Protein AF-A0AA97FBD0-F1 (afdb_monomer_lite)

Organism: NCBI:txid2609417

Secondary structure (DSSP, 8-state):
-------TT-EEEEEEEE-B-TTSSBSS-HHHHHHHHHHH---EEE-TTS-EEEEEEEEHHHHHHHHHHTT--SSSPPPPPEETTEE-EEEE-TT---PPTT-B-PPPPTTSTT---TT--SB-EEEE--PPEE--TTSS-TT-B-SS----SS-------TT--PPP-----HHHHHHHHTS-GGG-B-TTS-BHHHHHHH-HHHHHHHH-SS-GGGGTTSTT----HHHHHHHHHHHHHHTT--HHHHHHHHHHH--STTTTSHHHHHHHHHHHHH----------S------SSEEEE-SS--SS--S-SEEEEEE-TTSSHHHHHHHHHHHSSSEEEE-SSHHHHHHHHHHHHHH-TTS-EEE---HHHH---SSTT-SSS-TTSPBSSHHHHHHHHHH-GGGGTT--BHHHHHHHHHHHHHH-SEESTTT---SS-HHHHHHHHGGG-SEEEE-GGGGG--TTT-GGGPPPPEEEEEEESHHHHTTTB---EEEEEEEEETTEEEEEETTHHHHHHHHHHIIIIITT-SS-HHHHHHHHHHHHHHHHHHHHHHHHHHHHTS-----HHHHHHHHHH---B-TTT--BGGGS-HHHHHHHHHHHHHHHTTT--TTHHHHHHHHHHHHHSBSSSS-EEEEE-SSEEEEEE-B-TTT-B----SEEEEEEE-SHHHHHHHHHH-S-GGGEEEEEE---TTGGGEEEEEE--SSHHHHHHHHHHHHHHHHHHHHHSSS----EEEESSHHHHHHHHHHH-SSEEE--TTT--HHHHHHHHHTT-EEEEETTSTTTTT---TT--EEEES------HHHHHHHHHHHHHHHHHHHHHHHHHHHHHHHHTSSS--HHHHHHHHHHHHHHHHHHHHHHHHHHHHHHHHHHHHHHHHHHHHHTTS-BTTBSTT--EEEEEEGGGGGGS-HHHHTTSEEEEE-SSTHHHHHHHHHHHTT---TTGGGSS-HHHHHHHHHHS--TTHHHHTT-SPPP-----SGGGTTHHHHTTSS--HHHHHHHHHHHT-GGGSSS-------SPPPHHHHHHHHHTS-SS----HHHHHHHHHTTT--TTTGGG-------S----TT--S---STHHHHHHHHTTSTTSHHHHHHHHTTTT-

Radius of gyration: 38.98 Å; chains: 1; bounding box: 82×99×115 Å

Structure (mmCIF, N/CA/C/O backbone):
data_AF-A0AA97FBD0-F1
#
_entry.id   AF-A0AA97FBD0-F1
#
loop_
_atom_site.group_PDB
_atom_site.id
_atom_site.type_symbol
_atom_site.label_atom_id
_atom_site.label_alt_id
_atom_site.label_comp_id
_atom_site.label_asym_id
_atom_site.label_entity_id
_atom_site.label_seq_id
_atom_site.pdbx_PDB_ins_code
_atom_site.Cartn_x
_atom_site.Cartn_y
_atom_site.Cartn_z
_atom_site.occupancy
_atom_site.B_iso_or_equiv
_atom_site.auth_seq_id
_atom_site.auth_comp_id
_atom_site.auth_asym_id
_atom_site.auth_atom_id
_atom_site.pdbx_PDB_model_num
ATOM 1 N N . MET A 1 1 ? -11.804 -43.794 36.540 1.00 26.80 1 MET A N 1
ATOM 2 C CA . MET A 1 1 ? -11.571 -44.240 37.937 1.00 26.80 1 MET A CA 1
ATOM 3 C C . MET A 1 1 ? -11.227 -43.019 38.772 1.00 26.80 1 MET A C 1
ATOM 5 O O . MET A 1 1 ? -10.125 -42.504 38.641 1.00 26.80 1 MET A O 1
ATOM 9 N N . SER A 1 2 ? -12.157 -42.548 39.597 1.00 30.52 2 SER A N 1
ATOM 10 C CA . SER A 1 2 ? -11.923 -41.476 40.567 1.00 30.52 2 SER A CA 1
ATOM 11 C C . SER A 1 2 ? -11.124 -42.008 41.763 1.00 30.52 2 SER A C 1
ATOM 13 O O . SER A 1 2 ? -11.583 -42.930 42.437 1.00 30.52 2 SER A O 1
ATOM 15 N N . VAL A 1 3 ? -9.949 -41.435 42.037 1.00 32.12 3 VAL A N 1
ATOM 16 C CA . VAL A 1 3 ? -9.116 -41.781 43.208 1.00 32.12 3 VAL A CA 1
ATOM 17 C C . VAL A 1 3 ? -8.716 -40.512 43.969 1.00 32.12 3 VAL A C 1
ATOM 19 O O . VAL A 1 3 ? -7.547 -40.258 44.238 1.00 32.12 3 VAL A O 1
ATOM 22 N N . GLU A 1 4 ? -9.716 -39.717 44.358 1.00 39.53 4 GLU A N 1
ATOM 23 C CA . GLU A 1 4 ? -9.627 -38.928 45.593 1.00 39.53 4 GLU A CA 1
ATOM 24 C C . GLU A 1 4 ? -10.139 -39.799 46.754 1.00 39.53 4 GLU A C 1
ATOM 26 O O . GLU A 1 4 ? -11.196 -39.582 47.334 1.00 39.53 4 GLU A O 1
ATOM 31 N N . SER A 1 5 ? -9.380 -40.858 47.053 1.00 36.09 5 SER A N 1
ATOM 32 C CA . SER A 1 5 ? -9.463 -41.575 48.324 1.00 36.09 5 SER A CA 1
ATOM 33 C C . SER A 1 5 ? -8.464 -40.951 49.294 1.00 36.09 5 SER A C 1
ATOM 35 O O . SER A 1 5 ? -7.280 -40.867 48.960 1.00 36.09 5 SER A O 1
ATOM 37 N N . GLU A 1 6 ? -8.899 -40.586 50.501 1.00 42.72 6 GLU A N 1
ATOM 38 C CA . GLU A 1 6 ? -8.050 -40.053 51.585 1.00 42.72 6 GLU A CA 1
ATOM 39 C C . GLU A 1 6 ? -7.140 -41.128 52.223 1.00 42.72 6 GLU A C 1
ATOM 41 O O . GLU A 1 6 ? -6.954 -41.193 53.436 1.00 42.72 6 GLU A O 1
ATOM 46 N N . ASP A 1 7 ? -6.574 -42.013 51.403 1.00 49.22 7 ASP A N 1
ATOM 47 C CA . ASP A 1 7 ? -5.737 -43.116 51.851 1.00 49.22 7 ASP A CA 1
ATOM 48 C C . ASP A 1 7 ? -4.293 -42.625 52.062 1.00 49.22 7 ASP A C 1
ATOM 50 O O . ASP A 1 7 ? -3.513 -42.418 51.121 1.00 49.22 7 ASP A O 1
ATOM 54 N N . GLU A 1 8 ? -3.911 -42.453 53.330 1.00 53.16 8 GLU A N 1
ATOM 55 C CA . GLU A 1 8 ? -2.540 -42.117 53.751 1.00 53.16 8 GLU A CA 1
ATOM 56 C C . GLU A 1 8 ? -1.499 -43.174 53.314 1.00 53.16 8 GLU A C 1
ATOM 58 O O . GLU A 1 8 ? -0.287 -42.957 53.422 1.00 53.16 8 GLU A O 1
ATOM 63 N N . ASN A 1 9 ? -1.959 -44.322 52.800 1.00 59.62 9 ASN A N 1
ATOM 64 C CA . ASN A 1 9 ? -1.130 -45.401 52.273 1.00 59.62 9 ASN A CA 1
ATOM 65 C C . ASN A 1 9 ? -0.934 -45.360 50.751 1.00 59.62 9 ASN A C 1
ATOM 67 O O . ASN A 1 9 ? -0.186 -46.197 50.242 1.00 59.62 9 ASN A O 1
ATOM 71 N N . TYR A 1 10 ? -1.547 -44.424 50.012 1.00 76.25 10 TYR A N 1
ATOM 72 C CA . TYR A 1 10 ? -1.320 -44.324 48.566 1.00 76.25 10 TYR A CA 1
ATOM 73 C C . TYR A 1 10 ? 0.163 -44.057 48.259 1.00 76.25 10 TYR A C 1
ATOM 75 O O . TYR A 1 10 ? 0.752 -43.085 48.743 1.00 76.25 10 TYR A O 1
ATOM 83 N N . VAL A 1 11 ? 0.759 -44.921 47.433 1.00 81.44 11 VAL A N 1
ATOM 84 C CA . VAL A 1 11 ? 2.152 -44.818 46.983 1.00 81.44 11 VAL A CA 1
ATOM 85 C C . VAL A 1 11 ? 2.184 -44.371 45.528 1.00 81.44 11 VAL A C 1
ATOM 87 O O . VAL A 1 11 ? 1.674 -45.060 44.647 1.00 81.44 11 VAL A O 1
ATOM 90 N N . SER A 1 12 ? 2.840 -43.244 45.271 1.00 84.81 12 SER A N 1
ATOM 91 C CA . SER A 1 12 ? 3.150 -42.769 43.926 1.00 84.81 12 SER A CA 1
ATOM 92 C C . SER A 1 12 ? 4.586 -43.118 43.549 1.00 84.81 12 SER A C 1
ATOM 94 O O . SER A 1 12 ? 5.469 -43.200 44.406 1.00 84.81 12 SER A O 1
ATOM 96 N N . LEU A 1 13 ? 4.852 -43.211 42.247 1.00 89.38 13 LEU A N 1
ATOM 97 C CA . LEU A 1 13 ? 6.200 -42.957 41.749 1.00 89.38 13 LEU A CA 1
ATOM 98 C C . LEU A 1 13 ? 6.510 -41.453 41.813 1.00 89.38 13 LEU A C 1
ATOM 100 O O . LEU A 1 13 ? 5.618 -40.600 41.816 1.00 89.38 13 LEU A O 1
ATOM 104 N N . THR A 1 14 ? 7.790 -41.127 41.901 1.00 90.88 14 THR A N 1
ATOM 105 C CA . THR A 1 14 ? 8.337 -39.767 41.888 1.00 90.88 14 THR A CA 1
ATOM 106 C C . THR A 1 14 ? 9.700 -39.827 41.214 1.00 90.88 14 THR A C 1
ATOM 108 O O . THR A 1 14 ? 10.435 -40.796 41.403 1.00 90.88 14 THR A O 1
ATOM 111 N N . PHE A 1 15 ? 10.044 -38.823 40.412 1.00 94.06 15 PHE A N 1
ATOM 112 C CA . PHE A 1 15 ? 11.238 -38.865 39.567 1.00 94.06 15 PHE A CA 1
ATOM 113 C C . PHE A 1 15 ? 12.072 -37.600 39.737 1.00 94.06 15 PHE A C 1
ATOM 115 O O . PHE A 1 15 ? 11.542 -36.503 39.592 1.00 94.06 15 PHE A O 1
ATOM 122 N N . LEU A 1 16 ? 13.372 -37.739 40.000 1.00 94.75 16 LEU A N 1
ATOM 123 C CA . LEU A 1 16 ? 14.310 -36.622 39.869 1.00 94.75 16 LEU A CA 1
ATOM 124 C C . LEU A 1 16 ? 14.919 -36.679 38.468 1.00 94.75 16 LEU A C 1
ATOM 126 O O . LEU A 1 16 ? 15.669 -37.600 38.148 1.00 94.75 16 LEU A O 1
ATOM 130 N N . ASP A 1 17 ? 14.551 -35.708 37.648 1.00 94.50 17 ASP A N 1
ATOM 131 C CA . ASP A 1 17 ? 14.987 -35.521 36.271 1.00 94.50 17 ASP A CA 1
ATOM 132 C C . ASP A 1 17 ? 16.153 -34.526 36.258 1.00 94.50 17 ASP A C 1
ATOM 134 O O . ASP A 1 17 ? 16.014 -33.402 36.743 1.00 94.50 17 ASP A O 1
ATOM 138 N N . ILE A 1 18 ? 17.325 -34.960 35.790 1.00 93.81 18 ILE A N 1
ATOM 139 C CA . ILE A 1 18 ? 18.571 -34.188 35.790 1.00 93.81 18 ILE A CA 1
ATOM 140 C C . ILE A 1 18 ? 18.899 -33.768 34.363 1.00 93.81 18 ILE A C 1
ATOM 142 O O . ILE A 1 18 ? 19.247 -34.586 33.503 1.00 93.81 18 ILE A O 1
ATOM 146 N N . ASP A 1 19 ? 18.827 -32.459 34.167 1.00 89.12 19 ASP A N 1
ATOM 147 C CA . ASP A 1 19 ? 18.976 -31.782 32.890 1.00 89.12 19 ASP A CA 1
ATOM 148 C C . ASP A 1 19 ? 20.428 -31.707 32.402 1.00 89.12 19 ASP A C 1
ATOM 150 O O . ASP A 1 19 ? 21.391 -31.735 33.177 1.00 89.12 19 ASP A O 1
ATOM 154 N N . LEU A 1 20 ? 20.566 -31.466 31.097 1.00 86.19 20 LEU A N 1
ATOM 155 C CA . LEU A 1 20 ? 21.830 -31.100 30.465 1.00 86.19 20 LEU A CA 1
ATOM 156 C C . LEU A 1 20 ? 21.966 -29.585 30.286 1.00 86.19 20 LEU A C 1
ATOM 158 O O . LEU A 1 20 ? 20.994 -28.832 30.183 1.00 86.19 20 LEU A O 1
ATOM 162 N N . ASP A 1 21 ? 23.211 -29.139 30.237 1.00 82.94 21 ASP A N 1
ATOM 163 C CA . ASP A 1 21 ? 23.612 -27.797 29.866 1.00 82.94 21 ASP A CA 1
ATOM 164 C C . ASP A 1 21 ? 23.775 -27.679 28.333 1.00 82.94 21 ASP A C 1
ATOM 166 O O . ASP A 1 21 ? 23.608 -28.636 27.568 1.00 82.94 21 ASP A O 1
ATOM 170 N N . LYS A 1 22 ? 24.064 -26.465 27.858 1.00 76.88 22 LYS A N 1
ATOM 171 C CA . LYS A 1 22 ? 24.193 -26.127 26.428 1.00 76.88 22 LYS A CA 1
ATOM 172 C C . LYS A 1 22 ? 25.362 -26.810 25.688 1.00 76.88 22 LYS A C 1
ATOM 174 O O . LYS A 1 22 ? 25.492 -26.598 24.488 1.00 76.88 22 LYS A O 1
ATOM 179 N N . ASN A 1 23 ? 26.235 -27.537 26.388 1.00 75.69 23 ASN A N 1
ATOM 180 C CA . ASN A 1 23 ? 27.377 -28.261 25.822 1.00 75.69 23 ASN A CA 1
ATOM 181 C C . ASN A 1 23 ? 27.201 -29.794 25.918 1.00 75.69 23 ASN A C 1
ATOM 183 O O . ASN A 1 23 ? 28.122 -30.518 25.560 1.00 75.69 23 ASN A O 1
ATOM 187 N N . GLY A 1 24 ? 26.059 -30.280 26.427 1.00 73.25 24 GLY A N 1
ATOM 188 C CA . GLY A 1 24 ? 25.762 -31.714 26.575 1.00 73.25 24 GLY A CA 1
ATOM 189 C C . GLY A 1 24 ? 26.155 -32.322 27.924 1.00 73.25 24 GLY A C 1
ATOM 190 O O . GLY A 1 24 ? 25.803 -33.467 28.194 1.00 73.25 24 GLY A O 1
ATOM 191 N N . GLU A 1 25 ? 26.822 -31.559 28.790 1.00 83.81 25 GLU A N 1
ATOM 192 C CA . GLU A 1 25 ? 27.187 -31.972 30.150 1.00 83.81 25 GLU A CA 1
ATOM 193 C C . GLU A 1 25 ? 25.998 -31.824 31.117 1.00 83.81 25 GLU A C 1
ATOM 195 O O . GLU A 1 25 ? 25.202 -30.896 30.957 1.00 83.81 25 GLU A O 1
ATOM 200 N N . PRO A 1 26 ? 25.851 -32.666 32.156 1.00 87.69 26 PRO A N 1
ATOM 201 C CA . PRO A 1 26 ? 24.827 -32.478 33.183 1.00 87.69 26 PRO A CA 1
ATOM 202 C C . PRO A 1 26 ? 24.923 -31.110 33.881 1.00 87.69 26 PRO A C 1
ATOM 204 O O . PRO A 1 26 ? 26.005 -30.667 34.269 1.00 87.69 26 PRO A O 1
ATOM 207 N N . LYS A 1 27 ? 23.780 -30.439 34.107 1.00 90.38 27 LYS A N 1
ATOM 208 C CA . LYS A 1 27 ? 23.730 -29.144 34.827 1.00 90.38 27 LYS A CA 1
ATOM 209 C C . LYS A 1 27 ? 24.296 -29.246 36.253 1.00 90.38 27 LYS A C 1
ATOM 211 O O . LYS A 1 27 ? 24.821 -28.264 36.787 1.00 90.38 27 LYS A O 1
ATOM 216 N N . LEU A 1 28 ? 24.174 -30.424 36.869 1.00 92.50 28 LEU A N 1
ATOM 217 C CA . LEU A 1 28 ? 24.801 -30.782 38.138 1.00 92.50 28 LEU A CA 1
ATOM 218 C C . LEU A 1 28 ? 26.242 -31.268 37.878 1.00 92.50 28 LEU A C 1
ATOM 220 O O . LEU A 1 28 ? 26.398 -32.265 37.176 1.00 92.50 28 LEU A O 1
ATOM 224 N N . PRO A 1 29 ? 27.285 -30.629 38.450 1.00 91.06 29 PRO A N 1
ATOM 225 C CA . PRO A 1 29 ? 28.676 -31.039 38.249 1.00 91.06 29 PRO A CA 1
ATOM 226 C C . PRO A 1 29 ? 28.915 -32.526 38.526 1.00 91.06 29 PRO A C 1
ATOM 228 O O . PRO A 1 29 ? 28.352 -33.085 39.468 1.00 91.06 29 PRO A O 1
ATOM 231 N N . SER A 1 30 ? 29.754 -33.164 37.708 1.00 88.19 30 SER A N 1
ATOM 232 C CA . SER A 1 30 ? 29.878 -34.625 37.630 1.00 88.19 30 SER A CA 1
ATOM 233 C C . SER A 1 30 ? 30.277 -35.275 38.963 1.00 88.19 30 SER A C 1
ATOM 235 O O . SER A 1 30 ? 29.814 -36.370 39.274 1.00 88.19 30 SER A O 1
ATOM 237 N N . ASP A 1 31 ? 31.073 -34.591 39.791 1.00 90.06 31 ASP A N 1
ATOM 238 C CA . ASP A 1 31 ? 31.410 -35.018 41.155 1.00 90.06 31 ASP A CA 1
ATOM 239 C C . ASP A 1 31 ? 30.161 -35.122 42.044 1.00 90.06 31 ASP A C 1
ATOM 241 O O . ASP A 1 31 ? 29.945 -36.145 42.696 1.00 90.06 31 ASP A O 1
ATOM 245 N N . LYS A 1 32 ? 29.292 -34.105 42.010 1.00 93.94 32 LYS A N 1
ATOM 246 C CA . LYS A 1 32 ? 28.026 -34.089 42.752 1.00 93.94 32 LYS A CA 1
ATOM 247 C C . LYS A 1 32 ? 26.940 -34.959 42.137 1.00 93.94 32 LYS A C 1
ATOM 249 O O . LYS A 1 32 ? 26.124 -35.490 42.885 1.00 93.94 32 LYS A O 1
ATOM 254 N N . LEU A 1 33 ? 26.961 -35.183 40.826 1.00 93.19 33 LEU A N 1
ATOM 255 C CA . LEU A 1 33 ? 26.113 -36.183 40.183 1.00 93.19 33 LEU A CA 1
ATOM 256 C C . LEU A 1 33 ? 26.463 -37.595 40.675 1.00 93.19 33 LEU A C 1
ATOM 258 O O . LEU A 1 33 ? 25.577 -38.316 41.127 1.00 93.19 33 LEU A O 1
ATOM 262 N N . PHE A 1 34 ? 27.742 -37.983 40.669 1.00 90.00 34 PHE A N 1
ATOM 263 C CA . PHE A 1 34 ? 28.150 -39.294 41.185 1.00 90.00 34 PHE A CA 1
ATOM 264 C C . PHE A 1 34 ? 27.980 -39.423 42.704 1.00 90.00 34 PHE A C 1
ATOM 266 O O . PHE A 1 34 ? 27.688 -40.520 43.180 1.00 90.00 34 PHE A O 1
ATOM 273 N N . GLU A 1 35 ? 28.114 -38.337 43.469 1.00 92.31 35 GLU A N 1
ATOM 274 C CA . GLU A 1 35 ? 27.766 -38.321 44.894 1.00 92.31 35 GLU A CA 1
ATOM 275 C C . GLU A 1 35 ? 26.267 -38.586 45.107 1.00 92.31 35 GLU A C 1
ATOM 277 O O . GLU A 1 35 ? 25.912 -39.479 45.873 1.00 92.31 35 GLU A O 1
ATOM 282 N N . LEU A 1 36 ? 25.393 -37.884 44.377 1.00 94.81 36 LEU A N 1
ATOM 283 C CA . LEU A 1 36 ? 23.940 -38.045 44.461 1.00 94.81 36 LEU A CA 1
ATOM 284 C C . LEU A 1 36 ? 23.489 -39.452 44.059 1.00 94.81 36 LEU A C 1
ATOM 286 O O . LEU A 1 36 ? 22.736 -40.090 44.788 1.00 94.81 36 LEU A O 1
ATOM 290 N N . LEU A 1 37 ? 23.990 -39.965 42.935 1.00 93.88 37 LEU A N 1
ATOM 291 C CA . LEU A 1 37 ? 23.661 -41.306 42.446 1.00 93.88 37 LEU A CA 1
ATOM 292 C C . LEU A 1 37 ? 24.069 -42.407 43.441 1.00 93.88 37 LEU A C 1
ATOM 294 O O . LEU A 1 37 ? 23.336 -43.378 43.614 1.00 93.88 37 LEU A O 1
ATOM 298 N N . ARG A 1 38 ? 25.201 -42.237 44.140 1.00 91.00 38 ARG A N 1
ATOM 299 C CA . ARG A 1 38 ? 25.647 -43.149 45.210 1.00 91.00 38 ARG A CA 1
ATOM 300 C C . ARG A 1 38 ? 24.867 -42.986 46.514 1.00 91.00 38 ARG A C 1
ATOM 302 O O . ARG A 1 38 ? 24.736 -43.960 47.244 1.00 91.00 38 ARG A O 1
ATOM 309 N N . TYR A 1 39 ? 24.396 -41.779 46.823 1.00 93.00 39 TYR A N 1
ATOM 310 C CA . TYR A 1 39 ? 23.648 -41.487 48.049 1.00 93.00 39 TYR A CA 1
ATOM 311 C C . TYR A 1 39 ? 22.192 -41.971 47.964 1.00 93.00 39 TYR A C 1
ATOM 313 O O . TYR A 1 39 ? 21.682 -42.569 48.907 1.00 93.00 39 TYR A O 1
ATOM 321 N N . MET A 1 40 ? 21.529 -41.750 46.822 1.00 93.94 40 MET A N 1
ATOM 322 C CA . MET A 1 40 ? 20.142 -42.182 46.613 1.00 93.94 40 MET A CA 1
ATOM 323 C C . MET A 1 40 ? 20.020 -43.694 46.348 1.00 93.94 40 MET A C 1
ATOM 325 O O . MET A 1 40 ? 18.980 -44.268 46.659 1.00 93.94 40 MET A O 1
ATOM 329 N N . ASP A 1 41 ? 21.053 -44.311 45.755 1.00 92.81 41 ASP A N 1
ATOM 330 C CA . ASP A 1 41 ? 21.201 -45.750 45.451 1.00 92.81 41 ASP A CA 1
ATOM 331 C C . ASP A 1 41 ? 19.939 -46.455 44.904 1.00 92.81 41 ASP A C 1
ATOM 333 O O . ASP A 1 41 ? 19.572 -47.556 45.317 1.00 92.81 41 ASP A O 1
ATOM 337 N N . THR A 1 42 ? 19.257 -45.803 43.960 1.00 96.81 42 THR A N 1
ATOM 338 C CA . THR A 1 42 ? 17.958 -46.235 43.421 1.00 96.81 42 THR A CA 1
ATOM 339 C C . THR A 1 42 ? 18.019 -46.538 41.921 1.00 96.81 42 THR A C 1
ATOM 341 O O . THR A 1 42 ? 18.991 -46.194 41.237 1.00 96.81 42 THR A O 1
ATOM 344 N N . PHE A 1 43 ? 16.959 -47.152 41.386 1.00 97.31 43 PHE A N 1
ATOM 345 C CA . PHE A 1 43 ? 16.786 -47.348 39.946 1.00 97.31 43 PHE A CA 1
ATOM 346 C C . PHE A 1 43 ? 16.991 -46.031 39.182 1.00 97.31 43 PHE A C 1
ATOM 348 O O . PHE A 1 43 ? 16.279 -45.049 39.403 1.00 97.31 43 PHE A O 1
ATOM 355 N N . THR A 1 44 ? 17.980 -46.007 38.289 1.00 96.94 44 THR A N 1
ATOM 356 C CA . THR A 1 44 ? 18.356 -44.805 37.535 1.00 96.94 44 THR A CA 1
ATOM 357 C C . THR A 1 44 ? 18.455 -45.122 36.052 1.00 96.94 44 THR A C 1
ATOM 359 O O . THR A 1 44 ? 19.088 -46.106 35.663 1.00 96.94 44 THR A O 1
ATOM 362 N N . VAL A 1 45 ? 17.877 -44.258 35.221 1.00 95.88 45 VAL A N 1
ATOM 363 C CA . VAL A 1 45 ? 17.859 -44.368 33.758 1.00 95.88 45 VAL A CA 1
ATOM 364 C C . VAL A 1 45 ? 18.578 -43.165 33.160 1.00 95.88 45 VAL A C 1
ATOM 366 O O . VAL A 1 45 ? 18.215 -42.028 33.447 1.00 95.88 45 VAL A O 1
ATOM 369 N N . GLN A 1 46 ? 19.579 -43.400 32.316 1.00 92.44 46 GLN A N 1
ATOM 370 C CA . GLN A 1 46 ? 20.169 -42.355 31.488 1.00 92.44 46 GLN A CA 1
ATOM 371 C C . GLN A 1 46 ? 19.196 -42.011 30.353 1.00 92.44 46 GLN A C 1
ATOM 373 O O . GLN A 1 46 ? 18.663 -42.904 29.687 1.00 92.44 46 GLN A O 1
ATOM 378 N N . THR A 1 47 ? 18.931 -40.724 30.148 1.00 90.56 47 THR A N 1
ATOM 379 C CA . THR A 1 47 ? 17.996 -40.245 29.126 1.00 90.56 47 THR A CA 1
ATOM 380 C C . THR A 1 47 ? 18.621 -40.288 27.739 1.00 90.56 47 THR A C 1
ATOM 382 O O . THR A 1 47 ? 19.844 -40.252 27.605 1.00 90.56 47 THR A O 1
ATOM 385 N N . ARG A 1 48 ? 17.782 -40.290 26.694 1.00 80.94 48 ARG A N 1
ATOM 386 C CA . ARG A 1 48 ? 18.214 -40.314 25.283 1.00 80.94 48 ARG A CA 1
ATOM 387 C C . ARG A 1 48 ? 19.294 -39.292 24.902 1.00 80.94 48 ARG A C 1
ATOM 389 O O . ARG A 1 48 ? 20.003 -39.523 23.933 1.00 80.94 48 ARG A O 1
ATOM 396 N N . SER A 1 49 ? 19.388 -38.172 25.625 1.00 75.94 49 SER A N 1
ATOM 397 C CA . SER A 1 49 ? 20.352 -37.093 25.368 1.00 75.94 49 SER A CA 1
ATOM 398 C C . SER A 1 49 ? 21.623 -37.189 26.226 1.00 75.94 49 SER A C 1
ATOM 400 O O . SER A 1 49 ? 22.590 -36.491 25.939 1.00 75.94 49 SER A O 1
ATOM 402 N N . GLY A 1 50 ? 21.624 -38.010 27.285 1.00 81.88 50 GLY A N 1
ATOM 403 C CA . GLY A 1 50 ? 22.726 -38.153 28.248 1.00 81.88 50 GLY A CA 1
ATOM 404 C C . GLY A 1 50 ? 22.434 -37.682 29.683 1.00 81.88 50 GLY A C 1
ATOM 405 O O . GLY A 1 50 ? 23.293 -37.868 30.543 1.00 81.88 50 GLY A O 1
ATOM 406 N N . GLY A 1 51 ? 21.253 -37.105 29.952 1.00 90.31 51 GLY A N 1
ATOM 407 C CA . GLY A 1 51 ? 20.794 -36.725 31.302 1.00 90.31 51 GLY A CA 1
ATOM 408 C C . GLY A 1 51 ? 20.368 -37.937 32.142 1.00 90.31 51 GLY A C 1
ATOM 409 O O . GLY A 1 51 ? 20.559 -39.074 31.713 1.00 90.31 51 GLY A O 1
ATOM 410 N N . TYR A 1 52 ? 19.767 -37.735 33.321 1.00 94.69 52 TYR A N 1
ATOM 411 C CA . TYR A 1 52 ? 19.446 -38.846 34.241 1.00 94.69 52 TYR A CA 1
ATOM 412 C C . TYR A 1 52 ? 18.067 -38.715 34.899 1.00 94.69 52 TYR A C 1
ATOM 414 O O . TYR A 1 52 ? 17.774 -37.703 35.520 1.00 94.69 52 TYR A O 1
ATOM 422 N N . HIS A 1 53 ? 17.262 -39.777 34.844 1.00 96.56 53 HIS A N 1
ATOM 423 C CA . HIS A 1 53 ? 16.059 -39.957 35.659 1.00 96.56 53 HIS A CA 1
ATOM 424 C C . HIS A 1 53 ? 16.378 -40.881 36.852 1.00 96.56 53 HIS A C 1
ATOM 426 O O . HIS A 1 53 ? 16.677 -42.060 36.640 1.00 96.56 53 HIS A O 1
ATOM 432 N N . LEU A 1 54 ? 16.270 -40.403 38.094 1.00 97.12 54 LEU A N 1
ATOM 433 C CA . LEU A 1 54 ? 16.281 -41.245 39.303 1.00 97.12 54 LEU A CA 1
ATOM 434 C C . LEU A 1 54 ? 14.833 -41.538 39.717 1.00 97.12 54 LEU A C 1
ATOM 436 O O . LEU A 1 54 ? 14.023 -40.615 39.792 1.00 97.12 54 LEU A O 1
ATOM 440 N N . TYR A 1 55 ? 14.507 -42.801 39.994 1.00 96.38 55 TYR A N 1
ATOM 441 C CA . TYR A 1 55 ? 13.144 -43.250 40.298 1.00 96.38 55 TYR A CA 1
ATOM 442 C C . TYR A 1 55 ? 12.975 -43.499 41.797 1.00 96.38 55 TYR A C 1
ATOM 444 O O . TYR A 1 55 ? 13.790 -44.187 42.415 1.00 96.38 55 TYR A O 1
ATOM 452 N N . PHE A 1 56 ? 11.871 -43.021 42.360 1.00 95.12 56 PHE A N 1
ATOM 453 C CA . PHE A 1 56 ? 11.530 -43.155 43.773 1.00 95.12 56 PHE A CA 1
ATOM 454 C C . PHE A 1 56 ? 10.081 -43.594 43.966 1.00 95.12 56 PHE A C 1
ATOM 456 O O . PHE A 1 56 ? 9.229 -43.344 43.112 1.00 95.12 56 PHE A O 1
ATOM 463 N N . ALA A 1 57 ? 9.806 -44.203 45.116 1.00 92.62 57 ALA A N 1
ATOM 464 C CA . ALA A 1 57 ? 8.461 -44.422 45.630 1.00 92.62 57 ALA A CA 1
ATOM 465 C C . ALA A 1 57 ? 8.209 -43.453 46.795 1.00 92.62 57 ALA A C 1
ATOM 467 O O . ALA A 1 57 ? 9.061 -43.286 47.668 1.00 92.62 57 ALA A O 1
ATOM 468 N N . THR A 1 58 ? 7.053 -42.799 46.815 1.00 90.94 58 THR A N 1
ATOM 469 C CA . THR A 1 58 ? 6.706 -41.794 47.830 1.00 90.94 58 THR A CA 1
ATOM 470 C C . THR A 1 58 ? 5.259 -41.958 48.275 1.00 90.94 58 THR A C 1
ATOM 472 O O . THR A 1 58 ? 4.406 -42.400 47.506 1.00 90.94 58 THR A O 1
ATOM 475 N N . LYS A 1 59 ?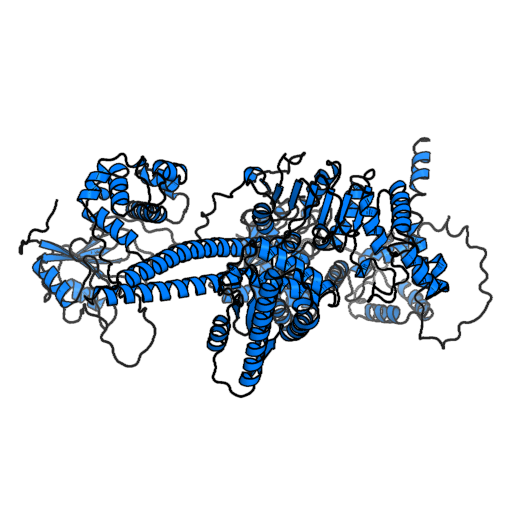 4.967 -41.627 49.536 1.00 87.69 59 LYS A N 1
ATOM 476 C CA . LYS A 1 59 ? 3.593 -41.639 50.058 1.00 87.69 59 LYS A CA 1
ATOM 477 C C . LYS A 1 59 ? 2.844 -40.357 49.691 1.00 87.69 59 LYS A C 1
ATOM 479 O O . LYS A 1 59 ? 3.457 -39.298 49.549 1.00 87.69 59 LYS A O 1
ATOM 484 N N . SER A 1 60 ? 1.515 -40.429 49.644 1.00 78.88 60 SER A N 1
ATOM 485 C CA . SER A 1 60 ? 0.622 -39.263 49.551 1.00 78.88 60 SER A CA 1
ATOM 486 C C . SER A 1 60 ? 0.960 -38.177 50.587 1.00 78.88 60 SER A C 1
ATOM 488 O O . SER A 1 60 ? 0.994 -36.994 50.244 1.00 78.88 60 SER A O 1
ATOM 490 N N . SER A 1 61 ? 1.321 -38.573 51.813 1.00 81.31 61 SER A N 1
ATOM 491 C CA . SER A 1 61 ? 1.767 -37.670 52.883 1.00 81.31 61 SER A CA 1
ATOM 492 C C . SER A 1 61 ? 3.027 -36.864 52.535 1.00 81.31 61 SER A C 1
ATOM 494 O O . SER A 1 61 ? 3.016 -35.650 52.727 1.00 81.31 61 SER A O 1
ATOM 496 N N . PHE A 1 62 ? 4.065 -37.488 51.960 1.00 85.00 62 PHE A N 1
ATOM 497 C CA . PHE A 1 62 ? 5.265 -36.791 51.463 1.00 85.00 62 PHE A CA 1
ATOM 498 C C . PHE A 1 62 ? 4.900 -35.784 50.370 1.00 85.00 62 PHE A C 1
ATOM 500 O O . PHE A 1 62 ? 5.342 -34.641 50.395 1.00 85.00 62 PHE A O 1
ATOM 507 N N . ILE A 1 63 ? 4.066 -36.180 49.404 1.00 80.56 63 ILE A N 1
ATOM 508 C CA . ILE A 1 63 ? 3.716 -35.301 48.278 1.00 80.56 63 ILE A CA 1
ATOM 509 C C . ILE A 1 63 ? 2.942 -34.073 48.770 1.00 80.56 63 ILE A C 1
ATOM 511 O O . ILE A 1 63 ? 3.158 -32.969 48.265 1.00 80.56 63 ILE A O 1
ATOM 515 N N . LYS A 1 64 ? 2.084 -34.247 49.781 1.00 79.25 64 LYS A N 1
ATOM 516 C CA . LYS A 1 64 ? 1.372 -33.155 50.448 1.00 79.25 64 LYS A CA 1
ATOM 517 C C . LYS A 1 64 ? 2.331 -32.248 51.229 1.00 79.25 64 LYS A C 1
ATOM 519 O O . LYS A 1 64 ? 2.402 -31.058 50.921 1.00 79.25 64 LYS A O 1
ATOM 524 N N . SER A 1 65 ? 3.117 -32.796 52.160 1.00 79.44 65 SER A N 1
ATOM 525 C CA . SER A 1 65 ? 4.033 -32.008 53.000 1.00 79.44 65 SER A CA 1
ATOM 526 C C . SER A 1 65 ? 5.087 -31.264 52.174 1.00 79.44 65 SER A C 1
ATOM 528 O O . SER A 1 65 ? 5.344 -30.089 52.424 1.00 79.44 65 SER A O 1
ATOM 530 N N . PHE A 1 66 ? 5.637 -31.890 51.130 1.00 81.81 66 PHE A N 1
ATOM 531 C CA . PHE A 1 66 ? 6.624 -31.278 50.241 1.00 81.81 66 PHE A CA 1
ATOM 532 C C . PHE A 1 66 ? 6.018 -30.124 49.423 1.00 81.81 66 PHE A C 1
ATOM 534 O O . PHE A 1 66 ? 6.628 -29.057 49.309 1.00 81.81 66 PHE A O 1
ATOM 541 N N . LYS A 1 67 ? 4.790 -30.281 48.898 1.00 78.00 67 LYS A N 1
ATOM 542 C CA . LYS A 1 67 ? 4.085 -29.186 48.206 1.00 78.00 67 LYS A CA 1
ATOM 543 C C . LYS A 1 67 ? 3.736 -28.036 49.154 1.00 78.00 67 LYS A C 1
ATOM 545 O O . LYS A 1 67 ? 3.909 -26.880 48.770 1.00 78.00 67 LYS A O 1
ATOM 550 N N . GLU A 1 68 ? 3.317 -28.319 50.386 1.00 77.38 68 GLU A N 1
ATOM 551 C CA . GLU A 1 68 ? 3.044 -27.300 51.412 1.00 77.38 68 GLU A CA 1
ATOM 552 C C . GLU A 1 68 ? 4.327 -26.543 51.818 1.00 77.38 68 GLU A C 1
ATOM 554 O O . GLU A 1 68 ? 4.375 -25.311 51.736 1.00 77.38 68 GLU A O 1
ATOM 559 N N . LYS A 1 69 ? 5.401 -27.272 52.155 1.00 78.19 69 LYS A N 1
ATOM 560 C CA . LYS A 1 69 ? 6.723 -26.757 52.568 1.00 78.19 69 LYS A CA 1
ATOM 561 C C . LYS A 1 69 ? 7.336 -25.798 51.548 1.00 78.19 69 LYS A C 1
ATOM 563 O O . LYS A 1 69 ? 7.840 -24.740 51.927 1.00 78.19 69 LYS A O 1
ATOM 568 N N . TYR A 1 70 ? 7.243 -26.128 50.259 1.00 74.25 70 TYR A N 1
ATOM 569 C CA . TYR A 1 70 ? 7.752 -25.298 49.161 1.00 74.25 70 TYR A CA 1
ATOM 570 C C . TYR A 1 70 ? 6.670 -24.426 48.486 1.00 74.25 70 TYR A C 1
ATOM 572 O O . TYR A 1 70 ? 6.923 -23.832 47.439 1.00 74.25 70 TYR A O 1
ATOM 580 N N . ARG A 1 71 ? 5.481 -24.289 49.102 1.00 71.19 71 ARG A N 1
ATOM 581 C CA . ARG A 1 71 ? 4.359 -23.422 48.668 1.00 71.19 71 ARG A CA 1
ATOM 582 C C . ARG A 1 71 ? 3.902 -23.645 47.217 1.00 71.19 71 ARG A C 1
ATOM 584 O O . ARG A 1 71 ? 3.512 -22.709 46.514 1.00 71.19 71 ARG A O 1
ATOM 591 N N . ILE A 1 72 ? 3.925 -24.893 46.763 1.00 67.62 72 ILE A N 1
ATOM 592 C CA . ILE A 1 72 ? 3.634 -25.296 45.385 1.00 67.62 72 ILE A CA 1
ATOM 593 C C . ILE A 1 72 ? 2.114 -25.337 45.166 1.00 67.62 72 ILE A C 1
ATOM 595 O O . ILE A 1 72 ? 1.481 -26.385 45.256 1.00 67.62 72 ILE A O 1
ATOM 599 N N . ARG A 1 73 ? 1.525 -24.170 44.873 1.00 52.94 73 ARG A N 1
ATOM 600 C CA . ARG A 1 73 ? 0.066 -23.982 44.713 1.00 52.94 73 ARG A CA 1
ATOM 601 C C . ARG A 1 73 ? -0.580 -24.750 43.548 1.00 52.94 73 ARG A C 1
ATOM 603 O O . ARG A 1 73 ? -1.793 -24.903 43.542 1.00 52.94 73 ARG A O 1
ATOM 610 N N . SER A 1 74 ? 0.187 -25.206 42.555 1.00 54.31 74 SER A N 1
ATOM 611 C CA . SER A 1 74 ? -0.352 -25.912 41.380 1.00 54.31 74 SER A CA 1
ATOM 612 C C . SER A 1 74 ? -0.282 -27.436 41.540 1.00 54.31 74 SER A C 1
ATOM 614 O O . SER A 1 74 ? 0.738 -27.976 41.979 1.00 54.31 74 SER A O 1
ATOM 616 N N . LYS A 1 75 ? -1.326 -28.154 41.089 1.00 50.91 75 LYS A N 1
ATOM 617 C CA . LYS A 1 75 ? -1.296 -29.625 40.979 1.00 50.91 75 LYS A CA 1
ATOM 618 C C . LYS A 1 75 ? -0.145 -30.104 40.057 1.00 50.91 75 LYS A C 1
ATOM 620 O O . LYS A 1 75 ? 0.423 -31.154 40.352 1.00 50.91 75 LYS A O 1
ATOM 625 N N . THR A 1 76 ? 0.266 -29.317 39.050 1.00 48.47 76 THR A N 1
ATOM 626 C CA . THR A 1 76 ? 1.199 -29.703 37.960 1.00 48.47 76 THR A CA 1
ATOM 627 C C . THR A 1 76 ? 2.594 -29.056 37.979 1.00 48.47 76 THR A C 1
ATOM 629 O O . THR A 1 76 ? 3.427 -29.412 37.150 1.00 48.47 76 THR A O 1
ATOM 632 N N . ARG A 1 77 ? 2.897 -28.107 38.880 1.00 64.00 77 ARG A N 1
ATOM 633 C CA . ARG A 1 77 ? 4.221 -27.447 38.910 1.00 64.00 77 ARG A C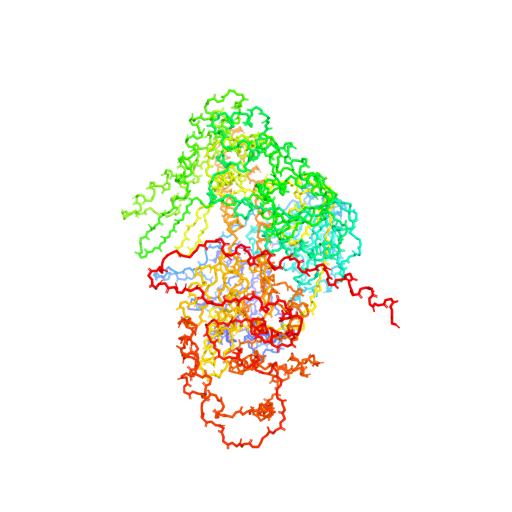A 1
ATOM 634 C C . ARG A 1 77 ? 5.254 -28.310 39.643 1.00 64.00 77 ARG A C 1
ATOM 636 O O . ARG A 1 77 ? 5.114 -28.536 40.843 1.00 64.00 77 ARG A O 1
ATOM 643 N N . ASN A 1 78 ? 6.307 -28.729 38.945 1.00 78.31 78 ASN A N 1
ATOM 644 C CA . ASN A 1 78 ? 7.402 -29.496 39.541 1.00 78.31 78 ASN A CA 1
ATOM 645 C C . ASN A 1 78 ? 8.325 -28.590 40.388 1.00 78.31 78 ASN A C 1
ATOM 647 O O . ASN A 1 78 ? 8.669 -27.487 39.953 1.00 78.31 78 ASN A O 1
ATOM 651 N N . PRO A 1 79 ? 8.734 -29.006 41.601 1.00 83.94 79 PRO A N 1
ATOM 652 C CA . PRO A 1 79 ? 9.833 -28.364 42.321 1.00 83.94 79 PRO A CA 1
ATOM 653 C C . PRO A 1 79 ? 11.176 -28.532 41.591 1.00 83.94 79 PRO A C 1
ATOM 655 O O . PRO A 1 79 ? 11.540 -29.637 41.195 1.00 83.94 79 PRO A O 1
ATOM 658 N N . HIS A 1 80 ? 11.945 -27.447 41.465 1.00 88.75 80 HIS A N 1
ATOM 659 C CA . HIS A 1 80 ? 13.280 -27.461 40.853 1.00 88.75 80 HIS A CA 1
ATOM 660 C C . HIS A 1 80 ? 14.380 -27.664 41.913 1.00 88.75 80 HIS A C 1
ATOM 662 O O . HIS A 1 80 ? 14.342 -26.992 42.948 1.00 88.75 80 HIS A O 1
ATOM 668 N N . PRO A 1 81 ? 15.371 -28.546 41.684 1.00 91.81 81 PRO A N 1
ATOM 669 C CA . PRO A 1 81 ? 16.504 -28.751 42.571 1.00 91.81 81 PRO A CA 1
ATOM 670 C C . PRO A 1 81 ? 17.640 -27.761 42.256 1.00 91.81 81 PRO A C 1
ATOM 672 O O . PRO A 1 81 ? 18.077 -27.615 41.114 1.00 91.81 81 PRO A O 1
ATOM 675 N N . TYR A 1 82 ? 18.174 -27.112 43.289 1.00 90.50 82 TYR A N 1
ATOM 676 C CA . TYR A 1 82 ? 19.266 -26.147 43.172 1.00 90.50 82 TYR A CA 1
ATOM 677 C C . TYR A 1 82 ? 20.545 -26.630 43.863 1.00 90.50 82 TYR A C 1
ATOM 679 O O . TYR A 1 82 ? 20.528 -26.994 45.038 1.00 90.50 82 TYR A O 1
ATOM 687 N N . TYR A 1 83 ? 21.680 -26.513 43.166 1.00 90.75 83 TYR A N 1
ATOM 688 C CA . TYR A 1 83 ? 23.031 -26.644 43.724 1.00 90.75 83 TYR A CA 1
ATOM 689 C C . TYR A 1 83 ? 23.781 -25.314 43.582 1.00 90.75 83 TYR A C 1
ATOM 691 O O . TYR A 1 83 ? 23.898 -24.764 42.486 1.00 90.75 83 TYR A O 1
ATOM 699 N N . LYS A 1 84 ? 24.283 -24.758 44.697 1.00 86.69 84 LYS A N 1
ATOM 700 C CA . LYS A 1 84 ? 24.957 -23.435 44.743 1.00 86.69 84 LYS A CA 1
ATOM 701 C C . LYS A 1 84 ? 24.166 -22.313 44.028 1.00 86.69 84 LYS A C 1
ATOM 703 O O . LYS A 1 84 ? 24.750 -21.427 43.408 1.00 86.69 84 LYS A O 1
ATOM 708 N N . GLY A 1 85 ? 22.832 -22.359 44.095 1.00 82.00 85 GLY A N 1
ATOM 709 C CA . GLY A 1 85 ? 21.934 -21.385 43.458 1.00 82.00 85 GLY A CA 1
ATOM 710 C C . GLY A 1 85 ? 21.741 -21.546 41.941 1.00 82.00 85 GLY A C 1
ATOM 711 O O . GLY A 1 85 ? 21.066 -20.713 41.334 1.00 82.00 85 GLY A O 1
ATOM 712 N N . LYS A 1 86 ? 22.296 -22.600 41.327 1.00 85.31 86 LYS A N 1
ATOM 713 C CA . LYS A 1 86 ? 21.985 -23.025 39.956 1.00 85.31 86 LYS A CA 1
ATOM 714 C C . LYS A 1 86 ? 20.951 -24.146 39.981 1.00 85.31 86 LYS A C 1
ATOM 716 O O . LYS A 1 86 ? 21.129 -25.109 40.718 1.00 85.31 86 LYS A O 1
ATOM 721 N N . ASP A 1 87 ? 19.913 -23.996 39.171 1.00 90.69 87 ASP A N 1
ATOM 722 C CA . ASP A 1 87 ? 18.950 -25.051 38.847 1.00 90.69 87 ASP A CA 1
ATOM 723 C C . ASP A 1 87 ? 19.646 -26.167 38.049 1.00 90.69 87 ASP A C 1
ATOM 725 O O . ASP A 1 87 ? 20.485 -25.869 37.189 1.00 90.69 87 ASP A O 1
ATOM 729 N N . PHE A 1 88 ? 19.316 -27.428 38.338 1.00 92.19 88 PHE A N 1
ATOM 730 C CA . PHE A 1 88 ? 19.821 -28.587 37.606 1.00 92.19 88 PHE A CA 1
ATOM 731 C C . PHE A 1 88 ? 18.761 -29.589 37.110 1.00 92.19 88 PHE A C 1
ATOM 733 O O . PHE A 1 88 ? 19.154 -30.640 36.602 1.00 92.19 88 PHE A O 1
ATOM 740 N N . GLY A 1 89 ? 17.458 -29.282 37.186 1.00 92.06 89 GLY A N 1
ATOM 741 C CA . GLY A 1 89 ? 16.419 -30.172 36.645 1.00 92.06 89 GLY A CA 1
ATOM 742 C C . GLY A 1 89 ? 15.029 -30.007 37.266 1.00 92.06 89 GLY A C 1
ATOM 743 O O . GLY A 1 89 ? 14.600 -28.894 37.563 1.00 92.06 89 GLY A O 1
ATOM 744 N N . GLU A 1 90 ? 14.318 -31.118 37.482 1.00 91.94 90 GLU A N 1
ATOM 745 C CA . GLU A 1 90 ? 12.958 -31.142 38.048 1.00 91.94 90 GLU A CA 1
ATOM 746 C C . GLU A 1 90 ? 12.715 -32.368 38.943 1.00 91.94 90 GLU A C 1
ATOM 748 O O . GLU A 1 90 ? 13.121 -33.482 38.620 1.00 91.94 90 GLU A O 1
ATOM 753 N N . LEU A 1 91 ? 11.988 -32.192 40.050 1.00 91.44 91 LEU A N 1
ATOM 754 C CA . LEU A 1 91 ? 11.423 -33.287 40.842 1.00 91.44 91 LEU A CA 1
ATOM 755 C C . LEU A 1 91 ? 9.946 -33.476 40.462 1.00 91.44 91 LEU A C 1
ATOM 757 O O . LEU A 1 91 ? 9.066 -32.754 40.926 1.00 91.44 91 LEU A O 1
ATOM 761 N N . ARG A 1 92 ? 9.679 -34.454 39.599 1.00 88.69 92 ARG A N 1
ATOM 762 C CA . ARG A 1 92 ? 8.353 -34.799 39.074 1.00 88.69 92 ARG A CA 1
ATOM 763 C C . ARG A 1 92 ? 7.582 -35.631 40.107 1.00 88.69 92 ARG A C 1
ATOM 765 O O . ARG A 1 92 ? 7.968 -36.762 40.406 1.00 88.69 92 ARG A O 1
ATOM 772 N N . LEU A 1 93 ? 6.516 -35.054 40.663 1.00 83.50 93 LEU A N 1
ATOM 773 C CA . LEU A 1 93 ? 5.664 -35.655 41.706 1.00 83.50 93 LEU A CA 1
ATOM 774 C C . LEU A 1 93 ? 4.491 -36.463 41.095 1.00 83.50 93 LEU A C 1
ATOM 776 O O . LEU A 1 93 ? 4.481 -36.739 39.898 1.00 83.50 93 LEU A O 1
ATOM 780 N N . ALA A 1 94 ? 3.500 -36.860 41.907 1.00 74.19 94 ALA A N 1
ATOM 781 C CA . ALA A 1 94 ? 2.325 -37.616 41.449 1.00 74.19 94 ALA A CA 1
ATOM 782 C C . ALA A 1 94 ? 1.609 -36.981 40.243 1.00 74.19 94 ALA A C 1
ATOM 784 O O . ALA A 1 94 ? 1.548 -35.757 40.099 1.00 74.19 94 ALA A O 1
ATOM 785 N N . SER A 1 95 ? 1.042 -37.847 39.399 1.00 65.81 95 SER A N 1
ATOM 786 C CA . SER A 1 95 ? 0.381 -37.497 38.131 1.00 65.81 95 SER A CA 1
ATOM 787 C C . SER A 1 95 ? 1.283 -36.764 37.126 1.00 65.81 95 SER A C 1
ATOM 789 O O . SER A 1 95 ? 0.796 -36.048 36.253 1.00 65.81 95 SER A O 1
ATOM 791 N N . GLN A 1 96 ? 2.602 -36.956 37.225 1.00 74.88 96 GLN A N 1
ATOM 792 C CA . GLN A 1 96 ? 3.588 -36.609 36.200 1.00 74.88 96 GLN A CA 1
ATOM 793 C C . GLN A 1 96 ? 4.258 -37.880 35.670 1.00 74.88 96 GLN A C 1
ATOM 795 O O . GLN A 1 96 ? 4.304 -38.902 36.355 1.00 74.88 96 GLN A O 1
ATOM 800 N N . TYR A 1 97 ? 4.800 -37.815 34.454 1.00 81.12 97 TYR A N 1
ATOM 801 C CA . TYR A 1 97 ? 5.486 -38.938 33.816 1.00 81.12 97 TYR A CA 1
ATOM 802 C C . TYR A 1 97 ? 6.891 -38.564 33.334 1.00 81.12 97 TYR A C 1
ATOM 804 O O . TYR A 1 97 ? 7.252 -37.389 33.209 1.00 81.12 97 TYR A O 1
ATOM 812 N N . ILE A 1 98 ? 7.668 -39.606 33.050 1.00 87.06 98 ILE A N 1
ATOM 813 C CA . ILE A 1 98 ? 8.949 -39.580 32.344 1.00 87.06 98 ILE A CA 1
ATOM 814 C C . ILE A 1 98 ? 8.953 -40.689 31.293 1.00 87.06 98 ILE A C 1
ATOM 816 O O . ILE A 1 98 ? 8.175 -41.638 31.376 1.00 87.06 98 ILE A O 1
ATOM 820 N N . VAL A 1 99 ? 9.854 -40.596 30.317 1.00 85.25 99 VAL A N 1
ATOM 821 C CA . VAL A 1 99 ? 10.083 -41.695 29.372 1.00 85.25 99 VAL A CA 1
ATOM 822 C C . VAL A 1 99 ? 10.847 -42.828 30.075 1.00 85.25 99 VAL A C 1
ATOM 824 O O . VAL A 1 99 ? 11.879 -42.597 30.715 1.00 85.25 99 VAL A O 1
ATOM 827 N N . GLY A 1 100 ? 10.306 -44.046 29.981 1.00 86.50 100 GLY A N 1
ATOM 828 C CA . GLY A 1 100 ? 10.794 -45.233 30.686 1.00 86.50 100 GLY A CA 1
ATOM 829 C C . GLY A 1 100 ? 12.044 -45.867 30.069 1.00 86.50 100 GLY A C 1
ATOM 830 O O . GLY A 1 100 ? 12.348 -45.660 28.892 1.00 86.50 100 GLY A O 1
ATOM 831 N N . ALA A 1 101 ? 12.751 -46.688 30.851 1.00 89.81 101 ALA A N 1
ATOM 832 C CA . ALA A 1 101 ? 13.865 -47.502 30.357 1.00 89.81 101 ALA A CA 1
ATOM 833 C C . ALA A 1 101 ? 13.445 -48.403 29.179 1.00 89.81 101 ALA A C 1
ATOM 835 O O . ALA A 1 101 ? 12.338 -48.933 29.161 1.00 89.81 101 ALA A O 1
ATOM 836 N N . GLY A 1 102 ? 14.340 -48.591 28.207 1.00 83.00 102 GLY A N 1
ATOM 837 C CA . GLY A 1 102 ? 14.082 -49.372 26.993 1.00 83.00 102 GLY A CA 1
ATOM 838 C C . GLY A 1 102 ? 13.330 -48.612 25.894 1.00 83.00 102 GLY A C 1
ATOM 839 O O . GLY A 1 102 ? 13.282 -49.088 24.763 1.00 83.00 102 GLY A O 1
ATOM 840 N N . SER A 1 103 ? 12.800 -47.418 26.180 1.00 82.38 103 SER A N 1
ATOM 841 C CA . SER A 1 103 ? 12.200 -46.558 25.155 1.00 82.38 103 SER A CA 1
ATOM 842 C C . SER A 1 103 ? 13.262 -46.049 24.179 1.00 82.38 103 SER A C 1
ATOM 844 O O . SER A 1 103 ? 14.330 -45.595 24.597 1.00 82.38 103 SER A O 1
ATOM 846 N N . TYR A 1 104 ? 12.933 -46.044 22.889 1.00 81.25 104 TYR A N 1
ATOM 847 C CA . TYR A 1 104 ? 13.711 -45.390 21.840 1.00 81.25 104 TYR A CA 1
ATOM 848 C C . TYR A 1 104 ? 12.963 -44.156 21.337 1.00 81.25 104 TYR A C 1
ATOM 850 O O . TYR A 1 104 ? 11.776 -44.233 21.022 1.00 81.25 104 TYR A O 1
ATOM 858 N N . VAL A 1 105 ? 13.658 -43.024 21.238 1.00 73.81 105 VAL A N 1
ATOM 859 C CA . VAL A 1 105 ? 13.164 -41.825 20.555 1.00 73.81 105 VAL A CA 1
ATOM 860 C C . VAL A 1 105 ? 14.283 -41.347 19.631 1.00 73.81 105 VAL A C 1
ATOM 862 O O . VAL A 1 105 ? 15.314 -40.904 20.146 1.00 73.81 105 VAL A O 1
ATOM 865 N N . PRO A 1 106 ? 14.122 -41.436 18.297 1.00 64.88 106 PRO A N 1
ATOM 866 C CA . PRO A 1 106 ? 15.228 -41.258 17.363 1.00 64.88 106 PRO A CA 1
ATOM 867 C C . PRO A 1 106 ? 15.918 -39.894 17.527 1.00 64.88 106 PRO A C 1
ATOM 869 O O . PRO A 1 106 ? 15.231 -38.880 17.729 1.00 64.88 106 PRO A O 1
ATOM 872 N N . PRO A 1 107 ? 17.261 -39.836 17.432 1.00 62.91 107 PRO A N 1
ATOM 873 C CA . PRO A 1 107 ? 17.966 -38.568 17.330 1.00 62.91 107 PRO A CA 1
ATOM 874 C C . PRO A 1 107 ? 17.516 -37.863 16.047 1.00 62.91 107 PRO A C 1
ATOM 876 O O . PRO A 1 107 ? 17.518 -38.442 14.960 1.00 62.91 107 PRO A O 1
ATOM 879 N N . LYS A 1 108 ? 17.068 -36.614 16.187 1.00 58.19 108 LYS A N 1
ATOM 880 C CA . LYS A 1 108 ? 16.589 -35.814 15.058 1.00 58.19 108 LYS A CA 1
ATOM 881 C C . LYS A 1 108 ? 17.749 -35.381 14.158 1.00 58.19 108 LYS A C 1
ATOM 883 O O . LYS A 1 108 ? 18.899 -35.322 14.587 1.00 58.19 108 LYS A O 1
ATOM 888 N N . SER A 1 109 ? 17.420 -35.024 12.918 1.00 49.44 109 SER A N 1
ATOM 889 C CA . SER A 1 109 ? 18.350 -34.449 11.941 1.00 49.44 109 SER A CA 1
ATOM 890 C C . SER A 1 109 ? 19.149 -33.264 12.501 1.00 49.44 109 SER A C 1
ATOM 892 O O . SER A 1 109 ? 18.607 -32.449 13.249 1.00 49.44 109 SER A O 1
ATOM 894 N N . LEU A 1 110 ? 20.399 -33.132 12.040 1.00 45.34 110 LEU A N 1
ATOM 895 C CA . LEU A 1 110 ? 21.462 -32.216 12.501 1.00 45.34 110 LEU A CA 1
ATOM 896 C C . LEU A 1 110 ? 21.105 -30.716 12.644 1.00 45.34 110 LEU A C 1
ATOM 898 O O . LEU A 1 110 ? 21.901 -29.958 13.191 1.00 45.34 110 LEU A O 1
ATOM 902 N N . ASN A 1 111 ? 19.937 -30.279 12.170 1.00 39.91 111 ASN A N 1
ATOM 903 C CA . ASN A 1 111 ? 19.515 -28.876 12.157 1.00 39.91 111 ASN A CA 1
ATOM 904 C C . ASN A 1 111 ? 18.695 -28.443 13.395 1.00 39.91 111 ASN A C 1
ATOM 906 O O . ASN A 1 111 ? 18.466 -27.244 13.570 1.00 39.91 111 ASN A O 1
ATOM 910 N N . GLU A 1 112 ? 18.259 -29.359 14.273 1.00 45.25 112 GLU A N 1
ATOM 911 C CA . GLU A 1 112 ? 17.552 -28.979 15.510 1.00 45.25 112 GLU A CA 1
ATOM 912 C C . GLU A 1 112 ? 18.500 -28.663 16.682 1.00 45.25 112 GLU A C 1
ATOM 914 O O . GLU A 1 112 ? 19.337 -29.469 17.088 1.00 45.25 112 GLU A O 1
ATOM 919 N N . LYS A 1 113 ? 18.301 -27.487 17.295 1.00 41.12 113 LYS A N 1
ATOM 920 C CA . LYS A 1 113 ? 19.150 -26.878 18.344 1.00 41.12 113 LYS A CA 1
ATOM 921 C C . LYS A 1 113 ? 19.151 -27.596 19.711 1.00 41.12 113 LYS A C 1
ATOM 923 O O . LYS A 1 113 ? 19.564 -26.990 20.695 1.00 41.12 113 LYS A O 1
ATOM 928 N N . SER A 1 114 ? 18.660 -28.832 19.800 1.00 45.03 114 SER A N 1
ATOM 929 C CA . SER A 1 114 ? 18.534 -29.596 21.053 1.00 45.03 114 SER A CA 1
ATOM 930 C C . SER A 1 114 ? 19.386 -30.868 21.110 1.00 45.03 114 SER A C 1
ATOM 932 O O . SER A 1 114 ? 19.337 -31.585 22.110 1.00 45.03 114 SER A O 1
ATOM 934 N N . VAL A 1 115 ? 20.156 -31.182 20.062 1.00 47.91 115 VAL A N 1
ATOM 935 C CA . VAL A 1 115 ? 21.146 -32.274 20.091 1.00 47.91 115 VAL A CA 1
ATOM 936 C C . VAL A 1 115 ? 22.422 -31.762 20.772 1.00 47.91 115 VAL A C 1
ATOM 938 O O . VAL A 1 115 ? 23.459 -31.574 20.145 1.00 47.91 115 VAL A O 1
ATOM 941 N N . ASN A 1 116 ? 22.332 -31.491 22.079 1.00 53.09 116 ASN A N 1
ATOM 942 C CA . ASN A 1 116 ? 23.464 -30.985 22.869 1.00 53.09 116 ASN A CA 1
ATOM 943 C C . ASN A 1 116 ? 24.588 -32.029 23.016 1.00 53.09 116 ASN A C 1
ATOM 945 O O . ASN A 1 116 ? 25.708 -31.665 23.353 1.00 53.09 116 ASN A O 1
ATOM 949 N N . ASN A 1 117 ? 24.293 -33.307 22.754 1.00 56.84 117 ASN A N 1
ATOM 950 C CA . ASN A 1 117 ? 25.258 -34.396 22.674 1.00 56.84 117 ASN A CA 1
ATOM 951 C C . ASN A 1 117 ? 25.099 -35.113 21.312 1.00 56.84 117 ASN A C 1
ATOM 953 O O . ASN A 1 117 ? 24.058 -35.738 21.095 1.00 56.84 117 ASN A O 1
ATOM 957 N N . PRO A 1 118 ? 26.084 -35.042 20.394 1.00 56.75 118 PRO A N 1
ATOM 958 C CA . PRO A 1 118 ? 26.011 -35.690 19.082 1.00 56.75 118 PRO A CA 1
ATOM 959 C C . PRO A 1 118 ? 26.212 -37.217 19.123 1.00 56.75 118 PRO A C 1
ATOM 961 O O . PRO A 1 118 ? 25.963 -37.877 18.119 1.00 56.75 118 PRO A O 1
ATOM 964 N N . GLU A 1 119 ? 26.621 -37.793 20.259 1.00 56.66 119 GLU A N 1
ATOM 965 C CA . GLU A 1 119 ? 26.745 -39.249 20.466 1.00 56.66 119 GLU A CA 1
ATOM 966 C C . GLU A 1 119 ? 25.441 -39.889 21.001 1.00 56.66 119 GLU A C 1
ATOM 968 O O . GLU A 1 119 ? 25.399 -41.074 21.336 1.00 56.66 119 GLU A O 1
ATOM 973 N N . ALA A 1 120 ? 24.360 -39.108 21.095 1.00 64.56 120 ALA A N 1
ATOM 974 C CA . ALA A 1 120 ? 23.051 -39.533 21.581 1.00 64.56 120 ALA A CA 1
ATOM 975 C C . ALA A 1 120 ? 22.369 -40.550 20.640 1.00 64.56 120 ALA A C 1
ATOM 977 O O . ALA A 1 120 ? 21.775 -40.181 19.627 1.00 64.56 120 ALA A O 1
ATOM 978 N N . ASP A 1 121 ? 22.375 -41.835 21.009 1.00 66.75 121 ASP A N 1
ATOM 979 C CA . ASP A 1 121 ? 21.762 -42.917 20.219 1.00 66.75 121 ASP A CA 1
ATOM 980 C C . ASP A 1 121 ? 20.230 -43.025 20.337 1.00 66.75 121 ASP A C 1
ATOM 982 O O . ASP A 1 121 ? 19.626 -43.909 19.734 1.00 66.75 121 ASP A O 1
ATOM 986 N N . GLY A 1 122 ? 19.579 -42.132 21.088 1.00 74.25 122 GLY A N 1
ATOM 987 C CA . GLY A 1 122 ? 18.119 -42.077 21.211 1.00 74.25 122 GLY A CA 1
ATOM 988 C C . GLY A 1 122 ? 17.504 -43.024 22.253 1.00 74.25 122 GLY A C 1
ATOM 989 O O . GLY A 1 122 ? 16.291 -42.968 22.469 1.00 74.25 122 GLY A O 1
ATOM 990 N N . ILE A 1 123 ? 18.293 -43.883 22.909 1.00 83.25 123 ILE A N 1
ATOM 991 C CA . ILE A 1 123 ? 17.787 -44.927 23.819 1.00 83.25 123 ILE A CA 1
ATOM 992 C C . ILE A 1 123 ? 17.799 -44.447 25.280 1.00 83.25 123 ILE A C 1
ATOM 994 O O . ILE A 1 123 ? 18.802 -43.934 25.772 1.00 83.25 123 ILE A O 1
ATOM 998 N N . TYR A 1 124 ? 16.709 -44.688 26.013 1.00 90.31 124 TYR A N 1
ATOM 999 C CA . TYR A 1 124 ? 16.657 -44.537 27.472 1.00 90.31 124 TYR A CA 1
ATOM 1000 C C . TYR A 1 124 ? 17.225 -45.793 28.154 1.00 90.31 124 TYR A C 1
ATOM 1002 O O . TYR A 1 124 ? 16.585 -46.847 28.182 1.00 90.31 124 TYR A O 1
ATOM 1010 N N . LYS A 1 125 ? 18.446 -45.703 28.692 1.00 92.06 125 LYS A N 1
ATOM 1011 C CA . LYS A 1 125 ? 19.247 -46.856 29.154 1.00 92.06 125 LYS A CA 1
ATOM 1012 C C . LYS A 1 125 ? 19.222 -46.991 30.673 1.00 92.06 125 LYS A C 1
ATOM 1014 O O . LYS A 1 125 ? 19.349 -45.996 31.376 1.00 92.06 125 LYS A O 1
ATOM 1019 N N . VAL A 1 126 ? 19.134 -48.210 31.207 1.00 95.12 126 VAL A N 1
ATOM 1020 C CA . VAL A 1 126 ? 19.320 -48.430 32.655 1.00 95.12 126 VAL A CA 1
ATOM 1021 C C . VAL A 1 126 ? 20.778 -48.138 33.017 1.00 95.12 126 VAL A C 1
ATOM 1023 O O . VAL A 1 126 ? 21.681 -48.801 32.515 1.00 95.12 126 VAL A O 1
ATOM 1026 N N . PHE A 1 127 ? 20.996 -47.150 33.884 1.00 93.19 127 PHE A N 1
ATOM 1027 C CA . PHE A 1 127 ? 22.319 -46.733 34.356 1.00 93.19 127 PHE A CA 1
ATOM 1028 C C . PHE A 1 127 ? 22.654 -47.349 35.721 1.00 93.19 127 PHE A C 1
ATOM 1030 O O . PHE A 1 127 ? 23.758 -47.847 35.927 1.00 93.19 127 PHE A O 1
ATOM 1037 N N . ILE A 1 128 ? 21.680 -47.382 36.639 1.00 93.88 128 ILE A N 1
ATOM 1038 C CA . ILE A 1 128 ? 21.777 -48.107 37.914 1.00 93.88 128 ILE A CA 1
ATOM 1039 C C . ILE A 1 128 ? 20.593 -49.063 38.003 1.00 93.88 128 ILE A C 1
ATOM 1041 O O . ILE A 1 128 ? 19.444 -48.642 38.133 1.00 93.88 128 ILE A O 1
ATOM 1045 N N . ASN A 1 129 ? 20.888 -50.362 37.945 1.00 95.00 129 ASN A N 1
ATOM 1046 C CA . ASN A 1 129 ? 19.907 -51.422 38.144 1.00 95.00 129 ASN A CA 1
ATOM 1047 C C . ASN A 1 129 ? 19.806 -51.765 39.641 1.00 95.00 129 ASN A C 1
ATOM 1049 O O . ASN A 1 129 ? 20.498 -52.652 40.144 1.00 95.00 129 ASN A O 1
ATOM 1053 N N . LYS A 1 130 ? 18.976 -51.005 40.356 1.00 92.31 130 LYS A N 1
ATOM 1054 C CA . LYS A 1 130 ? 18.623 -51.193 41.771 1.00 92.31 130 LYS A CA 1
ATOM 1055 C C . LYS A 1 130 ? 17.097 -51.177 41.926 1.00 92.31 130 LYS A C 1
ATOM 1057 O O . LYS A 1 130 ? 16.418 -50.714 41.013 1.00 92.31 130 LYS A O 1
ATOM 1062 N N . PRO A 1 131 ? 16.536 -51.662 43.048 1.00 93.50 131 PRO A N 1
ATOM 1063 C CA . PRO A 1 131 ? 15.132 -51.426 43.373 1.00 93.50 131 PRO A CA 1
ATOM 1064 C C . PRO A 1 131 ? 14.806 -49.927 43.423 1.00 93.50 131 PRO A C 1
ATOM 1066 O O . PRO A 1 131 ? 15.676 -49.102 43.703 1.00 93.50 131 PRO A O 1
ATOM 1069 N N . ILE A 1 132 ? 13.541 -49.578 43.190 1.00 96.00 132 ILE A N 1
ATOM 1070 C CA . ILE A 1 132 ? 13.040 -48.220 43.426 1.00 96.00 132 ILE A CA 1
ATOM 1071 C C . ILE A 1 132 ? 12.993 -47.990 44.944 1.00 96.00 132 ILE A C 1
ATOM 1073 O O . ILE A 1 132 ? 12.287 -48.700 45.662 1.00 96.00 132 ILE A O 1
ATOM 1077 N N . LYS A 1 133 ? 13.772 -47.023 45.439 1.00 93.56 133 LYS A N 1
ATOM 1078 C CA . LYS A 1 133 ? 13.867 -46.681 46.863 1.00 93.56 133 LYS A CA 1
ATOM 1079 C C . LYS A 1 133 ? 12.641 -45.869 47.306 1.00 93.56 133 LYS A C 1
ATOM 1081 O O . LYS A 1 133 ? 12.219 -44.948 46.605 1.00 93.56 133 LYS A O 1
ATOM 1086 N N . PHE A 1 134 ? 12.108 -46.173 48.490 1.00 92.94 134 PHE A N 1
ATOM 1087 C CA . PHE A 1 134 ? 11.187 -45.275 49.192 1.00 92.94 134 PHE A CA 1
ATOM 1088 C C . PHE A 1 134 ? 11.952 -44.089 49.791 1.00 92.94 134 PHE A C 1
ATOM 1090 O O . PHE A 1 134 ? 13.000 -44.302 50.402 1.00 92.94 134 PHE A O 1
ATOM 1097 N N . ILE A 1 135 ? 11.438 -42.868 49.626 1.00 90.62 135 ILE A N 1
ATOM 1098 C CA . ILE A 1 135 ? 12.053 -41.650 50.182 1.00 90.62 135 ILE A CA 1
ATOM 1099 C C . ILE A 1 135 ? 11.039 -40.757 50.899 1.00 90.62 135 ILE A C 1
ATOM 1101 O O . ILE A 1 135 ? 9.852 -40.752 50.562 1.00 90.62 135 ILE A O 1
ATOM 1105 N N . ASP A 1 136 ? 11.545 -39.968 51.842 1.00 85.94 136 ASP A N 1
ATOM 1106 C CA . ASP A 1 136 ? 10.855 -38.847 52.482 1.00 85.94 136 ASP A CA 1
ATOM 1107 C C . ASP A 1 136 ? 11.641 -37.528 52.274 1.00 85.94 136 ASP A C 1
ATOM 1109 O O . ASP A 1 136 ? 12.693 -37.493 51.635 1.00 85.94 136 ASP A O 1
ATOM 1113 N N . GLU A 1 137 ? 11.160 -36.406 52.811 1.00 73.88 137 GLU A N 1
ATOM 1114 C CA . GLU A 1 137 ? 11.762 -35.076 52.619 1.00 73.88 137 GLU A CA 1
ATOM 1115 C C . GLU A 1 137 ? 13.194 -34.926 53.162 1.00 73.88 137 GLU A C 1
ATOM 1117 O O . GLU A 1 137 ? 13.903 -34.006 52.757 1.00 73.88 137 GLU A O 1
ATOM 1122 N N . ASN A 1 138 ? 13.620 -35.837 54.042 1.00 81.56 138 ASN A N 1
ATOM 1123 C CA . ASN A 1 138 ? 14.944 -35.862 54.666 1.00 81.56 138 ASN A CA 1
ATOM 1124 C C . ASN A 1 138 ? 15.914 -36.864 53.994 1.00 81.56 138 ASN A C 1
ATOM 1126 O O . ASN A 1 138 ? 17.045 -37.011 54.445 1.00 81.56 138 ASN A O 1
ATOM 1130 N N . ASP A 1 139 ? 15.496 -37.547 52.918 1.00 87.88 139 ASP A N 1
ATOM 1131 C CA . ASP A 1 139 ? 16.348 -38.447 52.116 1.00 87.88 139 ASP A CA 1
ATOM 1132 C C . ASP A 1 139 ? 17.137 -37.726 51.005 1.00 87.88 139 ASP A C 1
ATOM 1134 O O . ASP A 1 139 ? 17.912 -38.366 50.293 1.00 87.88 139 ASP A O 1
ATOM 1138 N N . PHE A 1 140 ? 16.952 -36.415 50.816 1.00 89.44 140 PHE A N 1
ATOM 1139 C CA . PHE A 1 140 ? 17.755 -35.619 49.882 1.00 89.44 140 PHE A CA 1
ATOM 1140 C C . PHE A 1 140 ? 18.985 -35.022 50.591 1.00 89.44 140 PHE A C 1
ATOM 1142 O O . PHE A 1 140 ? 18.832 -34.464 51.675 1.00 89.44 140 PHE A O 1
ATOM 1149 N N . PRO A 1 141 ? 20.193 -35.057 49.989 1.00 90.19 141 PRO A N 1
ATOM 1150 C CA . PRO A 1 141 ? 21.377 -34.417 50.565 1.00 90.19 141 PRO A CA 1
ATOM 1151 C C . PRO A 1 141 ? 21.191 -32.916 50.839 1.00 90.19 141 PRO A C 1
ATOM 1153 O O . PRO A 1 141 ? 20.761 -32.187 49.946 1.00 90.19 141 PRO A O 1
ATOM 1156 N N . ASP A 1 142 ? 21.649 -32.436 52.004 1.00 86.31 142 ASP A N 1
ATOM 1157 C CA . ASP A 1 142 ? 21.535 -31.037 52.484 1.00 86.31 142 ASP A CA 1
ATOM 1158 C C . ASP A 1 142 ? 22.008 -29.951 51.492 1.00 86.31 142 ASP A C 1
ATOM 1160 O O . ASP A 1 142 ? 21.670 -28.770 51.607 1.00 86.31 142 ASP A O 1
ATOM 1164 N N . TRP A 1 143 ? 22.848 -30.323 50.521 1.00 90.31 143 TRP A N 1
ATOM 1165 C CA . TRP A 1 143 ? 23.351 -29.414 49.493 1.00 90.31 143 TRP A CA 1
ATOM 1166 C C . TRP A 1 143 ? 22.387 -29.208 48.311 1.00 90.31 143 TRP A C 1
ATOM 1168 O O . TRP A 1 143 ? 22.620 -28.294 47.513 1.00 90.31 143 TRP A O 1
ATOM 1178 N N . ILE A 1 144 ? 21.317 -30.004 48.200 1.00 89.50 144 ILE A N 1
ATOM 1179 C CA . ILE A 1 144 ? 20.185 -29.775 47.292 1.00 89.50 144 ILE A CA 1
ATOM 1180 C C . ILE A 1 144 ? 19.157 -28.904 48.009 1.00 89.50 144 ILE A C 1
ATOM 1182 O O . ILE A 1 144 ? 18.761 -29.177 49.135 1.00 89.50 144 ILE A O 1
ATOM 1186 N N . ASN A 1 145 ? 18.706 -27.841 47.349 1.00 86.12 145 ASN A N 1
ATOM 1187 C CA . ASN A 1 145 ? 17.664 -26.957 47.867 1.00 86.12 145 ASN A CA 1
ATOM 1188 C C . ASN A 1 145 ? 16.519 -26.866 46.850 1.00 86.12 145 ASN A C 1
ATOM 1190 O O . ASN A 1 145 ? 16.789 -26.690 45.670 1.00 86.12 145 ASN A O 1
ATOM 1194 N N . PHE A 1 146 ? 15.261 -26.940 47.296 1.00 82.62 146 PHE A N 1
ATOM 1195 C CA . PHE A 1 146 ? 14.065 -26.883 46.429 1.00 82.62 146 PHE A CA 1
ATOM 1196 C C . PHE A 1 146 ? 13.260 -25.569 46.555 1.00 82.62 146 PHE A C 1
ATOM 1198 O O . PHE A 1 146 ? 12.118 -25.479 46.111 1.00 82.62 146 PHE A O 1
ATOM 1205 N N . GLY A 1 147 ? 13.835 -24.543 47.195 1.00 66.69 147 GLY A N 1
ATOM 1206 C CA . GLY A 1 147 ? 13.208 -23.231 47.406 1.00 66.69 147 GLY A CA 1
ATOM 1207 C C . GLY A 1 147 ? 13.671 -22.153 46.419 1.00 66.69 147 GLY A C 1
ATOM 1208 O O . GLY A 1 147 ? 14.676 -22.314 45.727 1.00 66.69 147 GLY A O 1
ATOM 1209 N N . GLU A 1 148 ? 12.960 -21.018 46.383 1.00 54.72 148 GLU A N 1
ATOM 1210 C CA . GLU A 1 148 ? 13.364 -19.862 45.570 1.00 54.72 148 GLU A CA 1
ATOM 1211 C C . GLU A 1 148 ? 14.783 -19.370 45.906 1.00 54.72 148 GLU A C 1
ATOM 1213 O O . GLU A 1 148 ? 15.234 -19.432 47.050 1.00 54.72 148 GLU A O 1
ATOM 1218 N N . LYS A 1 149 ? 15.469 -18.811 44.896 1.00 45.97 149 LYS A N 1
ATOM 1219 C CA . LYS A 1 149 ? 16.823 -18.242 45.007 1.00 45.97 149 LYS A CA 1
ATOM 1220 C C . LYS A 1 149 ? 17.004 -17.418 46.287 1.00 45.97 149 LYS A C 1
ATOM 1222 O O . LYS A 1 149 ? 16.379 -16.367 46.432 1.00 45.97 149 LYS A O 1
ATOM 1227 N N . ASN A 1 150 ? 17.971 -17.811 47.120 1.00 39.06 150 ASN A N 1
ATOM 1228 C CA . ASN A 1 150 ? 18.521 -16.967 48.184 1.00 39.06 150 ASN A CA 1
ATOM 1229 C C . ASN A 1 150 ? 18.943 -15.607 47.598 1.00 39.06 150 ASN A C 1
ATOM 1231 O O . ASN A 1 150 ? 19.966 -15.499 46.918 1.00 39.06 150 ASN A O 1
ATOM 1235 N N . ARG A 1 151 ? 18.125 -14.569 47.823 1.00 34.97 151 ARG A N 1
ATOM 1236 C CA . ARG A 1 151 ? 18.297 -13.239 47.221 1.00 34.97 151 ARG A CA 1
ATOM 1237 C C . ARG A 1 151 ? 19.417 -12.470 47.925 1.00 34.97 151 ARG A C 1
ATOM 1239 O O . ARG A 1 151 ? 19.157 -11.605 48.756 1.00 34.97 151 ARG A O 1
ATOM 1246 N N . SER A 1 152 ? 20.667 -12.755 47.560 1.00 33.00 152 SER A N 1
ATOM 1247 C CA . SER A 1 152 ? 21.793 -11.874 47.882 1.00 33.00 152 SER A CA 1
ATOM 1248 C C . SER A 1 152 ? 21.502 -10.466 47.355 1.00 33.00 152 SER A C 1
ATOM 1250 O O . SER A 1 152 ? 21.214 -10.292 46.165 1.00 33.00 152 SER A O 1
ATOM 1252 N N . SER A 1 153 ? 21.568 -9.466 48.230 1.00 36.19 153 SER A N 1
ATOM 1253 C CA . SER A 1 153 ? 21.323 -8.067 47.886 1.00 36.19 153 SER A CA 1
ATOM 1254 C C . SER A 1 153 ? 22.277 -7.556 46.791 1.00 36.19 153 SER A C 1
ATOM 1256 O O . SER A 1 153 ? 23.365 -8.086 46.581 1.00 36.19 153 SER A O 1
ATOM 1258 N N . ASN A 1 154 ? 21.858 -6.486 46.104 1.00 31.02 154 ASN A N 1
ATOM 1259 C CA . ASN A 1 154 ? 22.631 -5.719 45.111 1.00 31.02 154 ASN A CA 1
ATOM 1260 C C . ASN A 1 154 ? 22.735 -6.274 43.670 1.00 31.02 154 ASN A C 1
ATOM 1262 O O . ASN A 1 154 ? 23.727 -6.026 42.987 1.00 31.02 154 ASN A O 1
ATOM 1266 N N . SER A 1 155 ? 21.677 -6.891 43.120 1.00 30.34 155 SER A N 1
ATOM 1267 C CA . SER A 1 155 ? 21.503 -6.918 41.649 1.00 30.34 155 SER A CA 1
ATOM 1268 C C . SER A 1 155 ? 20.047 -6.758 41.173 1.00 30.34 155 SER A C 1
ATOM 1270 O O . SER A 1 155 ? 19.307 -7.718 40.988 1.00 30.34 155 SER A O 1
ATOM 1272 N N . ARG A 1 156 ? 19.634 -5.514 40.883 1.00 33.69 156 ARG A N 1
ATOM 1273 C CA . ARG A 1 156 ? 18.417 -5.237 40.094 1.00 33.69 156 ARG A CA 1
ATOM 1274 C C . ARG A 1 156 ? 18.698 -5.480 38.604 1.00 33.69 156 ARG A C 1
ATOM 1276 O O . ARG A 1 156 ? 19.032 -4.546 37.877 1.00 33.69 156 ARG A O 1
ATOM 1283 N N . ARG A 1 157 ? 18.577 -6.727 38.136 1.00 31.97 157 ARG A N 1
ATOM 1284 C CA . ARG A 1 157 ? 18.531 -7.056 36.698 1.00 31.97 157 ARG A CA 1
ATOM 1285 C C . ARG A 1 157 ? 17.441 -8.082 36.393 1.00 31.97 157 ARG A C 1
ATOM 1287 O O . ARG A 1 157 ? 17.504 -9.208 36.869 1.00 31.97 157 ARG A O 1
ATOM 1294 N N . ARG A 1 158 ? 16.487 -7.634 35.569 1.00 32.75 158 ARG A N 1
ATOM 1295 C CA . ARG A 1 158 ? 15.380 -8.358 34.917 1.00 32.75 158 ARG A CA 1
ATOM 1296 C C . ARG A 1 158 ? 15.508 -9.891 34.949 1.00 32.75 158 ARG A C 1
ATOM 1298 O O . ARG A 1 158 ? 16.234 -10.473 34.150 1.00 32.75 158 ARG A O 1
ATOM 1305 N N . CYS A 1 159 ? 14.728 -10.514 35.824 1.00 26.91 159 CYS A N 1
ATOM 1306 C CA . CYS A 1 159 ? 14.052 -11.781 35.547 1.00 26.91 159 CYS A CA 1
ATOM 1307 C C . CYS A 1 159 ? 12.551 -11.445 35.476 1.00 26.91 159 CYS A C 1
ATOM 1309 O O . CYS A 1 159 ? 12.131 -10.484 36.116 1.00 26.91 159 CYS A O 1
ATOM 1311 N N . SER A 1 160 ? 11.781 -12.157 34.657 1.00 30.77 160 SER A N 1
ATOM 1312 C CA . SER A 1 160 ? 10.381 -11.834 34.339 1.00 30.77 160 SER A CA 1
ATOM 1313 C C . SER A 1 160 ? 9.462 -11.849 35.564 1.00 30.77 160 SER A C 1
ATOM 1315 O O . SER A 1 160 ? 9.481 -12.810 36.328 1.00 30.77 160 SER A O 1
ATOM 1317 N N . GLU A 1 161 ? 8.623 -10.821 35.706 1.00 28.16 161 GLU A N 1
ATOM 1318 C CA . GLU A 1 161 ? 7.653 -10.692 36.807 1.00 28.16 161 GLU A CA 1
ATOM 1319 C C . GLU A 1 161 ? 6.302 -11.384 36.490 1.00 28.16 161 GLU A C 1
ATOM 1321 O O . GLU A 1 161 ? 5.504 -11.636 37.391 1.00 28.16 161 GLU A O 1
ATOM 1326 N N . ASN A 1 162 ? 6.087 -11.805 35.234 1.00 29.72 162 ASN A N 1
ATOM 1327 C CA . ASN A 1 162 ? 4.872 -12.454 34.712 1.00 29.72 162 ASN A CA 1
ATOM 1328 C C . ASN A 1 162 ? 4.703 -13.937 35.141 1.00 29.72 162 ASN A C 1
ATOM 1330 O O . ASN A 1 162 ? 4.407 -14.792 34.308 1.00 29.72 162 ASN A O 1
ATOM 1334 N N . SER A 1 163 ? 4.915 -14.285 36.417 1.00 29.95 163 SER A N 1
ATOM 1335 C CA . SER A 1 163 ? 4.667 -15.653 36.927 1.00 29.95 163 SER A CA 1
ATOM 1336 C C . SER A 1 163 ? 3.785 -15.733 38.177 1.00 29.95 163 SER A C 1
ATOM 1338 O O . SER A 1 163 ? 3.671 -16.806 38.771 1.00 29.95 163 SER A O 1
ATOM 1340 N N . ASN A 1 164 ? 3.123 -14.634 38.547 1.00 27.78 164 ASN A N 1
ATOM 1341 C CA . ASN A 1 164 ? 1.975 -14.643 39.457 1.00 27.78 164 ASN A CA 1
ATOM 1342 C C . ASN A 1 164 ? 0.675 -14.802 38.651 1.00 27.78 164 ASN A C 1
ATOM 1344 O O . ASN A 1 164 ? -0.167 -13.911 38.636 1.00 27.78 164 ASN A O 1
ATOM 1348 N N . TYR A 1 165 ? 0.530 -15.934 37.957 1.00 35.09 165 TYR A N 1
ATOM 1349 C CA . TYR A 1 165 ? -0.767 -16.335 37.415 1.00 35.09 165 TYR A CA 1
ATOM 1350 C C . TYR A 1 165 ? -1.620 -16.890 38.555 1.00 35.09 165 TYR A C 1
ATOM 1352 O O . TYR A 1 165 ? -1.387 -18.004 39.033 1.00 35.09 165 TYR A O 1
ATOM 1360 N N . GLU A 1 166 ? -2.600 -16.108 38.995 1.00 33.88 166 GLU A N 1
ATOM 1361 C CA . GLU A 1 166 ? -3.758 -16.652 39.697 1.00 33.88 166 GLU A CA 1
ATOM 1362 C C . GLU A 1 166 ? -4.606 -17.399 38.659 1.00 33.88 166 GLU A C 1
ATOM 1364 O O . GLU A 1 166 ? -4.920 -16.857 37.598 1.00 33.88 166 GLU A O 1
ATOM 1369 N N . PHE A 1 167 ? -4.913 -18.672 38.919 1.00 36.22 167 PHE A N 1
ATOM 1370 C CA . PHE A 1 167 ? -5.887 -19.397 38.107 1.00 36.22 167 PHE A CA 1
ATOM 1371 C C . PHE A 1 167 ? -7.265 -18.804 38.402 1.00 36.22 167 PHE A C 1
ATOM 1373 O O . PHE A 1 167 ? -7.675 -18.769 39.558 1.00 36.22 167 PHE A O 1
ATOM 1380 N N . SER A 1 168 ? -7.961 -18.346 37.365 1.00 39.91 168 SER A N 1
ATOM 1381 C CA . SER A 1 168 ? -9.362 -17.932 37.446 1.00 39.91 168 SER A CA 1
ATOM 1382 C C . SER A 1 168 ? -10.258 -19.112 37.825 1.00 39.91 168 SER A C 1
ATOM 1384 O O . SER A 1 168 ? -10.062 -20.202 37.283 1.00 39.91 168 SER A O 1
ATOM 1386 N N . ASP A 1 169 ? -11.272 -18.874 38.659 1.00 48.78 169 ASP A N 1
ATOM 1387 C CA . ASP A 1 169 ? -12.239 -19.866 39.162 1.00 48.78 169 ASP A CA 1
ATOM 1388 C C . ASP A 1 169 ? -13.230 -20.383 38.091 1.00 48.78 169 ASP A C 1
ATOM 1390 O O . ASP A 1 169 ? -14.448 -20.332 38.254 1.00 48.78 169 ASP A O 1
ATOM 1394 N N . ILE A 1 170 ? -12.716 -20.894 36.967 1.00 56.97 170 ILE A N 1
ATOM 1395 C CA . ILE A 1 170 ? -13.507 -21.596 35.950 1.00 56.97 170 ILE A CA 1
ATOM 1396 C C . ILE A 1 170 ? -13.818 -22.997 36.486 1.00 56.97 170 ILE A C 1
ATOM 1398 O O . ILE A 1 170 ? -13.015 -23.918 36.344 1.00 56.97 170 ILE A O 1
ATOM 1402 N N . GLN A 1 171 ? -14.982 -23.145 37.112 1.00 69.12 171 GLN A N 1
ATOM 1403 C CA . GLN A 1 171 ? -15.579 -24.444 37.422 1.00 69.12 171 GLN A CA 1
ATOM 1404 C C . GLN A 1 171 ? -16.501 -24.852 36.271 1.00 69.12 171 GLN A C 1
ATOM 1406 O O . GLN A 1 171 ? -17.355 -24.067 35.864 1.00 69.12 171 GLN A O 1
ATOM 1411 N N . LEU A 1 172 ? -16.331 -26.068 35.748 1.00 76.25 172 LEU A N 1
ATOM 1412 C CA . LEU A 1 172 ? -17.225 -26.616 34.730 1.00 76.25 172 LEU A CA 1
ATOM 1413 C C . LEU A 1 172 ? -18.560 -27.025 35.360 1.00 76.25 172 LEU A C 1
ATOM 1415 O O . LEU A 1 172 ? -18.586 -27.720 36.378 1.00 76.25 172 LEU A O 1
ATOM 1419 N N . ASN A 1 173 ? -19.675 -26.647 34.734 1.00 82.62 173 ASN A N 1
ATOM 1420 C CA . ASN A 1 173 ? -20.989 -27.134 35.148 1.00 82.62 173 ASN A CA 1
ATOM 1421 C C . ASN A 1 173 ? -21.237 -28.540 34.569 1.00 82.62 173 ASN A C 1
ATOM 1423 O O . ASN A 1 173 ? -21.631 -28.683 33.412 1.00 82.62 173 ASN A O 1
ATOM 1427 N N . TYR A 1 174 ? -21.003 -29.574 35.380 1.00 79.50 174 TYR A N 1
ATOM 1428 C CA . TYR A 1 174 ? -21.133 -30.975 34.968 1.00 79.50 174 TYR A CA 1
ATOM 1429 C C . TYR A 1 174 ? -22.570 -31.402 34.626 1.00 79.50 174 TYR A C 1
ATOM 1431 O O . TYR A 1 174 ? -22.743 -32.180 33.689 1.00 79.50 174 TYR A O 1
ATOM 1439 N N . ASP A 1 175 ? -23.590 -30.852 35.294 1.00 76.19 175 ASP A N 1
ATOM 1440 C CA . ASP A 1 175 ? -24.996 -31.116 34.945 1.00 76.19 175 ASP A CA 1
ATOM 1441 C C . ASP A 1 175 ? -25.293 -30.594 33.526 1.00 76.19 175 ASP A C 1
ATOM 1443 O O . ASP A 1 175 ? -25.834 -31.307 32.679 1.00 76.19 175 ASP A O 1
ATOM 1447 N N . LEU A 1 176 ? -24.832 -29.373 33.223 1.00 83.25 176 LEU A N 1
ATOM 1448 C CA . LEU A 1 176 ? -24.948 -28.772 31.892 1.00 83.25 176 LEU A CA 1
ATOM 1449 C C . LEU A 1 176 ? -24.109 -29.518 30.839 1.00 83.25 176 LEU A C 1
ATOM 1451 O O . LEU A 1 176 ? -24.565 -29.677 29.709 1.00 83.25 176 LEU A O 1
ATOM 1455 N N . ILE A 1 177 ? -22.914 -30.014 31.182 1.00 88.25 177 ILE A N 1
ATOM 1456 C CA . ILE A 1 177 ? -22.129 -30.885 30.288 1.00 88.25 177 ILE A CA 1
ATOM 1457 C C . ILE A 1 177 ? -22.920 -32.145 29.946 1.00 88.25 177 ILE A C 1
ATOM 1459 O O . ILE A 1 177 ? -22.928 -32.548 28.782 1.00 88.25 177 ILE A O 1
ATOM 1463 N N . GLN A 1 178 ? -23.603 -32.761 30.912 1.00 84.56 178 GLN A N 1
ATOM 1464 C CA . GLN A 1 178 ? -24.385 -33.967 30.663 1.00 84.56 178 GLN A CA 1
ATOM 1465 C C . GLN A 1 178 ? -25.596 -33.676 29.759 1.00 84.56 178 GLN A C 1
ATOM 1467 O O . GLN A 1 178 ? -25.808 -34.396 28.781 1.00 84.56 178 GLN A O 1
ATOM 1472 N N . ASP A 1 179 ? -26.320 -32.577 29.989 1.00 86.12 179 ASP A N 1
ATOM 1473 C CA . ASP A 1 179 ? -27.412 -32.126 29.111 1.00 86.12 179 ASP A CA 1
ATOM 1474 C C . ASP A 1 179 ? -26.939 -31.762 27.690 1.00 86.12 179 ASP A C 1
ATOM 1476 O O . ASP A 1 179 ? -27.642 -32.041 26.717 1.00 86.12 179 ASP A O 1
ATOM 1480 N N . LEU A 1 180 ? -25.752 -31.165 27.537 1.00 89.38 180 LEU A N 1
ATOM 1481 C CA . LEU A 1 180 ? -25.163 -30.823 26.233 1.00 89.38 180 LEU A CA 1
ATOM 1482 C C . LEU A 1 180 ? -24.588 -32.043 25.500 1.00 89.38 180 LEU A C 1
ATOM 1484 O O . LEU A 1 180 ? -24.678 -32.115 24.279 1.00 89.38 180 LEU A O 1
ATOM 1488 N N . THR A 1 181 ? -24.024 -33.013 26.221 1.00 88.25 181 THR A N 1
ATOM 1489 C CA . THR A 1 181 ? -23.446 -34.239 25.634 1.00 88.25 181 THR A CA 1
ATOM 1490 C C . THR A 1 181 ? -24.533 -35.179 25.106 1.00 88.25 181 THR A C 1
ATOM 1492 O O . THR A 1 181 ? -24.288 -35.913 24.153 1.00 88.25 181 THR A O 1
ATOM 1495 N N . ASN A 1 182 ? -25.743 -35.113 25.676 1.00 86.94 182 ASN A N 1
ATOM 1496 C CA . ASN A 1 182 ? -26.940 -35.813 25.196 1.00 86.94 182 ASN A CA 1
ATOM 1497 C C . ASN A 1 182 ? -27.602 -35.157 23.961 1.00 86.94 182 ASN A C 1
ATOM 1499 O O . ASN A 1 182 ? -28.570 -35.706 23.429 1.00 86.94 182 ASN A O 1
ATOM 1503 N N . GLN A 1 183 ? -27.132 -33.986 23.518 1.00 88.12 183 GLN A N 1
ATOM 1504 C CA . GLN A 1 183 ? -27.599 -33.320 22.299 1.00 88.12 183 GLN A CA 1
ATOM 1505 C C . GLN A 1 183 ? -26.694 -33.668 21.113 1.00 88.12 183 GLN A C 1
ATOM 1507 O O . GLN A 1 183 ? -25.527 -34.011 21.285 1.00 88.12 183 GLN A O 1
ATOM 1512 N N . ASP A 1 184 ? -27.226 -33.545 19.895 1.00 90.69 184 ASP A N 1
ATOM 1513 C CA . ASP A 1 184 ? -26.410 -33.621 18.683 1.00 90.69 184 ASP A CA 1
ATOM 1514 C C . ASP A 1 184 ? -25.382 -32.469 18.699 1.00 90.69 184 ASP A C 1
ATOM 1516 O O . ASP A 1 184 ? -25.784 -31.297 18.663 1.00 90.69 184 ASP A O 1
ATOM 1520 N N . PRO A 1 185 ? -24.068 -32.759 18.769 1.00 89.50 185 PRO A N 1
ATOM 1521 C CA . PRO A 1 185 ? -23.043 -31.733 18.900 1.00 89.50 185 PRO A CA 1
ATOM 1522 C C . PRO A 1 185 ? -22.968 -30.821 17.669 1.00 89.50 185 PRO A C 1
ATOM 1524 O O . PRO A 1 185 ? -22.538 -29.678 17.801 1.00 89.50 185 PRO A O 1
ATOM 1527 N N . ASP A 1 186 ? -23.417 -31.277 16.492 1.00 92.69 186 ASP A N 1
ATOM 1528 C CA . ASP A 1 186 ? -23.462 -30.454 15.279 1.00 92.69 186 ASP A CA 1
ATOM 1529 C C . ASP A 1 186 ? -24.549 -29.372 15.343 1.00 92.69 186 ASP A C 1
ATOM 1531 O O . ASP A 1 186 ? -24.411 -28.333 14.691 1.00 92.69 186 ASP A O 1
ATOM 1535 N N . LEU A 1 187 ? -25.589 -29.570 16.163 1.00 92.69 187 LEU A N 1
ATOM 1536 C CA . LEU A 1 187 ? -26.655 -28.591 16.411 1.00 92.69 187 LEU A CA 1
ATOM 1537 C C . LEU A 1 187 ? -26.315 -27.588 17.524 1.00 92.69 187 LEU A C 1
ATOM 1539 O O . LEU A 1 187 ? -27.028 -26.590 17.672 1.00 92.69 187 LEU A O 1
ATOM 1543 N N . LEU A 1 188 ? -25.242 -27.814 18.293 1.00 94.00 188 LEU A N 1
ATOM 1544 C CA . LEU A 1 188 ? -24.809 -26.883 19.335 1.00 94.00 188 LEU A CA 1
ATOM 1545 C C . LEU A 1 188 ? -24.449 -25.531 18.717 1.00 94.00 188 LEU A C 1
ATOM 1547 O O . LEU A 1 188 ? -23.659 -25.443 17.775 1.00 94.00 188 LEU A O 1
ATOM 1551 N N . LYS A 1 189 ? -25.033 -24.465 19.272 1.00 87.50 189 LYS A N 1
ATOM 1552 C CA . LYS A 1 189 ? -24.827 -23.084 18.828 1.00 87.50 189 LYS A CA 1
ATOM 1553 C C . LYS A 1 189 ? -23.849 -22.358 19.738 1.00 87.50 189 LYS A C 1
ATOM 1555 O O . LYS A 1 189 ? -23.991 -22.403 20.959 1.00 87.50 189 LYS A O 1
ATOM 1560 N N . ASN A 1 190 ? -22.896 -21.654 19.139 1.00 84.00 190 ASN A N 1
ATOM 1561 C CA . ASN A 1 190 ? -22.022 -20.730 19.857 1.00 84.00 190 ASN A CA 1
ATOM 1562 C C . ASN A 1 190 ? -22.787 -19.477 20.336 1.00 84.00 190 ASN A C 1
ATOM 1564 O O . ASN A 1 190 ? -23.966 -19.294 20.022 1.00 84.00 190 ASN A O 1
ATOM 1568 N N . GLN A 1 191 ? -22.104 -18.561 21.036 1.00 71.06 191 GLN A N 1
ATOM 1569 C CA . GLN A 1 191 ? -22.717 -17.307 21.514 1.00 71.06 191 GLN A CA 1
ATOM 1570 C C . GLN A 1 191 ? -23.302 -16.413 20.394 1.00 71.06 191 GLN A C 1
ATOM 1572 O O . GLN A 1 191 ? -24.082 -15.510 20.680 1.00 71.06 191 GLN A O 1
ATOM 1577 N N . TYR A 1 192 ? -22.916 -16.637 19.132 1.00 64.31 192 TYR A N 1
ATOM 1578 C CA . TYR A 1 192 ? -23.402 -15.902 17.959 1.00 64.31 192 TYR A CA 1
ATOM 1579 C C . TYR A 1 192 ? -24.591 -16.598 17.264 1.00 64.31 192 TYR A C 1
ATOM 1581 O O . TYR A 1 192 ? -25.052 -16.140 16.222 1.00 64.31 192 TYR A O 1
ATOM 1589 N N . GLY A 1 193 ? -25.089 -17.713 17.811 1.00 72.06 193 GLY A N 1
ATOM 1590 C CA . GLY A 1 193 ? -26.207 -18.479 17.253 1.00 72.06 193 GLY A CA 1
ATOM 1591 C C . GLY A 1 193 ? -25.850 -19.386 16.067 1.00 72.06 193 GLY A C 1
ATOM 1592 O O . GLY A 1 193 ? -26.751 -20.034 15.522 1.00 72.06 193 GLY A O 1
ATOM 1593 N N . ILE A 1 194 ? -24.570 -19.460 15.690 1.00 73.19 194 ILE A N 1
ATOM 1594 C CA . ILE A 1 194 ? -24.041 -20.279 14.590 1.00 73.19 194 ILE A CA 1
ATOM 1595 C C . ILE A 1 194 ? -23.781 -21.697 15.109 1.00 73.19 194 ILE A C 1
ATOM 1597 O O . ILE A 1 194 ? -23.220 -21.869 16.194 1.00 73.19 194 ILE A O 1
ATOM 1601 N N . THR A 1 195 ? -24.198 -22.708 14.351 1.00 90.88 195 THR A N 1
ATOM 1602 C CA . THR A 1 195 ? -24.034 -24.125 14.710 1.00 90.88 195 THR A CA 1
ATOM 1603 C C . THR A 1 195 ? -22.610 -24.632 14.478 1.00 90.88 195 THR A C 1
ATOM 1605 O O . THR A 1 195 ? -21.875 -24.120 13.626 1.00 90.88 195 THR A O 1
ATOM 1608 N N . LEU A 1 196 ? -22.217 -25.692 15.191 1.00 92.38 196 LEU A N 1
ATOM 1609 C CA . LEU A 1 196 ? -20.950 -26.373 14.925 1.00 92.38 196 LEU A CA 1
ATOM 1610 C C . LEU A 1 196 ? -20.891 -26.942 13.498 1.00 92.38 196 LEU A C 1
ATOM 1612 O O . LEU A 1 196 ? -19.835 -26.847 12.875 1.00 92.38 196 LEU A O 1
ATOM 1616 N N . ALA A 1 197 ? -22.000 -27.447 12.946 1.00 91.56 197 ALA A N 1
ATOM 1617 C CA . ALA A 1 197 ? -22.053 -27.931 11.564 1.00 91.56 197 ALA A CA 1
ATOM 1618 C C . ALA A 1 197 ? -21.664 -26.844 10.539 1.00 91.56 197 ALA A C 1
ATOM 1620 O O . ALA A 1 197 ? -20.880 -27.094 9.620 1.00 91.56 197 ALA A O 1
ATOM 1621 N N . GLU A 1 198 ? -22.170 -25.618 10.710 1.00 79.31 198 GLU A N 1
ATOM 1622 C CA . GLU A 1 198 ? -21.821 -24.464 9.868 1.00 79.31 198 GLU A CA 1
ATOM 1623 C C . GLU A 1 198 ? -20.337 -24.089 10.019 1.00 79.31 198 GLU A C 1
ATOM 1625 O O . GLU A 1 198 ? -19.641 -23.879 9.023 1.00 79.31 198 GLU A O 1
ATOM 1630 N N . ILE A 1 199 ? -19.825 -24.090 11.252 1.00 84.19 199 ILE A N 1
ATOM 1631 C CA . ILE A 1 199 ? -18.427 -23.758 11.573 1.00 84.19 199 ILE A CA 1
ATOM 1632 C C . ILE A 1 199 ? -17.449 -24.822 11.053 1.00 84.19 199 ILE A C 1
ATOM 1634 O O . ILE A 1 199 ? -16.380 -24.476 10.549 1.00 84.19 199 ILE A O 1
ATOM 1638 N N . ARG A 1 200 ? -17.803 -26.111 11.112 1.00 90.06 200 ARG A N 1
ATOM 1639 C CA . ARG A 1 200 ? -17.027 -27.214 10.517 1.00 90.06 200 ARG A CA 1
ATOM 1640 C C . ARG A 1 200 ? -16.992 -27.113 8.995 1.00 90.06 200 ARG A C 1
ATOM 1642 O O . ARG A 1 200 ? -15.923 -27.233 8.403 1.00 90.06 200 ARG A O 1
ATOM 1649 N N . LYS A 1 201 ? -18.132 -26.807 8.365 1.00 78.69 201 LYS A N 1
ATOM 1650 C CA . LYS A 1 201 ? -18.224 -26.586 6.913 1.00 78.69 201 LYS A CA 1
ATOM 1651 C C . LYS A 1 201 ? -17.339 -25.423 6.439 1.00 78.69 201 LYS A C 1
ATOM 1653 O O . LYS A 1 201 ? -16.766 -25.518 5.358 1.00 78.69 201 LYS A O 1
ATOM 1658 N N . GLN A 1 202 ? -17.216 -24.360 7.236 1.00 65.69 202 GLN A N 1
ATOM 1659 C CA . GLN A 1 202 ? -16.310 -23.231 6.975 1.00 65.69 202 GLN A CA 1
ATOM 1660 C C . GLN A 1 202 ? -14.841 -23.579 7.275 1.00 65.69 202 GLN A C 1
ATOM 1662 O O . GLN A 1 202 ? -13.941 -23.235 6.516 1.00 65.69 202 GLN A O 1
ATOM 1667 N N . ASN A 1 203 ? -14.567 -24.278 8.379 1.00 76.88 203 ASN A N 1
ATOM 1668 C CA . ASN A 1 203 ? -13.212 -24.554 8.847 1.00 76.88 203 ASN A CA 1
ATOM 1669 C C . ASN A 1 203 ? -12.844 -26.034 8.688 1.00 76.88 203 ASN A C 1
ATOM 1671 O O . ASN A 1 203 ? -12.838 -26.808 9.648 1.00 76.88 203 ASN A O 1
ATOM 1675 N N . ARG A 1 204 ? -12.421 -26.399 7.472 1.00 76.88 204 ARG A N 1
ATOM 1676 C CA . ARG A 1 204 ? -11.951 -27.753 7.127 1.00 76.88 204 ARG A CA 1
ATOM 1677 C C . ARG A 1 204 ? -10.843 -28.287 8.049 1.00 76.88 204 ARG A C 1
ATOM 1679 O O . ARG A 1 204 ? -10.724 -29.495 8.220 1.00 76.88 204 ARG A O 1
ATOM 1686 N N . ARG A 1 205 ? -10.018 -27.421 8.653 1.00 75.31 205 ARG A N 1
ATOM 1687 C CA . ARG A 1 205 ? -8.976 -27.839 9.612 1.00 75.31 205 ARG A CA 1
ATOM 1688 C C . ARG A 1 205 ? -9.552 -28.221 10.971 1.00 75.31 205 ARG A C 1
ATOM 1690 O O . ARG A 1 205 ? -9.074 -29.184 11.561 1.00 75.31 205 ARG A O 1
ATOM 1697 N N . LEU A 1 206 ? -10.562 -27.500 11.453 1.00 84.19 206 LEU A N 1
ATOM 1698 C CA . LEU A 1 206 ? -11.312 -27.872 12.651 1.00 84.19 206 LEU A CA 1
ATOM 1699 C C . LEU A 1 206 ? -12.157 -29.126 12.400 1.00 84.19 206 LEU A C 1
ATOM 1701 O O . LEU A 1 206 ? -12.159 -30.015 13.240 1.00 84.19 206 LEU A O 1
ATOM 1705 N N . ASP A 1 207 ? -12.803 -29.234 11.239 1.00 85.94 207 ASP A N 1
ATOM 1706 C CA . ASP A 1 207 ? -13.581 -30.413 10.844 1.00 85.94 207 ASP A CA 1
ATOM 1707 C C . ASP A 1 207 ? -12.729 -31.690 10.786 1.00 85.94 207 ASP A C 1
ATOM 1709 O O . ASP A 1 207 ? -13.039 -32.668 11.465 1.00 85.94 207 ASP A O 1
ATOM 1713 N N . LEU A 1 208 ? -11.601 -31.661 10.066 1.00 76.19 208 LEU A N 1
ATOM 1714 C CA . LEU A 1 208 ? -10.655 -32.783 10.024 1.00 76.19 208 LEU A CA 1
ATOM 1715 C C . LEU A 1 208 ? -10.046 -33.077 11.400 1.00 76.19 208 LEU A C 1
ATOM 1717 O O . LEU A 1 208 ? -9.841 -34.238 11.736 1.00 76.19 208 LEU A O 1
ATOM 1721 N N . ALA A 1 209 ? -9.779 -32.057 12.221 1.00 79.69 209 ALA A N 1
ATOM 1722 C CA . ALA A 1 209 ? -9.302 -32.284 13.581 1.00 79.69 209 ALA A CA 1
ATOM 1723 C C . ALA A 1 209 ? -10.388 -32.883 14.492 1.00 79.69 209 ALA A C 1
ATOM 1725 O O . ALA A 1 209 ? -10.054 -33.658 15.381 1.00 79.69 209 ALA A O 1
ATOM 1726 N N . LEU A 1 210 ? -11.669 -32.571 14.303 1.00 85.06 210 LEU A N 1
ATOM 1727 C CA . LEU A 1 210 ? -12.757 -33.195 15.059 1.00 85.06 210 LEU A CA 1
ATOM 1728 C C . LEU A 1 210 ? -13.025 -34.632 14.593 1.00 85.06 210 LEU A C 1
ATOM 1730 O O . LEU A 1 210 ? -13.252 -35.490 15.434 1.00 85.06 210 LEU A O 1
ATOM 1734 N N . THR A 1 211 ? -12.964 -34.909 13.288 1.00 78.38 211 THR A N 1
ATOM 1735 C CA . THR A 1 211 ? -13.424 -36.186 12.705 1.00 78.38 211 THR A CA 1
ATOM 1736 C C . THR A 1 211 ? -12.323 -37.217 12.427 1.00 78.38 211 THR A C 1
ATOM 1738 O O . THR A 1 211 ? -12.561 -38.413 12.582 1.00 78.38 211 THR A O 1
ATOM 1741 N N . CYS A 1 212 ? -11.109 -36.799 12.053 1.00 67.50 212 CYS A N 1
ATOM 1742 C CA . CYS A 1 212 ? -10.017 -37.698 11.663 1.00 67.50 212 CYS A CA 1
ATOM 1743 C C . CYS A 1 212 ? -8.954 -37.826 12.770 1.00 67.50 212 CYS A C 1
ATOM 1745 O O . CYS A 1 212 ? -7.848 -37.294 12.671 1.00 67.50 212 CYS A O 1
ATOM 1747 N N . VAL A 1 213 ? -9.263 -38.597 13.819 1.00 54.94 213 VAL A N 1
ATOM 1748 C CA . VAL A 1 213 ? -8.380 -38.849 14.987 1.00 54.94 213 VAL A CA 1
ATOM 1749 C C . VAL A 1 213 ? -7.069 -39.591 14.624 1.00 54.94 213 VAL A C 1
ATOM 1751 O O . VAL A 1 213 ? -6.142 -39.687 15.443 1.00 54.94 213 VAL A O 1
ATOM 1754 N N . GLU A 1 214 ? -6.964 -40.125 13.402 1.00 51.19 214 GLU A N 1
ATOM 1755 C CA . GLU A 1 214 ? -5.886 -41.033 12.975 1.00 51.19 214 GLU A CA 1
ATOM 1756 C C . GLU A 1 214 ? -5.101 -40.574 11.728 1.00 51.19 214 GLU A C 1
ATOM 1758 O O . GLU A 1 214 ? -3.991 -41.063 11.510 1.00 51.19 214 GLU A O 1
ATOM 1763 N N . ASP A 1 215 ? -5.594 -39.595 10.952 1.00 47.88 215 ASP A N 1
ATOM 1764 C CA . ASP A 1 215 ? -4.905 -39.113 9.742 1.00 47.88 215 ASP A CA 1
ATOM 1765 C C . ASP A 1 215 ? -3.718 -38.194 10.071 1.00 47.88 215 ASP A C 1
ATOM 1767 O O . ASP A 1 215 ? -3.799 -36.962 10.089 1.00 47.88 215 ASP A O 1
ATOM 1771 N N . TYR A 1 216 ? -2.555 -38.820 10.242 1.00 42.44 216 TYR A N 1
ATOM 1772 C CA . TYR A 1 216 ? -1.253 -38.158 10.382 1.00 42.44 216 TYR A CA 1
ATOM 1773 C C . TYR A 1 216 ? -0.906 -37.221 9.197 1.00 42.44 216 TYR A C 1
ATOM 1775 O O . TYR A 1 216 ? -0.055 -36.339 9.331 1.00 42.44 216 TYR A O 1
ATOM 1783 N N . GLU A 1 217 ? -1.582 -37.375 8.049 1.00 45.12 217 GLU A N 1
ATOM 1784 C CA . GLU A 1 217 ? -1.456 -36.527 6.851 1.00 45.12 217 GLU A CA 1
ATOM 1785 C C . GLU A 1 217 ? -1.707 -35.032 7.130 1.00 45.12 217 GLU A C 1
ATOM 1787 O O . GLU A 1 217 ? -1.057 -34.185 6.515 1.00 45.12 217 GLU A O 1
ATOM 1792 N N . ILE A 1 218 ? -2.596 -34.693 8.079 1.00 46.00 218 ILE A N 1
ATOM 1793 C CA . ILE A 1 218 ? -3.021 -33.307 8.383 1.00 46.00 218 ILE A CA 1
ATOM 1794 C C . ILE A 1 218 ? -1.822 -32.383 8.682 1.00 46.00 218 ILE A C 1
ATOM 1796 O O . ILE A 1 218 ? -1.860 -31.181 8.393 1.00 46.00 218 ILE A O 1
ATOM 1800 N N . TYR A 1 219 ? -0.735 -32.940 9.225 1.00 48.59 219 TYR A N 1
ATOM 1801 C CA . TYR A 1 219 ? 0.435 -32.190 9.686 1.00 48.59 219 TYR A CA 1
ATOM 1802 C C . TYR A 1 219 ? 1.617 -32.156 8.701 1.00 48.59 219 TYR A C 1
ATOM 1804 O O . TYR A 1 219 ? 2.588 -31.450 8.962 1.00 48.59 219 TYR A O 1
ATOM 1812 N N . LYS A 1 220 ? 1.513 -32.769 7.508 1.00 44.25 220 LYS A N 1
ATOM 1813 C CA . LYS A 1 220 ? 2.510 -32.603 6.421 1.00 44.25 220 LYS A CA 1
ATOM 1814 C C . LYS A 1 220 ? 2.614 -31.166 5.873 1.00 44.25 220 LYS A C 1
ATOM 1816 O O . LYS A 1 220 ? 3.490 -30.870 5.073 1.00 44.25 220 LYS A O 1
ATOM 1821 N N . LEU A 1 221 ? 1.728 -30.261 6.299 1.00 41.81 221 LEU A N 1
ATOM 1822 C CA . LEU A 1 221 ? 1.662 -28.859 5.864 1.00 41.81 221 LEU A CA 1
ATOM 1823 C C . LEU A 1 221 ? 2.639 -27.899 6.583 1.00 41.81 221 LEU A C 1
ATOM 1825 O O . LEU A 1 221 ? 2.567 -26.688 6.335 1.00 41.81 221 LEU A O 1
ATOM 1829 N N . ASP A 1 222 ? 3.515 -28.414 7.450 1.00 42.66 222 ASP A N 1
ATOM 1830 C CA . ASP A 1 222 ? 4.711 -27.751 7.998 1.00 42.66 222 ASP A CA 1
ATOM 1831 C C . ASP A 1 222 ? 5.788 -28.828 8.242 1.00 42.66 222 ASP A C 1
ATOM 1833 O O . ASP A 1 222 ? 5.813 -29.468 9.293 1.00 42.66 222 ASP A O 1
ATOM 1837 N N . GLU A 1 223 ? 6.662 -29.056 7.252 1.00 40.41 223 GLU A N 1
ATOM 1838 C CA . GLU A 1 223 ? 7.630 -30.176 7.216 1.00 40.41 223 GLU A CA 1
ATOM 1839 C C . GLU A 1 223 ? 8.597 -30.230 8.417 1.00 40.41 223 GLU A C 1
ATOM 1841 O O . GLU A 1 223 ? 9.277 -31.233 8.627 1.00 40.41 223 GLU A O 1
ATOM 1846 N N . ASN A 1 224 ? 8.653 -29.170 9.229 1.00 40.56 224 ASN A N 1
ATOM 1847 C CA . ASN A 1 224 ? 9.551 -29.043 10.374 1.00 40.56 224 ASN A CA 1
ATOM 1848 C C . ASN A 1 224 ? 8.882 -29.334 11.734 1.00 40.56 224 ASN A C 1
ATOM 1850 O O . ASN A 1 224 ? 9.540 -29.184 12.767 1.00 40.56 224 ASN A O 1
ATOM 1854 N N . LYS A 1 225 ? 7.597 -29.732 11.786 1.00 42.47 225 LYS A N 1
ATOM 1855 C CA . LYS A 1 225 ? 6.885 -29.983 13.058 1.00 42.47 225 LYS A CA 1
ATOM 1856 C C . LYS A 1 225 ? 6.046 -31.266 13.069 1.00 42.47 225 LYS A C 1
ATOM 1858 O O . LYS A 1 225 ? 4.911 -31.292 12.607 1.00 42.47 225 LYS A O 1
ATOM 1863 N N . ASN A 1 226 ? 6.546 -32.293 13.759 1.00 42.88 226 ASN A N 1
ATOM 1864 C CA . ASN A 1 226 ? 5.702 -33.387 14.249 1.00 42.88 226 ASN A CA 1
ATOM 1865 C C . ASN A 1 226 ? 4.796 -32.876 15.383 1.00 42.88 226 ASN A C 1
ATOM 1867 O O . ASN A 1 226 ? 5.278 -32.631 16.489 1.00 42.88 226 ASN A O 1
ATOM 1871 N N . TYR A 1 227 ? 3.500 -32.739 15.108 1.00 51.19 227 TYR A N 1
ATOM 1872 C CA . TYR A 1 227 ? 2.465 -32.503 16.118 1.00 51.19 227 TYR A CA 1
ATOM 1873 C C . TYR A 1 227 ? 2.031 -33.829 16.764 1.00 51.19 227 TYR A C 1
ATOM 1875 O O . TYR A 1 227 ? 1.970 -34.855 16.090 1.00 51.19 227 TYR A O 1
ATOM 1883 N N . ASP A 1 228 ? 1.707 -33.809 18.060 1.00 62.75 228 ASP A N 1
ATOM 1884 C CA . ASP A 1 228 ? 1.134 -34.958 18.776 1.00 62.75 228 ASP A CA 1
ATOM 1885 C C . ASP A 1 228 ? -0.386 -34.808 19.012 1.00 62.75 228 ASP A C 1
ATOM 1887 O O . ASP A 1 228 ? -0.968 -33.737 18.805 1.00 62.75 228 ASP A O 1
ATOM 1891 N N . ARG A 1 229 ? -1.052 -35.888 19.454 1.00 68.31 229 ARG A N 1
ATOM 1892 C CA . ARG A 1 229 ? -2.509 -35.895 19.703 1.00 68.31 229 ARG A CA 1
ATOM 1893 C C . ARG A 1 229 ? -2.955 -34.864 20.752 1.00 68.31 229 ARG A C 1
ATOM 1895 O O . ARG A 1 229 ? -4.033 -34.301 20.597 1.00 68.31 229 ARG A O 1
ATOM 1902 N N . SER A 1 230 ? -2.131 -34.548 21.752 1.00 69.75 230 SER A N 1
ATOM 1903 C CA . SER A 1 230 ? -2.444 -33.526 22.760 1.00 69.75 230 SER A CA 1
ATOM 1904 C C . SER A 1 230 ? -2.253 -32.103 22.228 1.00 69.75 230 SER A C 1
ATOM 1906 O O . SER A 1 230 ? -3.030 -31.220 22.579 1.00 69.75 230 SER A O 1
ATOM 1908 N N . ALA A 1 231 ? -1.301 -31.872 21.321 1.00 67.12 231 ALA A N 1
ATOM 1909 C CA . ALA A 1 231 ? -1.226 -30.625 20.556 1.00 67.12 231 ALA A CA 1
ATOM 1910 C C . ALA A 1 231 ? -2.424 -30.461 19.593 1.00 67.12 231 ALA A C 1
ATOM 1912 O O . ALA A 1 231 ? -2.874 -29.340 19.350 1.00 67.12 231 ALA A O 1
ATOM 1913 N N . SER A 1 232 ? -2.971 -31.571 19.084 1.00 75.38 232 SER A N 1
ATOM 1914 C CA . SER A 1 232 ? -4.204 -31.601 18.285 1.00 75.38 232 SER A CA 1
ATOM 1915 C C . SER A 1 232 ? -5.451 -31.282 19.129 1.00 75.38 232 SER A C 1
ATOM 1917 O O . SER A 1 232 ? -6.220 -30.403 18.744 1.00 75.38 232 SER A O 1
ATOM 1919 N N . ASP A 1 233 ? -5.610 -31.892 20.314 1.00 83.62 233 ASP A N 1
ATOM 1920 C CA . ASP A 1 233 ? -6.672 -31.528 21.273 1.00 83.62 233 ASP A CA 1
ATOM 1921 C C . ASP A 1 233 ? -6.569 -30.037 21.654 1.00 83.62 233 ASP A C 1
ATOM 1923 O O . ASP A 1 233 ? -7.532 -29.280 21.569 1.00 83.62 233 ASP A O 1
ATOM 1927 N N . TRP A 1 234 ? -5.364 -29.572 21.992 1.00 81.88 234 TRP A N 1
ATOM 1928 C CA . TRP A 1 234 ? -5.101 -28.177 22.346 1.00 81.88 234 TRP A CA 1
ATOM 1929 C C . TRP A 1 234 ? -5.480 -27.189 21.230 1.00 81.88 234 TRP A C 1
ATOM 1931 O O . TRP A 1 234 ? -6.064 -26.135 21.499 1.00 81.88 234 TRP A O 1
ATOM 1941 N N . TYR A 1 235 ? -5.204 -27.542 19.969 1.00 82.25 235 TYR A N 1
ATOM 1942 C CA . TYR A 1 235 ? -5.639 -26.769 18.805 1.00 82.25 235 TYR A CA 1
ATOM 1943 C C . TYR A 1 235 ? -7.168 -26.702 18.701 1.00 82.25 235 TYR A C 1
ATOM 1945 O O . TYR A 1 235 ? -7.704 -25.605 18.534 1.00 82.25 235 TYR A O 1
ATOM 1953 N N . VAL A 1 236 ? -7.869 -27.834 18.845 1.00 87.19 236 VAL A N 1
ATOM 1954 C CA . VAL A 1 236 ? -9.342 -27.886 18.798 1.00 87.19 236 VAL A CA 1
ATOM 1955 C C . VAL A 1 236 ? -9.951 -27.060 19.936 1.00 87.19 236 VAL A C 1
ATOM 1957 O O . VAL A 1 236 ? -10.796 -26.214 19.655 1.00 87.19 236 VAL A O 1
ATOM 1960 N N . CYS A 1 237 ? -9.461 -27.175 21.178 1.00 87.69 237 CYS A N 1
ATOM 1961 C CA . CYS A 1 237 ? -9.886 -26.308 22.288 1.00 87.69 237 CYS A CA 1
ATOM 1962 C C . CYS A 1 237 ? -9.716 -24.816 21.959 1.00 87.69 237 CYS A C 1
ATOM 1964 O O . CYS A 1 237 ? -10.642 -24.029 22.167 1.00 87.69 237 CYS A O 1
ATOM 1966 N N . LYS A 1 238 ? -8.564 -24.404 21.404 1.00 83.25 238 LYS A N 1
ATOM 1967 C CA . LYS A 1 238 ? -8.353 -22.998 21.017 1.00 83.25 238 LYS A CA 1
ATOM 1968 C C . LYS A 1 238 ? -9.212 -22.562 19.824 1.00 83.25 238 LYS A C 1
ATOM 1970 O O . LYS A 1 238 ? -9.596 -21.395 19.784 1.00 83.25 238 LYS A O 1
ATOM 1975 N N . GLN A 1 239 ? -9.576 -23.451 18.894 1.00 85.31 239 GLN A N 1
ATOM 1976 C CA . GLN A 1 239 ? -10.560 -23.115 17.855 1.00 85.31 239 GLN A CA 1
ATOM 1977 C C . GLN A 1 239 ? -11.976 -22.984 18.430 1.00 85.31 239 GLN A C 1
ATOM 1979 O O . GLN A 1 239 ? -12.641 -21.999 18.132 1.00 85.31 239 GLN A O 1
ATOM 1984 N N . LEU A 1 240 ? -12.436 -23.897 19.290 1.00 90.50 240 LEU A N 1
ATOM 1985 C CA . LEU A 1 240 ? -13.767 -23.802 19.909 1.00 90.50 240 LEU A CA 1
ATOM 1986 C C . LEU A 1 240 ? -13.897 -22.538 20.784 1.00 90.50 240 LEU A C 1
ATOM 1988 O O . LEU A 1 240 ? -14.904 -21.834 20.691 1.00 90.50 240 LEU A O 1
ATOM 1992 N N . LYS A 1 241 ? -12.827 -22.154 21.502 1.00 89.69 241 LYS A N 1
ATOM 1993 C CA . LYS A 1 241 ? -12.704 -20.852 22.188 1.00 89.69 241 LYS A CA 1
ATOM 1994 C C . LYS A 1 241 ? -12.758 -19.668 21.211 1.00 89.69 241 LYS A C 1
ATOM 1996 O O . LYS A 1 241 ? -13.484 -18.707 21.466 1.00 89.69 241 LYS A O 1
ATOM 2001 N N . LYS A 1 242 ? -12.030 -19.724 20.083 1.00 80.88 242 LYS A N 1
ATOM 2002 C CA . LYS A 1 242 ? -12.054 -18.694 19.017 1.00 80.88 242 LYS A CA 1
ATOM 2003 C C . LYS A 1 242 ? -13.470 -18.506 18.460 1.00 80.88 242 LYS A C 1
ATOM 2005 O O . LYS A 1 242 ? -13.919 -17.373 18.331 1.00 80.88 242 LYS A O 1
ATOM 2010 N N . TYR A 1 243 ? -14.177 -19.604 18.190 1.00 82.81 243 TYR A N 1
ATOM 2011 C CA . TYR A 1 243 ? -15.564 -19.617 17.717 1.00 82.81 243 TYR A CA 1
ATOM 2012 C C . TYR A 1 243 ? -16.610 -19.423 18.827 1.00 82.81 243 TYR A C 1
ATOM 2014 O O . TYR A 1 243 ? -17.799 -19.479 18.530 1.00 82.81 243 TYR A O 1
ATOM 2022 N N . LYS A 1 244 ? -16.196 -19.137 20.070 1.00 86.31 244 LYS A N 1
ATOM 2023 C CA . LYS A 1 244 ? -17.067 -18.778 21.202 1.00 86.31 244 LYS A CA 1
ATOM 2024 C C . LYS A 1 244 ? -18.105 -19.842 21.594 1.00 86.31 244 LYS A C 1
ATOM 2026 O O . LYS A 1 244 ? -19.244 -19.512 21.931 1.00 86.31 244 LYS A O 1
ATOM 2031 N N . PHE A 1 245 ? -17.704 -21.109 21.579 1.00 90.31 245 PHE A N 1
ATOM 2032 C CA . PHE A 1 245 ? -18.387 -22.142 22.362 1.00 90.31 245 PHE A CA 1
ATOM 2033 C C . PHE A 1 245 ? -18.012 -22.002 23.844 1.00 90.31 245 PHE A C 1
ATOM 2035 O O . PHE A 1 245 ? -16.871 -21.639 24.153 1.00 90.31 245 PHE A O 1
ATOM 2042 N N . SER A 1 246 ? -18.938 -22.292 24.762 1.00 91.69 246 SER A N 1
ATOM 2043 C CA . SER A 1 246 ? -18.636 -22.331 26.204 1.00 91.69 246 SER A CA 1
ATOM 2044 C C . SER A 1 246 ? -17.662 -23.477 26.548 1.00 91.69 246 SER A C 1
ATOM 2046 O O . SER A 1 246 ? -17.493 -24.393 25.737 1.00 91.69 246 SER A O 1
ATOM 2048 N N . PRO A 1 247 ? -17.022 -23.469 27.733 1.00 91.44 247 PRO A N 1
ATOM 2049 C CA . PRO A 1 247 ? -16.225 -24.602 28.211 1.00 91.44 247 PRO A CA 1
ATOM 2050 C C . PRO A 1 247 ? -17.001 -25.931 28.207 1.00 91.44 247 PRO A C 1
ATOM 2052 O O . PRO A 1 247 ? -16.476 -26.956 27.781 1.00 91.44 247 PRO A O 1
ATOM 2055 N N . GLU A 1 248 ? -18.271 -25.905 28.614 1.00 93.31 248 GLU A N 1
ATOM 2056 C CA . GLU A 1 248 ? -19.173 -27.062 28.682 1.00 93.31 248 GLU A CA 1
ATOM 2057 C C . GLU A 1 248 ? -19.573 -27.550 27.286 1.00 93.31 248 GLU A C 1
ATOM 2059 O O . GLU A 1 248 ? -19.573 -28.751 27.018 1.00 93.31 248 GLU A O 1
ATOM 2064 N N . GLN A 1 249 ? -19.854 -26.622 26.365 1.00 93.94 249 GLN A N 1
ATOM 2065 C CA . GLN A 1 249 ? -20.091 -26.954 24.960 1.00 93.94 249 GLN A CA 1
ATOM 2066 C C . GLN A 1 249 ? -18.842 -27.568 24.325 1.00 93.94 249 GLN A C 1
ATOM 2068 O O . GLN A 1 249 ? -18.943 -28.583 23.645 1.00 93.94 249 GLN A O 1
ATOM 2073 N N . ALA A 1 250 ? -17.656 -27.004 24.575 1.00 93.75 250 ALA A N 1
ATOM 2074 C CA . ALA A 1 250 ? -16.405 -27.578 24.095 1.00 93.75 250 ALA A CA 1
ATOM 2075 C C . ALA A 1 250 ? -16.189 -28.999 24.642 1.00 93.75 250 ALA A C 1
ATOM 2077 O O . ALA A 1 250 ? -15.776 -29.875 23.886 1.00 93.75 250 ALA A O 1
ATOM 2078 N N . TYR A 1 251 ? -16.538 -29.253 25.907 1.00 93.94 251 TYR A N 1
ATOM 2079 C CA . TYR A 1 251 ? -16.494 -30.584 26.519 1.00 93.94 251 TYR A CA 1
ATOM 2080 C C . TYR A 1 251 ? -17.423 -31.573 25.797 1.00 93.94 251 TYR A C 1
ATOM 2082 O O . TYR A 1 251 ? -16.966 -32.619 25.339 1.00 93.94 251 TYR A O 1
ATOM 2090 N N . ALA A 1 252 ? -18.699 -31.216 25.613 1.00 92.62 252 ALA A N 1
ATOM 2091 C CA . ALA A 1 252 ? -19.687 -32.044 24.915 1.00 92.62 252 ALA A CA 1
ATOM 2092 C C . ALA A 1 252 ? -19.298 -32.342 23.452 1.00 92.62 252 ALA A C 1
ATOM 2094 O O . ALA A 1 252 ? -19.484 -33.461 22.965 1.00 92.62 252 ALA A O 1
ATOM 2095 N N . ILE A 1 253 ? -18.704 -31.363 22.761 1.00 93.69 253 ILE A N 1
ATOM 2096 C CA . ILE A 1 253 ? -18.163 -31.512 21.401 1.00 93.69 253 ILE A CA 1
ATOM 2097 C C . ILE A 1 253 ? -16.983 -32.493 21.394 1.00 93.69 253 ILE A C 1
ATOM 2099 O O . ILE A 1 253 ? -16.913 -33.362 20.526 1.00 93.69 253 ILE A O 1
ATOM 2103 N N . PHE A 1 254 ? -16.075 -32.400 22.369 1.00 90.50 254 PHE A N 1
ATOM 2104 C CA . PHE A 1 254 ? -14.930 -33.306 22.487 1.00 90.50 254 PHE A CA 1
ATOM 2105 C C . PHE A 1 254 ? -15.330 -34.755 22.758 1.00 90.50 254 PHE A C 1
ATOM 2107 O O . PHE A 1 254 ? -14.800 -35.650 22.099 1.00 90.50 254 PHE A O 1
ATOM 2114 N N . VAL A 1 255 ? -16.255 -34.980 23.695 1.00 88.06 255 VAL A N 1
ATOM 2115 C CA . VAL A 1 255 ? -16.734 -36.325 24.052 1.00 88.06 255 VAL A CA 1
ATOM 2116 C C . VAL A 1 255 ? -17.393 -37.009 22.852 1.00 88.06 255 VAL A C 1
ATOM 2118 O O . VAL A 1 255 ? -17.141 -38.187 22.615 1.00 88.06 255 VAL A O 1
ATOM 2121 N N . ASN A 1 256 ? -18.183 -36.277 22.061 1.00 87.31 256 ASN A N 1
ATOM 2122 C CA . ASN A 1 256 ? -18.877 -36.853 20.909 1.00 87.31 256 ASN A CA 1
ATOM 2123 C C . ASN A 1 256 ? -17.989 -37.033 19.662 1.00 87.31 256 ASN A C 1
ATOM 2125 O O . ASN A 1 256 ? -18.096 -38.058 18.993 1.00 87.31 256 ASN A O 1
ATOM 2129 N N . PHE A 1 257 ? -17.119 -36.070 19.325 1.00 86.19 257 PHE A N 1
ATOM 2130 C CA . PHE A 1 257 ? -16.311 -36.143 18.094 1.00 86.19 257 PHE A CA 1
ATOM 2131 C C . PHE A 1 257 ? -14.959 -36.838 18.262 1.00 86.19 257 PHE A C 1
ATOM 2133 O O . PHE A 1 257 ? -14.505 -37.512 17.340 1.00 86.19 257 PHE A O 1
ATOM 2140 N N . ARG A 1 258 ? -14.308 -36.698 19.424 1.00 82.88 258 ARG A N 1
ATOM 2141 C CA . ARG A 1 258 ? -12.973 -37.262 19.687 1.00 82.88 258 ARG A CA 1
ATOM 2142 C C . ARG A 1 258 ? -12.953 -38.220 20.896 1.00 82.88 258 ARG A C 1
ATOM 2144 O O . ARG A 1 258 ? -12.081 -38.035 21.744 1.00 82.88 258 ARG A O 1
ATOM 2151 N N . PRO A 1 259 ? -13.830 -39.238 21.020 1.00 80.56 259 PRO A N 1
ATOM 2152 C CA . PRO A 1 259 ? -13.738 -40.224 22.100 1.00 80.56 259 PRO A CA 1
ATOM 2153 C C . PRO A 1 259 ? -12.494 -41.116 21.932 1.00 80.56 259 PRO A C 1
ATOM 2155 O O . PRO A 1 259 ? -12.385 -41.885 20.977 1.00 80.56 259 PRO A O 1
ATOM 2158 N N . TYR A 1 260 ? -11.523 -40.977 22.839 1.00 76.56 260 TYR A N 1
ATOM 2159 C CA . TYR A 1 260 ? -10.373 -41.873 22.988 1.00 76.56 260 TYR A CA 1
ATOM 2160 C C . TYR A 1 260 ? -9.779 -41.772 24.406 1.00 76.56 260 TYR A C 1
ATOM 2162 O O . TYR A 1 260 ? -10.032 -40.802 25.114 1.00 76.56 260 TYR A O 1
ATOM 2170 N N . GLU A 1 261 ? -8.926 -42.724 24.800 1.00 72.19 261 GLU A N 1
ATOM 2171 C CA . GLU A 1 261 ? -8.415 -42.938 26.175 1.00 72.19 261 GLU A CA 1
ATOM 2172 C C . GLU A 1 261 ? -8.009 -41.672 26.972 1.00 72.19 261 GLU A C 1
ATOM 2174 O O . GLU A 1 261 ? -8.132 -41.643 28.198 1.00 72.19 261 GLU A O 1
ATOM 2179 N N . LYS A 1 262 ? -7.517 -40.610 26.310 1.00 72.00 262 LYS A N 1
ATOM 2180 C CA . LYS A 1 262 ? -7.230 -39.331 26.984 1.00 72.00 262 LYS A CA 1
ATOM 2181 C C . LYS A 1 262 ? -8.454 -38.436 27.165 1.00 72.00 262 LYS A C 1
ATOM 2183 O O . LYS A 1 262 ? -8.628 -37.890 28.244 1.00 72.00 262 LYS A O 1
ATOM 2188 N N . THR A 1 263 ? -9.265 -38.227 26.136 1.00 76.94 263 THR A N 1
ATOM 2189 C CA . THR A 1 263 ? -10.456 -37.357 26.183 1.00 76.94 263 THR A CA 1
ATOM 2190 C C . THR A 1 263 ? -11.606 -38.005 26.957 1.00 76.94 263 THR A C 1
ATOM 2192 O O . THR A 1 263 ? -12.390 -37.293 27.571 1.00 76.94 263 THR A O 1
ATOM 2195 N N . GLU A 1 264 ? -11.642 -39.339 27.030 1.00 75.75 264 GLU A N 1
ATOM 2196 C CA . GLU A 1 264 ? -12.490 -40.119 27.947 1.00 75.75 264 GLU A CA 1
ATOM 2197 C C . GLU A 1 264 ? -12.053 -39.983 29.420 1.00 75.75 264 GLU A C 1
ATOM 2199 O O . GLU A 1 264 ? -12.811 -40.306 30.333 1.00 75.75 264 GLU A O 1
ATOM 2204 N N . ASN A 1 265 ? -10.833 -39.497 29.685 1.00 77.12 265 ASN A N 1
ATOM 2205 C CA . ASN A 1 265 ? -10.389 -39.167 31.033 1.00 77.12 265 ASN A CA 1
ATOM 2206 C C . ASN A 1 265 ? -10.807 -37.733 31.373 1.00 77.12 265 ASN A C 1
ATOM 2208 O O . ASN A 1 265 ? -10.134 -36.768 31.006 1.00 77.12 265 ASN A O 1
ATOM 2212 N N . GLU A 1 266 ? -11.892 -37.628 32.137 1.00 74.44 266 GLU A N 1
ATOM 2213 C CA . GLU A 1 266 ? -12.516 -36.386 32.610 1.00 74.44 266 GLU A CA 1
ATOM 2214 C C . GLU A 1 266 ? -11.483 -35.338 33.062 1.00 74.44 266 GLU A C 1
ATOM 2216 O O . GLU A 1 266 ? -11.520 -34.199 32.608 1.00 74.44 266 GLU A O 1
ATOM 2221 N N . ASN A 1 267 ? -10.489 -35.750 33.862 1.00 68.25 267 ASN A N 1
ATOM 2222 C CA . ASN A 1 267 ? -9.425 -34.889 34.398 1.00 68.25 267 ASN A CA 1
ATOM 2223 C C . ASN A 1 267 ? -8.533 -34.272 33.307 1.00 68.25 267 ASN A C 1
ATOM 2225 O O . ASN A 1 267 ? -8.031 -33.161 33.466 1.00 68.25 267 ASN A O 1
ATOM 2229 N N . TYR A 1 268 ? -8.270 -35.004 32.220 1.00 81.06 268 TYR A N 1
ATOM 2230 C CA . TYR A 1 268 ? -7.469 -34.504 31.102 1.00 81.06 268 TYR A CA 1
ATOM 2231 C C . TYR A 1 268 ? -8.281 -33.537 30.246 1.00 81.06 268 TYR A C 1
ATOM 2233 O O . TYR A 1 268 ? -7.760 -32.485 29.871 1.00 81.06 268 TYR A O 1
ATOM 2241 N N . LEU A 1 269 ? -9.541 -33.870 29.952 1.00 81.06 269 LEU A N 1
ATOM 2242 C CA . LEU A 1 269 ? -10.401 -33.023 29.132 1.00 81.06 269 LEU A CA 1
ATOM 2243 C C . LEU A 1 269 ? -10.752 -31.719 29.865 1.00 81.06 269 LEU A C 1
ATOM 2245 O O . LEU A 1 269 ? -10.537 -30.640 29.312 1.00 81.06 269 LEU A O 1
ATOM 2249 N N . GLU A 1 270 ? -11.149 -31.809 31.138 1.00 80.12 270 GLU A N 1
ATOM 2250 C CA . GLU A 1 270 ? -11.342 -30.667 32.038 1.00 80.12 270 GLU A CA 1
ATOM 2251 C C . GLU A 1 270 ? -10.090 -29.788 32.095 1.00 80.12 270 GLU A C 1
ATOM 2253 O O . GLU A 1 270 ? -10.163 -28.598 31.793 1.00 80.12 270 GLU A O 1
ATOM 2258 N N . PHE A 1 271 ? -8.917 -30.354 32.405 1.00 74.00 271 PHE A N 1
ATOM 2259 C CA . PHE A 1 271 ? -7.681 -29.573 32.489 1.00 74.00 271 PHE A CA 1
ATOM 2260 C C . PHE A 1 271 ? -7.305 -28.920 31.151 1.00 74.00 271 PHE A C 1
ATOM 2262 O O . PHE A 1 271 ? -6.839 -27.781 31.133 1.00 74.00 271 PHE A O 1
ATOM 2269 N N . THR A 1 272 ? -7.516 -29.608 30.025 1.00 80.75 272 THR A N 1
ATOM 2270 C CA . THR A 1 272 ? -7.203 -29.081 28.686 1.00 80.75 272 THR A CA 1
ATOM 2271 C C . THR A 1 272 ? -8.138 -27.930 28.311 1.00 80.75 272 THR A C 1
ATOM 2273 O O . THR A 1 272 ? -7.668 -26.917 27.789 1.00 80.75 272 THR A O 1
ATOM 2276 N N . ILE A 1 273 ? -9.434 -28.039 28.619 1.00 85.19 273 ILE A N 1
ATOM 2277 C CA . ILE A 1 273 ? -10.428 -26.983 28.388 1.00 85.19 273 ILE A CA 1
ATOM 2278 C C . ILE A 1 273 ? -10.199 -25.810 29.343 1.00 85.19 273 ILE A C 1
ATOM 2280 O O . ILE A 1 273 ? -9.988 -24.695 28.867 1.00 85.19 273 ILE A O 1
ATOM 2284 N N . ILE A 1 274 ? -10.146 -26.042 30.662 1.00 78.25 274 ILE A N 1
ATOM 2285 C CA . ILE A 1 274 ? -9.905 -24.988 31.659 1.00 78.25 274 ILE A CA 1
ATOM 2286 C C . ILE A 1 274 ? -8.623 -24.232 31.317 1.00 78.25 274 ILE A C 1
ATOM 2288 O O . ILE A 1 274 ? -8.673 -23.014 31.211 1.00 78.25 274 ILE A O 1
ATOM 2292 N N . LYS A 1 275 ? -7.501 -24.916 31.043 1.00 75.50 275 LYS A N 1
ATOM 2293 C CA . LYS A 1 275 ? -6.239 -24.251 30.674 1.00 75.50 275 LYS A CA 1
ATOM 2294 C C . LYS A 1 275 ? -6.360 -23.449 29.371 1.00 75.50 275 LYS A C 1
ATOM 2296 O O . LYS A 1 275 ? -5.831 -22.343 29.289 1.00 75.50 275 LYS A O 1
ATOM 2301 N N . ALA A 1 276 ? -7.034 -23.978 28.346 1.00 79.69 276 ALA A N 1
ATOM 2302 C CA . ALA A 1 276 ? -7.212 -23.265 27.079 1.00 79.69 276 ALA A CA 1
ATOM 2303 C C . ALA A 1 276 ? -8.062 -21.999 27.247 1.00 79.69 276 ALA A C 1
ATOM 2305 O O . ALA A 1 276 ? -7.764 -20.978 26.623 1.00 79.69 276 ALA A O 1
ATOM 2306 N N . TYR A 1 277 ? -9.090 -22.047 28.096 1.00 79.19 277 TYR A N 1
ATOM 2307 C CA . TYR A 1 277 ? -9.999 -20.932 28.354 1.00 79.19 277 TYR A CA 1
ATOM 2308 C C . TYR A 1 277 ? -9.435 -19.929 29.378 1.00 79.19 277 TYR A C 1
ATOM 2310 O O . TYR A 1 277 ? -9.608 -18.729 29.174 1.00 79.19 277 TYR A O 1
ATOM 2318 N N . SER A 1 278 ? -8.683 -20.383 30.390 1.00 63.38 278 SER A N 1
ATOM 2319 C CA . SER A 1 278 ? -8.026 -19.545 31.409 1.00 63.38 278 SER A CA 1
ATOM 2320 C C . SER A 1 278 ? -6.784 -18.809 30.903 1.00 63.38 278 SER A C 1
ATOM 2322 O O . SER A 1 278 ? -6.332 -17.859 31.539 1.00 63.38 278 SER A O 1
ATOM 2324 N N . GLU A 1 279 ? -6.186 -19.241 29.789 1.00 59.50 279 GLU A N 1
ATOM 2325 C CA . GLU A 1 279 ? -5.135 -18.465 29.132 1.00 59.50 279 GLU A CA 1
ATOM 2326 C C . GLU A 1 279 ? -5.709 -17.124 28.647 1.00 59.50 279 GLU A C 1
ATOM 2328 O O . GLU A 1 279 ? -6.444 -17.052 27.658 1.00 59.50 279 GLU A O 1
ATOM 2333 N N . TYR A 1 280 ? -5.347 -16.051 29.354 1.00 39.19 280 TYR A N 1
ATOM 2334 C CA . TYR A 1 280 ? -5.415 -14.684 28.850 1.00 39.19 280 TYR A CA 1
ATOM 2335 C C . TYR A 1 280 ? -4.477 -14.606 27.641 1.00 39.19 280 TYR A C 1
ATOM 2337 O O . TYR A 1 280 ? -3.259 -14.536 27.802 1.00 39.19 280 TYR A O 1
ATOM 2345 N N . ASP A 1 281 ? -5.028 -14.686 26.429 1.00 39.94 281 ASP A N 1
ATOM 2346 C CA . ASP A 1 281 ? -4.218 -14.690 25.212 1.00 39.94 281 ASP A CA 1
ATOM 2347 C C . ASP A 1 281 ? -3.599 -13.294 24.967 1.00 39.94 281 ASP A C 1
ATOM 2349 O O . ASP A 1 281 ? -4.131 -12.468 24.215 1.00 39.94 281 ASP A O 1
ATOM 2353 N N . GLU A 1 282 ? -2.424 -13.047 25.558 1.00 33.28 282 GLU A N 1
ATOM 2354 C CA . GLU A 1 282 ? -1.366 -12.300 24.872 1.00 33.28 282 GLU A CA 1
ATOM 2355 C C . GLU A 1 282 ? -1.023 -13.094 23.604 1.00 33.28 282 GLU A C 1
ATOM 2357 O O . GLU A 1 282 ? -0.188 -13.997 23.615 1.00 33.28 282 GLU A O 1
ATOM 2362 N N . PHE A 1 283 ? -1.747 -12.811 22.517 1.00 33.75 283 PHE A N 1
ATOM 2363 C CA . PHE A 1 283 ? -1.522 -13.447 21.224 1.00 33.75 283 PHE A CA 1
ATOM 2364 C C . PHE A 1 283 ? -0.121 -13.093 20.714 1.00 33.75 283 PHE A C 1
ATOM 2366 O O . PHE A 1 283 ? 0.085 -12.034 20.117 1.00 33.75 283 PHE A O 1
ATOM 2373 N N . ASP A 1 284 ? 0.824 -14.013 20.910 1.00 28.67 284 ASP A N 1
ATOM 2374 C CA . ASP A 1 284 ? 2.073 -14.065 20.154 1.00 28.67 284 ASP A CA 1
ATOM 2375 C C . ASP A 1 284 ? 1.733 -14.395 18.695 1.00 28.67 284 ASP A C 1
ATOM 2377 O O . ASP A 1 284 ? 1.728 -15.548 18.254 1.00 28.67 284 ASP A O 1
ATOM 2381 N N . TYR A 1 285 ? 1.357 -13.346 17.962 1.00 31.09 285 TYR A N 1
ATOM 2382 C CA . TYR A 1 285 ? 1.093 -13.355 16.529 1.00 31.09 285 TYR A CA 1
ATOM 2383 C C . TYR A 1 285 ? 2.426 -13.501 15.778 1.00 31.09 285 TYR A C 1
ATOM 2385 O O . TYR A 1 285 ? 2.861 -12.619 15.043 1.00 31.09 285 TYR A O 1
ATOM 2393 N N . SER A 1 286 ? 3.084 -14.647 15.954 1.00 26.28 286 SER A N 1
ATOM 2394 C CA . SER A 1 286 ? 4.016 -15.158 14.958 1.00 26.28 286 SER A CA 1
ATOM 2395 C C . SER A 1 286 ? 3.191 -15.440 13.696 1.00 26.28 286 SER A C 1
ATOM 2397 O O . SER A 1 286 ? 2.293 -16.288 13.756 1.00 26.28 286 SER A O 1
ATOM 2399 N N . PRO A 1 287 ? 3.411 -14.726 12.573 1.00 28.03 287 PRO A N 1
ATOM 2400 C CA . PRO A 1 287 ? 2.547 -14.823 11.402 1.00 28.03 287 PRO A CA 1
ATOM 2401 C C . PRO A 1 287 ? 2.801 -16.142 10.663 1.00 28.03 287 PRO A C 1
ATOM 2403 O O . PRO A 1 287 ? 3.518 -16.216 9.665 1.00 28.03 287 PRO A O 1
ATOM 2406 N N . SER A 1 288 ? 2.197 -17.227 11.152 1.00 26.91 288 SER A N 1
ATOM 2407 C CA . SER A 1 288 ? 2.120 -18.472 10.397 1.00 26.91 288 SER A CA 1
ATOM 2408 C C . SER A 1 288 ? 1.340 -18.199 9.110 1.00 26.91 288 SER A C 1
ATOM 2410 O O . SER A 1 288 ? 0.190 -17.770 9.184 1.00 26.91 288 SER A O 1
ATOM 2412 N N . LYS A 1 289 ? 1.975 -18.462 7.961 1.00 33.72 289 LYS A N 1
ATOM 2413 C CA . LYS A 1 289 ? 1.636 -18.058 6.574 1.00 33.72 289 LYS A CA 1
ATOM 2414 C C . LYS A 1 289 ? 0.285 -18.576 6.011 1.00 33.72 289 LYS A C 1
ATOM 2416 O O . LYS A 1 289 ? 0.178 -18.833 4.818 1.00 33.72 289 LYS A O 1
ATOM 2421 N N . LYS A 1 290 ? -0.712 -18.839 6.866 1.00 31.61 290 LYS A N 1
ATOM 2422 C CA . LYS A 1 290 ? -1.976 -19.560 6.602 1.00 31.61 290 LYS A CA 1
ATOM 2423 C C . LYS A 1 290 ? -3.153 -18.947 7.390 1.00 31.61 290 LYS A C 1
ATOM 2425 O O . LYS A 1 290 ? -3.864 -19.658 8.097 1.00 31.61 290 LYS A O 1
ATOM 2430 N N . PHE A 1 291 ? -3.281 -17.622 7.287 1.00 29.28 291 PHE A N 1
ATOM 2431 C CA . PHE A 1 291 ? -4.477 -16.824 7.622 1.00 29.28 291 PHE A CA 1
ATOM 2432 C C . PHE A 1 291 ? -4.979 -16.033 6.388 1.00 29.28 291 PHE A C 1
ATOM 2434 O O . PHE A 1 291 ? -5.688 -15.038 6.507 1.00 29.28 291 PHE A O 1
ATOM 2441 N N . TYR A 1 292 ? -4.561 -16.487 5.203 1.00 40.09 292 TYR A N 1
ATOM 2442 C CA . TYR A 1 292 ? -5.309 -16.328 3.958 1.00 40.09 292 TYR A CA 1
ATOM 2443 C C . TYR A 1 292 ? -6.488 -17.319 3.975 1.00 40.09 292 TYR A C 1
ATOM 2445 O O . TYR A 1 292 ? -6.542 -18.165 4.872 1.00 40.09 292 TYR A O 1
ATOM 2453 N N . ASP A 1 293 ? -7.378 -17.222 2.987 1.00 36.88 293 ASP A N 1
ATOM 2454 C CA . ASP A 1 293 ? -8.717 -17.832 2.966 1.00 36.88 293 ASP A CA 1
ATOM 2455 C C . ASP A 1 293 ? -9.642 -17.120 3.991 1.00 36.88 293 ASP A C 1
ATOM 2457 O O . ASP A 1 293 ? -9.489 -17.281 5.200 1.00 36.88 293 ASP A O 1
ATOM 2461 N N . GLU A 1 294 ? -10.584 -16.250 3.612 1.00 45.72 294 GLU A N 1
ATOM 2462 C CA . GLU A 1 294 ? -11.184 -15.969 2.296 1.00 45.72 294 GLU A CA 1
ATOM 2463 C C . GLU A 1 294 ? -11.079 -14.465 1.950 1.00 45.72 294 GLU A C 1
ATOM 2465 O O . GLU A 1 294 ? -11.260 -13.605 2.813 1.00 45.72 294 GLU A O 1
ATOM 2470 N N . LEU A 1 295 ? -10.801 -14.130 0.682 1.00 54.94 295 LEU A N 1
ATOM 2471 C CA . LEU A 1 295 ? -11.094 -12.788 0.154 1.00 54.94 295 LEU A CA 1
ATOM 2472 C C . LEU A 1 295 ? -12.615 -12.683 -0.060 1.00 54.94 295 LEU A C 1
ATOM 2474 O O . LEU A 1 295 ? -13.229 -13.680 -0.438 1.00 54.94 295 LEU A O 1
ATOM 2478 N N . PRO A 1 296 ? -13.247 -11.512 0.152 1.00 66.06 296 PRO A N 1
ATOM 2479 C CA . PRO A 1 296 ? -14.707 -11.404 0.103 1.00 66.06 296 PRO A CA 1
ATOM 2480 C C . PRO A 1 296 ? -15.293 -11.553 -1.312 1.00 66.06 296 PRO A C 1
ATOM 2482 O O . PRO A 1 296 ? -16.507 -11.648 -1.449 1.00 66.06 296 PRO A O 1
ATOM 2485 N N . PHE A 1 297 ? -14.455 -11.558 -2.352 1.00 80.31 297 PHE A N 1
ATOM 2486 C CA . PHE A 1 297 ? -14.830 -11.590 -3.765 1.00 80.31 297 PHE A CA 1
ATOM 2487 C C . PHE A 1 297 ? -14.140 -12.732 -4.529 1.00 80.31 297 PHE A C 1
ATOM 2489 O O . PHE A 1 297 ? -13.172 -13.334 -4.066 1.00 80.31 297 PHE A O 1
ATOM 2496 N N . GLU A 1 298 ? -14.634 -13.012 -5.736 1.00 88.19 298 GLU A N 1
ATOM 2497 C CA . GLU A 1 298 ? -14.107 -14.056 -6.621 1.00 88.19 298 GLU A CA 1
ATOM 2498 C C . GLU A 1 298 ? -12.654 -13.762 -7.040 1.00 88.19 298 GLU A C 1
ATOM 2500 O O . GLU A 1 298 ? -12.359 -12.684 -7.560 1.00 88.19 298 GLU A O 1
ATOM 2505 N N . VAL A 1 299 ? -11.753 -14.735 -6.872 1.00 90.25 299 VAL A N 1
ATOM 2506 C CA . VAL A 1 299 ? -10.371 -14.683 -7.381 1.00 90.25 299 VAL A CA 1
ATOM 2507 C C . VAL A 1 299 ? -10.185 -15.771 -8.429 1.00 90.25 299 VAL A C 1
ATOM 2509 O O . VAL A 1 299 ? -10.475 -16.943 -8.189 1.00 90.25 299 VAL A O 1
ATOM 2512 N N . LYS A 1 300 ? -9.673 -15.386 -9.598 1.00 92.31 300 LYS A N 1
ATOM 2513 C CA . LYS A 1 300 ? -9.432 -16.273 -10.731 1.00 92.31 300 LYS A CA 1
ATOM 2514 C C . LYS A 1 300 ? -7.981 -16.182 -11.181 1.00 92.31 300 LYS A C 1
ATOM 2516 O O . LYS A 1 300 ? -7.553 -15.193 -11.777 1.00 92.31 300 LYS A O 1
ATOM 2521 N N . GLU A 1 301 ? -7.237 -17.251 -10.930 1.00 91.06 301 GLU A N 1
ATOM 2522 C CA . GLU A 1 301 ? -5.880 -17.412 -11.446 1.00 91.06 301 GLU A CA 1
ATOM 2523 C C . GLU A 1 301 ? -5.888 -17.610 -12.968 1.00 91.06 301 GLU A C 1
ATOM 2525 O O . GLU A 1 301 ? -6.748 -18.295 -13.531 1.00 91.06 301 GLU A O 1
ATOM 2530 N N . CYS A 1 302 ? -4.927 -16.990 -13.652 1.00 87.56 302 CYS A N 1
ATOM 2531 C CA . CYS A 1 302 ? -4.790 -17.063 -15.099 1.00 87.56 302 CYS A CA 1
ATOM 2532 C C . CYS A 1 302 ? -3.322 -16.944 -15.553 1.00 87.56 302 CYS A C 1
ATOM 2534 O O . CYS A 1 302 ? -2.562 -16.088 -15.100 1.00 87.56 302 CYS A O 1
ATOM 2536 N N . GLU A 1 303 ? -2.906 -17.803 -16.487 1.00 84.44 303 GLU A N 1
ATOM 2537 C CA . GLU A 1 303 ? -1.581 -17.722 -17.131 1.00 84.44 303 GLU A CA 1
ATOM 2538 C C . GLU A 1 303 ? -1.499 -16.536 -18.116 1.00 84.44 303 GLU A C 1
ATOM 2540 O O . GLU A 1 303 ? -0.445 -15.926 -18.304 1.00 84.44 303 GLU A O 1
ATOM 2545 N N . PHE A 1 304 ? -2.644 -16.192 -18.711 1.00 86.06 304 PHE A N 1
ATOM 2546 C CA . PHE A 1 304 ? -2.876 -15.056 -19.597 1.00 86.06 304 PHE A CA 1
ATOM 2547 C C . PHE A 1 304 ? -4.215 -14.409 -19.213 1.00 86.06 304 PHE A C 1
ATOM 2549 O O . PHE A 1 304 ? -5.178 -15.123 -18.923 1.00 86.06 304 PHE A O 1
ATOM 2556 N N . PHE A 1 305 ? -4.313 -13.078 -19.262 1.00 91.06 305 PHE A N 1
ATOM 2557 C CA . PHE A 1 305 ? -5.600 -12.395 -19.098 1.00 91.06 305 PHE A CA 1
ATOM 2558 C C . PHE A 1 305 ? -6.575 -12.775 -20.238 1.00 91.06 305 PHE A C 1
ATOM 2560 O O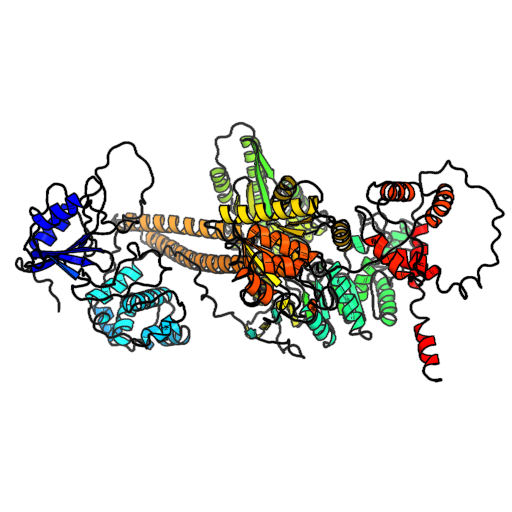 . PHE A 1 305 ? -6.137 -12.903 -21.383 1.00 91.06 305 PHE A O 1
ATOM 2567 N N . PRO A 1 306 ? -7.880 -12.963 -19.956 1.00 91.50 306 PRO A N 1
ATOM 2568 C CA . PRO A 1 306 ? -8.857 -13.447 -20.935 1.00 91.50 306 PRO A CA 1
ATOM 2569 C C . PRO A 1 306 ? -9.137 -12.402 -22.021 1.00 91.50 306 PRO A C 1
ATOM 2571 O O . PRO A 1 306 ? -9.278 -11.227 -21.709 1.00 91.50 306 PRO A O 1
ATOM 2574 N N . ASP A 1 307 ? -9.295 -12.810 -23.286 1.00 89.00 307 ASP A N 1
ATOM 2575 C CA . ASP A 1 307 ? -9.443 -11.878 -24.422 1.00 89.00 307 ASP A CA 1
ATOM 2576 C C . ASP A 1 307 ? -10.509 -10.788 -24.223 1.00 89.00 307 ASP A C 1
ATOM 2578 O O . ASP A 1 307 ? -10.338 -9.656 -24.686 1.00 89.00 307 ASP A O 1
ATOM 2582 N N . THR A 1 308 ? -11.606 -11.107 -23.542 1.00 90.38 308 THR A N 1
ATOM 2583 C CA . THR A 1 308 ? -12.679 -10.178 -23.169 1.00 90.38 308 THR A CA 1
ATOM 2584 C C . THR A 1 308 ? -12.723 -9.984 -21.660 1.00 90.38 308 THR A C 1
ATOM 2586 O O . THR A 1 308 ? -12.728 -10.967 -20.914 1.00 90.38 308 THR A O 1
ATOM 2589 N N . LEU A 1 309 ? -12.847 -8.730 -21.220 1.00 92.62 309 LEU A N 1
ATOM 2590 C CA . LEU A 1 309 ? -13.097 -8.405 -19.820 1.00 92.62 309 LEU A CA 1
ATOM 2591 C C . LEU A 1 309 ? -14.369 -9.125 -19.310 1.00 92.62 309 LEU A C 1
ATOM 2593 O O . LEU A 1 309 ? -15.403 -9.043 -19.977 1.00 92.62 309 LEU A O 1
ATOM 2597 N N . PRO A 1 310 ? -14.321 -9.829 -18.161 1.00 92.62 310 PRO A N 1
ATOM 2598 C CA . PRO A 1 310 ? -15.499 -10.479 -17.583 1.00 92.62 310 PRO A CA 1
ATOM 2599 C C . PRO A 1 310 ? -16.622 -9.495 -17.230 1.00 92.62 310 PRO A C 1
ATOM 2601 O O . PRO A 1 310 ? -16.369 -8.329 -16.920 1.00 92.62 310 PRO A O 1
ATOM 2604 N N . ASP A 1 311 ? -17.868 -9.973 -17.239 1.00 91.69 311 ASP A N 1
ATOM 2605 C CA . ASP A 1 311 ? -19.044 -9.144 -16.957 1.00 91.69 311 ASP A CA 1
ATOM 2606 C C . ASP A 1 311 ? -19.258 -8.957 -15.445 1.00 91.69 311 ASP A C 1
ATOM 2608 O O . ASP A 1 311 ? -20.065 -9.629 -14.809 1.00 91.69 311 ASP A O 1
ATOM 2612 N N . LYS A 1 312 ? -18.449 -8.065 -14.871 1.00 94.19 312 LYS A N 1
ATOM 2613 C CA . LYS A 1 312 ? -18.441 -7.643 -13.463 1.00 94.19 312 LYS A CA 1
ATOM 2614 C C . LYS A 1 312 ? -18.408 -6.110 -13.411 1.00 94.19 312 LYS A C 1
ATOM 2616 O O . LYS A 1 312 ? -17.990 -5.469 -14.383 1.00 94.19 312 LYS A O 1
ATOM 2621 N N . LYS A 1 313 ? -18.832 -5.497 -12.300 1.00 94.38 313 LYS A N 1
ATOM 2622 C CA . LYS A 1 313 ? -18.779 -4.029 -12.147 1.00 94.38 313 LYS A CA 1
ATOM 2623 C C . LYS A 1 313 ? -17.357 -3.545 -11.859 1.00 94.38 313 LYS A C 1
ATOM 2625 O O . LYS A 1 313 ? -16.961 -2.493 -12.359 1.00 94.38 313 LYS A O 1
ATOM 2630 N N . CYS A 1 314 ? -16.590 -4.311 -11.086 1.00 96.81 314 CYS A N 1
ATOM 2631 C CA . CYS A 1 314 ? -15.176 -4.064 -10.831 1.00 96.81 314 CYS A CA 1
ATOM 2632 C C . CYS A 1 314 ? -14.351 -5.309 -11.170 1.00 96.81 314 CYS A C 1
ATOM 2634 O O . CYS A 1 314 ? -14.669 -6.413 -10.731 1.00 96.81 314 CYS A O 1
ATOM 2636 N N . VAL A 1 315 ? -13.272 -5.127 -11.930 1.00 97.19 315 VAL A N 1
ATOM 2637 C CA . VAL A 1 315 ? -12.267 -6.166 -12.172 1.00 97.19 315 VAL A CA 1
ATOM 2638 C C . VAL A 1 315 ? -10.907 -5.655 -11.712 1.00 97.19 315 VAL A C 1
ATOM 2640 O O . VAL A 1 315 ? -10.481 -4.571 -12.110 1.00 97.19 315 VAL A O 1
ATOM 2643 N N . ILE A 1 316 ? -10.213 -6.440 -10.891 1.00 96.50 316 ILE A N 1
ATOM 2644 C CA . ILE A 1 316 ? -8.850 -6.161 -10.430 1.00 96.50 316 ILE A CA 1
ATOM 2645 C C . ILE A 1 316 ? -7.872 -6.986 -11.269 1.00 96.50 316 ILE A C 1
ATOM 2647 O O . ILE A 1 316 ? -8.076 -8.181 -11.468 1.00 96.50 316 ILE A O 1
ATOM 2651 N N . LEU A 1 317 ? -6.796 -6.367 -11.751 1.00 94.81 317 LEU A N 1
ATOM 2652 C CA . LEU A 1 317 ? -5.683 -7.054 -12.405 1.00 94.81 317 LEU A CA 1
ATOM 2653 C C . LEU A 1 317 ? -4.513 -7.168 -11.426 1.00 94.81 317 LEU A C 1
ATOM 2655 O O . LEU A 1 317 ? -3.748 -6.214 -11.260 1.00 94.81 317 LEU A O 1
ATOM 2659 N N . ASN A 1 318 ? -4.357 -8.343 -10.819 1.00 90.62 318 ASN A N 1
ATOM 2660 C CA . ASN A 1 318 ? -3.254 -8.659 -9.914 1.00 90.62 318 ASN A CA 1
ATOM 2661 C C . ASN A 1 318 ? -2.166 -9.452 -10.660 1.00 90.62 318 ASN A C 1
ATOM 2663 O O . ASN A 1 318 ? -2.437 -10.240 -11.567 1.00 90.62 318 ASN A O 1
ATOM 2667 N N . GLY A 1 319 ? -0.908 -9.235 -10.293 1.00 87.00 319 GLY A N 1
ATOM 2668 C CA . GLY A 1 319 ? 0.241 -9.962 -10.827 1.00 87.00 319 GLY A CA 1
ATOM 2669 C C . GLY A 1 319 ? 1.484 -9.092 -10.917 1.00 87.00 319 GLY A C 1
ATOM 2670 O O . GLY A 1 319 ? 1.387 -7.867 -10.928 1.00 87.00 319 GLY A O 1
ATOM 2671 N N . LEU A 1 320 ? 2.656 -9.715 -11.024 1.00 85.56 320 LEU A N 1
ATOM 2672 C CA . LEU A 1 320 ? 3.966 -9.045 -10.996 1.00 85.56 320 LEU A CA 1
ATOM 2673 C C . LEU A 1 320 ? 4.118 -7.962 -12.096 1.00 85.56 320 LEU A C 1
ATOM 2675 O O . LEU A 1 320 ? 3.355 -7.949 -13.068 1.00 85.56 320 LEU A O 1
ATOM 2679 N N . PRO A 1 321 ? 5.077 -7.018 -12.017 1.00 78.69 321 PRO A N 1
ATOM 2680 C CA . PRO A 1 321 ? 5.379 -6.114 -13.131 1.00 78.69 321 PRO A CA 1
ATOM 2681 C C . PRO A 1 321 ? 5.693 -6.871 -14.432 1.00 78.69 321 PRO A C 1
ATOM 2683 O O . PRO A 1 321 ? 6.039 -8.045 -14.417 1.00 78.69 321 PRO A O 1
ATOM 2686 N N . ARG A 1 322 ? 5.568 -6.197 -15.582 1.00 76.44 322 ARG A N 1
ATOM 2687 C CA . ARG A 1 322 ? 5.737 -6.764 -16.943 1.00 76.44 322 ARG A CA 1
ATOM 2688 C C . ARG A 1 322 ? 4.708 -7.792 -17.431 1.00 76.44 322 ARG A C 1
ATOM 2690 O O . ARG A 1 322 ? 4.681 -8.026 -18.630 1.00 76.44 322 ARG A O 1
ATOM 2697 N N . THR A 1 323 ? 3.791 -8.268 -16.592 1.00 81.44 323 THR A N 1
ATOM 2698 C CA . THR A 1 323 ? 2.611 -9.111 -16.938 1.00 81.44 323 THR A CA 1
ATOM 2699 C C . THR A 1 323 ? 1.660 -8.560 -18.018 1.00 81.44 323 THR A C 1
ATOM 2701 O O . THR A 1 323 ? 0.620 -9.147 -18.287 1.00 81.44 323 THR A O 1
ATOM 2704 N N . GLY A 1 324 ? 1.950 -7.409 -18.627 1.00 84.69 324 GLY A N 1
ATOM 2705 C CA . GLY A 1 324 ? 1.119 -6.818 -19.676 1.00 84.69 324 GLY A CA 1
ATOM 2706 C C . GLY A 1 324 ? -0.143 -6.095 -19.194 1.00 84.69 324 GLY A C 1
ATOM 2707 O O . GLY A 1 324 ? -0.833 -5.539 -20.041 1.00 84.69 324 GLY A O 1
ATOM 2708 N N . LYS A 1 325 ? -0.428 -6.023 -17.880 1.00 89.94 325 LYS A N 1
ATOM 2709 C CA . LYS A 1 325 ? -1.653 -5.413 -17.305 1.00 89.94 325 LYS A CA 1
ATOM 2710 C C . LYS A 1 325 ? -2.097 -4.109 -17.976 1.00 89.94 325 LYS A C 1
ATOM 2712 O O . LYS A 1 325 ? -3.214 -4.042 -18.475 1.00 89.94 325 LYS A O 1
ATOM 2717 N N . SER A 1 326 ? -1.223 -3.105 -18.051 1.00 90.06 326 SER A N 1
ATOM 2718 C CA . SER A 1 326 ? -1.560 -1.801 -18.640 1.00 90.06 326 SER A CA 1
ATOM 2719 C C . SER A 1 326 ? -1.716 -1.836 -20.174 1.00 90.06 326 SER A C 1
ATOM 2721 O O . SER A 1 326 ? -2.382 -0.987 -20.750 1.00 90.06 326 SER A O 1
ATOM 2723 N N . HIS A 1 327 ? -1.145 -2.828 -20.869 1.00 90.06 327 HIS A N 1
ATOM 2724 C CA . HIS A 1 327 ? -1.413 -3.047 -22.299 1.00 90.06 327 HIS A CA 1
ATOM 2725 C C . HIS A 1 327 ? -2.762 -3.749 -22.505 1.00 90.06 327 HIS A C 1
ATOM 2727 O O . HIS A 1 327 ? -3.544 -3.344 -23.363 1.00 90.06 327 HIS A O 1
ATOM 2733 N N . TYR A 1 328 ? -3.054 -4.754 -21.679 1.00 93.81 328 TYR A N 1
ATOM 2734 C CA . TYR A 1 328 ? -4.340 -5.438 -21.645 1.00 93.81 328 TYR A CA 1
ATOM 2735 C C . TYR A 1 328 ? -5.487 -4.473 -21.307 1.00 93.81 328 TYR A C 1
ATOM 2737 O O . TYR A 1 328 ? -6.516 -4.492 -21.978 1.00 93.81 328 TYR A O 1
ATOM 2745 N N . SER A 1 329 ? -5.309 -3.573 -20.336 1.00 95.62 329 SER A N 1
ATOM 2746 C CA . SER A 1 329 ? -6.330 -2.580 -19.991 1.00 95.62 329 SER A CA 1
ATOM 2747 C C . SER A 1 329 ? -6.572 -1.565 -21.108 1.00 95.62 329 SER A C 1
ATOM 2749 O O . SER A 1 329 ? -7.724 -1.221 -21.349 1.00 95.62 329 SER A O 1
ATOM 2751 N N . LEU A 1 330 ? -5.539 -1.154 -21.861 1.00 96.44 330 LEU A N 1
ATOM 2752 C CA . LEU A 1 330 ? -5.718 -0.371 -23.092 1.00 96.44 330 LEU A CA 1
ATOM 2753 C C . LEU A 1 330 ? -6.489 -1.146 -24.169 1.00 96.44 330 LEU A C 1
ATOM 2755 O O . LEU A 1 330 ? -7.313 -0.554 -24.867 1.00 96.44 330 LEU A O 1
ATOM 2759 N N . ILE A 1 331 ? -6.263 -2.459 -24.293 1.00 96.19 331 ILE A N 1
ATOM 2760 C CA . ILE A 1 331 ? -7.041 -3.309 -25.202 1.00 96.19 331 ILE A CA 1
ATOM 2761 C C . ILE A 1 331 ? -8.512 -3.342 -24.771 1.00 96.19 331 ILE A C 1
ATOM 2763 O O . ILE A 1 331 ? -9.363 -3.069 -25.611 1.00 96.19 331 ILE A O 1
ATOM 2767 N N . GLN A 1 332 ? -8.823 -3.611 -23.497 1.00 96.44 332 GLN A N 1
ATOM 2768 C CA . GLN A 1 332 ? -10.216 -3.649 -23.027 1.00 96.44 332 GLN A CA 1
ATOM 2769 C C . GLN A 1 332 ? -10.888 -2.270 -23.116 1.00 96.44 332 GLN A C 1
ATOM 2771 O O . GLN A 1 332 ? -11.989 -2.172 -23.651 1.00 96.44 332 GLN A O 1
ATOM 2776 N N . LEU A 1 333 ? -10.202 -1.190 -22.718 1.00 97.38 333 LEU A N 1
ATOM 2777 C CA . LEU A 1 333 ? -10.661 0.195 -22.891 1.00 97.38 333 LEU A CA 1
ATOM 2778 C C . LEU A 1 333 ? -11.102 0.469 -24.337 1.00 97.38 333 LEU A C 1
ATOM 2780 O O . LEU A 1 333 ? -12.172 1.024 -24.564 1.00 97.38 333 LEU A O 1
ATOM 2784 N N . GLY A 1 334 ? -10.307 0.036 -25.318 1.00 95.94 334 GLY A N 1
ATOM 2785 C CA . GLY A 1 334 ? -10.636 0.191 -26.734 1.00 95.94 334 GLY A CA 1
ATOM 2786 C C . GLY A 1 334 ? -11.635 -0.826 -27.301 1.00 95.94 334 GLY A C 1
ATOM 2787 O O . GLY A 1 334 ? -12.042 -0.659 -28.450 1.00 95.94 334 GLY A O 1
ATOM 2788 N N . LYS A 1 335 ? -12.075 -1.833 -26.534 1.00 95.31 335 LYS A N 1
ATOM 2789 C CA . LYS A 1 335 ? -13.191 -2.727 -26.906 1.00 95.31 335 LYS A CA 1
ATOM 2790 C C . LYS A 1 335 ? -14.558 -2.160 -26.511 1.00 95.31 335 LYS A C 1
ATOM 2792 O O . LYS A 1 335 ? -15.511 -2.359 -27.256 1.00 95.31 335 LYS A O 1
ATOM 2797 N N . HIS A 1 336 ? -14.631 -1.421 -25.406 1.00 95.75 336 HIS A N 1
ATOM 2798 C CA . HIS A 1 336 ? -15.813 -0.651 -24.996 1.00 95.75 336 HIS A CA 1
ATOM 2799 C C . HIS A 1 336 ? -16.094 0.527 -25.952 1.00 95.75 336 HIS A C 1
ATOM 2801 O O . HIS A 1 336 ? -15.222 0.909 -26.739 1.00 95.75 336 HIS A O 1
ATOM 2807 N N . GLU A 1 337 ? -17.292 1.116 -25.908 1.00 95.25 337 GLU A N 1
ATOM 2808 C CA . GLU A 1 337 ? -17.682 2.263 -26.750 1.00 95.25 337 GLU A CA 1
ATOM 2809 C C . GLU A 1 337 ? -17.016 3.571 -26.304 1.00 95.25 337 GLU A C 1
ATOM 2811 O O . GLU A 1 337 ? -16.668 4.407 -27.133 1.00 95.25 337 GLU A O 1
ATOM 2816 N N . SER A 1 338 ? -16.807 3.739 -24.996 1.00 97.75 338 SER A N 1
ATOM 2817 C CA . SER A 1 338 ? -16.201 4.930 -24.392 1.00 97.75 338 SER A CA 1
ATOM 2818 C C . SER A 1 338 ? -15.491 4.581 -23.084 1.00 97.75 338 SER A C 1
ATOM 2820 O O . SER A 1 338 ? -15.899 3.656 -22.379 1.00 97.75 338 SER A O 1
ATOM 2822 N N . GLY A 1 339 ? -14.452 5.330 -22.709 1.00 98.00 339 GLY A N 1
ATOM 2823 C CA . GLY A 1 339 ? -13.839 5.132 -21.395 1.00 98.00 339 GLY A CA 1
ATOM 2824 C C . GLY A 1 339 ? -12.778 6.136 -20.957 1.00 98.00 339 GLY A C 1
ATOM 2825 O O . GLY A 1 339 ? -12.359 7.018 -21.703 1.00 98.00 339 GLY A O 1
ATOM 2826 N N . ILE A 1 340 ? -12.342 5.992 -19.709 1.00 98.38 340 ILE A N 1
ATOM 2827 C CA . ILE A 1 340 ? -11.387 6.884 -19.043 1.00 98.38 340 ILE A CA 1
ATOM 2828 C C . ILE A 1 340 ? -10.146 6.077 -18.643 1.00 98.38 340 ILE A C 1
ATOM 2830 O O . ILE A 1 340 ? -10.278 5.002 -18.067 1.00 98.38 340 ILE A O 1
ATOM 2834 N N . TYR A 1 341 ? -8.946 6.593 -18.905 1.00 98.38 341 TYR A N 1
ATOM 2835 C CA . TYR A 1 341 ? -7.688 6.052 -18.385 1.00 98.38 341 TYR A CA 1
ATOM 2836 C C . TYR A 1 341 ? -7.104 7.005 -17.342 1.00 98.38 341 TYR A C 1
ATOM 2838 O O . TYR A 1 341 ? -6.814 8.167 -17.638 1.00 98.38 341 TYR A O 1
ATOM 2846 N N . VAL A 1 342 ? -6.904 6.504 -16.127 1.00 96.44 342 VAL A N 1
ATOM 2847 C CA . VAL A 1 342 ? -6.393 7.259 -14.982 1.00 96.44 342 VAL A CA 1
ATOM 2848 C C . VAL A 1 342 ? -5.003 6.746 -14.611 1.00 96.44 342 VAL A C 1
ATOM 2850 O O . VAL A 1 342 ? -4.838 5.558 -14.350 1.00 96.44 342 VAL A O 1
ATOM 2853 N N . ALA A 1 343 ? -4.008 7.635 -14.560 1.00 91.25 343 ALA A N 1
ATOM 2854 C CA . ALA A 1 343 ? -2.628 7.302 -14.182 1.00 91.25 343 ALA A CA 1
ATOM 2855 C C . ALA A 1 343 ? -2.077 8.276 -13.117 1.00 91.25 343 ALA A C 1
ATOM 2857 O O . ALA A 1 343 ? -2.518 9.429 -13.054 1.00 91.25 343 ALA A O 1
ATOM 2858 N N . PRO A 1 344 ? -1.074 7.887 -12.303 1.00 82.44 344 PRO A N 1
ATOM 2859 C CA . PRO A 1 344 ? -0.664 8.681 -11.141 1.00 82.44 344 PRO A CA 1
ATOM 2860 C C . PRO A 1 344 ? 0.214 9.880 -11.527 1.00 82.44 344 PRO A C 1
ATOM 2862 O O . PRO A 1 344 ? 0.421 10.793 -10.727 1.00 82.44 344 PRO A O 1
ATOM 2865 N N . ASN A 1 345 ? 0.760 9.883 -12.746 1.00 81.12 345 ASN A N 1
ATOM 2866 C CA . ASN A 1 345 ? 1.567 10.967 -13.288 1.00 81.12 345 ASN A CA 1
ATOM 2867 C C . ASN A 1 345 ? 1.470 11.036 -14.822 1.00 81.12 345 ASN A C 1
ATOM 2869 O O . ASN A 1 345 ? 1.174 10.049 -15.497 1.00 81.12 345 ASN A O 1
ATOM 2873 N N . TYR A 1 346 ? 1.783 12.212 -15.366 1.00 82.50 346 TYR A N 1
ATOM 2874 C CA . TYR A 1 346 ? 1.673 12.492 -16.797 1.00 82.50 346 TYR A CA 1
ATOM 2875 C C . TYR A 1 346 ? 2.637 11.691 -17.681 1.00 82.50 346 TYR A C 1
ATOM 2877 O O . TYR A 1 346 ? 2.271 11.416 -18.810 1.00 82.50 346 TYR A O 1
ATOM 2885 N N . ALA A 1 347 ? 3.815 11.273 -17.202 1.00 73.88 347 ALA A N 1
ATOM 2886 C CA . ALA A 1 347 ? 4.775 10.541 -18.040 1.00 73.88 347 ALA A CA 1
ATOM 2887 C C . ALA A 1 347 ? 4.305 9.106 -18.344 1.00 73.88 347 ALA A C 1
ATOM 2889 O O . ALA A 1 347 ? 4.517 8.596 -19.445 1.00 73.88 347 ALA A O 1
ATOM 2890 N N . ILE A 1 348 ? 3.610 8.468 -17.393 1.00 79.69 348 ILE A N 1
ATOM 2891 C CA . ILE A 1 348 ? 2.855 7.236 -17.665 1.00 79.69 348 ILE A CA 1
ATOM 2892 C C . ILE A 1 348 ? 1.700 7.561 -18.613 1.00 79.69 348 ILE A C 1
ATOM 2894 O O . ILE A 1 348 ? 1.552 6.912 -19.643 1.00 79.69 348 ILE A O 1
ATOM 2898 N N . LEU A 1 349 ? 0.916 8.597 -18.309 1.00 87.50 349 LEU A N 1
ATOM 2899 C CA . LEU A 1 349 ? -0.280 8.940 -19.076 1.00 87.50 349 LEU A CA 1
ATOM 2900 C C . LEU A 1 349 ? 0.004 9.233 -20.561 1.00 87.50 349 LEU A C 1
ATOM 2902 O O . LEU A 1 349 ? -0.713 8.742 -21.425 1.00 87.50 349 LEU A O 1
ATOM 2906 N N . GLU A 1 350 ? 1.076 9.968 -20.855 1.00 85.19 350 GLU A N 1
ATOM 2907 C CA . GLU A 1 350 ? 1.580 10.290 -22.197 1.00 85.19 350 GLU A CA 1
ATOM 2908 C C . GLU A 1 350 ? 1.959 9.013 -22.972 1.00 85.19 350 GLU A C 1
ATOM 2910 O O . GLU A 1 350 ? 1.572 8.845 -24.132 1.00 85.19 350 GLU A O 1
ATOM 2915 N N . LYS A 1 351 ? 2.636 8.062 -22.308 1.00 84.19 351 LYS A N 1
ATOM 2916 C CA . LYS A 1 351 ? 2.989 6.741 -22.860 1.00 84.19 351 LYS A CA 1
ATOM 2917 C C . LYS A 1 351 ? 1.742 5.909 -23.186 1.00 84.19 351 LYS A C 1
ATOM 2919 O O . LYS A 1 351 ? 1.657 5.363 -24.287 1.00 84.19 351 LYS A O 1
ATOM 2924 N N . GLN A 1 352 ? 0.769 5.839 -22.272 1.00 90.19 352 GLN A N 1
ATOM 2925 C CA . GLN A 1 352 ? -0.460 5.062 -22.486 1.00 90.19 352 GLN A CA 1
ATOM 2926 C C . GLN A 1 352 ? -1.379 5.714 -23.533 1.00 90.19 352 GLN A C 1
ATOM 2928 O O . GLN A 1 352 ? -1.914 5.012 -24.387 1.00 90.19 352 GLN A O 1
ATOM 2933 N N . PHE A 1 353 ? -1.505 7.046 -23.540 1.00 94.94 353 PHE A N 1
ATOM 2934 C CA . PHE A 1 353 ? -2.268 7.799 -24.543 1.00 94.94 353 PHE A CA 1
ATOM 2935 C C . PHE A 1 353 ? -1.707 7.596 -25.953 1.00 94.94 353 PHE A C 1
ATOM 2937 O O . PHE A 1 353 ? -2.456 7.267 -26.876 1.00 94.94 353 PHE A O 1
ATOM 2944 N N . LYS A 1 354 ? -0.378 7.711 -26.121 1.00 90.81 354 LYS A N 1
ATOM 2945 C CA . LYS A 1 354 ? 0.271 7.396 -27.399 1.00 90.81 354 LYS A CA 1
ATOM 2946 C C . LYS A 1 354 ? -0.026 5.953 -27.808 1.00 90.81 354 LYS A C 1
ATOM 2948 O O . LYS A 1 354 ? -0.444 5.726 -28.942 1.00 90.81 354 LYS A O 1
ATOM 2953 N N . LYS A 1 355 ? 0.124 4.987 -26.890 1.00 91.62 355 LYS A N 1
ATOM 2954 C CA . LYS A 1 355 ? -0.088 3.574 -27.225 1.00 91.62 355 LYS A CA 1
ATOM 2955 C C . LYS A 1 355 ? -1.547 3.242 -27.548 1.00 91.62 355 LYS A C 1
ATOM 2957 O O . LYS A 1 355 ? -1.792 2.410 -28.415 1.00 91.62 355 LYS A O 1
ATOM 2962 N N . PHE A 1 356 ? -2.508 3.921 -26.927 1.00 96.88 356 PHE A N 1
ATOM 2963 C CA . PHE A 1 356 ? -3.920 3.827 -27.292 1.00 96.88 356 PHE A CA 1
ATOM 2964 C C . PHE A 1 356 ? -4.173 4.322 -28.719 1.00 96.88 356 PHE A C 1
ATOM 2966 O O . PHE A 1 356 ? -4.813 3.623 -29.496 1.00 96.88 356 PHE A O 1
ATOM 2973 N N . CYS A 1 357 ? -3.613 5.478 -29.090 1.00 94.38 357 CYS A N 1
ATOM 2974 C CA . CYS A 1 357 ? -3.746 6.030 -30.442 1.00 94.38 357 CYS A CA 1
ATOM 2975 C C . CYS A 1 357 ? -3.092 5.139 -31.517 1.00 94.38 357 CYS A C 1
ATOM 2977 O O . CYS A 1 357 ? -3.581 5.091 -32.641 1.00 94.38 357 CYS A O 1
ATOM 2979 N N . GLU A 1 358 ? -2.010 4.425 -31.183 1.00 93.62 358 GLU A N 1
ATOM 2980 C CA . GLU A 1 358 ? -1.395 3.415 -32.062 1.00 93.62 358 GLU A CA 1
ATOM 2981 C C . GLU A 1 358 ? -2.275 2.164 -32.241 1.00 93.62 358 GLU A C 1
ATOM 2983 O O . GLU A 1 358 ? -2.310 1.595 -33.328 1.00 93.62 358 GLU A O 1
ATOM 2988 N N . LEU A 1 359 ? -2.967 1.718 -31.185 1.00 94.50 359 LEU A N 1
ATOM 2989 C CA . LEU A 1 359 ? -3.833 0.529 -31.213 1.00 94.50 359 LEU A CA 1
ATOM 2990 C C . LEU A 1 359 ? -5.213 0.811 -31.830 1.00 94.50 359 LEU A C 1
ATOM 2992 O O . LEU A 1 359 ? -5.808 -0.080 -32.431 1.00 94.50 359 LEU A O 1
ATOM 2996 N N . TYR A 1 360 ? -5.716 2.037 -31.677 1.00 96.31 360 TYR A N 1
ATOM 2997 C CA . TYR A 1 360 ? -7.065 2.446 -32.069 1.00 96.31 360 TYR A CA 1
ATOM 2998 C C . TYR A 1 360 ? -7.060 3.784 -32.837 1.00 96.31 360 TYR A C 1
ATOM 3000 O O . TYR A 1 360 ? -7.668 4.756 -32.383 1.00 96.31 360 TYR A O 1
ATOM 3008 N N . PRO A 1 361 ? -6.424 3.855 -34.026 1.00 93.06 361 PRO A N 1
ATOM 3009 C CA . PRO A 1 361 ? -6.265 5.093 -34.805 1.00 93.06 361 PRO A CA 1
ATOM 3010 C C . PRO A 1 361 ? -7.581 5.691 -35.340 1.00 93.06 361 PRO A C 1
ATOM 3012 O O . PRO A 1 361 ? -7.583 6.786 -35.907 1.00 93.06 361 PRO A O 1
ATOM 3015 N N . ASP A 1 362 ? -8.708 4.991 -35.179 1.00 92.44 362 ASP A N 1
ATOM 3016 C CA . ASP A 1 362 ? -10.049 5.471 -35.524 1.00 92.44 362 ASP A CA 1
ATOM 3017 C C . ASP A 1 362 ? -10.839 6.078 -34.360 1.00 92.44 362 ASP A C 1
ATOM 3019 O O . ASP A 1 362 ? -11.784 6.829 -34.606 1.00 92.44 362 ASP A O 1
ATOM 3023 N N . LYS A 1 363 ? -10.439 5.814 -33.113 1.00 94.75 363 LYS A N 1
ATOM 3024 C CA . LYS A 1 363 ? -11.162 6.242 -31.908 1.00 94.75 363 LYS A CA 1
ATOM 3025 C C . LYS A 1 363 ? -10.712 7.632 -31.451 1.00 94.75 363 LYS A C 1
ATOM 3027 O O . LYS A 1 363 ? -9.538 7.978 -31.592 1.00 94.75 363 LYS A O 1
ATOM 3032 N N . LYS A 1 364 ? -11.629 8.454 -30.923 1.00 96.44 364 LYS A N 1
ATOM 3033 C CA . LYS A 1 364 ? -11.298 9.828 -30.513 1.00 96.44 364 LYS A CA 1
ATOM 3034 C C . LYS A 1 364 ? -10.841 9.870 -29.064 1.00 96.44 364 LYS A C 1
ATOM 3036 O O . LYS A 1 364 ? -11.570 9.437 -28.175 1.00 96.44 364 LYS A O 1
ATOM 3041 N N . ALA A 1 365 ? -9.663 10.433 -28.822 1.00 97.50 365 ALA A N 1
ATOM 3042 C CA . ALA A 1 365 ? -9.053 10.494 -27.503 1.00 97.50 365 ALA A CA 1
ATOM 3043 C C . ALA A 1 365 ? -8.446 11.874 -27.207 1.00 97.50 365 ALA A C 1
ATOM 3045 O O . ALA A 1 365 ? -7.730 12.442 -28.037 1.00 97.50 365 ALA A O 1
ATOM 3046 N N . VAL A 1 366 ? -8.668 12.367 -25.984 1.00 97.00 366 VAL A N 1
ATOM 3047 C CA . VAL A 1 366 ? -7.975 13.538 -25.420 1.00 97.00 366 VAL A CA 1
ATOM 3048 C C . VAL A 1 366 ? -7.096 13.133 -24.239 1.00 97.00 366 VAL A C 1
ATOM 3050 O O . VAL A 1 366 ? -7.493 12.295 -23.429 1.00 97.00 366 VAL A O 1
ATOM 3053 N N . ILE A 1 367 ? -5.928 13.762 -24.102 1.00 96.38 367 ILE A N 1
ATOM 3054 C CA . ILE A 1 367 ? -5.145 13.759 -22.859 1.00 96.38 367 ILE A CA 1
ATOM 3055 C C . ILE A 1 367 ? -5.273 15.110 -22.145 1.00 96.38 367 ILE A C 1
ATOM 3057 O O . ILE A 1 367 ? -5.027 16.176 -22.711 1.00 96.38 367 ILE A O 1
ATOM 3061 N N . LEU A 1 368 ? -5.688 15.062 -20.880 1.00 93.44 368 LEU A N 1
ATOM 3062 C CA . LEU A 1 368 ? -5.952 16.227 -20.043 1.00 93.44 368 LEU A CA 1
ATOM 3063 C C . LEU A 1 368 ? -4.747 16.567 -19.167 1.00 93.44 368 LEU A C 1
ATOM 3065 O O . LEU A 1 368 ? -4.019 15.694 -18.696 1.00 93.44 368 LEU A O 1
ATOM 3069 N N . TYR A 1 369 ? -4.548 17.863 -18.925 1.00 88.62 369 TYR A N 1
ATOM 3070 C CA . TYR A 1 369 ? -3.316 18.394 -18.351 1.00 88.62 369 TYR A CA 1
ATOM 3071 C C . TYR A 1 369 ? -3.567 19.473 -17.302 1.00 88.62 369 TYR A C 1
ATOM 3073 O O . TYR A 1 369 ? -4.309 20.422 -17.525 1.00 88.62 369 TYR A O 1
ATOM 3081 N N . GLY A 1 370 ? -2.862 19.390 -16.172 1.00 83.50 370 GLY A N 1
ATOM 3082 C CA . GLY A 1 370 ? -2.839 20.436 -15.148 1.00 83.50 370 GLY A CA 1
ATOM 3083 C C . GLY A 1 370 ? -2.399 21.803 -15.674 1.00 83.50 370 GLY A C 1
ATOM 3084 O O . GLY A 1 370 ? -1.504 21.899 -16.515 1.00 83.50 370 GLY A O 1
ATOM 3085 N N . LYS A 1 371 ? -2.977 22.873 -15.109 1.00 78.81 371 LYS A N 1
ATOM 3086 C CA . LYS A 1 371 ? -2.703 24.282 -15.460 1.00 78.81 371 LYS A CA 1
ATOM 3087 C C . LYS A 1 371 ? -1.206 24.585 -15.614 1.00 78.81 371 LYS A C 1
ATOM 3089 O O . LYS A 1 371 ? -0.808 25.199 -16.594 1.00 78.81 371 LYS A O 1
ATOM 3094 N N . ASN A 1 372 ? -0.364 24.082 -14.710 1.00 75.69 372 ASN A N 1
ATOM 3095 C CA . ASN A 1 372 ? 1.085 24.331 -14.724 1.00 75.69 372 ASN A CA 1
ATOM 3096 C C . ASN A 1 372 ? 1.821 23.717 -15.939 1.00 75.69 372 ASN A C 1
ATOM 3098 O O . ASN A 1 372 ? 2.949 24.120 -16.215 1.00 75.69 372 ASN A O 1
ATOM 3102 N N . ARG A 1 373 ? 1.202 22.760 -16.652 1.00 78.69 373 ARG A N 1
ATOM 3103 C CA . ARG A 1 373 ? 1.680 22.186 -17.926 1.00 78.69 373 ARG A CA 1
ATOM 3104 C C . ARG A 1 373 ? 0.988 22.798 -19.152 1.00 78.69 373 ARG A C 1
ATOM 3106 O O . ARG A 1 373 ? 1.649 23.020 -20.155 1.00 78.69 373 ARG A O 1
ATOM 3113 N N . ALA A 1 374 ? -0.319 23.070 -19.071 1.00 82.31 374 ALA A N 1
ATOM 3114 C CA . ALA A 1 374 ? -1.152 23.456 -20.220 1.00 82.31 374 ALA A CA 1
ATOM 3115 C C . ALA A 1 374 ? -1.501 24.955 -20.337 1.00 82.31 374 ALA A C 1
ATOM 3117 O O . ALA A 1 374 ? -2.197 25.350 -21.273 1.00 82.31 374 ALA A O 1
ATOM 3118 N N . CYS A 1 375 ? -1.093 25.804 -19.391 1.00 76.00 375 CYS A N 1
ATOM 3119 C CA . CYS A 1 375 ? -1.382 27.236 -19.454 1.00 76.00 375 CYS A CA 1
ATOM 3120 C C . CYS A 1 375 ? -0.417 27.959 -20.406 1.00 76.00 375 CYS A C 1
ATOM 3122 O O . CYS A 1 375 ? 0.785 28.011 -20.152 1.00 76.00 375 CYS A O 1
ATOM 3124 N N . SER A 1 376 ? -0.966 28.575 -21.455 1.00 69.25 376 SER A N 1
ATOM 3125 C CA . SER A 1 376 ? -0.238 29.418 -22.416 1.00 69.25 376 SER A CA 1
ATOM 3126 C C . SER A 1 376 ? 0.181 30.790 -21.857 1.00 69.25 376 SER A C 1
ATOM 3128 O O . SER A 1 376 ? 0.875 31.537 -22.536 1.00 69.25 376 SER A O 1
ATOM 3130 N N . CYS A 1 377 ? -0.255 31.156 -20.645 1.00 66.44 377 CYS A N 1
ATOM 3131 C CA . CYS A 1 377 ? 0.052 32.456 -20.050 1.00 66.44 377 CYS A CA 1
ATOM 3132 C C . CYS A 1 377 ? 1.478 32.486 -19.477 1.00 66.44 377 CYS A C 1
ATOM 3134 O O . CYS A 1 377 ? 1.866 31.610 -18.698 1.00 66.44 377 CYS A O 1
ATOM 3136 N N . THR A 1 378 ? 2.235 33.531 -19.812 1.00 55.06 378 THR A N 1
ATOM 3137 C CA . THR A 1 378 ? 3.584 33.802 -19.286 1.00 55.06 378 THR A CA 1
ATOM 3138 C C . THR A 1 378 ? 3.571 34.039 -17.772 1.00 55.06 378 THR A C 1
ATOM 3140 O O . THR A 1 378 ? 4.407 33.494 -17.048 1.00 55.06 378 THR A O 1
ATOM 3143 N N . GLU A 1 379 ? 2.570 34.759 -17.262 1.00 55.59 379 GLU A N 1
ATOM 3144 C CA . GLU A 1 379 ? 2.326 34.947 -15.830 1.00 55.59 379 GLU A CA 1
ATOM 3145 C C . GLU A 1 379 ? 1.615 33.727 -15.217 1.00 55.59 379 GLU A C 1
ATOM 3147 O O . GLU A 1 379 ? 0.427 33.747 -14.886 1.00 55.59 379 GLU A O 1
ATOM 3152 N N . LYS A 1 380 ? 2.367 32.632 -15.043 1.00 53.41 380 LYS A N 1
ATOM 3153 C CA . LYS A 1 380 ? 1.892 31.288 -14.637 1.00 53.41 380 LYS A CA 1
ATOM 3154 C C . LYS A 1 380 ? 1.185 31.174 -13.266 1.00 53.41 380 LYS A C 1
ATOM 3156 O O . LYS A 1 380 ? 1.010 30.059 -12.780 1.00 53.41 380 LYS A O 1
ATOM 3161 N N . LYS A 1 381 ? 0.803 32.275 -12.607 1.00 53.44 381 LYS A N 1
ATOM 3162 C CA . LYS A 1 381 ? 0.312 32.286 -11.215 1.00 53.44 381 LYS A CA 1
ATOM 3163 C C . LYS A 1 381 ? -1.160 32.649 -11.012 1.00 53.44 381 LYS A C 1
ATOM 3165 O O . LYS A 1 381 ? -1.705 32.211 -10.004 1.00 53.44 381 LYS A O 1
ATOM 3170 N N . ASN A 1 382 ? -1.833 33.374 -11.916 1.00 61.84 382 ASN A N 1
ATOM 3171 C CA . ASN A 1 382 ? -3.243 33.730 -11.696 1.00 61.84 382 ASN A CA 1
ATOM 3172 C C . ASN A 1 382 ? -4.161 33.541 -12.918 1.00 61.84 382 ASN A C 1
ATOM 3174 O O . ASN A 1 382 ? -4.122 34.287 -13.890 1.00 61.84 382 ASN A O 1
ATOM 3178 N N . CYS A 1 383 ? -5.077 32.572 -12.821 1.00 69.25 383 CYS A N 1
ATOM 3179 C CA . CYS A 1 383 ? -6.132 32.353 -13.815 1.00 69.25 383 CYS A CA 1
ATOM 3180 C C . CYS A 1 383 ? -7.329 33.316 -13.681 1.00 69.25 383 CYS A C 1
ATOM 3182 O O . CYS A 1 383 ? -8.196 33.304 -14.552 1.00 69.25 383 CYS A O 1
ATOM 3184 N N . SER A 1 384 ? -7.458 34.104 -12.606 1.00 65.38 384 SER A N 1
ATOM 3185 C CA . SER A 1 384 ? -8.597 35.023 -12.446 1.00 65.38 384 SER A CA 1
ATOM 3186 C C . SER A 1 384 ? -8.481 36.280 -13.313 1.00 65.38 384 SER A C 1
ATOM 3188 O O . SER A 1 384 ? -9.511 36.844 -13.666 1.00 65.38 384 SER A O 1
ATOM 3190 N N . SER A 1 385 ? -7.256 36.677 -13.670 1.00 64.75 385 SER A N 1
ATOM 3191 C CA . SER A 1 385 ? -6.913 37.884 -14.439 1.00 64.75 385 SER A CA 1
ATOM 3192 C C . SER A 1 385 ? -6.300 37.598 -15.820 1.00 64.75 385 SER A C 1
ATOM 3194 O O . SER A 1 385 ? -5.805 38.510 -16.469 1.00 64.75 385 SER A O 1
ATOM 3196 N N . CYS A 1 386 ? -6.290 36.341 -16.271 1.00 73.50 386 CYS A N 1
ATOM 3197 C CA . CYS A 1 386 ? -5.675 35.940 -17.540 1.00 73.50 386 CYS A CA 1
ATOM 3198 C C . CYS A 1 386 ? -6.603 36.235 -18.734 1.00 73.50 386 CYS A C 1
ATOM 3200 O O . CYS A 1 386 ? -7.719 35.714 -18.761 1.00 73.50 386 CYS A O 1
ATOM 3202 N N . SER A 1 387 ? -6.136 36.996 -19.734 1.00 71.50 387 SER A N 1
ATOM 3203 C CA . SER A 1 387 ? -6.902 37.342 -20.951 1.00 71.50 387 SER A CA 1
ATOM 3204 C C . SER A 1 387 ? -7.369 36.116 -21.742 1.00 71.50 387 SER A C 1
ATOM 3206 O O . SER A 1 387 ? -8.506 36.069 -22.203 1.00 71.50 387 SER A O 1
ATOM 3208 N N . LEU A 1 388 ? -6.537 35.070 -21.808 1.00 78.06 388 LEU A N 1
ATOM 3209 C CA . LEU A 1 388 ? -6.848 33.808 -22.489 1.00 78.06 388 LEU A CA 1
ATOM 3210 C C . LEU A 1 388 ? -7.907 32.947 -21.765 1.00 78.06 388 LEU A C 1
ATOM 3212 O O . LEU A 1 388 ? -8.249 31.864 -22.250 1.00 78.06 388 LEU A O 1
ATOM 3216 N N . ARG A 1 389 ? -8.408 33.355 -20.588 1.00 80.38 389 ARG A N 1
ATOM 3217 C CA . ARG A 1 389 ? -9.481 32.628 -19.894 1.00 80.38 389 ARG A CA 1
ATOM 3218 C C . ARG A 1 389 ? -10.827 32.880 -20.591 1.00 80.38 389 ARG A C 1
ATOM 3220 O O . ARG A 1 389 ? -11.220 34.036 -20.724 1.00 80.38 389 ARG A O 1
ATOM 3227 N N . PRO A 1 390 ? -11.602 31.828 -20.915 1.00 81.38 390 PRO A N 1
ATOM 3228 C CA . PRO A 1 390 ? -12.938 32.005 -21.468 1.00 81.38 390 PRO A CA 1
ATOM 3229 C C . PRO A 1 390 ? -13.880 32.732 -20.494 1.00 81.38 390 PRO A C 1
ATOM 3231 O O . PRO A 1 390 ? -13.951 32.400 -19.306 1.00 81.38 390 PRO A O 1
ATOM 3234 N N . ALA A 1 391 ? -14.637 33.698 -21.008 1.00 79.75 391 ALA A N 1
ATOM 3235 C CA . ALA A 1 391 ? -15.714 34.368 -20.289 1.00 79.75 391 ALA A CA 1
ATOM 3236 C C . ALA A 1 391 ? -16.945 33.451 -20.157 1.00 79.75 391 ALA A C 1
ATOM 3238 O O . ALA A 1 391 ? -17.305 32.730 -21.089 1.00 79.75 391 ALA A O 1
ATOM 3239 N N . TYR A 1 392 ? -17.642 33.497 -19.022 1.00 76.19 392 TYR A N 1
ATOM 3240 C CA . TYR A 1 392 ? -18.820 32.655 -18.781 1.00 76.19 392 TYR A CA 1
ATOM 3241 C C . TYR A 1 392 ? -20.021 33.019 -19.662 1.00 76.19 392 TYR A C 1
ATOM 3243 O O . TYR A 1 392 ? -20.817 32.148 -19.995 1.00 76.19 392 TYR A O 1
ATOM 3251 N N . ASN A 1 393 ? -20.161 34.286 -20.059 1.00 74.69 393 ASN A N 1
ATOM 3252 C CA . ASN A 1 393 ? -21.243 34.751 -20.926 1.00 74.69 393 ASN A CA 1
ATOM 3253 C C . ASN A 1 393 ? -20.870 36.042 -21.680 1.00 74.69 393 ASN A C 1
ATOM 3255 O O . ASN A 1 393 ? -19.830 36.660 -21.430 1.00 74.69 393 ASN A O 1
ATOM 3259 N N . PHE A 1 394 ? -21.745 36.454 -22.603 1.00 76.44 394 PHE A N 1
ATOM 3260 C CA . PHE A 1 394 ? -21.577 37.678 -23.390 1.00 76.44 394 PHE A CA 1
ATOM 3261 C C . PHE A 1 394 ? -21.517 38.949 -22.533 1.00 76.44 394 PHE A C 1
ATOM 3263 O O . PHE A 1 394 ? -20.746 39.844 -22.867 1.00 76.44 394 PHE A O 1
ATOM 3270 N N . ASP A 1 395 ? -22.240 39.027 -21.412 1.00 75.94 395 ASP A N 1
ATOM 3271 C CA . ASP A 1 395 ? -22.190 40.193 -20.516 1.00 75.94 395 ASP A CA 1
ATOM 3272 C C . ASP A 1 395 ? -20.834 40.335 -19.813 1.00 75.94 395 ASP A C 1
ATOM 3274 O O . ASP A 1 395 ? -20.343 41.448 -19.625 1.00 75.94 395 ASP A O 1
ATOM 3278 N N . GLN A 1 396 ? -20.196 39.221 -19.441 1.00 75.12 396 GLN A N 1
ATOM 3279 C CA . GLN A 1 396 ? -18.842 39.233 -18.891 1.00 75.12 396 GLN A CA 1
ATOM 3280 C C . GLN A 1 396 ? -17.810 39.568 -19.972 1.00 75.12 396 GLN A C 1
ATOM 3282 O O . GLN A 1 396 ? -16.946 40.403 -19.721 1.00 75.12 396 GLN A O 1
ATOM 3287 N N . LYS A 1 397 ? -17.922 38.983 -21.176 1.00 78.56 397 LYS A N 1
ATOM 3288 C CA . LYS A 1 397 ? -17.083 39.346 -22.333 1.00 78.56 397 LYS A CA 1
ATOM 3289 C C . LYS A 1 397 ? -17.192 40.847 -22.626 1.00 78.56 397 LYS A C 1
ATOM 3291 O O . LYS A 1 397 ? -16.176 41.526 -22.701 1.00 78.56 397 LYS A O 1
ATOM 3296 N N . LYS A 1 398 ? -18.412 41.393 -22.663 1.00 75.81 398 LYS A N 1
ATOM 3297 C CA . LYS A 1 398 ? -18.677 42.828 -22.835 1.00 75.81 398 LYS A CA 1
ATOM 3298 C C . LYS A 1 398 ? -18.027 43.671 -21.734 1.00 75.81 398 LYS A C 1
ATOM 3300 O O . LYS A 1 398 ? -17.304 44.598 -22.066 1.00 75.81 398 LYS A O 1
ATOM 3305 N N . LYS A 1 399 ? -18.184 43.312 -20.454 1.00 76.06 399 LYS A N 1
ATOM 3306 C CA . LYS A 1 399 ? -17.550 44.027 -19.326 1.00 76.06 399 LYS A CA 1
ATOM 3307 C C . LYS A 1 399 ? -16.020 43.978 -19.343 1.00 76.06 399 LYS A C 1
ATOM 3309 O O . LYS A 1 399 ? -15.387 44.946 -18.942 1.00 76.06 399 LYS A O 1
ATOM 3314 N N . LEU A 1 400 ? -15.419 42.872 -19.783 1.00 72.12 400 LEU A N 1
ATOM 3315 C CA . LEU A 1 400 ? -13.963 42.776 -19.942 1.00 72.12 400 LEU A CA 1
ATOM 3316 C C . LEU A 1 400 ? -13.474 43.736 -21.035 1.00 72.12 400 LEU A C 1
ATOM 3318 O O . LEU A 1 400 ? -12.531 44.480 -20.798 1.00 72.12 400 LEU A O 1
ATOM 3322 N N . ILE A 1 401 ? -14.179 43.795 -22.167 1.00 76.56 401 ILE A N 1
ATOM 3323 C CA . ILE A 1 401 ? -13.867 44.681 -23.303 1.00 76.56 401 ILE A CA 1
ATOM 3324 C C . ILE A 1 401 ? -14.189 46.160 -22.996 1.00 76.56 401 ILE A C 1
ATOM 3326 O O . ILE A 1 401 ? -13.544 47.064 -23.517 1.00 76.56 401 ILE A O 1
ATOM 3330 N N . GLU A 1 402 ? -15.169 46.435 -22.132 1.00 77.69 402 GLU A N 1
ATOM 3331 C CA . GLU A 1 402 ? -15.464 47.786 -21.626 1.00 77.69 402 GLU A CA 1
ATOM 3332 C C . GLU A 1 402 ? -14.400 48.291 -20.637 1.00 77.69 402 GLU A C 1
ATOM 3334 O O . GLU A 1 402 ? -14.180 49.499 -20.555 1.00 77.69 402 GLU A O 1
ATOM 3339 N N . ASN A 1 403 ? -13.734 47.386 -19.911 1.00 75.94 403 ASN A N 1
ATOM 3340 C CA . ASN A 1 403 ? -12.628 47.714 -19.008 1.00 75.94 403 ASN A CA 1
ATOM 3341 C C . ASN A 1 403 ? -11.274 47.801 -19.738 1.00 75.94 403 ASN A C 1
ATOM 3343 O O . ASN A 1 403 ? -10.452 48.638 -19.374 1.00 75.94 403 ASN A O 1
ATOM 3347 N N . ASP A 1 404 ? -11.049 46.959 -20.751 1.00 72.06 404 ASP A N 1
ATOM 3348 C CA . ASP A 1 404 ? -9.880 47.004 -21.634 1.00 72.06 404 ASP A CA 1
ATOM 3349 C C . ASP A 1 404 ? -10.295 46.778 -23.106 1.00 72.06 404 ASP A C 1
ATOM 3351 O O . ASP A 1 404 ? -10.508 45.637 -23.534 1.00 72.06 404 ASP A O 1
ATOM 3355 N N . PRO A 1 405 ? -10.397 47.857 -23.909 1.00 73.56 405 PRO A N 1
ATOM 3356 C CA . PRO A 1 405 ? -10.791 47.771 -25.314 1.00 73.56 405 PRO A CA 1
ATOM 3357 C C . PRO A 1 405 ? -9.836 46.988 -26.223 1.00 73.56 405 PRO A C 1
ATOM 3359 O O . PRO A 1 405 ? -10.252 46.618 -27.323 1.00 73.56 405 PRO A O 1
ATOM 3362 N N . TYR A 1 406 ? -8.587 46.730 -25.813 1.00 71.06 406 TYR A N 1
ATOM 3363 C CA . TYR A 1 406 ? -7.634 45.962 -26.625 1.00 71.06 406 TYR A CA 1
ATOM 3364 C C . TYR A 1 406 ? -7.944 44.457 -26.606 1.00 71.06 406 TYR A C 1
ATOM 3366 O O . TYR A 1 406 ? -7.716 43.772 -27.599 1.00 71.06 406 TYR A O 1
ATOM 3374 N N . LEU A 1 407 ? -8.587 43.954 -25.545 1.00 67.12 407 LEU A N 1
ATOM 3375 C CA . LEU A 1 407 ? -8.981 42.544 -25.393 1.00 67.12 407 LEU A CA 1
ATOM 3376 C C . LEU A 1 407 ? -10.153 42.100 -26.294 1.00 67.12 407 LEU A C 1
ATOM 3378 O O . LEU A 1 407 ? -10.615 40.958 -26.204 1.00 67.12 407 LEU A O 1
ATOM 3382 N N . LYS A 1 408 ? -10.666 42.997 -27.146 1.00 62.66 408 LYS A N 1
ATOM 3383 C CA . LYS A 1 408 ? -11.904 42.830 -27.923 1.00 62.66 408 LYS A CA 1
ATOM 3384 C C . LYS A 1 408 ? -11.957 41.551 -28.758 1.00 62.66 408 LYS A C 1
ATOM 3386 O O . LYS A 1 408 ? -12.996 40.888 -28.774 1.00 62.66 408 LYS A O 1
ATOM 3391 N N . ASP A 1 409 ? -10.858 41.233 -29.432 1.00 64.31 409 ASP A N 1
ATOM 3392 C CA . ASP A 1 409 ? -10.772 40.106 -30.362 1.00 64.31 409 ASP A CA 1
ATOM 3393 C C . ASP A 1 409 ? -10.053 38.881 -29.742 1.00 64.31 409 ASP A C 1
ATOM 3395 O O . ASP A 1 409 ? -10.119 37.784 -30.295 1.00 64.31 409 ASP A O 1
ATOM 3399 N N . GLU A 1 410 ? -9.453 39.032 -28.549 1.00 67.88 410 GLU A N 1
ATOM 3400 C CA . GLU A 1 410 ? -8.814 37.948 -27.780 1.00 67.88 410 GLU A CA 1
ATOM 3401 C C . GLU A 1 410 ? -9.805 37.169 -26.895 1.00 67.88 410 GLU A C 1
ATOM 3403 O O . GLU A 1 410 ? -9.749 35.939 -26.804 1.00 67.88 410 GLU A O 1
ATOM 3408 N N . VAL A 1 411 ? -10.730 37.866 -26.221 1.00 74.38 411 VAL A N 1
ATOM 3409 C CA . VAL A 1 411 ? -11.611 37.244 -25.219 1.00 74.38 411 VAL A CA 1
ATOM 3410 C C . VAL A 1 411 ? -12.735 36.460 -25.895 1.00 74.38 411 VAL A C 1
ATOM 3412 O O . VAL A 1 411 ? -13.682 37.022 -26.448 1.00 74.38 411 VAL A O 1
ATOM 3415 N N . ILE A 1 412 ? -12.687 35.133 -25.785 1.00 83.75 412 ILE A N 1
ATOM 3416 C CA . ILE A 1 412 ? -13.796 34.240 -26.151 1.00 83.75 412 ILE A CA 1
ATOM 3417 C C . ILE A 1 412 ? -14.655 33.859 -24.939 1.00 83.75 412 ILE A C 1
ATOM 3419 O O . ILE A 1 412 ? -14.213 33.907 -23.795 1.00 83.75 412 ILE A O 1
ATOM 3423 N N . THR A 1 413 ? -15.894 33.456 -25.186 1.00 85.75 413 THR A N 1
ATOM 3424 C CA . THR A 1 413 ? -16.795 32.834 -24.207 1.00 85.75 413 THR A CA 1
ATOM 3425 C C . THR A 1 413 ? -16.604 31.317 -24.149 1.00 85.75 413 THR A C 1
ATOM 3427 O O . THR A 1 413 ? -16.061 30.716 -25.076 1.00 85.75 413 THR A O 1
ATOM 3430 N N . PHE A 1 414 ? -17.113 30.666 -23.098 1.00 84.94 414 PHE A N 1
ATOM 3431 C CA . PHE A 1 414 ? -17.172 29.200 -23.031 1.00 84.94 414 PHE A CA 1
ATOM 3432 C C . PHE A 1 414 ? -17.970 28.576 -24.191 1.00 84.94 414 PHE A C 1
ATOM 3434 O O . PHE A 1 414 ? -17.550 27.548 -24.701 1.00 84.94 414 PHE A O 1
ATOM 3441 N N . SER A 1 415 ? -19.043 29.205 -24.687 1.00 86.00 415 SER A N 1
ATOM 3442 C CA . SER A 1 415 ? -19.778 28.671 -25.850 1.00 86.00 415 SER A CA 1
ATOM 3443 C C . SER A 1 415 ? -19.020 28.871 -27.175 1.00 86.00 415 SER A C 1
ATOM 3445 O O . SER A 1 415 ? -19.048 28.006 -28.051 1.00 86.00 415 SER A O 1
ATOM 3447 N N . GLU A 1 416 ? -18.260 29.963 -27.328 1.00 88.94 416 GLU A N 1
ATOM 3448 C CA . GLU A 1 416 ? -17.319 30.110 -28.452 1.00 88.94 416 GLU A CA 1
ATOM 3449 C C . GLU A 1 416 ? -16.172 29.079 -28.366 1.00 88.94 416 GLU A C 1
ATOM 3451 O O . GLU A 1 416 ? -15.741 28.562 -29.397 1.00 88.94 416 GLU A O 1
ATOM 3456 N N . LEU A 1 417 ? -15.706 28.736 -27.156 1.00 89.25 417 LEU A N 1
ATOM 3457 C CA . LEU A 1 417 ? -14.725 27.669 -26.922 1.00 89.25 417 LEU A CA 1
ATOM 3458 C C . LEU A 1 417 ? -15.295 26.291 -27.278 1.00 89.25 417 LEU A C 1
ATOM 3460 O O . LEU A 1 417 ? -14.660 25.557 -28.027 1.00 89.25 417 LEU A O 1
ATOM 3464 N N . GLU A 1 418 ? -16.492 25.967 -26.790 1.00 90.75 418 GLU A N 1
ATOM 3465 C CA . GLU A 1 418 ? -17.220 24.718 -27.040 1.00 90.75 418 GLU A CA 1
ATOM 3466 C C . GLU A 1 418 ? -17.402 24.473 -28.543 1.00 90.75 418 GLU A C 1
ATOM 3468 O O . GLU A 1 418 ? -17.042 23.415 -29.059 1.00 90.75 418 GLU A O 1
ATOM 3473 N N . ASN A 1 419 ? -17.862 25.485 -29.286 1.00 90.94 419 ASN A N 1
ATOM 3474 C CA . ASN A 1 419 ? -18.003 25.389 -30.737 1.00 90.94 419 ASN A CA 1
ATOM 3475 C C . ASN A 1 419 ? -16.650 25.191 -31.447 1.00 90.94 419 ASN A C 1
ATOM 3477 O O . ASN A 1 419 ? -16.578 24.444 -32.426 1.00 90.94 419 ASN A O 1
ATOM 3481 N N . LYS A 1 420 ? -15.557 25.805 -30.966 1.00 92.12 420 LYS A N 1
ATOM 3482 C CA . LYS A 1 420 ? -14.205 25.546 -31.497 1.00 92.12 420 LYS A CA 1
ATOM 3483 C C . LYS A 1 420 ? -13.717 24.129 -31.153 1.00 92.12 420 LYS A C 1
ATOM 3485 O O . LYS A 1 420 ? -13.203 23.455 -32.043 1.00 92.12 420 LYS A O 1
ATOM 3490 N N . ALA A 1 421 ? -13.923 23.657 -29.923 1.00 92.69 421 ALA A N 1
ATOM 3491 C CA . ALA A 1 421 ? -13.552 22.317 -29.466 1.00 92.69 421 ALA A CA 1
ATOM 3492 C C . ALA A 1 421 ? -14.305 21.229 -30.245 1.00 92.69 421 ALA A C 1
ATOM 3494 O O . ALA A 1 421 ? -13.677 20.351 -30.830 1.00 92.69 421 ALA A O 1
ATOM 3495 N N . LYS A 1 422 ? -15.631 21.345 -30.377 1.00 94.06 422 LYS A N 1
ATOM 3496 C CA . LYS A 1 422 ? -16.479 20.456 -31.187 1.00 94.06 422 LYS A CA 1
ATOM 3497 C C . LYS A 1 422 ? -16.023 20.380 -32.646 1.00 94.06 422 LYS A C 1
ATOM 3499 O O . LYS A 1 422 ? -15.893 19.291 -33.202 1.00 94.06 422 LYS A O 1
ATOM 3504 N N . ASN A 1 423 ? -15.725 21.528 -33.260 1.00 92.81 423 ASN A N 1
ATOM 3505 C CA . ASN A 1 423 ? -15.204 21.580 -34.627 1.00 92.81 423 ASN A CA 1
ATOM 3506 C C . ASN A 1 423 ? -13.801 20.957 -34.744 1.00 92.81 423 ASN A C 1
ATOM 3508 O O . ASN A 1 423 ? -13.519 20.295 -35.742 1.00 92.81 423 ASN A O 1
ATOM 3512 N N . TYR A 1 424 ? -12.940 21.102 -33.735 1.00 93.62 424 TYR A N 1
ATOM 3513 C CA . TYR A 1 424 ? -11.626 20.453 -33.692 1.00 93.62 424 TYR A CA 1
ATOM 3514 C C . TYR A 1 424 ? -11.759 18.927 -33.540 1.00 93.62 424 TYR A C 1
ATOM 3516 O O . TYR A 1 424 ? -11.243 18.186 -34.372 1.00 93.62 424 TYR A O 1
ATOM 3524 N N . CYS A 1 425 ? -12.564 18.448 -32.588 1.00 93.31 425 CYS A N 1
ATOM 3525 C CA . CYS A 1 425 ? -12.867 17.025 -32.370 1.00 93.31 425 CYS A CA 1
ATOM 3526 C C . CYS A 1 425 ? -13.633 16.374 -33.541 1.00 93.31 425 CYS A C 1
ATOM 3528 O O . CYS A 1 425 ? -13.734 15.149 -33.627 1.00 93.31 425 CYS A O 1
ATOM 3530 N N . SER A 1 426 ? -14.191 17.163 -34.468 1.00 92.25 426 SER A N 1
ATOM 3531 C CA . SER A 1 426 ? -14.743 16.649 -35.732 1.00 92.25 426 SER A CA 1
ATOM 3532 C C . SER A 1 426 ? -13.666 16.305 -36.772 1.00 92.25 426 SER A C 1
ATOM 3534 O O . SER A 1 426 ? -13.918 15.476 -37.642 1.00 92.25 426 SER A O 1
ATOM 3536 N N . LYS A 1 427 ? -12.471 16.907 -36.665 1.00 91.31 427 LYS A N 1
ATOM 3537 C CA . LYS A 1 427 ? -11.350 16.775 -37.616 1.00 91.31 427 LYS A CA 1
ATOM 3538 C C . LYS A 1 427 ? -10.170 15.975 -37.059 1.00 91.31 427 LYS A C 1
ATOM 3540 O O . LYS A 1 427 ? -9.492 15.287 -37.814 1.00 91.31 427 LYS A O 1
ATOM 3545 N N . HIS A 1 428 ? -9.926 16.062 -35.754 1.00 91.75 428 HIS A N 1
ATOM 3546 C CA . HIS A 1 428 ? -8.795 15.440 -35.071 1.00 91.75 428 HIS A CA 1
ATOM 3547 C C . HIS A 1 428 ? -9.280 14.300 -34.168 1.00 91.75 428 HIS A C 1
ATOM 3549 O O . HIS A 1 428 ? -10.181 14.491 -33.353 1.00 91.75 428 HIS A O 1
ATOM 3555 N N . LYS A 1 429 ? -8.674 13.115 -34.318 1.00 91.94 429 LYS A N 1
ATOM 3556 C CA . LYS A 1 429 ? -8.938 11.940 -33.468 1.00 91.94 429 LYS A CA 1
ATOM 3557 C C . LYS A 1 429 ? -8.037 11.904 -32.224 1.00 91.94 429 LYS A C 1
ATOM 3559 O O . LYS A 1 429 ? -8.508 11.570 -31.146 1.00 91.94 429 LYS A O 1
ATOM 3564 N N . LYS A 1 430 ? -6.764 12.290 -32.367 1.00 93.56 430 LYS A N 1
ATOM 3565 C CA . LYS A 1 430 ? -5.776 12.440 -31.284 1.00 93.56 430 LYS A CA 1
ATOM 3566 C C . LYS A 1 430 ? -5.703 13.913 -30.876 1.00 93.56 430 LYS A C 1
ATOM 3568 O O . LYS A 1 430 ? -5.483 14.754 -31.746 1.00 93.56 430 LYS A O 1
ATOM 3573 N N . ILE A 1 431 ? -5.904 14.213 -29.591 1.00 95.19 431 ILE A N 1
ATOM 3574 C CA . ILE A 1 431 ? -5.930 15.583 -29.054 1.00 95.19 431 ILE A CA 1
ATOM 3575 C C . ILE A 1 431 ? -5.021 15.692 -27.819 1.00 95.19 431 ILE A C 1
ATOM 3577 O O . ILE A 1 431 ? -5.249 15.038 -26.802 1.00 95.19 431 ILE A O 1
ATOM 3581 N N . ASP A 1 432 ? -3.995 16.535 -27.909 1.00 92.06 432 ASP A N 1
ATOM 3582 C CA . ASP A 1 432 ? -2.944 16.723 -26.899 1.00 92.06 432 ASP A CA 1
ATOM 3583 C C . ASP A 1 432 ? -2.316 18.131 -26.985 1.00 92.06 432 ASP A C 1
ATOM 3585 O O . ASP A 1 432 ? -2.745 18.975 -27.769 1.00 92.06 432 ASP A O 1
ATOM 3589 N N . LEU A 1 433 ? -1.292 18.428 -26.177 1.00 87.56 433 LEU A N 1
ATOM 3590 C CA . LEU A 1 433 ? -0.641 19.748 -26.189 1.00 87.56 433 LEU A CA 1
ATOM 3591 C C . LEU A 1 433 ? 0.212 20.031 -27.441 1.00 87.56 433 LEU A C 1
ATOM 3593 O O . LEU A 1 433 ? 0.462 21.207 -27.728 1.00 87.56 433 LEU A O 1
ATOM 3597 N N . GLU A 1 434 ? 0.643 18.991 -28.161 1.00 82.81 434 GLU A N 1
ATOM 3598 C CA . GLU A 1 434 ? 1.529 19.072 -29.334 1.00 82.81 434 GLU A CA 1
ATOM 3599 C C . GLU A 1 434 ? 0.737 19.387 -30.613 1.00 82.81 434 GLU A C 1
ATOM 3601 O O . GLU A 1 434 ? 1.148 20.218 -31.421 1.00 82.81 434 GLU A O 1
ATOM 3606 N N . SER A 1 435 ? -0.441 18.776 -30.759 1.00 79.81 435 SER A N 1
ATOM 3607 C CA . SER A 1 435 ? -1.397 18.994 -31.855 1.00 79.81 435 SER A CA 1
ATOM 3608 C C . SER A 1 435 ? -2.146 20.334 -31.770 1.00 79.81 435 SER A C 1
ATOM 3610 O O . SER A 1 435 ? -2.643 20.843 -32.780 1.00 79.81 435 SER A O 1
ATOM 3612 N N . LEU A 1 436 ? -2.222 20.945 -30.583 1.00 83.81 436 LEU A N 1
ATOM 3613 C CA . LEU A 1 436 ? -2.907 22.222 -30.368 1.00 83.81 436 LEU A CA 1
ATOM 3614 C C . LEU A 1 436 ? -2.038 23.433 -30.728 1.00 83.81 436 LEU A C 1
ATOM 3616 O O . LEU A 1 436 ? -1.487 24.099 -29.849 1.00 83.81 436 LEU A O 1
ATOM 3620 N N . ASN A 1 437 ? -1.984 23.783 -32.012 1.00 76.50 437 ASN A N 1
ATOM 3621 C CA . ASN A 1 437 ? -1.522 25.098 -32.466 1.00 76.50 437 ASN A CA 1
ATOM 3622 C C . ASN A 1 437 ? -2.699 26.096 -32.501 1.00 76.50 437 ASN A C 1
ATOM 3624 O O . ASN A 1 437 ? -3.320 26.288 -33.543 1.00 76.50 437 ASN A O 1
ATOM 3628 N N . LEU A 1 438 ? -3.063 26.654 -31.339 1.00 72.56 438 LEU A N 1
ATOM 3629 C CA . LEU A 1 438 ? -4.191 27.580 -31.166 1.00 72.56 438 LEU A CA 1
ATOM 3630 C C . LEU A 1 438 ? -3.830 28.727 -30.214 1.00 72.56 438 LEU A C 1
ATOM 3632 O O . LEU A 1 438 ? -3.339 28.473 -29.111 1.00 72.56 438 LEU A O 1
ATOM 3636 N N . ASP A 1 439 ? -4.217 29.951 -30.580 1.00 77.56 439 ASP A N 1
ATOM 3637 C CA . ASP A 1 439 ? -4.104 31.174 -29.765 1.00 77.56 439 ASP A CA 1
ATOM 3638 C C . ASP A 1 439 ? -5.191 31.241 -28.676 1.00 77.56 439 ASP A C 1
ATOM 3640 O O . ASP A 1 439 ? -5.973 32.182 -28.572 1.00 77.56 439 ASP A O 1
ATOM 3644 N N . LEU A 1 440 ? -5.304 30.165 -27.895 1.00 83.19 440 LEU A N 1
ATOM 3645 C CA . LEU A 1 440 ? -6.298 29.966 -26.843 1.00 83.19 440 LEU A CA 1
ATOM 3646 C C . LEU A 1 440 ? -5.625 29.371 -25.601 1.00 83.19 440 LEU A C 1
ATOM 3648 O O . LEU A 1 440 ? -4.541 28.782 -25.668 1.00 83.19 440 LEU A O 1
ATOM 3652 N N . CYS A 1 441 ? -6.285 29.453 -24.443 1.00 85.00 441 CYS A N 1
ATOM 3653 C CA . CYS A 1 441 ? -5.819 28.738 -23.258 1.00 85.00 441 CYS A CA 1
ATOM 3654 C C . CYS A 1 441 ? -6.002 27.222 -23.443 1.00 85.00 441 CYS A C 1
ATOM 3656 O O . CYS A 1 441 ? -7.093 26.686 -23.216 1.00 85.00 441 CYS A O 1
ATOM 3658 N N . LYS A 1 442 ? -4.919 26.530 -23.835 1.00 88.56 442 LYS A N 1
ATOM 3659 C CA . LYS A 1 442 ? -4.911 25.085 -24.126 1.00 88.56 442 LYS A CA 1
ATOM 3660 C C . LYS A 1 442 ? -5.470 24.248 -22.969 1.00 88.56 442 LYS A C 1
ATOM 3662 O O . LYS A 1 442 ? -6.153 23.267 -23.226 1.00 88.56 442 LYS A O 1
ATOM 3667 N N . TYR A 1 443 ? -5.270 24.677 -21.717 1.00 88.31 443 TYR A N 1
ATOM 3668 C CA . TYR A 1 443 ? -5.905 24.084 -20.531 1.00 88.31 443 TYR A CA 1
ATOM 3669 C C . TYR A 1 443 ? -7.435 23.969 -20.663 1.00 88.31 443 TYR A C 1
ATOM 3671 O O . TYR A 1 443 ? -7.969 22.863 -20.631 1.00 88.31 443 TYR A O 1
ATOM 3679 N N . TYR A 1 444 ? -8.145 25.090 -20.842 1.00 88.00 444 TYR A N 1
ATOM 3680 C CA . TYR A 1 444 ? -9.607 25.057 -20.973 1.00 88.00 444 TYR A CA 1
ATOM 3681 C C . TYR A 1 444 ? -10.031 24.378 -22.278 1.00 88.00 444 TYR A C 1
ATOM 3683 O O . TYR A 1 444 ? -11.025 23.659 -22.284 1.00 88.00 444 TYR A O 1
ATOM 3691 N N . PHE A 1 445 ? -9.271 24.554 -23.366 1.00 91.12 445 PHE A N 1
ATOM 3692 C CA . PHE A 1 445 ? -9.571 23.911 -24.648 1.00 91.12 445 PHE A CA 1
ATOM 3693 C C . PHE A 1 445 ? -9.565 22.380 -24.545 1.00 91.12 445 PHE A C 1
ATOM 3695 O O . PHE A 1 445 ? -10.533 21.750 -24.957 1.00 91.12 445 PHE A O 1
ATOM 3702 N N . LEU A 1 446 ? -8.531 21.785 -23.938 1.00 92.69 446 LEU A N 1
ATOM 3703 C CA . LEU A 1 446 ? -8.443 20.338 -23.706 1.00 92.69 446 LEU A CA 1
ATOM 3704 C C . LEU A 1 446 ? -9.593 19.833 -22.831 1.00 92.69 446 LEU A C 1
ATOM 3706 O O . LEU A 1 446 ? -10.266 18.877 -23.208 1.00 92.69 446 LEU A O 1
ATOM 3710 N N . HIS A 1 447 ? -9.872 20.515 -21.717 1.00 91.50 447 HIS A N 1
ATOM 3711 C CA . HIS A 1 447 ? -11.006 20.173 -20.853 1.00 91.50 447 HIS A CA 1
ATOM 3712 C C . HIS A 1 447 ? -12.371 20.318 -21.547 1.00 91.50 447 HIS A C 1
ATOM 3714 O O . HIS A 1 447 ? -13.295 19.617 -21.171 1.00 91.50 447 HIS A O 1
ATOM 3720 N N . THR A 1 448 ? -12.492 21.141 -22.595 1.00 91.56 448 THR A N 1
ATOM 3721 C CA . THR A 1 448 ? -13.719 21.258 -23.415 1.00 91.56 448 THR A CA 1
ATOM 3722 C C . THR A 1 448 ? -13.728 20.287 -24.609 1.00 91.56 448 THR A C 1
ATOM 3724 O O . THR A 1 448 ? -14.748 20.110 -25.262 1.00 91.56 448 THR A O 1
ATOM 3727 N N . CYS A 1 449 ? -12.604 19.636 -24.931 1.00 93.25 449 CYS A N 1
ATOM 3728 C CA . CYS A 1 449 ? -12.575 18.542 -25.911 1.00 93.25 449 CYS A CA 1
ATOM 3729 C C . CYS A 1 449 ? -13.088 17.226 -25.311 1.00 93.25 449 CYS A C 1
ATOM 3731 O O . CYS A 1 449 ? -13.599 16.393 -26.052 1.00 93.25 449 CYS A O 1
ATOM 3733 N N . GLU A 1 450 ? -12.995 17.070 -23.986 1.00 94.25 450 GLU A N 1
ATOM 3734 C CA . GLU A 1 450 ? -13.576 15.972 -23.198 1.00 94.25 450 GLU A CA 1
ATOM 3735 C C . GLU A 1 450 ? -15.042 15.698 -23.579 1.00 94.25 450 GLU A C 1
ATOM 3737 O O . GLU A 1 450 ? -15.411 14.550 -23.822 1.00 94.25 450 GLU A O 1
ATOM 3742 N N . ASP A 1 451 ? -15.829 16.762 -23.761 1.00 91.81 451 ASP A N 1
ATOM 3743 C CA . ASP A 1 451 ? -17.234 16.724 -24.169 1.00 91.81 451 ASP A CA 1
ATOM 3744 C C . ASP A 1 451 ? -17.503 16.019 -25.514 1.00 91.81 451 ASP A C 1
ATOM 3746 O O . ASP A 1 451 ? -18.643 15.616 -25.779 1.00 91.81 451 ASP A O 1
ATOM 3750 N N . PHE A 1 452 ? -16.493 15.923 -26.385 1.00 94.25 452 PHE A N 1
ATOM 3751 C CA . PHE A 1 452 ? -16.623 15.569 -27.804 1.00 94.25 452 PHE A CA 1
ATOM 3752 C C . PHE A 1 452 ? -15.727 14.397 -28.234 1.00 94.25 452 PHE A C 1
ATOM 3754 O O . PHE A 1 452 ? -15.573 14.156 -29.439 1.00 94.25 452 PHE A O 1
ATOM 3761 N N . VAL A 1 453 ? -15.150 13.673 -27.269 1.00 95.88 453 VAL A N 1
ATOM 3762 C CA . VAL A 1 453 ? -14.319 12.487 -27.504 1.00 95.88 453 VAL A CA 1
ATOM 3763 C C . VAL A 1 453 ? -14.771 11.284 -26.683 1.00 95.88 453 VAL A C 1
ATOM 3765 O O . VAL A 1 453 ? -15.223 11.392 -25.538 1.00 95.88 453 VAL A O 1
ATOM 3768 N N . ASP A 1 454 ? -14.585 10.115 -27.283 1.00 96.50 454 ASP A N 1
ATOM 3769 C CA . ASP A 1 454 ? -14.999 8.828 -26.734 1.00 96.50 454 ASP A CA 1
ATOM 3770 C C . ASP A 1 454 ? -14.089 8.415 -25.555 1.00 96.50 454 ASP A C 1
ATOM 3772 O O . ASP A 1 454 ? -14.556 7.797 -24.594 1.00 96.50 454 ASP A O 1
ATOM 3776 N N . TYR A 1 455 ? -12.808 8.821 -25.585 1.00 98.31 455 TYR A N 1
ATOM 3777 C CA . TYR A 1 455 ? -11.786 8.448 -24.598 1.00 98.31 455 TYR A CA 1
ATOM 3778 C C . TYR A 1 455 ? -11.060 9.626 -23.947 1.00 98.31 455 TYR A C 1
ATOM 3780 O O . TYR A 1 455 ? -10.676 10.596 -24.603 1.00 98.31 455 TYR A O 1
ATOM 3788 N N . VAL A 1 456 ? -10.802 9.499 -22.644 1.00 97.69 456 VAL A N 1
ATOM 3789 C CA . VAL A 1 456 ? -10.162 10.540 -21.825 1.00 97.69 456 VAL A CA 1
ATOM 3790 C C . VAL A 1 456 ? -8.985 9.962 -21.052 1.00 97.69 456 VAL A C 1
ATOM 3792 O O . VAL A 1 456 ? -9.145 9.036 -20.265 1.00 97.69 456 VAL A O 1
ATOM 3795 N N . PHE A 1 457 ? -7.805 10.542 -21.231 1.00 97.88 457 PHE A N 1
ATOM 3796 C CA . PHE A 1 457 ? -6.589 10.203 -20.498 1.00 97.88 457 PHE A CA 1
ATOM 3797 C C . PHE A 1 457 ? -6.316 11.304 -19.470 1.00 97.88 457 PHE A C 1
ATOM 3799 O O . PHE A 1 457 ? -6.186 12.474 -19.827 1.00 97.88 457 PHE A O 1
ATOM 3806 N N . THR A 1 458 ? -6.268 10.958 -18.181 1.00 95.44 458 THR A N 1
ATOM 3807 C CA . THR A 1 458 ? -6.269 11.934 -17.081 1.00 95.44 458 THR A CA 1
ATOM 3808 C C . THR A 1 458 ? -5.500 11.475 -15.830 1.00 95.44 458 THR A C 1
ATOM 3810 O O . THR A 1 458 ? -5.035 10.340 -15.727 1.00 95.44 458 THR A O 1
ATOM 3813 N N . ILE A 1 459 ? -5.389 12.372 -14.849 1.00 90.81 459 ILE A N 1
ATOM 3814 C CA . ILE A 1 459 ? -4.952 12.063 -13.478 1.00 90.81 459 ILE A CA 1
ATOM 3815 C C . ILE A 1 459 ? -6.174 11.976 -12.537 1.00 90.81 459 ILE A C 1
ATOM 3817 O O . ILE A 1 459 ? -7.173 12.652 -12.803 1.00 90.81 459 ILE A O 1
ATOM 3821 N N . PRO A 1 460 ? -6.110 11.228 -11.412 1.00 90.19 460 PRO A N 1
ATOM 3822 C CA . PRO A 1 460 ? -7.265 10.976 -10.539 1.00 90.19 460 PRO A CA 1
ATOM 3823 C C . PRO A 1 460 ? -8.074 12.216 -10.133 1.00 90.19 460 PRO A C 1
ATOM 3825 O O . PRO A 1 460 ? -9.301 12.172 -10.119 1.00 90.19 460 PRO A O 1
ATOM 3828 N N . PHE A 1 461 ? -7.392 13.337 -9.873 1.00 86.06 461 PHE A N 1
ATOM 3829 C CA . PHE A 1 461 ? -7.974 14.601 -9.405 1.00 86.06 461 PHE A CA 1
ATOM 3830 C C . PHE A 1 461 ? -9.218 15.066 -10.182 1.00 86.06 461 PHE A C 1
ATOM 3832 O O . PHE A 1 461 ? -10.144 15.599 -9.580 1.00 86.06 461 PHE A O 1
ATOM 3839 N N . TYR A 1 462 ? -9.252 14.873 -11.503 1.00 86.69 462 TYR A N 1
ATOM 3840 C CA . TYR A 1 462 ? -10.366 15.357 -12.326 1.00 86.69 462 TYR A CA 1
ATOM 3841 C C . TYR A 1 462 ? -11.577 14.416 -12.343 1.00 86.69 462 TYR A C 1
ATOM 3843 O O . TYR A 1 462 ? -12.690 14.867 -12.574 1.00 86.69 462 TYR A O 1
ATOM 3851 N N . THR A 1 463 ? -11.392 13.128 -12.036 1.00 90.25 463 THR A N 1
ATOM 3852 C CA . THR A 1 463 ? -12.495 12.142 -12.008 1.00 90.25 463 THR A CA 1
ATOM 3853 C C . THR A 1 463 ? -13.445 12.300 -10.814 1.00 90.25 463 THR A C 1
ATOM 3855 O O . THR A 1 463 ? -14.487 11.654 -10.772 1.00 90.25 463 THR A O 1
ATOM 3858 N N . VAL A 1 464 ? -13.090 13.173 -9.864 1.00 85.25 464 VAL A N 1
ATOM 3859 C CA . VAL A 1 464 ? -13.844 13.507 -8.642 1.00 85.25 464 VAL A CA 1
ATOM 3860 C C . VAL A 1 464 ? -14.023 15.028 -8.491 1.00 85.25 464 VAL A C 1
ATOM 3862 O O . VAL A 1 464 ? -13.963 15.579 -7.390 1.00 85.25 464 VAL A O 1
ATOM 3865 N N . ALA A 1 465 ? -14.176 15.732 -9.619 1.00 76.19 465 ALA A N 1
ATOM 3866 C CA . ALA A 1 465 ? -14.412 17.172 -9.651 1.00 76.19 465 ALA A CA 1
ATOM 3867 C C . ALA A 1 465 ? -15.863 17.536 -9.267 1.00 76.19 465 ALA A C 1
ATOM 3869 O O . ALA A 1 465 ? -16.820 16.921 -9.723 1.00 76.19 465 ALA A O 1
ATOM 3870 N N . ASP A 1 466 ? -15.998 18.572 -8.438 1.00 68.44 466 ASP A N 1
ATOM 3871 C CA . ASP A 1 466 ? -17.253 19.100 -7.880 1.00 68.44 466 ASP A CA 1
ATOM 3872 C C . ASP A 1 466 ? -18.059 19.908 -8.925 1.00 68.44 466 ASP A C 1
ATOM 3874 O O . ASP A 1 466 ? -17.621 20.983 -9.350 1.00 68.44 466 ASP A O 1
ATOM 3878 N N . GLU A 1 467 ? -19.224 19.389 -9.338 1.00 67.56 467 GLU A N 1
ATOM 3879 C CA . GLU A 1 467 ? -20.046 19.903 -10.452 1.00 67.56 467 GLU A CA 1
ATOM 3880 C C . GLU A 1 467 ? -20.661 21.283 -10.194 1.00 67.56 467 GLU A C 1
ATOM 3882 O O . GLU A 1 467 ? -20.671 22.122 -11.096 1.00 67.56 467 GLU A O 1
ATOM 3887 N N . GLU A 1 468 ? -21.072 21.592 -8.958 1.00 62.22 468 GLU A N 1
ATOM 3888 C CA . GLU A 1 468 ? -21.666 22.897 -8.602 1.00 62.22 468 GLU A CA 1
ATOM 3889 C C . GLU A 1 468 ? -20.687 24.078 -8.802 1.00 62.22 468 GLU A C 1
ATOM 3891 O O . GLU A 1 468 ? -21.051 25.250 -8.678 1.00 62.22 468 GLU A O 1
ATOM 3896 N N . LYS A 1 469 ? -19.413 23.776 -9.075 1.00 61.81 469 LYS A N 1
ATOM 3897 C CA . LYS A 1 469 ? -18.268 24.649 -8.806 1.00 61.81 469 LYS A CA 1
ATOM 3898 C C . LYS A 1 469 ? -17.204 24.624 -9.897 1.00 61.81 469 LYS A C 1
ATOM 3900 O O . LYS A 1 469 ? -16.602 25.658 -10.193 1.00 61.81 469 LYS A O 1
ATOM 3905 N N . TRP A 1 470 ? -16.985 23.464 -10.509 1.00 69.06 470 TRP A N 1
ATOM 3906 C CA . TRP A 1 470 ? -16.092 23.265 -11.647 1.00 69.06 470 TRP A CA 1
ATOM 3907 C C . TRP A 1 470 ? -16.788 22.466 -12.762 1.00 69.06 470 TRP A C 1
ATOM 3909 O O . TRP A 1 470 ? -16.219 21.480 -13.219 1.00 69.06 470 TRP A O 1
ATOM 3919 N N . PRO A 1 471 ? -17.968 22.888 -13.265 1.00 68.19 471 PRO A N 1
ATOM 3920 C CA . PRO A 1 471 ? -18.712 22.118 -14.270 1.00 68.19 471 PRO A CA 1
ATOM 3921 C C . PRO A 1 471 ? -17.898 21.858 -15.552 1.00 68.19 471 PRO A C 1
ATOM 3923 O O . PRO A 1 471 ? -18.054 20.830 -16.188 1.00 68.19 471 PRO A O 1
ATOM 3926 N N . HIS A 1 472 ? -16.944 22.739 -15.881 1.00 70.94 472 HIS A N 1
ATOM 3927 C CA . HIS A 1 472 ? -15.989 22.579 -16.990 1.00 70.94 472 HIS A CA 1
ATOM 3928 C C . HIS A 1 472 ? -14.816 21.610 -16.704 1.00 70.94 472 HIS A C 1
ATOM 3930 O O . HIS A 1 472 ? -13.858 21.577 -17.474 1.00 70.94 472 HIS A O 1
ATOM 3936 N N . LEU A 1 473 ? -14.819 20.907 -15.566 1.00 75.50 473 LEU A N 1
ATOM 3937 C CA . LEU A 1 473 ? -13.862 19.852 -15.201 1.00 75.50 473 LEU A CA 1
ATOM 3938 C C . LEU A 1 473 ? -14.553 18.512 -14.900 1.00 75.50 473 LEU A C 1
ATOM 3940 O O . LEU A 1 473 ? -13.852 17.533 -14.654 1.00 75.50 473 LEU A O 1
ATOM 3944 N N . CYS A 1 474 ? -15.886 18.470 -14.888 1.00 75.81 474 CYS A N 1
ATOM 3945 C CA . CYS A 1 474 ? -16.658 17.256 -14.655 1.00 75.81 474 CYS A CA 1
ATOM 3946 C C . CYS A 1 474 ? -16.770 16.473 -15.961 1.00 75.81 474 CYS A C 1
ATOM 3948 O O . CYS A 1 474 ? -17.063 17.046 -17.005 1.00 75.81 474 CYS A O 1
ATOM 3950 N N . PHE A 1 475 ? -16.494 15.172 -15.905 1.00 87.56 475 PHE A N 1
ATOM 3951 C CA . PHE A 1 475 ? -16.457 14.326 -17.094 1.00 87.56 475 PHE A CA 1
ATOM 3952 C C . PHE A 1 475 ? -17.808 13.695 -17.378 1.00 87.56 475 PHE A C 1
ATOM 3954 O O . PHE A 1 475 ? -18.537 13.316 -16.458 1.00 87.56 475 PHE A O 1
ATOM 3961 N N . LYS A 1 476 ? -18.086 13.474 -18.662 1.00 87.75 476 LYS A N 1
ATOM 3962 C CA . LYS A 1 476 ? -19.205 12.627 -19.075 1.00 87.75 476 LYS A CA 1
ATOM 3963 C C . LYS A 1 476 ? -19.036 11.203 -18.550 1.00 87.75 476 LYS A C 1
ATOM 3965 O O . LYS A 1 476 ? -17.944 10.631 -18.609 1.00 87.75 476 LYS A O 1
ATOM 3970 N N . GLU A 1 477 ? -20.144 10.631 -18.086 1.00 93.25 477 GLU A N 1
ATOM 3971 C CA . GLU A 1 477 ? -20.243 9.216 -17.733 1.00 93.25 477 GLU A CA 1
ATOM 3972 C C . GLU A 1 477 ? -19.861 8.346 -18.942 1.00 93.25 477 GLU A C 1
ATOM 3974 O O . GLU A 1 477 ? -20.398 8.526 -20.038 1.00 93.25 477 GLU A O 1
ATOM 3979 N N . ARG A 1 478 ? -18.932 7.405 -18.749 1.00 95.81 478 ARG A N 1
ATOM 3980 C CA . ARG A 1 478 ? -18.479 6.467 -19.790 1.00 95.81 478 ARG A CA 1
ATOM 3981 C C . ARG A 1 478 ? -18.675 5.011 -19.388 1.00 95.81 478 ARG A C 1
ATOM 3983 O O . ARG A 1 478 ? -18.996 4.689 -18.245 1.00 95.81 478 ARG A O 1
ATOM 3990 N N . GLU A 1 479 ? -18.507 4.111 -20.350 1.00 97.06 479 GLU A N 1
ATOM 3991 C CA . GLU A 1 479 ? -18.737 2.682 -20.130 1.00 97.06 479 GLU A CA 1
ATOM 3992 C C . GLU A 1 479 ? -17.727 2.081 -19.136 1.00 97.06 479 GLU A C 1
ATOM 3994 O O . GLU A 1 479 ? -18.124 1.364 -18.217 1.00 97.06 479 GLU A O 1
ATOM 3999 N N . ILE A 1 480 ? -16.440 2.427 -19.266 1.00 97.88 480 ILE A N 1
ATOM 4000 C CA . ILE A 1 480 ? -15.357 1.892 -18.426 1.00 97.88 480 ILE A CA 1
ATOM 4001 C C . ILE A 1 480 ? -14.376 2.969 -17.935 1.00 97.88 480 ILE A C 1
ATOM 4003 O O . ILE A 1 480 ? -14.013 3.887 -18.671 1.00 97.88 480 ILE A O 1
ATOM 4007 N N . MET A 1 481 ? -13.871 2.815 -16.710 1.00 97.94 481 MET A N 1
ATOM 4008 C CA . MET A 1 481 ? -12.680 3.508 -16.213 1.00 97.94 481 MET A CA 1
ATOM 4009 C C . MET A 1 481 ? -11.569 2.512 -15.874 1.00 97.94 481 MET A C 1
ATOM 4011 O O . MET A 1 481 ? -11.768 1.587 -15.090 1.00 97.94 481 MET A O 1
ATOM 4015 N N . VAL A 1 482 ? -10.378 2.744 -16.419 1.00 98.12 482 VAL A N 1
ATOM 4016 C CA . VAL A 1 482 ? -9.128 2.084 -16.031 1.00 98.12 482 VAL A CA 1
ATOM 4017 C C . VAL A 1 482 ? -8.408 2.951 -15.002 1.00 98.12 482 VAL A C 1
ATOM 4019 O O . VAL A 1 482 ? -8.210 4.142 -15.246 1.00 98.12 482 VAL A O 1
ATOM 4022 N N . ILE A 1 483 ? -7.972 2.363 -13.887 1.00 96.62 483 ILE A N 1
ATOM 4023 C CA . ILE A 1 483 ? -7.155 3.038 -12.868 1.00 96.62 483 ILE A CA 1
ATOM 4024 C C . ILE A 1 483 ? -5.818 2.296 -12.738 1.00 96.62 483 ILE A C 1
ATOM 4026 O O . ILE A 1 483 ? -5.772 1.172 -12.242 1.00 96.62 483 ILE A O 1
ATOM 4030 N N . ASP A 1 484 ? -4.744 2.918 -13.233 1.00 92.19 484 ASP A N 1
ATOM 4031 C CA . ASP A 1 484 ? -3.396 2.345 -13.361 1.00 92.19 484 ASP A CA 1
ATOM 4032 C C . ASP A 1 484 ? -2.525 2.676 -12.134 1.00 92.19 484 ASP A C 1
ATOM 4034 O O . ASP A 1 484 ? -2.388 3.849 -11.775 1.00 92.19 484 ASP A O 1
ATOM 4038 N N . GLU A 1 485 ? -1.901 1.651 -11.543 1.00 84.00 485 GLU A N 1
ATOM 4039 C CA . GLU A 1 485 ? -1.056 1.668 -10.332 1.00 84.00 485 GLU A CA 1
ATOM 4040 C C . GLU A 1 485 ? -1.794 2.050 -9.020 1.00 84.00 485 GLU A C 1
ATOM 4042 O O . GLU A 1 485 ? -2.510 3.052 -8.946 1.00 84.00 485 GLU A O 1
ATOM 4047 N N . ASP A 1 486 ? -1.511 1.340 -7.915 1.00 84.25 486 ASP A N 1
ATOM 4048 C CA . ASP A 1 486 ? -2.070 1.612 -6.569 1.00 84.25 486 ASP A CA 1
ATOM 4049 C C . ASP A 1 486 ? -1.881 3.076 -6.108 1.00 84.25 486 ASP A C 1
ATOM 4051 O O . ASP A 1 486 ? -2.710 3.656 -5.405 1.00 84.25 486 ASP A O 1
ATOM 4055 N N . THR A 1 487 ? -0.829 3.755 -6.578 1.00 81.19 487 THR A N 1
ATOM 4056 C CA . THR A 1 487 ? -0.612 5.176 -6.253 1.00 81.19 487 THR A CA 1
ATOM 4057 C C . THR A 1 487 ? -1.605 6.150 -6.903 1.00 81.19 487 THR A C 1
ATOM 4059 O O . THR A 1 487 ? -1.717 7.284 -6.429 1.00 81.19 487 THR A O 1
ATOM 4062 N N . SER A 1 488 ? -2.366 5.722 -7.918 1.00 88.06 488 SER A N 1
ATOM 4063 C CA . SER A 1 488 ? -3.574 6.424 -8.382 1.00 88.06 488 SER A CA 1
ATOM 4064 C C . SER A 1 488 ? -4.727 6.231 -7.401 1.00 88.06 488 SER A C 1
ATOM 4066 O O . SER A 1 488 ? -5.429 7.186 -7.072 1.00 88.06 488 SER A O 1
ATOM 4068 N N . ILE A 1 489 ? -4.882 5.009 -6.889 1.00 88.44 489 ILE A N 1
ATOM 4069 C CA . ILE A 1 489 ? -5.938 4.611 -5.951 1.00 88.44 489 ILE A CA 1
ATOM 4070 C C . ILE A 1 489 ? -5.797 5.351 -4.608 1.00 88.44 489 ILE A C 1
ATOM 4072 O O . ILE A 1 489 ? -6.779 5.897 -4.098 1.00 88.44 489 ILE A O 1
ATOM 4076 N N . ARG A 1 490 ? -4.557 5.559 -4.131 1.00 83.31 490 ARG A N 1
ATOM 4077 C CA . ARG A 1 490 ? -4.219 6.477 -3.017 1.00 83.31 490 ARG A CA 1
ATOM 4078 C C . ARG A 1 490 ? -4.710 7.922 -3.199 1.00 83.31 490 ARG A C 1
ATOM 4080 O O . ARG A 1 490 ? -4.556 8.726 -2.283 1.00 83.31 490 ARG A O 1
ATOM 4087 N N . HIS A 1 491 ? -5.237 8.337 -4.353 1.00 84.94 491 HIS A N 1
ATOM 4088 C CA . HIS A 1 491 ? -5.839 9.666 -4.502 1.00 84.94 491 HIS A CA 1
ATOM 4089 C C . HIS A 1 491 ? -7.276 9.744 -3.968 1.00 84.94 491 HIS A C 1
ATOM 4091 O O . HIS A 1 491 ? -7.678 10.809 -3.500 1.00 84.94 491 HIS A O 1
ATOM 4097 N N . PHE A 1 492 ? -8.024 8.641 -4.030 1.00 86.69 492 PHE A N 1
ATOM 4098 C CA . PHE A 1 492 ? -9.448 8.590 -3.687 1.00 86.69 492 PHE A CA 1
ATOM 4099 C C . PHE A 1 492 ? -9.697 8.378 -2.189 1.00 86.69 492 PHE A C 1
ATOM 4101 O O . PHE A 1 492 ? -10.693 8.866 -1.659 1.00 86.69 492 PHE A O 1
ATOM 4108 N N . MET A 1 493 ? -8.780 7.690 -1.508 1.00 85.12 493 MET A N 1
ATOM 4109 C CA . MET A 1 493 ? -8.835 7.425 -0.067 1.00 85.12 493 MET A CA 1
ATOM 4110 C C . MET A 1 493 ? -8.464 8.653 0.782 1.00 85.12 493 MET A C 1
ATOM 4112 O O . MET A 1 493 ? -7.696 9.523 0.350 1.00 85.12 493 MET A O 1
ATOM 4116 N N . ALA A 1 494 ? -8.957 8.687 2.024 1.00 84.62 494 ALA A N 1
ATOM 4117 C CA . ALA A 1 494 ? -8.508 9.635 3.043 1.00 84.62 494 ALA A CA 1
ATOM 4118 C C . ALA A 1 494 ? -7.016 9.441 3.405 1.00 84.62 494 ALA A C 1
ATOM 4120 O O . ALA A 1 494 ? -6.430 8.386 3.154 1.00 84.62 494 ALA A O 1
ATOM 4121 N N . LYS A 1 495 ? -6.379 10.482 3.962 1.00 81.31 495 LYS A N 1
ATOM 4122 C CA . LYS A 1 495 ? -4.920 10.556 4.186 1.00 81.31 495 LYS A CA 1
ATOM 4123 C C . LYS A 1 495 ? -4.576 11.059 5.575 1.00 81.31 495 LYS A C 1
ATOM 4125 O O . LYS A 1 495 ? -5.298 11.887 6.126 1.00 81.31 495 LYS A O 1
ATOM 4130 N N . GLU A 1 496 ? -3.448 10.601 6.104 1.00 84.56 496 GLU A N 1
ATOM 4131 C CA . GLU A 1 496 ? -2.857 11.174 7.305 1.00 84.56 496 GLU A CA 1
ATOM 4132 C C . GLU A 1 496 ? -2.383 12.617 7.065 1.00 84.56 496 GLU A C 1
ATOM 4134 O O . GLU A 1 496 ? -1.931 12.971 5.972 1.00 84.56 496 GLU A O 1
ATOM 4139 N N . PHE A 1 497 ? -2.439 13.450 8.104 1.00 86.50 497 PHE A N 1
ATOM 4140 C CA . PHE A 1 497 ? -1.868 14.796 8.077 1.00 86.50 497 PHE A CA 1
ATOM 4141 C C . PHE A 1 497 ? -0.858 14.981 9.214 1.00 86.50 497 PHE A C 1
ATOM 4143 O O . PHE A 1 497 ? -1.211 14.868 10.386 1.00 86.50 497 PHE A O 1
ATOM 4150 N N . LEU A 1 498 ? 0.400 15.279 8.875 1.00 86.56 498 LEU A N 1
ATOM 4151 C CA . LEU A 1 498 ? 1.477 15.534 9.838 1.00 86.56 498 LEU A CA 1
ATOM 4152 C C . LEU A 1 498 ? 1.282 16.913 10.488 1.00 86.56 498 LEU A C 1
ATOM 4154 O O . LEU A 1 498 ? 1.630 17.922 9.878 1.00 86.56 498 LEU A O 1
ATOM 4158 N N . ILE A 1 499 ? 0.783 16.965 11.725 1.00 88.75 499 ILE A N 1
ATOM 4159 C CA . ILE A 1 499 ? 0.566 18.226 12.456 1.00 88.75 499 ILE A CA 1
ATOM 4160 C C . ILE A 1 499 ? 1.835 18.773 13.113 1.00 88.75 499 ILE A C 1
ATOM 4162 O O . ILE A 1 499 ? 2.006 19.989 13.166 1.00 88.75 499 ILE A O 1
ATOM 4166 N N . ALA A 1 500 ? 2.740 17.909 13.590 1.00 87.62 500 ALA A N 1
ATOM 4167 C CA . ALA A 1 500 ? 3.976 18.356 14.231 1.00 87.62 500 ALA A CA 1
ATOM 4168 C C . ALA A 1 500 ? 5.154 17.396 14.039 1.00 87.62 500 ALA A C 1
ATOM 4170 O O . ALA A 1 500 ? 5.017 16.172 14.014 1.00 87.62 500 ALA A O 1
ATOM 4171 N N . SER A 1 501 ? 6.342 17.985 13.954 1.00 83.88 501 SER A N 1
ATOM 4172 C CA . SER A 1 501 ? 7.618 17.347 13.641 1.00 83.88 501 SER A CA 1
ATOM 4173 C C . SER A 1 501 ? 8.610 17.675 14.767 1.00 83.88 501 SER A C 1
ATOM 4175 O O . SER A 1 501 ? 9.033 18.819 14.919 1.00 83.88 501 SER A O 1
ATOM 4177 N N . LEU A 1 502 ? 8.954 16.692 15.611 1.00 80.12 502 LEU A N 1
ATOM 4178 C CA . LEU A 1 502 ? 9.856 16.880 16.755 1.00 80.12 502 LEU A CA 1
ATOM 4179 C C . LEU A 1 502 ? 11.190 16.177 16.508 1.00 80.12 502 LEU A C 1
ATOM 4181 O O . LEU A 1 502 ? 11.262 14.949 16.520 1.00 80.12 502 LEU A O 1
ATOM 4185 N N . GLN A 1 503 ? 12.266 16.940 16.327 1.00 75.56 503 GLN A N 1
ATOM 4186 C CA . GLN A 1 503 ? 13.605 16.418 16.052 1.00 75.56 503 GLN A CA 1
ATOM 4187 C C . GLN A 1 503 ? 14.562 16.681 17.220 1.00 75.56 503 GLN A C 1
ATOM 4189 O O . GLN A 1 503 ? 14.753 17.822 17.638 1.00 75.56 503 GLN A O 1
ATOM 4194 N N . LYS A 1 504 ? 15.238 15.629 17.702 1.00 66.56 504 LYS A N 1
ATOM 4195 C CA . LYS A 1 504 ? 16.278 15.752 18.735 1.00 66.56 504 LYS A CA 1
ATOM 4196 C C . LYS A 1 504 ? 17.662 15.864 18.093 1.00 66.56 504 LYS A C 1
ATOM 4198 O O . LYS A 1 504 ? 18.132 14.930 17.441 1.00 66.56 504 LYS A O 1
ATOM 4203 N N . SER A 1 505 ? 18.335 16.993 18.301 1.00 61.34 505 SER A N 1
ATOM 4204 C CA . SER A 1 505 ? 19.675 17.282 17.772 1.00 61.34 505 SER A CA 1
ATOM 4205 C C . SER A 1 505 ? 20.552 17.924 18.842 1.00 61.34 505 SER A C 1
ATOM 4207 O O . SER A 1 505 ? 20.213 18.980 19.361 1.00 61.34 505 SER A O 1
ATOM 4209 N N . ASN A 1 506 ? 21.694 17.306 19.159 1.00 56.78 506 ASN A N 1
ATOM 4210 C CA . ASN A 1 506 ? 22.672 17.815 20.135 1.00 56.78 506 ASN A CA 1
ATOM 4211 C C . ASN A 1 506 ? 22.040 18.204 21.491 1.00 56.78 506 ASN A C 1
ATOM 4213 O O . ASN A 1 506 ? 22.334 19.255 22.047 1.00 56.78 506 ASN A O 1
ATOM 4217 N N . ASN A 1 507 ? 21.146 17.347 22.000 1.00 58.56 507 ASN A N 1
ATOM 4218 C CA . ASN A 1 507 ? 20.296 17.541 23.187 1.00 58.56 507 ASN A CA 1
ATOM 4219 C C . ASN A 1 507 ? 19.252 18.671 23.126 1.00 58.56 507 ASN A C 1
ATOM 4221 O O . ASN A 1 507 ? 18.381 18.693 23.991 1.00 58.56 507 ASN A O 1
ATOM 4225 N N . VAL A 1 508 ? 19.244 19.514 22.092 1.00 60.69 508 VAL A N 1
ATOM 4226 C CA . VAL A 1 508 ? 18.126 20.422 21.800 1.00 60.69 508 VAL A CA 1
ATOM 4227 C C . VAL A 1 508 ? 16.984 19.630 21.154 1.00 60.69 508 VAL A C 1
ATOM 4229 O O . VAL A 1 508 ? 17.217 18.776 20.291 1.00 60.69 508 VAL A O 1
ATOM 4232 N N . ILE A 1 509 ? 15.749 19.911 21.567 1.00 67.19 509 ILE A N 1
ATOM 4233 C CA . ILE A 1 509 ? 14.533 19.487 20.867 1.00 67.19 509 ILE A CA 1
ATOM 4234 C C . ILE A 1 509 ? 14.124 20.655 19.965 1.00 67.19 509 ILE A C 1
ATOM 4236 O O . ILE A 1 509 ? 13.874 21.747 20.464 1.00 67.19 509 ILE A O 1
ATOM 4240 N N . LYS A 1 510 ? 14.078 20.446 18.644 1.00 76.81 510 LYS A N 1
ATOM 4241 C CA . LYS A 1 510 ? 13.395 21.361 17.719 1.00 76.81 510 LYS A CA 1
ATOM 4242 C C . LYS A 1 510 ? 11.986 20.825 17.496 1.00 76.81 510 LYS A C 1
ATOM 4244 O O . LYS A 1 510 ? 11.843 19.660 17.123 1.00 76.81 510 LYS A O 1
ATOM 4249 N N . ILE A 1 511 ? 10.983 21.677 17.677 1.00 80.81 511 ILE A N 1
ATOM 4250 C CA . ILE A 1 511 ? 9.600 21.417 17.275 1.00 80.81 511 ILE A CA 1
ATOM 4251 C C . ILE A 1 511 ? 9.294 22.252 16.028 1.00 80.81 511 ILE A C 1
ATOM 4253 O O . ILE A 1 511 ? 9.842 23.335 15.822 1.00 80.81 511 ILE A O 1
ATOM 4257 N N . GLU A 1 512 ? 8.473 21.693 15.156 1.00 85.38 512 GLU A N 1
ATOM 4258 C CA . GLU A 1 512 ? 8.059 22.255 13.879 1.00 85.38 512 GLU A CA 1
ATOM 4259 C C . GLU A 1 512 ? 6.557 21.988 13.753 1.00 85.38 512 GLU A C 1
ATOM 4261 O O . GLU A 1 512 ? 6.133 20.833 13.690 1.00 85.38 512 GLU A O 1
ATOM 4266 N N . ASN A 1 513 ? 5.765 23.059 13.850 1.00 88.56 513 ASN A N 1
ATOM 4267 C CA . ASN A 1 513 ? 4.307 23.021 13.909 1.00 88.56 513 ASN A CA 1
ATOM 4268 C C . ASN A 1 513 ? 3.709 23.321 12.528 1.00 88.56 513 ASN A C 1
ATOM 4270 O O . ASN A 1 513 ? 3.709 24.469 12.080 1.00 88.56 513 ASN A O 1
ATOM 4274 N N . ASN A 1 514 ? 3.154 22.297 11.885 1.00 87.69 514 ASN A N 1
ATOM 4275 C CA . ASN A 1 514 ? 2.572 22.393 10.548 1.00 87.69 514 ASN A CA 1
ATOM 4276 C C . ASN A 1 514 ? 1.113 22.889 10.561 1.00 87.69 514 ASN A C 1
ATOM 4278 O O . ASN A 1 514 ? 0.562 23.178 9.502 1.00 87.69 514 ASN A O 1
ATOM 4282 N N . LEU A 1 515 ? 0.473 22.992 11.735 1.00 87.88 515 LEU A N 1
ATOM 4283 C CA . LEU A 1 515 ? -0.851 23.611 11.863 1.00 87.88 515 LEU A CA 1
ATOM 4284 C C . LEU A 1 515 ? -0.786 25.143 11.873 1.00 87.88 515 LEU A C 1
ATOM 4286 O O . LEU A 1 515 ? -1.788 25.769 11.543 1.00 87.88 515 LEU A O 1
ATOM 4290 N N . SER A 1 516 ? 0.357 25.739 12.224 1.00 84.62 516 SER A N 1
ATOM 4291 C CA . SER A 1 516 ? 0.515 27.183 12.470 1.00 84.62 516 SER A CA 1
ATOM 4292 C C . SER A 1 516 ? -0.032 28.079 11.340 1.00 84.62 516 SER A C 1
ATOM 4294 O O . SER A 1 516 ? -0.980 28.837 11.562 1.00 84.62 516 SER A O 1
ATOM 4296 N N . ASP A 1 517 ? 0.485 27.942 10.114 1.00 82.00 517 ASP A N 1
ATOM 4297 C CA . ASP A 1 517 ? 0.029 28.700 8.933 1.00 82.00 517 ASP A CA 1
ATOM 4298 C C . ASP A 1 517 ? -1.438 28.401 8.560 1.00 82.00 517 ASP A C 1
ATOM 4300 O O . ASP A 1 517 ? -2.197 29.283 8.143 1.00 82.00 517 ASP A O 1
ATOM 4304 N N . LEU A 1 518 ? -1.868 27.147 8.726 1.00 84.25 518 LEU A N 1
ATOM 4305 C CA . LEU A 1 518 ? -3.228 26.716 8.395 1.00 84.25 518 LEU A CA 1
ATOM 4306 C C . LEU A 1 518 ? -4.246 27.288 9.391 1.00 84.25 518 LEU A C 1
ATOM 4308 O O . LEU A 1 518 ? -5.313 27.738 8.983 1.00 84.25 518 LEU A O 1
ATOM 4312 N N . VAL A 1 519 ? -3.899 27.369 10.676 1.00 86.56 519 VAL A N 1
ATOM 4313 C CA . VAL A 1 519 ? -4.722 27.957 11.743 1.00 86.56 519 VAL A CA 1
ATOM 4314 C C . VAL A 1 519 ? -5.038 29.434 11.491 1.00 86.56 519 VAL A C 1
ATOM 4316 O O . VAL A 1 519 ? -6.135 29.878 11.835 1.00 86.56 519 VAL A O 1
ATOM 4319 N N . ILE A 1 520 ? -4.142 30.186 10.843 1.00 84.38 520 ILE A N 1
ATOM 4320 C CA . ILE A 1 520 ? -4.424 31.561 10.395 1.00 84.38 520 ILE A CA 1
ATOM 4321 C C . ILE A 1 520 ? -5.575 31.547 9.374 1.00 84.38 520 ILE A C 1
ATOM 4323 O O . ILE A 1 520 ? -6.592 32.216 9.569 1.00 84.38 520 ILE A O 1
ATOM 4327 N N . SER A 1 521 ? -5.469 30.700 8.346 1.00 83.75 521 SER A N 1
ATOM 4328 C CA . SER A 1 521 ? -6.503 30.540 7.310 1.00 83.75 521 SER A CA 1
ATOM 4329 C C . SER A 1 521 ? -7.843 30.051 7.882 1.00 83.75 521 SER A C 1
ATOM 4331 O O . SER A 1 521 ? -8.907 30.515 7.471 1.00 83.75 521 SER A O 1
ATOM 4333 N N . LEU A 1 522 ? -7.815 29.141 8.862 1.00 86.44 522 LEU A N 1
ATOM 4334 C CA . LEU A 1 522 ? -9.017 28.623 9.523 1.00 86.44 522 LEU A CA 1
ATOM 4335 C C . LEU A 1 522 ? -9.740 29.697 10.350 1.00 86.44 522 LEU A C 1
ATOM 4337 O O . LEU A 1 522 ? -10.968 29.786 10.284 1.00 86.44 522 LEU A O 1
ATOM 4341 N N . LYS A 1 523 ? -9.001 30.546 11.077 1.00 85.50 523 LYS A N 1
ATOM 4342 C CA . LYS A 1 523 ? -9.567 31.693 11.811 1.00 85.50 523 LYS A CA 1
ATOM 4343 C C . LYS A 1 523 ? -10.258 32.671 10.855 1.00 85.50 523 LYS A C 1
ATOM 4345 O O . LYS A 1 523 ? -11.408 33.041 11.096 1.00 85.50 523 LYS A O 1
ATOM 4350 N N . GLU A 1 524 ? -9.631 32.996 9.721 1.00 82.81 524 GLU A N 1
ATOM 4351 C CA . GLU A 1 524 ? -10.261 33.828 8.686 1.00 82.81 524 GLU A CA 1
ATOM 4352 C C . GLU A 1 524 ? -11.551 33.211 8.124 1.00 82.81 524 GLU A C 1
ATOM 4354 O O . GLU A 1 524 ? -12.568 33.901 8.023 1.00 82.81 524 GLU A O 1
ATOM 4359 N N . ILE A 1 525 ? -11.550 31.912 7.800 1.00 82.62 525 ILE A N 1
ATOM 4360 C CA . ILE A 1 525 ? -12.744 31.201 7.313 1.00 82.62 525 ILE A CA 1
ATOM 4361 C C . ILE A 1 525 ? -13.876 31.259 8.355 1.00 82.62 525 ILE A C 1
ATOM 4363 O O . ILE A 1 525 ? -15.031 31.537 7.997 1.00 82.62 525 ILE A O 1
ATOM 4367 N N . LYS A 1 526 ? -13.550 31.060 9.641 1.00 84.62 526 LYS A N 1
ATOM 4368 C CA . LYS A 1 526 ? -14.504 31.127 10.757 1.00 84.62 526 LYS A CA 1
ATOM 4369 C C . LYS A 1 526 ? -15.172 32.500 10.844 1.00 84.62 526 LYS A C 1
ATOM 4371 O O . LYS A 1 526 ? -16.396 32.609 10.729 1.00 84.62 526 LYS A O 1
ATOM 4376 N N . GLU A 1 527 ? -14.366 33.548 10.993 1.00 82.00 527 GLU A N 1
ATOM 4377 C CA . GLU A 1 527 ? -14.831 34.922 11.201 1.00 82.00 527 GLU A CA 1
ATOM 4378 C C . GLU A 1 527 ? -15.522 35.511 9.969 1.00 82.00 527 GLU A C 1
ATOM 4380 O O . GLU A 1 527 ? -16.562 36.170 10.074 1.00 82.00 527 GLU A O 1
ATOM 4385 N N . GLN A 1 528 ? -14.951 35.298 8.780 1.00 71.12 528 GLN A N 1
ATOM 4386 C CA . GLN A 1 528 ? -15.411 35.974 7.574 1.00 71.12 528 GLN A CA 1
ATOM 4387 C C . GLN A 1 528 ? -16.595 35.265 6.906 1.00 71.12 528 GLN A C 1
ATOM 4389 O O . GLN A 1 528 ? -17.448 35.971 6.365 1.00 71.12 528 GLN A O 1
ATOM 4394 N N . HIS A 1 529 ? -16.692 33.929 6.977 1.00 70.94 529 HIS A N 1
ATOM 4395 C CA . HIS A 1 529 ? -17.679 33.153 6.211 1.00 70.94 529 HIS A CA 1
ATOM 4396 C C . HIS A 1 529 ? -18.601 32.292 7.093 1.00 70.94 529 HIS A C 1
ATOM 4398 O O . HIS A 1 529 ? -19.828 32.392 6.955 1.00 70.94 529 HIS A O 1
ATOM 4404 N N . ILE A 1 530 ? -18.055 31.482 8.015 1.00 75.00 530 ILE A N 1
ATOM 4405 C CA . ILE A 1 530 ? -18.865 30.549 8.827 1.00 75.00 530 ILE A CA 1
ATOM 4406 C C . ILE A 1 530 ? -19.832 31.317 9.724 1.00 75.00 530 ILE A C 1
ATOM 4408 O O . ILE A 1 530 ? -21.020 30.998 9.732 1.00 75.00 530 ILE A O 1
ATOM 4412 N N . LEU A 1 531 ? -19.400 32.379 10.412 1.00 73.31 531 LEU A N 1
ATOM 4413 C CA . LEU A 1 531 ? -20.311 33.179 11.240 1.00 73.31 531 LEU A CA 1
ATOM 4414 C C . LEU A 1 531 ? -21.391 33.914 10.415 1.00 73.31 531 LEU A C 1
ATOM 4416 O O . LEU A 1 531 ? -22.520 34.046 10.888 1.00 73.31 531 LEU A O 1
ATOM 4420 N N . LYS A 1 532 ? -21.111 34.315 9.163 1.00 68.88 532 LYS A N 1
ATOM 4421 C CA . LYS A 1 532 ? -21.963 35.252 8.394 1.00 68.88 532 LYS A CA 1
ATOM 4422 C C . LYS A 1 532 ? -23.051 34.623 7.506 1.00 68.88 532 LYS A C 1
ATOM 4424 O O . LYS A 1 532 ? -24.076 35.271 7.290 1.00 68.88 532 LYS A O 1
ATOM 4429 N N . LYS A 1 533 ? -22.894 33.387 7.003 1.00 67.44 533 LYS A N 1
ATOM 4430 C CA . LYS A 1 533 ? -23.986 32.677 6.279 1.00 67.44 533 LYS A CA 1
ATOM 4431 C C . LYS A 1 533 ? -25.198 32.455 7.214 1.00 67.44 533 LYS A C 1
ATOM 4433 O O . LYS A 1 533 ? -25.021 32.408 8.428 1.00 67.44 533 LYS A O 1
ATOM 4438 N N . LYS A 1 534 ? -26.425 32.275 6.698 1.00 60.69 534 LYS A N 1
ATOM 4439 C CA . LYS A 1 534 ? -27.626 32.000 7.535 1.00 60.69 534 LYS A CA 1
ATOM 4440 C C . LYS A 1 534 ? -28.181 30.568 7.461 1.00 60.69 534 LYS A C 1
ATOM 4442 O O . LYS A 1 534 ? -28.811 30.137 8.418 1.00 60.69 534 LYS A O 1
ATOM 4447 N N . ASN A 1 535 ? -27.911 29.818 6.391 1.00 62.44 535 ASN A N 1
ATOM 4448 C CA . ASN A 1 535 ? -28.744 28.662 6.009 1.00 62.44 535 ASN A CA 1
ATOM 4449 C C . ASN A 1 535 ? -28.172 27.269 6.364 1.00 62.44 535 ASN A C 1
ATOM 4451 O O . ASN A 1 535 ? -28.670 26.277 5.852 1.00 62.44 535 ASN A O 1
ATOM 4455 N N . PHE A 1 536 ? -27.147 27.180 7.219 1.00 70.38 536 PHE A N 1
ATOM 4456 C CA . PHE A 1 536 ? -26.411 25.931 7.503 1.00 70.38 536 PHE A CA 1
ATOM 4457 C C . PHE A 1 536 ? -26.149 25.757 9.009 1.00 70.38 536 PHE A C 1
ATOM 4459 O O . PHE A 1 536 ? -25.018 25.900 9.474 1.00 70.38 536 PHE A O 1
ATOM 4466 N N . LYS A 1 537 ? -27.207 25.601 9.820 1.00 78.44 537 LYS A N 1
ATOM 4467 C CA . LYS A 1 537 ? -27.088 25.704 11.289 1.00 78.44 537 LYS A CA 1
ATOM 4468 C C . LYS A 1 537 ? -26.268 24.565 11.909 1.00 78.44 537 LYS A C 1
ATOM 4470 O O . LYS A 1 537 ? -25.489 24.848 12.812 1.00 78.44 537 LYS A O 1
ATOM 4475 N N . ASN A 1 538 ? -26.444 23.317 11.471 1.00 80.94 538 ASN A N 1
ATOM 4476 C CA . ASN A 1 538 ? -25.737 22.172 12.061 1.00 80.94 538 ASN A CA 1
ATOM 4477 C C . ASN A 1 538 ? -24.273 22.144 11.608 1.00 80.94 538 ASN A C 1
ATOM 4479 O O . ASN A 1 538 ? -23.363 22.031 12.423 1.00 80.94 538 ASN A O 1
ATOM 4483 N N . GLU A 1 539 ? -24.062 22.318 10.309 1.00 86.00 539 GLU A N 1
ATOM 4484 C CA . GLU A 1 539 ? -22.779 22.238 9.619 1.00 86.00 539 GLU A CA 1
ATOM 4485 C C . GLU A 1 539 ? -21.817 23.300 10.165 1.00 86.00 539 GLU A C 1
ATOM 4487 O O . GLU A 1 539 ? -20.671 22.996 10.474 1.00 86.00 539 GLU A O 1
ATOM 4492 N N . LYS A 1 540 ? -22.302 24.531 10.391 1.00 83.75 540 LYS A N 1
ATOM 4493 C CA . LYS A 1 540 ? -21.543 25.603 11.061 1.00 83.75 540 LYS A CA 1
ATOM 4494 C C . LYS A 1 540 ? -20.986 25.200 12.426 1.00 83.75 540 LYS A C 1
ATOM 4496 O O . LYS A 1 540 ? -19.866 25.586 12.737 1.00 83.75 540 LYS A O 1
ATOM 4501 N N . ILE A 1 541 ? -21.772 24.503 13.251 1.00 84.62 541 ILE A N 1
ATOM 4502 C CA . ILE A 1 541 ? -21.359 24.120 14.611 1.00 84.62 541 ILE A CA 1
ATOM 4503 C C . ILE A 1 541 ? -20.249 23.071 14.512 1.00 84.62 541 ILE A C 1
ATOM 4505 O O . ILE A 1 541 ? -19.211 23.223 15.143 1.00 84.62 541 ILE A O 1
ATOM 4509 N N . ILE A 1 542 ? -20.420 22.081 13.630 1.00 87.50 542 ILE A N 1
ATOM 4510 C CA . ILE A 1 542 ? -19.409 21.053 13.342 1.00 87.50 542 ILE A CA 1
ATOM 4511 C C . ILE A 1 542 ? -18.106 21.704 12.847 1.00 87.50 542 ILE A C 1
ATOM 4513 O O . ILE A 1 542 ? -17.034 21.424 13.377 1.00 87.50 542 ILE A O 1
ATOM 4517 N N . LEU A 1 543 ? -18.188 22.625 11.878 1.00 88.38 543 LEU A N 1
ATOM 4518 C CA . LEU A 1 543 ? -17.012 23.325 11.355 1.00 88.38 543 LEU A CA 1
ATOM 4519 C C . LEU A 1 543 ? -16.347 24.238 12.399 1.00 88.38 543 LEU A C 1
ATOM 4521 O O . LEU A 1 543 ? -15.121 24.291 12.442 1.00 88.38 543 LEU A O 1
ATOM 4525 N N . ASN A 1 544 ? -17.117 24.926 13.251 1.00 87.12 544 ASN A N 1
ATOM 4526 C CA . ASN A 1 544 ? -16.573 25.707 14.367 1.00 87.12 544 ASN A CA 1
ATOM 4527 C C . ASN A 1 544 ? -15.798 24.808 15.339 1.00 87.12 544 ASN A C 1
ATOM 4529 O O . ASN A 1 544 ? -14.630 25.084 15.592 1.00 87.12 544 ASN A O 1
ATOM 4533 N N . SER A 1 545 ? -16.415 23.719 15.812 1.00 87.81 545 SER A N 1
ATOM 4534 C CA . SER A 1 545 ? -15.795 22.747 16.721 1.00 87.81 545 SER A CA 1
ATOM 4535 C C . SER A 1 545 ? -14.486 22.177 16.173 1.00 87.81 545 SER A C 1
ATOM 4537 O O . SER A 1 545 ? -13.500 22.100 16.902 1.00 87.81 545 SER A O 1
ATOM 4539 N N . ILE A 1 546 ? -14.438 21.825 14.883 1.00 90.75 546 ILE A N 1
ATOM 4540 C CA . ILE A 1 546 ? -13.209 21.327 14.247 1.00 90.75 546 ILE A CA 1
ATOM 4541 C C . ILE A 1 546 ? -12.142 22.430 14.167 1.00 90.75 546 ILE A C 1
ATOM 4543 O O . ILE A 1 546 ? -10.975 22.165 14.443 1.00 90.75 546 ILE A O 1
ATOM 4547 N N . ILE A 1 547 ? -12.512 23.674 13.844 1.00 90.69 547 ILE A N 1
ATOM 4548 C CA . ILE A 1 547 ? -11.558 24.796 13.837 1.00 90.69 547 ILE A CA 1
ATOM 4549 C C . ILE A 1 547 ? -11.009 25.048 15.242 1.00 90.69 547 ILE A C 1
ATOM 4551 O O . ILE A 1 547 ? -9.798 25.159 15.398 1.00 90.69 547 ILE A O 1
ATOM 4555 N N . ASP A 1 548 ? -11.860 25.099 16.264 1.00 88.75 548 ASP A N 1
ATOM 4556 C CA . ASP A 1 548 ? -11.432 25.383 17.636 1.00 88.75 548 ASP A CA 1
ATOM 4557 C C . ASP A 1 548 ? -10.569 24.253 18.216 1.00 88.75 548 ASP A C 1
ATOM 4559 O O . ASP A 1 548 ? -9.563 24.529 18.872 1.00 88.75 548 ASP A O 1
ATOM 4563 N N . TYR A 1 549 ? -10.872 22.996 17.874 1.00 90.00 549 TYR A N 1
ATOM 4564 C CA . TYR A 1 549 ? -10.008 21.840 18.127 1.00 90.00 549 TYR A CA 1
ATOM 4565 C C . TYR A 1 549 ? -8.603 22.030 17.524 1.00 90.00 549 TYR A C 1
ATOM 4567 O O . TYR A 1 549 ? -7.602 21.937 18.234 1.00 90.00 549 TYR A O 1
ATOM 4575 N N . LEU A 1 550 ? -8.513 22.377 16.235 1.00 91.56 550 LEU A N 1
ATOM 4576 C CA . LEU A 1 550 ? -7.237 22.570 15.529 1.00 91.56 550 LEU A CA 1
ATOM 4577 C C . LEU A 1 550 ? -6.447 23.788 16.034 1.00 91.56 550 LEU A C 1
ATOM 4579 O O . LEU A 1 550 ? -5.219 23.737 16.119 1.00 91.56 550 LEU A O 1
ATOM 4583 N N . VAL A 1 551 ? -7.137 24.869 16.413 1.00 90.50 551 VAL A N 1
ATOM 4584 C CA . VAL A 1 551 ? -6.525 26.033 17.073 1.00 90.50 551 VAL A CA 1
ATOM 4585 C C . VAL A 1 551 ? -5.955 25.637 18.437 1.00 90.50 551 VAL A C 1
ATOM 4587 O O . VAL A 1 551 ? -4.829 26.017 18.750 1.00 90.50 551 VAL A O 1
ATOM 4590 N N . SER A 1 552 ? -6.694 24.849 19.224 1.00 90.06 552 SER A N 1
ATOM 4591 C CA . SER A 1 552 ? -6.252 24.357 20.535 1.00 90.06 552 SER A CA 1
ATOM 4592 C C . SER A 1 552 ? -5.006 23.469 20.428 1.00 90.06 552 SER A C 1
ATOM 4594 O O . SER A 1 552 ? -4.035 23.685 21.154 1.00 90.06 552 SER A O 1
ATOM 4596 N N . LEU A 1 553 ? -4.984 22.543 19.456 1.00 89.94 553 LEU A N 1
ATOM 4597 C CA . LEU A 1 553 ? -3.808 21.719 19.154 1.00 89.94 553 LEU A CA 1
ATOM 4598 C C . LEU A 1 553 ? -2.586 22.571 18.793 1.00 89.94 553 LEU A C 1
ATOM 4600 O O . LEU A 1 553 ? -1.525 22.378 19.384 1.00 89.94 553 LEU A O 1
ATOM 4604 N N . SER A 1 554 ? -2.720 23.520 17.854 1.00 91.81 554 SER A N 1
ATOM 4605 C CA . SER A 1 554 ? -1.599 24.387 17.455 1.00 91.81 554 SER A CA 1
ATOM 4606 C C . SER A 1 554 ? -1.040 25.154 18.648 1.00 91.81 554 SER A C 1
ATOM 4608 O O . SER A 1 554 ? 0.164 25.112 18.876 1.00 91.81 554 SER A O 1
ATOM 4610 N N . ASN A 1 555 ? -1.911 25.788 19.442 1.00 89.56 555 ASN A N 1
ATOM 4611 C CA . ASN A 1 555 ? -1.494 26.554 20.614 1.00 89.56 555 ASN A CA 1
ATOM 4612 C C . ASN A 1 555 ? -0.686 25.682 21.598 1.00 89.56 555 ASN A C 1
ATOM 4614 O O . ASN A 1 555 ? 0.392 26.092 22.014 1.00 89.56 555 ASN A O 1
ATOM 4618 N N . GLN A 1 556 ? -1.141 24.458 21.914 1.00 87.31 556 GLN A N 1
ATOM 4619 C CA . GLN A 1 556 ? -0.389 23.564 22.809 1.00 87.31 556 GLN A CA 1
ATOM 4620 C C . GLN A 1 556 ? 0.959 23.107 22.221 1.00 87.31 556 GLN A C 1
ATOM 4622 O O . GLN A 1 556 ? 1.934 22.972 22.963 1.00 87.31 556 GLN A O 1
ATOM 4627 N N . ILE A 1 557 ? 1.046 22.882 20.904 1.00 88.19 557 ILE A N 1
ATOM 4628 C CA . ILE A 1 557 ? 2.314 22.555 20.227 1.00 88.19 557 ILE A CA 1
ATOM 4629 C C . ILE A 1 557 ? 3.291 23.738 20.317 1.00 88.19 557 ILE A C 1
ATOM 4631 O O . ILE A 1 557 ? 4.476 23.537 20.603 1.00 88.19 557 ILE A O 1
ATOM 4635 N N . ASP A 1 558 ? 2.800 24.963 20.125 1.00 86.81 558 ASP A N 1
ATOM 4636 C CA . ASP A 1 558 ? 3.600 26.186 20.205 1.00 86.81 558 ASP A CA 1
ATOM 4637 C C . ASP A 1 558 ? 4.056 26.471 21.654 1.00 86.81 558 ASP A C 1
ATOM 4639 O O . ASP A 1 558 ? 5.240 26.732 21.881 1.00 86.81 558 ASP A O 1
ATOM 4643 N N . ASP A 1 559 ? 3.181 26.304 22.653 1.00 83.75 559 ASP A N 1
ATOM 4644 C CA . ASP A 1 559 ? 3.511 26.424 24.084 1.00 83.75 559 ASP A CA 1
ATOM 4645 C C . ASP A 1 559 ? 4.567 25.390 24.529 1.00 83.75 559 ASP A C 1
ATOM 4647 O O . ASP A 1 559 ? 5.505 25.709 25.277 1.00 83.75 559 ASP A O 1
ATOM 4651 N N . TYR A 1 560 ? 4.478 24.146 24.041 1.00 79.06 560 TYR A N 1
ATOM 4652 C CA . TYR A 1 560 ? 5.500 23.127 24.296 1.00 79.06 560 TYR A CA 1
ATOM 4653 C C . TYR A 1 560 ? 6.822 23.448 23.576 1.00 79.06 560 TYR A C 1
ATOM 4655 O O . TYR A 1 560 ? 7.899 23.241 24.136 1.00 79.06 560 TYR A O 1
ATOM 4663 N N . SER A 1 561 ? 6.778 24.045 22.382 1.00 76.94 561 SER A N 1
ATOM 4664 C CA . SER A 1 561 ? 7.975 24.529 21.675 1.00 76.94 561 SER A CA 1
ATOM 4665 C C . SER A 1 561 ? 8.675 25.677 22.420 1.00 76.94 561 SER A C 1
ATOM 4667 O O . SER A 1 561 ? 9.899 25.674 22.568 1.00 76.94 561 SER A O 1
ATOM 4669 N N . VAL A 1 562 ? 7.917 26.638 22.960 1.00 75.62 562 VAL A N 1
ATOM 4670 C CA . VAL A 1 562 ? 8.466 27.764 23.740 1.00 75.62 562 VAL A CA 1
ATOM 4671 C C . VAL A 1 562 ? 9.058 27.294 25.073 1.00 75.62 562 VAL A C 1
ATOM 4673 O O . VAL A 1 562 ? 10.151 27.725 25.451 1.00 75.62 562 VAL A O 1
ATOM 4676 N N . SER A 1 563 ? 8.377 26.389 25.780 1.00 68.00 563 SER A N 1
ATOM 4677 C CA . SER A 1 563 ? 8.848 25.873 27.073 1.00 68.00 563 SER A CA 1
ATOM 4678 C C . SER A 1 563 ? 10.041 24.913 26.944 1.00 68.00 563 SER A C 1
ATOM 4680 O O . SER A 1 563 ? 10.980 25.003 27.741 1.00 68.00 563 SER A O 1
ATOM 4682 N N . THR A 1 564 ? 10.083 24.053 25.918 1.00 62.59 564 THR A N 1
ATOM 4683 C CA . THR A 1 564 ? 11.224 23.138 25.684 1.00 62.59 564 THR A CA 1
ATOM 4684 C C . THR A 1 564 ? 12.515 23.843 25.270 1.00 62.59 564 THR A C 1
ATOM 4686 O O . THR A 1 564 ? 13.601 23.322 25.534 1.00 62.59 564 THR A O 1
ATOM 4689 N N . GLY A 1 565 ? 12.433 25.061 24.721 1.00 55.16 565 GLY A N 1
ATOM 4690 C CA . GLY A 1 565 ? 13.601 25.881 24.387 1.00 55.16 565 GLY A CA 1
ATOM 4691 C C . GLY A 1 565 ? 14.493 26.260 25.582 1.00 55.16 565 GLY A C 1
ATOM 4692 O O . GLY A 1 565 ? 15.650 26.620 25.374 1.00 55.16 565 GLY A O 1
ATOM 4693 N N . ASN A 1 566 ? 13.999 26.154 26.826 1.00 46.66 566 ASN A N 1
ATOM 4694 C CA . ASN A 1 566 ? 14.729 26.522 28.045 1.00 46.66 566 ASN A CA 1
ATOM 4695 C C . ASN A 1 566 ? 14.636 25.441 29.146 1.00 46.66 566 ASN A C 1
ATOM 4697 O O . ASN A 1 566 ? 13.913 25.598 30.127 1.00 46.66 566 ASN A O 1
ATOM 4701 N N . ASN A 1 567 ? 15.434 24.370 29.033 1.00 50.88 567 ASN A N 1
ATOM 4702 C CA . ASN A 1 567 ? 15.674 23.375 30.100 1.00 50.88 567 ASN A CA 1
ATOM 4703 C C . ASN A 1 567 ? 14.422 22.669 30.685 1.00 50.88 567 ASN A C 1
ATOM 4705 O O . ASN A 1 567 ? 14.432 22.273 31.853 1.00 50.88 567 ASN A O 1
ATOM 4709 N N . SER A 1 568 ? 13.352 22.471 29.908 1.00 48.94 568 SER A N 1
ATOM 4710 C CA . SER A 1 568 ? 12.139 21.794 30.398 1.00 48.94 568 SER A CA 1
ATOM 4711 C C . SER A 1 568 ? 12.393 20.347 30.847 1.00 48.94 568 SER A C 1
ATOM 4713 O O . SER A 1 568 ? 13.015 19.565 30.126 1.00 48.94 568 SER A O 1
ATOM 4715 N N . THR A 1 569 ? 11.802 19.950 31.972 1.00 49.22 569 THR A N 1
ATOM 4716 C CA . THR A 1 569 ? 11.785 18.561 32.471 1.00 49.22 569 THR A CA 1
ATOM 4717 C C . THR A 1 569 ? 10.608 17.721 31.955 1.00 49.22 569 THR A C 1
ATOM 4719 O O . THR A 1 569 ? 10.521 16.543 32.291 1.00 49.22 569 THR A O 1
ATOM 4722 N N . ILE A 1 570 ? 9.702 18.306 31.163 1.00 56.09 570 ILE A N 1
ATOM 4723 C CA . ILE A 1 570 ? 8.489 17.647 30.659 1.00 56.09 570 ILE A CA 1
ATOM 4724 C C . ILE A 1 570 ? 8.856 16.689 29.520 1.00 56.09 570 ILE A C 1
ATOM 4726 O O . ILE A 1 570 ? 9.230 17.125 28.427 1.00 56.09 570 ILE A O 1
ATOM 4730 N N . ASP A 1 571 ? 8.727 15.386 29.774 1.00 69.44 571 ASP A N 1
ATOM 4731 C CA . ASP A 1 571 ? 8.934 14.360 28.755 1.00 69.44 571 ASP A CA 1
ATOM 4732 C C . ASP A 1 571 ? 7.851 14.433 27.666 1.00 69.44 571 ASP A C 1
ATOM 4734 O O . ASP A 1 571 ? 6.704 14.823 27.901 1.00 69.44 571 ASP A O 1
ATOM 4738 N N . PHE A 1 572 ? 8.224 14.039 26.455 1.00 71.38 572 PHE A N 1
ATOM 4739 C CA . PHE A 1 572 ? 7.368 14.125 25.278 1.00 71.38 572 PHE A CA 1
ATOM 4740 C C . PHE A 1 572 ? 6.123 13.231 25.386 1.00 71.38 572 PHE A C 1
ATOM 4742 O O . PHE A 1 572 ? 5.076 13.572 24.839 1.00 71.38 572 PHE A O 1
ATOM 4749 N N . ASP A 1 573 ? 6.202 12.116 26.118 1.00 73.06 573 ASP A N 1
ATOM 4750 C CA . ASP A 1 573 ? 5.026 11.288 26.395 1.00 73.06 573 ASP A CA 1
ATOM 4751 C C . ASP A 1 573 ? 3.987 12.014 27.263 1.00 73.06 573 ASP A C 1
ATOM 4753 O O . ASP A 1 573 ? 2.797 11.879 26.988 1.00 73.06 573 ASP A O 1
ATOM 4757 N N . THR A 1 574 ? 4.404 12.847 28.228 1.00 75.75 574 THR A N 1
ATOM 4758 C CA . THR A 1 574 ? 3.485 13.704 29.000 1.00 75.75 574 THR A CA 1
ATOM 4759 C C . THR A 1 574 ? 2.803 14.719 28.087 1.00 75.75 574 THR A C 1
ATOM 4761 O O . THR A 1 574 ? 1.580 14.791 28.070 1.00 75.75 574 THR A O 1
ATOM 4764 N N . PHE A 1 575 ? 3.570 15.441 27.262 1.00 80.38 575 PHE A N 1
ATOM 4765 C CA . PHE A 1 575 ? 3.006 16.376 26.279 1.00 80.38 575 PHE A CA 1
ATOM 4766 C C . PHE A 1 575 ? 1.998 15.692 25.340 1.00 80.38 575 PHE A C 1
ATOM 4768 O O . PHE A 1 575 ? 0.916 16.219 25.098 1.00 80.38 575 PHE A O 1
ATOM 4775 N N . TYR A 1 576 ? 2.311 14.485 24.863 1.00 80.69 576 TYR A N 1
ATOM 4776 C CA . TYR A 1 576 ? 1.393 13.731 24.017 1.00 80.69 576 TYR A CA 1
ATOM 4777 C C . TYR A 1 576 ? 0.137 13.238 24.758 1.00 80.69 576 TYR A C 1
ATOM 4779 O O . TYR A 1 576 ? -0.911 13.133 24.130 1.00 80.69 576 TYR A O 1
ATOM 4787 N N . GLN A 1 577 ? 0.194 12.951 26.067 1.00 78.12 577 GLN A N 1
ATOM 4788 C CA . GLN A 1 577 ? -1.033 12.659 26.827 1.00 78.12 577 GLN A CA 1
ATOM 4789 C C . GLN A 1 577 ? -1.916 13.906 26.957 1.00 78.12 577 GLN A C 1
ATOM 4791 O O . GLN A 1 577 ? -3.105 13.809 26.675 1.00 78.12 577 GLN A O 1
ATOM 4796 N N . ASN A 1 578 ? -1.343 15.079 27.247 1.00 80.88 578 ASN A N 1
ATOM 4797 C CA . ASN A 1 578 ? -2.101 16.336 27.315 1.00 80.88 578 ASN A CA 1
ATOM 4798 C C . ASN A 1 578 ? -2.834 16.654 25.992 1.00 80.88 578 ASN A C 1
ATOM 4800 O O . ASN A 1 578 ? -3.967 17.128 26.007 1.00 80.88 578 ASN A O 1
ATOM 4804 N N . LEU A 1 579 ? -2.224 16.348 24.837 1.00 83.12 579 LEU A N 1
ATOM 4805 C CA . LEU A 1 579 ? -2.887 16.500 23.535 1.00 83.12 579 LEU A CA 1
ATOM 4806 C C . LEU A 1 579 ? -4.064 15.523 23.337 1.00 83.12 579 LEU A C 1
ATOM 4808 O O . LEU A 1 579 ? -5.031 15.883 22.672 1.00 83.12 579 LEU A O 1
ATOM 4812 N N . LEU A 1 580 ? -4.007 14.312 23.907 1.00 76.00 580 LEU A N 1
ATOM 4813 C CA . LEU A 1 580 ? -5.095 13.320 23.835 1.00 76.00 580 LEU A CA 1
ATOM 4814 C C . LEU A 1 580 ? -6.298 13.669 24.729 1.00 76.00 580 LEU A C 1
ATOM 4816 O O . LEU A 1 580 ? -7.402 13.177 24.486 1.00 76.00 580 LEU A O 1
ATOM 4820 N N . GLU A 1 581 ? -6.116 14.526 25.737 1.00 76.06 581 GLU A N 1
ATOM 4821 C CA . GLU A 1 581 ? -7.224 15.088 26.521 1.00 76.06 581 GLU A CA 1
ATOM 4822 C C . GLU A 1 581 ? -8.078 16.046 25.669 1.00 76.06 581 GLU A C 1
ATOM 4824 O O . GLU A 1 581 ? -9.299 16.112 25.842 1.00 76.06 581 GLU A O 1
ATOM 4829 N N . ILE A 1 582 ? -7.477 16.723 24.679 1.00 78.19 582 ILE A N 1
ATOM 4830 C CA . ILE A 1 582 ? -8.225 17.486 23.675 1.00 78.19 582 ILE A CA 1
ATOM 4831 C C . ILE A 1 582 ? -8.916 16.502 22.722 1.00 78.19 582 ILE A C 1
ATOM 4833 O O . ILE A 1 582 ? -8.265 15.843 21.912 1.00 78.19 582 ILE A O 1
ATOM 4837 N N . ASN A 1 583 ? -10.248 16.461 22.757 1.00 75.50 583 ASN A N 1
ATOM 4838 C CA . ASN A 1 583 ? -11.069 15.664 21.843 1.00 75.50 583 ASN A CA 1
ATOM 4839 C C . ASN A 1 583 ? -12.008 16.576 21.029 1.00 75.50 583 ASN A C 1
ATOM 4841 O O . ASN A 1 583 ? -12.498 17.573 21.567 1.00 75.50 583 ASN A O 1
ATOM 4845 N N . PRO A 1 584 ? -12.263 16.284 19.739 1.00 78.31 584 PRO A N 1
ATOM 4846 C CA . PRO A 1 584 ? -13.129 17.109 18.902 1.00 78.31 584 PRO A CA 1
ATOM 4847 C C . PRO A 1 584 ? -14.606 16.865 19.258 1.00 78.31 584 PRO A C 1
ATOM 4849 O O . PRO A 1 584 ? -15.197 15.870 18.837 1.00 78.31 584 PRO A O 1
ATOM 4852 N N . SER A 1 585 ? -15.213 17.773 20.026 1.00 78.38 585 SER A N 1
ATOM 4853 C CA . SER A 1 585 ? -16.611 17.695 20.481 1.00 78.38 585 SER A CA 1
ATOM 4854 C C . SER A 1 585 ? -17.491 18.808 19.902 1.00 78.38 585 SER A C 1
ATOM 4856 O O . SER A 1 585 ? -17.026 19.907 19.591 1.00 78.38 585 SER A O 1
ATOM 4858 N N . VAL A 1 586 ? -18.782 18.522 19.719 1.00 72.88 586 VAL A N 1
ATOM 4859 C CA . VAL A 1 586 ? -19.752 19.417 19.072 1.00 72.88 586 VAL A CA 1
ATOM 4860 C C . VAL A 1 586 ? -20.397 20.345 20.106 1.00 72.88 586 VAL A C 1
ATOM 4862 O O . VAL A 1 586 ? -21.181 19.905 20.952 1.00 72.88 586 VAL A O 1
ATOM 4865 N N . GLU A 1 587 ? -20.095 21.645 20.023 1.00 64.38 587 GLU A N 1
ATOM 4866 C CA . GLU A 1 587 ? -20.581 22.644 20.985 1.00 64.38 587 GLU A CA 1
ATOM 4867 C C . GLU A 1 587 ? -22.122 22.654 21.054 1.00 64.38 587 GLU A C 1
ATOM 4869 O O . GLU A 1 587 ? -22.817 22.725 20.037 1.00 64.38 587 GLU A O 1
ATOM 4874 N N . GLY A 1 588 ? -22.674 22.546 22.267 1.00 54.25 588 GLY A N 1
ATOM 4875 C CA . GLY A 1 588 ? -24.124 22.499 22.490 1.00 54.25 588 GLY A CA 1
ATOM 4876 C C . GLY A 1 588 ? -24.819 21.194 22.070 1.00 54.25 588 GLY A C 1
ATOM 4877 O O . GLY A 1 588 ? -26.050 21.167 22.029 1.00 54.25 588 GLY A O 1
ATOM 4878 N N . LYS A 1 589 ? -24.071 20.125 21.754 1.00 56.91 589 LYS A N 1
ATOM 4879 C CA . LYS A 1 589 ? -24.601 18.753 21.597 1.00 56.91 589 LYS A CA 1
ATOM 4880 C C . LYS A 1 589 ? -23.901 17.696 22.459 1.00 56.91 589 LYS A C 1
ATOM 4882 O O . LYS A 1 589 ? -24.411 16.584 22.518 1.00 56.91 589 LYS A O 1
ATOM 4887 N N . GLU A 1 590 ? -22.749 18.015 23.054 1.00 64.12 590 GLU A N 1
ATOM 4888 C CA . GLU A 1 590 ? -21.892 17.146 23.897 1.00 64.12 590 GLU A CA 1
ATOM 4889 C C . GLU A 1 590 ? -21.321 15.881 23.219 1.00 64.12 590 GLU A C 1
ATOM 4891 O O . GLU A 1 590 ? -20.292 15.375 23.657 1.00 64.12 590 GLU A O 1
ATOM 4896 N N . LYS A 1 591 ? -21.888 15.449 22.086 1.00 72.19 591 LYS A N 1
ATOM 4897 C CA . LYS A 1 591 ? -21.348 14.409 21.200 1.00 72.19 591 LYS A CA 1
ATOM 4898 C C . LYS A 1 591 ? -19.957 14.730 20.648 1.00 72.19 591 LYS A C 1
ATOM 4900 O O . LYS A 1 591 ? -19.640 15.888 20.350 1.00 72.19 591 LYS A O 1
ATOM 4905 N N . LEU A 1 592 ? -19.174 13.686 20.398 1.00 76.31 592 LEU A N 1
ATOM 4906 C CA . LEU A 1 592 ? -17.928 13.757 19.631 1.00 76.31 592 LEU A CA 1
ATOM 4907 C C . LEU A 1 592 ? -18.201 13.947 18.129 1.00 76.31 592 LEU A C 1
ATOM 4909 O O . LEU A 1 592 ? -19.259 13.589 17.612 1.00 76.31 592 LEU A O 1
ATOM 4913 N N . VAL A 1 593 ? -17.228 14.493 17.396 1.00 78.44 593 VAL A N 1
ATOM 4914 C CA . VAL A 1 593 ? -17.331 14.695 15.937 1.00 78.44 593 VAL A CA 1
ATOM 4915 C C . VAL A 1 593 ? -17.410 13.362 15.169 1.00 78.44 593 VAL A C 1
ATOM 4917 O O . VAL A 1 593 ? -18.072 13.284 14.133 1.00 78.44 593 VAL A O 1
ATOM 4920 N N . SER A 1 594 ? -16.830 12.288 15.711 1.00 72.31 594 SER A N 1
ATOM 4921 C CA . SER A 1 594 ? -16.972 10.913 15.209 1.00 72.31 594 SER A CA 1
ATOM 4922 C C . SER A 1 594 ? -18.424 10.403 15.223 1.00 72.31 594 SER A C 1
ATOM 4924 O O . SER A 1 594 ? -18.834 9.698 14.301 1.00 72.31 594 SER A O 1
ATOM 4926 N N . GLU A 1 595 ? -19.211 10.798 16.229 1.00 79.56 595 GLU A N 1
ATOM 4927 C CA . GLU A 1 595 ? -20.586 10.341 16.515 1.00 79.56 595 GLU A CA 1
ATOM 4928 C C . GLU A 1 595 ? -21.671 11.090 15.714 1.00 79.56 595 GLU A C 1
ATOM 4930 O O . GLU A 1 595 ? -22.874 10.922 15.948 1.00 79.56 595 GLU A O 1
ATOM 4935 N N . ILE A 1 596 ? -21.258 11.967 14.797 1.00 83.75 596 ILE A N 1
ATOM 4936 C CA . ILE A 1 596 ? -22.145 12.681 13.877 1.00 83.75 596 ILE A CA 1
ATOM 4937 C C . ILE A 1 596 ? -22.597 11.726 12.761 1.00 83.75 596 ILE A C 1
ATOM 4939 O O . ILE A 1 596 ? -21.798 10.957 12.237 1.00 83.75 596 ILE A O 1
ATOM 4943 N N . GLU A 1 597 ? -23.858 11.816 12.340 1.00 84.88 597 GLU A N 1
ATOM 4944 C CA . GLU A 1 597 ? -24.385 11.114 11.160 1.00 84.88 597 GLU A CA 1
ATOM 4945 C C . GLU A 1 597 ? -23.592 11.463 9.885 1.00 84.88 597 GLU A C 1
ATOM 4947 O O . GLU A 1 597 ? -23.293 12.631 9.621 1.00 84.88 597 GLU A O 1
ATOM 4952 N N . ASP A 1 598 ? -23.270 10.467 9.060 1.00 83.50 598 ASP A N 1
ATOM 4953 C CA . ASP A 1 598 ? -22.381 10.657 7.906 1.00 83.50 598 ASP A CA 1
ATOM 4954 C C . ASP A 1 598 ? -22.924 11.642 6.858 1.00 83.50 598 ASP A C 1
ATOM 4956 O O . ASP A 1 598 ? -22.138 12.359 6.242 1.00 83.50 598 ASP A O 1
ATOM 4960 N N . ASP A 1 599 ? -24.243 11.785 6.707 1.00 84.25 599 ASP A N 1
ATOM 4961 C CA . ASP A 1 599 ? -24.839 12.816 5.843 1.00 84.25 599 ASP A CA 1
ATOM 4962 C C . ASP A 1 599 ? -24.518 14.239 6.327 1.00 84.25 599 ASP A C 1
ATOM 4964 O O . ASP A 1 599 ? -24.249 15.137 5.520 1.00 84.25 599 ASP A O 1
ATOM 4968 N N . LEU A 1 600 ? -24.462 14.455 7.646 1.00 85.94 600 LEU A N 1
ATOM 4969 C CA . LEU A 1 600 ? -24.036 15.723 8.239 1.00 85.94 600 LEU A CA 1
ATOM 4970 C C . LEU A 1 600 ? -22.516 15.910 8.129 1.00 85.94 600 LEU A C 1
ATOM 4972 O O . LEU A 1 600 ? -22.076 17.031 7.865 1.00 85.94 600 LEU A O 1
ATOM 4976 N N . LYS A 1 601 ? -21.711 14.840 8.245 1.00 88.31 601 LYS A N 1
ATOM 4977 C CA . LYS A 1 601 ? -20.260 14.897 7.972 1.00 88.31 601 LYS A CA 1
ATOM 4978 C C . LYS A 1 601 ? -19.983 15.274 6.509 1.00 88.31 601 LYS A C 1
ATOM 4980 O O . LYS A 1 601 ? -19.195 16.182 6.247 1.00 88.31 601 LYS A O 1
ATOM 4985 N N . ARG A 1 602 ? -20.669 14.638 5.550 1.00 85.75 602 ARG A N 1
ATOM 4986 C CA . ARG A 1 602 ? -20.595 14.928 4.103 1.00 85.75 602 ARG A CA 1
ATOM 4987 C C . ARG A 1 602 ? -21.063 16.351 3.789 1.00 85.75 602 ARG A C 1
ATOM 4989 O O . ARG A 1 602 ? -20.398 17.053 3.029 1.00 85.75 602 ARG A O 1
ATOM 4996 N N . SER A 1 603 ? -22.144 16.812 4.419 1.00 85.12 603 SER A N 1
ATOM 4997 C CA . SER A 1 603 ? -22.658 18.182 4.260 1.00 85.12 603 SER A CA 1
ATOM 4998 C C . SER A 1 603 ? -21.704 19.239 4.829 1.00 85.12 603 SER A C 1
ATOM 5000 O O . SER A 1 603 ? -21.453 20.258 4.181 1.00 85.12 603 SER A O 1
ATOM 5002 N N . ALA A 1 604 ? -21.102 18.986 5.996 1.00 88.06 604 ALA A N 1
ATOM 5003 C CA . ALA A 1 604 ? -20.058 19.840 6.559 1.00 88.06 604 ALA A CA 1
ATOM 5004 C C . ALA A 1 604 ? -18.803 19.867 5.667 1.00 88.06 604 ALA A C 1
ATOM 5006 O O . ALA A 1 604 ? -18.257 20.946 5.426 1.00 88.06 604 ALA A O 1
ATOM 5007 N N . LEU A 1 605 ? -18.391 18.718 5.115 1.00 88.00 605 LEU A N 1
ATOM 5008 C CA . LEU A 1 605 ? -17.255 18.626 4.196 1.00 88.00 605 LEU A CA 1
ATOM 5009 C C . LEU A 1 605 ? -17.497 19.426 2.904 1.00 88.00 605 LEU A C 1
ATOM 5011 O O . LEU A 1 605 ? -16.673 20.271 2.557 1.00 88.00 605 LEU A O 1
ATOM 5015 N N . LYS A 1 606 ? -18.658 19.261 2.249 1.00 83.94 606 LYS A N 1
ATOM 5016 C CA . LYS A 1 606 ? -19.061 20.099 1.101 1.00 83.94 606 LYS A CA 1
ATOM 5017 C C . LYS A 1 606 ? -19.046 21.591 1.457 1.00 83.94 606 LYS A C 1
ATOM 5019 O O . LYS A 1 606 ? -18.549 22.412 0.683 1.00 83.94 606 LYS A O 1
ATOM 5024 N N . LEU A 1 607 ? -19.527 21.961 2.650 1.00 84.94 607 LEU A N 1
ATOM 5025 C CA . LEU A 1 607 ? -19.523 23.353 3.099 1.00 84.94 607 LEU A CA 1
ATOM 5026 C C . LEU A 1 607 ? -18.098 23.909 3.258 1.00 84.94 607 LEU A C 1
ATOM 5028 O O . LEU A 1 607 ? -17.832 24.972 2.698 1.00 84.94 607 LEU A O 1
ATOM 5032 N N . ILE A 1 608 ? -17.168 23.232 3.945 1.00 85.94 608 ILE A N 1
ATOM 5033 C CA . ILE A 1 608 ? -15.785 23.735 4.068 1.00 85.94 608 ILE A CA 1
ATOM 5034 C C . ILE A 1 608 ? -15.058 23.741 2.721 1.00 85.94 608 ILE A C 1
ATOM 5036 O O . ILE A 1 608 ? -14.408 24.733 2.389 1.00 85.94 608 ILE A O 1
ATOM 5040 N N . GLU A 1 609 ? -15.258 22.718 1.883 1.00 81.56 609 GLU A N 1
ATOM 5041 C CA . GLU A 1 609 ? -14.728 22.711 0.521 1.00 81.56 609 GLU A CA 1
ATOM 5042 C C . GLU A 1 609 ? -15.233 23.913 -0.288 1.00 81.56 609 GLU A C 1
ATOM 5044 O O . GLU A 1 609 ? -14.457 24.463 -1.074 1.00 81.56 609 GLU A O 1
ATOM 5049 N N . SER A 1 610 ? -16.495 24.337 -0.115 1.00 76.44 610 SER A N 1
ATOM 5050 C CA . SER A 1 610 ? -17.054 25.546 -0.746 1.00 76.44 610 SER A CA 1
ATOM 5051 C C . SER A 1 610 ? -16.391 26.836 -0.249 1.00 76.44 610 SER A C 1
ATOM 5053 O O . SER A 1 610 ? -16.148 27.735 -1.053 1.00 76.44 610 SER A O 1
ATOM 5055 N N . LEU A 1 611 ? -16.025 26.917 1.035 1.00 77.25 611 LEU A N 1
ATOM 5056 C CA . LEU A 1 611 ? -15.436 28.118 1.634 1.00 77.25 611 LEU A CA 1
ATOM 5057 C C . LEU A 1 611 ? -13.965 28.310 1.249 1.00 77.25 611 LEU A C 1
ATOM 5059 O O . LEU A 1 611 ? -13.574 29.417 0.885 1.00 77.25 611 LEU A O 1
ATOM 5063 N N . CYS A 1 612 ? -13.155 27.245 1.240 1.00 72.56 612 CYS A N 1
ATOM 5064 C CA . CYS A 1 612 ? -11.745 27.346 0.840 1.00 72.56 612 CYS A CA 1
ATOM 5065 C C . CYS A 1 612 ? -11.575 27.838 -0.613 1.00 72.56 612 CYS A C 1
ATOM 5067 O O . CYS A 1 612 ? -10.590 28.497 -0.939 1.00 72.56 612 CYS A O 1
ATOM 5069 N N . SER A 1 613 ? -12.549 27.577 -1.493 1.00 59.91 613 SER A N 1
ATOM 5070 C CA . SER A 1 613 ? -12.546 28.032 -2.896 1.00 59.91 613 SER A CA 1
ATOM 5071 C C . SER A 1 613 ? -12.378 29.538 -3.074 1.00 59.91 613 SER A C 1
ATOM 5073 O O . SER A 1 613 ? -11.858 29.963 -4.101 1.00 59.91 613 SER A O 1
ATOM 5075 N N . GLU A 1 614 ? -12.893 30.333 -2.133 1.00 53.66 614 GLU A N 1
ATOM 5076 C CA . GLU A 1 614 ? -13.096 31.768 -2.340 1.00 53.66 614 GLU A CA 1
ATOM 5077 C C . GLU A 1 614 ? -11.786 32.571 -2.221 1.00 53.66 614 GLU A C 1
ATOM 5079 O O . GLU A 1 614 ? -11.719 33.675 -2.765 1.00 53.66 614 GLU A O 1
ATOM 5084 N N . LYS A 1 615 ? -10.752 32.043 -1.532 1.00 47.53 615 LYS A N 1
ATOM 5085 C CA . LYS A 1 615 ? -9.511 32.792 -1.225 1.00 47.53 615 LYS A CA 1
ATOM 5086 C C . LYS A 1 615 ? -8.194 32.008 -1.090 1.00 47.53 615 LYS A C 1
ATOM 5088 O O . LYS A 1 615 ? -7.150 32.622 -1.288 1.00 47.53 615 LYS A O 1
ATOM 5093 N N . SER A 1 616 ? -8.182 30.728 -0.701 1.00 47.00 616 SER A N 1
ATOM 5094 C CA . SER A 1 616 ? -6.917 30.064 -0.311 1.00 47.00 616 SER A CA 1
ATOM 5095 C C . SER A 1 616 ? -6.022 29.716 -1.507 1.00 47.00 616 SER A C 1
ATOM 5097 O O . SER A 1 616 ? -6.533 29.331 -2.564 1.00 47.00 616 SER A O 1
ATOM 5099 N N . GLU A 1 617 ? -4.696 29.757 -1.328 1.00 51.91 617 GLU A N 1
ATOM 5100 C CA . GLU A 1 617 ? -3.761 29.262 -2.344 1.00 51.91 617 GLU A CA 1
ATOM 5101 C C . GLU A 1 617 ? -4.002 27.776 -2.662 1.00 51.91 617 GLU A C 1
ATOM 5103 O O . GLU A 1 617 ? -4.414 26.983 -1.809 1.00 51.91 617 GLU A O 1
ATOM 5108 N N . HIS A 1 618 ? -3.718 27.383 -3.909 1.00 50.44 618 HIS A N 1
ATOM 5109 C CA . HIS A 1 618 ? -4.051 26.054 -4.436 1.00 50.44 618 HIS A CA 1
ATOM 5110 C C . HIS A 1 618 ? -3.474 24.881 -3.615 1.00 50.44 618 HIS A C 1
ATOM 5112 O O . HIS A 1 618 ? -4.086 23.815 -3.617 1.00 50.44 618 HIS A O 1
ATOM 5118 N N . ASN A 1 619 ? -2.353 25.080 -2.909 1.00 50.53 619 ASN A N 1
ATOM 5119 C CA . ASN A 1 619 ? -1.738 24.067 -2.046 1.00 50.53 619 ASN A CA 1
ATOM 5120 C C . ASN A 1 619 ? -2.442 23.988 -0.679 1.00 50.53 619 ASN A C 1
ATOM 5122 O O . ASN A 1 619 ? -3.022 22.953 -0.362 1.00 50.53 619 ASN A O 1
ATOM 5126 N N . GLN A 1 620 ? -2.495 25.103 0.068 1.00 63.47 620 GLN A N 1
ATOM 5127 C CA . GLN A 1 620 ? -3.135 25.190 1.394 1.00 63.47 620 GLN A CA 1
ATOM 5128 C C . GLN A 1 620 ? -4.590 24.693 1.389 1.00 63.47 620 GLN A C 1
ATOM 5130 O O . GLN A 1 620 ? -5.046 24.097 2.364 1.00 63.47 620 GLN A O 1
ATOM 5135 N N . ARG A 1 621 ? -5.321 24.888 0.278 1.00 67.62 621 ARG A N 1
ATOM 5136 C CA . ARG A 1 621 ? -6.674 24.334 0.107 1.00 67.62 621 ARG A CA 1
ATOM 5137 C C . ARG A 1 621 ? -6.715 22.815 0.307 1.00 67.62 621 ARG A C 1
ATOM 5139 O O . ARG A 1 621 ? -7.659 22.322 0.916 1.00 67.62 621 ARG A O 1
ATOM 5146 N N . GLY A 1 622 ? -5.748 22.080 -0.242 1.00 73.06 622 GLY A N 1
ATOM 5147 C CA . GLY A 1 622 ? -5.693 20.622 -0.127 1.00 73.06 622 GLY A CA 1
ATOM 5148 C C . GLY A 1 622 ? -5.477 20.184 1.319 1.00 73.06 622 GLY A C 1
ATOM 5149 O O . GLY A 1 622 ? -6.203 19.327 1.815 1.00 73.06 622 GLY A O 1
ATOM 5150 N N . ASP A 1 623 ? -4.540 20.839 2.002 1.00 80.94 623 ASP A N 1
ATOM 5151 C CA . ASP A 1 623 ? -4.170 20.538 3.385 1.00 80.94 623 ASP A CA 1
ATOM 5152 C C . ASP A 1 623 ? -5.326 20.786 4.361 1.00 80.94 623 ASP A C 1
ATOM 5154 O O . ASP A 1 623 ? -5.647 19.902 5.155 1.00 80.94 623 ASP A O 1
ATOM 5158 N N . ILE A 1 624 ? -6.033 21.919 4.236 1.00 85.81 624 ILE A N 1
ATOM 5159 C CA . ILE A 1 624 ? -7.245 22.195 5.027 1.00 85.81 624 ILE A CA 1
ATOM 5160 C C . ILE A 1 624 ? -8.267 21.063 4.856 1.00 85.81 624 ILE A C 1
ATOM 5162 O O . ILE A 1 624 ? -8.758 20.519 5.842 1.00 85.81 624 ILE A O 1
ATOM 5166 N N . ILE A 1 625 ? -8.580 20.676 3.617 1.00 85.75 625 ILE A N 1
ATOM 5167 C CA . ILE A 1 625 ? -9.608 19.660 3.355 1.00 85.75 625 ILE A CA 1
ATOM 5168 C C . ILE A 1 625 ? -9.185 18.287 3.907 1.00 85.75 625 ILE A C 1
ATOM 5170 O O . ILE A 1 625 ? -10.008 17.597 4.508 1.00 85.75 625 ILE A O 1
ATOM 5174 N N . ASN A 1 626 ? -7.911 17.908 3.767 1.00 84.62 626 ASN A N 1
ATOM 5175 C CA . ASN A 1 626 ? -7.381 16.656 4.318 1.00 84.62 626 ASN A CA 1
ATOM 5176 C C . ASN A 1 626 ? -7.485 16.618 5.854 1.00 84.62 626 ASN A C 1
ATOM 5178 O O . ASN A 1 626 ? -7.911 15.606 6.408 1.00 84.62 626 ASN A O 1
ATOM 5182 N N . ILE A 1 627 ? -7.175 17.726 6.539 1.00 90.06 627 ILE A N 1
ATOM 5183 C CA . ILE A 1 627 ? -7.343 17.848 7.995 1.00 90.06 627 ILE A CA 1
ATOM 5184 C C . ILE A 1 627 ? -8.815 17.685 8.396 1.00 90.06 627 ILE A C 1
ATOM 5186 O O . ILE A 1 627 ? -9.114 16.939 9.326 1.00 90.06 627 ILE A O 1
ATOM 5190 N N . PHE A 1 628 ? -9.749 18.337 7.695 1.00 90.62 628 PHE A N 1
ATOM 5191 C CA . PHE A 1 628 ? -11.178 18.185 7.992 1.00 90.62 628 PHE A CA 1
ATOM 5192 C C . PHE A 1 628 ? -11.658 16.743 7.812 1.00 90.62 628 PHE A C 1
ATOM 5194 O O . PHE A 1 628 ? -12.417 16.264 8.649 1.00 90.62 628 PHE A O 1
ATOM 5201 N N . ILE A 1 629 ? -11.187 16.026 6.787 1.00 89.00 629 ILE A N 1
ATOM 5202 C CA . ILE A 1 629 ? -11.480 14.594 6.617 1.00 89.00 629 ILE A CA 1
ATOM 5203 C C . ILE A 1 629 ? -10.930 13.785 7.804 1.00 89.00 629 ILE A C 1
ATOM 5205 O O . ILE A 1 629 ? -11.663 12.976 8.367 1.00 89.00 629 ILE A O 1
ATOM 5209 N N . ALA A 1 630 ? -9.689 14.044 8.234 1.00 88.88 630 ALA A N 1
ATOM 5210 C CA . ALA A 1 630 ? -9.054 13.342 9.353 1.00 88.88 630 ALA A CA 1
ATOM 5211 C C . ALA A 1 630 ? -9.734 13.567 10.718 1.00 88.88 630 ALA A C 1
ATOM 5213 O O . ALA A 1 630 ? -9.639 12.701 11.582 1.00 88.88 630 ALA A O 1
ATOM 5214 N N . VAL A 1 631 ? -10.432 14.694 10.916 1.00 89.50 631 VAL A N 1
ATOM 5215 C CA . VAL A 1 631 ? -11.199 14.972 12.148 1.00 89.50 631 VAL A CA 1
ATOM 5216 C C . VAL A 1 631 ? -12.675 14.553 12.031 1.00 89.50 631 VAL A C 1
ATOM 5218 O O . VAL A 1 631 ? -13.265 14.164 13.034 1.00 89.50 631 VAL A O 1
ATOM 5221 N N . LEU A 1 632 ? -13.277 14.596 10.833 1.00 88.94 632 LEU A N 1
ATOM 5222 C CA . LEU A 1 632 ? -14.656 14.135 10.591 1.00 88.94 632 LEU A CA 1
ATOM 5223 C C . LEU A 1 632 ? -14.783 12.609 10.620 1.00 88.94 632 LEU A C 1
ATOM 5225 O O . LEU A 1 632 ? -15.762 12.095 11.150 1.00 88.94 632 LEU A O 1
ATOM 5229 N N . TYR A 1 633 ? -13.805 11.894 10.064 1.00 86.94 633 TYR A N 1
ATOM 5230 C CA . TYR A 1 633 ? -13.792 10.433 9.970 1.00 86.94 633 TYR A CA 1
ATOM 5231 C C . TYR A 1 633 ? -12.543 9.882 10.669 1.00 86.94 633 TYR A C 1
ATOM 5233 O O . TYR A 1 633 ? -11.675 9.337 9.991 1.00 86.94 633 TYR A O 1
ATOM 5241 N N . PRO A 1 634 ? -12.374 10.075 11.988 1.00 83.56 634 PRO A N 1
ATOM 5242 C CA . PRO A 1 634 ? -11.153 9.691 12.683 1.00 83.56 634 PRO A CA 1
ATOM 5243 C C . PRO A 1 634 ? -11.086 8.168 12.874 1.00 83.56 634 PRO A C 1
ATOM 5245 O O . PRO A 1 634 ? -12.112 7.509 13.022 1.00 83.56 634 PRO A O 1
ATOM 5248 N N . LEU A 1 635 ? -9.874 7.608 12.916 1.00 73.25 635 LEU A N 1
ATOM 5249 C CA . LEU A 1 635 ? -9.640 6.178 13.188 1.00 73.25 635 LEU A CA 1
ATOM 5250 C C . LEU A 1 635 ? -10.180 5.724 14.560 1.00 73.25 635 LEU A C 1
ATOM 5252 O O . LEU A 1 635 ? -10.575 4.577 14.749 1.00 73.25 635 LEU A O 1
ATOM 5256 N N . SER A 1 636 ? -10.140 6.625 15.535 1.00 69.56 636 SER A N 1
ATOM 5257 C CA . SER A 1 636 ? -10.542 6.406 16.921 1.00 69.56 636 SER A CA 1
ATOM 5258 C C . SER A 1 636 ? -11.178 7.681 17.475 1.00 69.56 636 SER A C 1
ATOM 5260 O O . SER A 1 636 ? -11.115 8.729 16.836 1.00 69.56 636 SER A O 1
ATOM 5262 N N . LEU A 1 637 ? -11.764 7.624 18.678 1.00 67.50 637 LEU A N 1
ATOM 5263 C CA . LEU A 1 637 ? -12.422 8.776 19.329 1.00 67.50 637 LEU A CA 1
ATOM 5264 C C . LEU A 1 637 ? -11.558 10.055 19.347 1.00 67.50 637 LEU A C 1
ATOM 5266 O O . LEU A 1 637 ? -12.085 11.160 19.246 1.00 67.50 637 LEU A O 1
ATOM 5270 N N . ASN A 1 638 ? -10.233 9.889 19.407 1.00 71.50 638 ASN A N 1
ATOM 5271 C CA . ASN A 1 638 ? -9.261 10.929 19.097 1.00 71.50 638 ASN A CA 1
ATOM 5272 C C . ASN A 1 638 ? -8.541 10.594 17.767 1.00 71.50 638 ASN A C 1
ATOM 5274 O O . ASN A 1 638 ? -8.091 9.453 17.620 1.00 71.50 638 ASN A O 1
ATOM 5278 N N . PRO A 1 639 ? -8.395 11.538 16.813 1.00 77.88 639 PRO A N 1
ATOM 5279 C CA . PRO A 1 639 ? -7.638 11.330 15.570 1.00 77.88 639 PRO A CA 1
ATOM 5280 C C . PRO A 1 639 ? -6.109 11.353 15.735 1.00 77.88 639 PRO A C 1
ATOM 5282 O O . PRO A 1 639 ? -5.400 11.090 14.763 1.00 77.88 639 PRO A O 1
ATOM 5285 N N . LEU A 1 640 ? -5.579 11.730 16.903 1.00 83.06 640 LEU A N 1
ATOM 5286 C CA . LEU A 1 640 ? -4.140 11.891 17.114 1.00 83.06 640 LEU A CA 1
ATOM 5287 C C . LEU A 1 640 ? -3.393 10.556 17.216 1.00 83.06 640 LEU A C 1
ATOM 5289 O O . LEU A 1 640 ? -3.730 9.689 18.022 1.00 83.06 640 LEU A O 1
ATOM 5293 N N . ALA A 1 641 ? -2.291 10.459 16.476 1.00 80.00 641 ALA A N 1
ATOM 5294 C CA . ALA A 1 641 ? -1.303 9.395 16.595 1.00 80.00 641 ALA A CA 1
ATOM 5295 C C . ALA A 1 641 ? 0.131 9.953 16.642 1.00 80.00 641 ALA A C 1
ATOM 5297 O O . ALA A 1 641 ? 0.399 11.080 16.217 1.00 80.00 641 ALA A O 1
ATOM 5298 N N . ASN A 1 642 ? 1.067 9.159 17.167 1.00 79.12 642 ASN A N 1
ATOM 5299 C CA . ASN A 1 642 ? 2.427 9.590 17.503 1.00 79.12 642 ASN A CA 1
ATOM 5300 C C . ASN A 1 642 ? 3.458 8.550 17.063 1.00 79.12 642 ASN A C 1
ATOM 5302 O O . ASN A 1 642 ? 3.766 7.620 17.810 1.00 79.12 642 ASN A O 1
ATOM 5306 N N . LEU A 1 643 ? 3.988 8.741 15.854 1.00 75.31 643 LEU A N 1
ATOM 5307 C CA . LEU A 1 643 ? 4.970 7.861 15.238 1.00 75.31 643 LEU A CA 1
ATOM 5308 C C . LEU A 1 643 ? 6.354 8.123 15.848 1.00 75.31 643 LEU A C 1
ATOM 5310 O O . LEU A 1 643 ? 6.989 9.150 15.576 1.00 75.31 643 LEU A O 1
ATOM 5314 N N . LYS A 1 644 ? 6.850 7.187 16.664 1.00 68.19 644 LYS A N 1
ATOM 5315 C CA . LYS A 1 644 ? 8.159 7.323 17.325 1.00 68.19 644 LYS A CA 1
ATOM 5316 C C . LYS A 1 644 ? 9.292 6.705 16.513 1.00 68.19 644 LYS A C 1
ATOM 5318 O O . LYS A 1 644 ? 9.281 5.530 16.155 1.00 68.19 644 LYS A O 1
ATOM 5323 N N . THR A 1 645 ? 10.368 7.465 16.326 1.00 63.41 645 THR A N 1
ATOM 5324 C CA . THR A 1 645 ? 11.652 6.957 15.818 1.00 63.41 645 THR A CA 1
ATOM 5325 C C . THR A 1 645 ? 12.788 7.361 16.759 1.00 63.41 645 THR A C 1
ATOM 5327 O O . THR A 1 645 ? 12.660 8.293 17.547 1.00 63.41 645 THR A O 1
ATOM 5330 N N . ARG A 1 646 ? 13.956 6.707 16.663 1.00 55.09 646 ARG A N 1
ATOM 5331 C CA . ARG A 1 646 ? 15.095 6.947 17.580 1.00 55.09 646 ARG A CA 1
ATOM 5332 C C . ARG A 1 646 ? 15.527 8.415 17.734 1.00 55.09 646 ARG A C 1
ATOM 5334 O O . ARG A 1 646 ? 16.090 8.756 18.770 1.00 55.09 646 ARG A O 1
ATOM 5341 N N . ASN A 1 647 ? 15.316 9.252 16.713 1.00 56.62 647 ASN A N 1
ATOM 5342 C CA . ASN A 1 647 ? 15.807 10.636 16.673 1.00 56.62 647 ASN A CA 1
ATOM 5343 C C . ASN A 1 647 ? 14.721 11.670 16.299 1.00 56.62 647 ASN A C 1
ATOM 5345 O O . ASN A 1 647 ? 15.022 12.866 16.261 1.00 56.62 647 ASN A O 1
ATOM 5349 N N . LYS A 1 648 ? 13.501 11.226 15.971 1.00 68.50 648 LYS A N 1
ATOM 5350 C CA . LYS A 1 648 ? 12.379 12.082 15.569 1.00 68.50 648 LYS A CA 1
ATOM 5351 C C . LYS A 1 648 ? 11.059 11.453 16.012 1.00 68.50 648 LYS A C 1
ATOM 5353 O O . LYS A 1 648 ? 10.873 10.263 15.768 1.00 68.50 648 LYS A O 1
ATOM 5358 N N . ASN A 1 649 ? 10.165 12.247 16.585 1.00 77.94 649 ASN A N 1
ATOM 5359 C CA . ASN A 1 649 ? 8.772 11.867 16.800 1.00 77.94 649 ASN A CA 1
ATOM 5360 C C . ASN A 1 649 ? 7.887 12.731 15.898 1.00 77.94 649 ASN A C 1
ATOM 5362 O O . ASN A 1 649 ? 8.187 13.907 15.672 1.00 77.94 649 ASN A O 1
ATOM 5366 N N . GLU A 1 650 ? 6.828 12.146 15.360 1.00 83.81 650 GLU A N 1
ATOM 5367 C CA . GLU A 1 650 ? 5.939 12.796 14.399 1.00 83.81 650 GLU A CA 1
ATOM 5368 C C . GLU A 1 650 ? 4.489 12.617 14.844 1.00 83.81 650 GLU A C 1
ATOM 5370 O O . GLU A 1 650 ? 4.037 11.495 15.069 1.00 83.81 650 GLU A O 1
ATOM 5375 N N . LEU A 1 651 ? 3.774 13.732 14.997 1.00 85.69 651 LEU A N 1
ATOM 5376 C CA . LEU A 1 651 ? 2.366 13.740 15.376 1.00 85.69 651 LEU A CA 1
ATOM 5377 C C . LEU A 1 651 ? 1.505 13.864 14.122 1.00 85.69 651 LEU A C 1
ATOM 5379 O O . LEU A 1 651 ? 1.690 14.793 13.332 1.00 85.69 651 LEU A O 1
ATOM 5383 N N . TYR A 1 652 ? 0.557 12.945 13.967 1.00 86.19 652 TYR A N 1
ATOM 5384 C CA . TYR A 1 652 ? -0.349 12.861 12.825 1.00 86.19 652 TYR A CA 1
ATOM 5385 C C . TYR A 1 652 ? -1.809 12.943 13.282 1.00 86.19 652 TYR A C 1
ATOM 5387 O O . TYR A 1 652 ? -2.157 12.411 14.334 1.00 86.19 652 TYR A O 1
ATOM 5395 N N . LEU A 1 653 ? -2.664 13.554 12.461 1.00 87.50 653 LEU A N 1
ATOM 5396 C CA . LEU A 1 653 ? -4.106 13.298 12.455 1.00 87.50 653 LEU A CA 1
ATOM 5397 C C . LEU A 1 653 ? -4.381 12.150 11.478 1.00 87.50 653 LEU A C 1
ATOM 5399 O O . LEU A 1 653 ? -3.898 12.192 10.342 1.00 87.50 653 LEU A O 1
ATOM 5403 N N . ILE A 1 654 ? -5.126 11.133 11.914 1.00 84.38 654 ILE A N 1
ATOM 5404 C CA . ILE A 1 654 ? -5.327 9.886 11.168 1.00 84.38 654 ILE A CA 1
ATOM 5405 C C . ILE A 1 654 ? -6.821 9.605 10.955 1.00 84.38 654 ILE A C 1
ATOM 5407 O O . ILE A 1 654 ? -7.533 9.322 11.924 1.00 84.38 654 ILE A O 1
ATOM 5411 N N . PRO A 1 655 ? -7.304 9.635 9.696 1.00 86.38 655 PRO A N 1
ATOM 5412 C CA . PRO A 1 655 ? -8.651 9.188 9.379 1.00 86.38 655 PRO A CA 1
ATOM 5413 C C . PRO A 1 655 ? -8.783 7.666 9.499 1.00 86.38 655 PRO A C 1
ATOM 5415 O O . PRO A 1 655 ? -7.808 6.925 9.366 1.00 86.38 655 PRO A O 1
ATOM 5418 N N . GLU A 1 656 ? -10.007 7.167 9.601 1.00 80.19 656 GLU A N 1
ATOM 5419 C CA . GLU A 1 656 ? -10.309 5.851 9.059 1.00 80.19 656 GLU A CA 1
ATOM 5420 C C . GLU A 1 656 ? -10.264 5.956 7.526 1.00 80.19 656 GLU A C 1
ATOM 5422 O O . GLU A 1 656 ? -11.085 6.645 6.919 1.00 80.19 656 GLU A O 1
ATOM 5427 N N . GLN A 1 657 ? -9.272 5.318 6.893 1.00 69.62 657 GLN A N 1
ATOM 5428 C CA . GLN A 1 657 ? -8.958 5.487 5.466 1.00 69.62 657 GLN A CA 1
ATOM 5429 C C . GLN A 1 657 ? -10.136 5.118 4.553 1.00 69.62 657 GLN A C 1
ATOM 5431 O O . GLN A 1 657 ? -10.255 5.662 3.455 1.00 69.62 657 GLN A O 1
ATOM 5436 N N . TYR A 1 658 ? -11.011 4.240 5.047 1.00 67.19 658 TYR A N 1
ATOM 5437 C CA . TYR A 1 658 ? -12.194 3.720 4.359 1.00 67.19 658 TYR A CA 1
ATOM 5438 C C . TYR A 1 658 ? -13.503 4.361 4.841 1.00 67.19 658 TYR A C 1
ATOM 5440 O O . TYR A 1 658 ? -14.515 4.280 4.156 1.00 67.19 658 TYR A O 1
ATOM 5448 N N . GLY A 1 659 ? -13.479 5.097 5.961 1.00 67.62 659 GLY A N 1
ATOM 5449 C CA . GLY A 1 659 ? -14.618 5.905 6.412 1.00 67.62 659 GLY A CA 1
ATOM 5450 C C . GLY A 1 659 ? -14.938 7.058 5.453 1.00 67.62 659 GLY A C 1
ATOM 5451 O O . GLY A 1 659 ? -16.068 7.539 5.410 1.00 67.62 659 GLY A O 1
ATOM 5452 N N . PHE A 1 660 ? -13.966 7.475 4.632 1.00 79.50 660 PHE A N 1
ATOM 5453 C CA . PHE A 1 660 ? -14.188 8.426 3.548 1.00 79.50 660 PHE A CA 1
ATOM 5454 C C . PHE A 1 660 ? -13.366 8.099 2.292 1.00 79.50 660 PHE A C 1
ATOM 5456 O O . PHE A 1 660 ? -12.154 8.321 2.242 1.00 79.50 660 PHE A O 1
ATOM 5463 N N . CYS A 1 661 ? -14.063 7.667 1.237 1.00 81.75 661 CYS A N 1
ATOM 5464 C CA . CYS A 1 661 ? -13.539 7.575 -0.125 1.00 81.75 661 CYS A CA 1
ATOM 5465 C C . CYS A 1 661 ? -14.249 8.577 -1.053 1.00 81.75 661 CYS A C 1
ATOM 5467 O O . CYS A 1 661 ? -15.478 8.671 -1.062 1.00 81.75 661 CYS A O 1
ATOM 5469 N N . ARG A 1 662 ? -13.481 9.292 -1.886 1.00 84.44 662 ARG A N 1
ATOM 5470 C CA . ARG A 1 662 ? -13.999 10.045 -3.040 1.00 84.44 662 ARG A CA 1
ATOM 5471 C C . ARG A 1 662 ? -14.177 9.087 -4.216 1.00 84.44 662 ARG A C 1
ATOM 5473 O O . ARG A 1 662 ? -13.211 8.801 -4.917 1.00 84.44 662 ARG A O 1
ATOM 5480 N N . LEU A 1 663 ? -15.386 8.574 -4.416 1.00 86.56 663 LEU A N 1
ATOM 5481 C CA . LEU A 1 663 ? -15.675 7.661 -5.523 1.00 86.56 663 LEU A CA 1
ATOM 5482 C C . LEU A 1 663 ? -15.808 8.437 -6.852 1.00 86.56 663 LEU A C 1
ATOM 5484 O O . LEU A 1 663 ? -16.462 9.481 -6.869 1.00 86.56 663 LEU A O 1
ATOM 5488 N N . PRO A 1 664 ? -15.201 7.971 -7.959 1.00 89.44 664 PRO A N 1
ATOM 5489 C CA . PRO A 1 664 ? -15.374 8.581 -9.274 1.00 89.44 664 PRO A CA 1
ATOM 5490 C C . PRO A 1 664 ? -16.692 8.132 -9.924 1.00 89.44 664 PRO A C 1
ATOM 5492 O O . PRO A 1 664 ? -16.819 7.001 -10.385 1.00 89.44 664 PRO A O 1
ATOM 5495 N N . GLU A 1 665 ? -17.669 9.035 -10.008 1.00 86.88 665 GLU A N 1
ATOM 5496 C CA . GLU A 1 665 ? -19.023 8.746 -10.523 1.00 86.88 665 GLU A CA 1
ATOM 5497 C C . GLU A 1 665 ? -19.131 8.797 -12.066 1.00 86.88 665 GLU A C 1
ATOM 5499 O O . GLU A 1 665 ? -20.193 8.568 -12.634 1.00 86.88 665 GLU A O 1
ATOM 5504 N N . CYS A 1 666 ? -18.027 9.055 -12.777 1.00 91.06 666 CYS A N 1
ATOM 5505 C CA . CYS A 1 666 ? -17.995 9.215 -14.238 1.00 91.06 666 CYS A CA 1
ATOM 5506 C C . CYS A 1 666 ? -17.789 7.909 -15.045 1.00 91.06 666 CYS A C 1
ATOM 5508 O O . CYS A 1 666 ? -17.445 7.972 -16.229 1.00 91.06 666 CYS A O 1
ATOM 5510 N N . ALA A 1 667 ? -18.009 6.723 -14.460 1.00 94.81 667 ALA A N 1
ATOM 5511 C CA . ALA A 1 667 ? -17.955 5.450 -15.194 1.00 94.81 667 ALA A CA 1
ATOM 5512 C C . ALA A 1 667 ? -18.872 4.347 -14.634 1.00 94.81 667 ALA A C 1
ATOM 5514 O O . ALA A 1 667 ? -19.122 4.278 -13.432 1.00 94.81 667 ALA A O 1
ATOM 5515 N N . LYS A 1 668 ? -19.329 3.446 -15.519 1.00 94.50 668 LYS A N 1
ATOM 5516 C CA . LYS A 1 668 ? -20.223 2.314 -15.181 1.00 94.50 668 LYS A CA 1
ATOM 5517 C C . LYS A 1 668 ? -19.473 1.085 -14.673 1.00 94.50 668 LYS A C 1
ATOM 5519 O O . LYS A 1 668 ? -19.919 0.448 -13.718 1.00 94.50 668 LYS A O 1
ATOM 5524 N N . LYS A 1 669 ? -18.347 0.758 -15.313 1.00 96.06 669 LYS A N 1
ATOM 5525 C CA . LYS A 1 669 ? -17.449 -0.349 -14.955 1.00 96.06 669 LYS A CA 1
ATOM 5526 C C . LYS A 1 669 ? -16.050 0.153 -14.617 1.00 96.06 669 LYS A C 1
ATOM 5528 O O . LYS A 1 669 ? -15.593 1.158 -15.160 1.00 96.06 669 LYS A O 1
ATOM 5533 N N . PHE A 1 670 ? -15.350 -0.591 -13.769 1.00 97.44 670 PHE A N 1
ATOM 5534 C CA . PHE A 1 670 ? -14.017 -0.248 -13.281 1.00 97.44 670 PHE A CA 1
ATOM 5535 C C . PHE A 1 670 ? -13.020 -1.382 -13.523 1.00 97.44 670 PHE A C 1
ATOM 5537 O O . PHE A 1 670 ? -13.311 -2.549 -13.265 1.00 97.44 670 PHE A O 1
ATOM 5544 N N . LEU A 1 671 ? -11.828 -1.021 -13.997 1.00 97.69 671 LEU A N 1
ATOM 5545 C CA . LEU A 1 671 ? -10.695 -1.916 -14.204 1.00 97.69 671 LEU A CA 1
ATOM 5546 C C . LEU A 1 671 ? -9.494 -1.389 -13.411 1.00 97.69 671 LEU A C 1
ATOM 5548 O O . LEU A 1 671 ? -8.832 -0.435 -13.823 1.00 97.69 671 LEU A O 1
ATOM 5552 N N . LEU A 1 672 ? -9.246 -1.988 -12.248 1.00 96.81 672 LEU A N 1
ATOM 5553 C CA . LEU A 1 672 ? -8.199 -1.574 -11.316 1.00 96.81 672 LEU A CA 1
ATOM 5554 C C . LEU A 1 672 ? -6.900 -2.337 -11.602 1.00 96.81 672 LEU A C 1
ATOM 5556 O O . LEU A 1 672 ? -6.919 -3.548 -11.815 1.00 96.81 672 LEU A O 1
ATOM 5560 N N . ILE A 1 673 ? -5.762 -1.644 -11.583 1.00 93.19 673 ILE A N 1
ATOM 5561 C CA . ILE A 1 673 ? -4.433 -2.238 -11.775 1.00 93.19 673 ILE A CA 1
ATOM 5562 C C . ILE A 1 673 ? -3.600 -1.950 -10.533 1.00 93.19 673 ILE A C 1
ATOM 5564 O O . ILE A 1 673 ? -3.127 -0.832 -10.335 1.00 93.19 673 ILE A O 1
ATOM 5568 N N . GLY A 1 674 ? -3.408 -2.970 -9.707 1.00 87.50 674 GLY A N 1
ATOM 5569 C CA . GLY A 1 674 ? -2.754 -2.826 -8.416 1.00 87.50 674 GLY A CA 1
ATOM 5570 C C . GLY A 1 674 ? -2.789 -4.124 -7.626 1.00 87.50 674 GLY A C 1
ATOM 5571 O O . GLY A 1 674 ? -2.964 -5.203 -8.195 1.00 87.50 674 GLY A O 1
ATOM 5572 N N . TYR A 1 675 ? -2.610 -3.991 -6.322 1.00 86.88 675 TYR A N 1
ATOM 5573 C CA . TYR A 1 675 ? -2.558 -5.088 -5.365 1.00 86.88 675 TYR A CA 1
ATOM 5574 C C . TYR A 1 675 ? -3.424 -4.719 -4.149 1.00 86.88 675 TYR A C 1
ATOM 5576 O O . TYR A 1 675 ? -4.606 -4.426 -4.315 1.00 86.88 675 TYR A O 1
ATOM 5584 N N . THR A 1 676 ? -2.851 -4.655 -2.942 1.00 84.75 676 THR A N 1
ATOM 5585 C CA . THR A 1 676 ? -3.586 -4.425 -1.687 1.00 84.75 676 THR A CA 1
ATOM 5586 C C . THR A 1 676 ? -4.479 -3.177 -1.691 1.00 84.75 676 THR A C 1
ATOM 5588 O O . THR A 1 676 ? -5.532 -3.182 -1.059 1.00 84.75 676 THR A O 1
ATOM 5591 N N . GLU A 1 677 ? -4.116 -2.093 -2.385 1.00 86.06 677 GLU A N 1
ATOM 5592 C CA . GLU A 1 677 ? -4.964 -0.889 -2.405 1.00 86.06 677 GLU A CA 1
ATOM 5593 C C . GLU A 1 677 ? -6.075 -0.992 -3.451 1.00 86.06 677 GLU A C 1
ATOM 5595 O O . GLU A 1 677 ? -7.175 -0.516 -3.185 1.00 86.06 677 GLU A O 1
ATOM 5600 N N . ALA A 1 678 ? -5.848 -1.674 -4.579 1.00 89.75 678 ALA A N 1
ATOM 5601 C CA . ALA A 1 678 ? -6.908 -2.067 -5.509 1.00 89.75 678 ALA A CA 1
ATOM 5602 C C . ALA A 1 678 ? -7.926 -3.028 -4.870 1.00 89.75 678 ALA A C 1
ATOM 5604 O O . ALA A 1 678 ? -9.129 -2.806 -5.021 1.00 89.75 678 ALA A O 1
ATOM 5605 N N . GLU A 1 679 ? -7.461 -4.028 -4.109 1.00 87.94 679 GLU A N 1
ATOM 5606 C CA . GLU A 1 679 ? -8.305 -4.926 -3.305 1.00 87.94 679 GLU A CA 1
ATOM 5607 C C . GLU A 1 679 ? -9.251 -4.108 -2.408 1.00 87.94 679 GLU A C 1
ATOM 5609 O O . GLU A 1 679 ? -10.470 -4.170 -2.566 1.00 87.94 679 GLU A O 1
ATOM 5614 N N . ILE A 1 680 ? -8.712 -3.261 -1.524 1.00 83.69 680 ILE A N 1
ATOM 5615 C CA . ILE A 1 680 ? -9.526 -2.551 -0.523 1.00 83.69 680 ILE A CA 1
ATOM 5616 C C . ILE A 1 680 ? -10.323 -1.384 -1.143 1.00 83.69 680 ILE A C 1
ATOM 5618 O O . ILE A 1 680 ? -11.402 -1.035 -0.663 1.00 83.69 680 ILE A O 1
ATOM 5622 N N . PHE A 1 681 ? -9.855 -0.779 -2.240 1.00 88.56 681 PHE A N 1
ATOM 5623 C CA . PHE A 1 681 ? -10.652 0.214 -2.968 1.00 88.56 681 PHE A CA 1
ATOM 5624 C C . PHE A 1 681 ? -11.880 -0.414 -3.627 1.00 88.56 681 PHE A C 1
ATOM 5626 O O . PHE A 1 681 ? -12.934 0.218 -3.646 1.00 88.56 681 PHE A O 1
ATOM 5633 N N . SER A 1 682 ? -11.784 -1.658 -4.109 1.00 90.50 682 SER A N 1
ATOM 5634 C CA . SER A 1 682 ? -12.931 -2.360 -4.691 1.00 90.50 682 SER A CA 1
ATOM 5635 C C . SER A 1 682 ? -14.073 -2.552 -3.679 1.00 90.50 682 SER A C 1
ATOM 5637 O O . SER A 1 682 ? -15.217 -2.264 -4.031 1.00 90.50 682 SER A O 1
ATOM 5639 N N . GLU A 1 683 ? -13.752 -2.880 -2.412 1.00 85.25 683 GLU A N 1
ATOM 5640 C CA . GLU A 1 683 ? -14.704 -2.968 -1.280 1.00 85.25 683 GLU A CA 1
ATOM 5641 C C . GLU A 1 683 ? -15.489 -1.651 -1.066 1.00 85.25 683 GLU A C 1
ATOM 5643 O O . GLU A 1 683 ? -16.614 -1.666 -0.577 1.00 85.25 683 GLU A O 1
ATOM 5648 N N . ASN A 1 684 ? -14.905 -0.502 -1.433 1.00 83.75 684 ASN A N 1
ATOM 5649 C CA . ASN A 1 684 ? -15.502 0.830 -1.269 1.00 83.75 684 ASN A CA 1
ATOM 5650 C C . ASN A 1 684 ? -16.206 1.341 -2.543 1.00 83.75 684 ASN A C 1
ATOM 5652 O O . ASN A 1 684 ? -17.086 2.196 -2.472 1.00 83.75 684 ASN A O 1
ATOM 5656 N N . LEU A 1 685 ? -15.797 0.848 -3.715 1.00 86.81 685 LEU A N 1
ATOM 5657 C CA . LEU A 1 685 ? -16.269 1.277 -5.036 1.00 86.81 685 LEU A CA 1
ATOM 5658 C C . LEU A 1 685 ? -17.553 0.549 -5.473 1.00 86.81 685 LEU A C 1
ATOM 5660 O O . LEU A 1 685 ? -18.295 1.033 -6.338 1.00 86.81 685 LEU A O 1
ATOM 5664 N N . VAL A 1 686 ? -17.821 -0.625 -4.893 1.00 85.00 686 VAL A N 1
ATOM 5665 C CA . VAL A 1 686 ? -18.952 -1.483 -5.253 1.00 85.00 686 VAL A CA 1
ATOM 5666 C C . VAL A 1 686 ? -19.621 -2.071 -4.011 1.00 85.00 686 VAL A C 1
ATOM 5668 O O . VAL A 1 686 ? -18.964 -2.604 -3.130 1.00 85.00 686 VAL A O 1
ATOM 5671 N N . SER A 1 687 ? -20.953 -1.988 -3.957 1.00 81.00 687 SER A N 1
ATOM 5672 C CA . SER A 1 687 ? -21.758 -2.356 -2.782 1.00 81.00 687 SER A CA 1
ATOM 5673 C C . SER A 1 687 ? -21.973 -3.862 -2.581 1.00 81.00 687 SER A C 1
ATOM 5675 O O . SER A 1 687 ? -22.527 -4.249 -1.557 1.00 81.00 687 SER A O 1
ATOM 5677 N N . SER A 1 688 ? -21.587 -4.697 -3.550 1.00 85.75 688 SER A N 1
ATOM 5678 C CA . SER A 1 688 ? -21.677 -6.158 -3.479 1.00 85.75 688 SER A CA 1
ATOM 5679 C C . SER A 1 688 ? -20.325 -6.786 -3.829 1.00 85.75 688 SER A C 1
ATOM 5681 O O . SER A 1 688 ? -19.769 -6.440 -4.875 1.00 85.75 688 SER A O 1
ATOM 5683 N N . PRO A 1 689 ? -19.800 -7.732 -3.031 1.00 85.62 689 PRO A N 1
ATOM 5684 C CA . PRO A 1 689 ? -18.593 -8.469 -3.398 1.00 85.62 689 PRO A CA 1
ATOM 5685 C C . PRO A 1 689 ? -18.764 -9.355 -4.644 1.00 85.62 689 PRO A C 1
ATOM 5687 O O . PRO A 1 689 ? -17.795 -9.574 -5.368 1.00 85.62 689 PRO A O 1
ATOM 5690 N N . ASP A 1 690 ? -19.990 -9.799 -4.955 1.00 87.50 690 ASP A N 1
ATOM 5691 C CA . ASP A 1 690 ? -20.287 -10.603 -6.155 1.00 87.50 690 ASP A CA 1
ATOM 5692 C C . ASP A 1 690 ? -20.014 -9.843 -7.466 1.00 87.50 690 ASP A C 1
ATOM 5694 O O . ASP A 1 690 ? -19.697 -10.454 -8.491 1.00 87.50 690 ASP A O 1
ATOM 5698 N N . ASP A 1 691 ? -20.102 -8.510 -7.436 1.00 92.50 691 ASP A N 1
ATOM 5699 C CA . ASP A 1 691 ? -19.822 -7.614 -8.564 1.00 92.50 691 ASP A CA 1
ATOM 5700 C C . ASP A 1 691 ? -18.313 -7.354 -8.771 1.00 92.50 691 ASP A C 1
ATOM 5702 O O . ASP A 1 691 ? -17.929 -6.635 -9.704 1.00 92.50 691 ASP A O 1
ATOM 5706 N N . ILE A 1 692 ? -17.460 -7.916 -7.907 1.00 94.25 692 ILE A N 1
ATOM 5707 C CA . ILE A 1 692 ? -15.999 -7.802 -7.933 1.00 94.25 692 ILE A CA 1
ATOM 5708 C C . ILE A 1 692 ? -15.398 -9.128 -8.442 1.00 94.25 692 ILE A C 1
ATOM 5710 O O . ILE A 1 692 ? -15.934 -10.220 -8.218 1.00 94.25 692 ILE A O 1
ATOM 5714 N N . LEU A 1 693 ? -14.291 -9.036 -9.180 1.00 95.06 693 LEU A N 1
ATOM 5715 C CA . LEU A 1 693 ? -13.489 -10.179 -9.621 1.00 95.06 693 LEU A CA 1
ATOM 5716 C C . LEU A 1 693 ? -12.011 -9.798 -9.696 1.00 95.06 693 LEU A C 1
ATOM 5718 O O . LEU A 1 693 ? -11.646 -8.853 -10.393 1.00 95.06 693 LEU A O 1
ATOM 5722 N N . GLU A 1 694 ? -11.147 -10.582 -9.067 1.00 94.88 694 GLU A N 1
ATOM 5723 C CA . GLU A 1 694 ? -9.705 -10.494 -9.265 1.00 94.88 694 GLU A CA 1
ATOM 5724 C C . GLU A 1 694 ? -9.242 -11.470 -10.354 1.00 94.88 694 GLU A C 1
ATOM 5726 O O . GLU A 1 694 ? -9.500 -12.671 -10.295 1.00 94.88 694 GLU A O 1
ATOM 5731 N N . LEU A 1 695 ? -8.512 -10.957 -11.342 1.00 94.56 695 LEU A N 1
ATOM 5732 C CA . LEU A 1 695 ? -7.741 -11.745 -12.297 1.00 94.56 695 LEU A CA 1
ATOM 5733 C C . LEU A 1 695 ? -6.277 -11.740 -11.840 1.00 94.56 695 LEU A C 1
ATOM 5735 O O . LEU A 1 695 ? -5.555 -10.767 -12.079 1.00 94.56 695 LEU A O 1
ATOM 5739 N N . LYS A 1 696 ? -5.845 -12.815 -11.171 1.00 91.81 696 LYS A N 1
ATOM 5740 C CA . LYS A 1 696 ? -4.466 -12.982 -10.685 1.00 91.81 696 LYS A CA 1
ATOM 5741 C C . LYS A 1 696 ? -3.612 -13.655 -11.755 1.00 91.81 696 LYS A C 1
ATOM 5743 O O . LYS A 1 696 ? -4.002 -14.690 -12.292 1.00 91.81 696 LYS A O 1
ATOM 5748 N N . THR A 1 697 ? -2.415 -13.134 -12.026 1.00 87.56 697 THR A N 1
ATOM 5749 C CA . THR A 1 697 ? -1.401 -13.851 -12.813 1.00 87.56 697 THR A CA 1
ATOM 5750 C C . THR A 1 697 ? -0.030 -13.866 -12.135 1.00 87.56 697 THR A C 1
ATOM 5752 O O . THR A 1 697 ? 0.526 -12.835 -11.758 1.00 87.56 697 THR A O 1
ATOM 5755 N N . GLU A 1 698 ? 0.546 -15.060 -11.994 1.00 81.12 698 GLU A N 1
ATOM 5756 C CA . GLU A 1 698 ? 1.870 -15.265 -11.386 1.00 81.12 698 GLU A CA 1
ATOM 5757 C C . GLU A 1 698 ? 3.014 -15.266 -12.409 1.00 81.12 698 GLU A C 1
ATOM 5759 O O . GLU A 1 698 ? 4.173 -15.545 -12.080 1.00 81.12 698 GLU A O 1
ATOM 5764 N N . ARG A 1 699 ? 2.694 -15.028 -13.682 1.00 80.38 699 ARG A N 1
ATOM 5765 C CA . ARG A 1 699 ? 3.653 -15.089 -14.778 1.00 80.38 699 ARG A CA 1
ATOM 5766 C C . ARG A 1 699 ? 4.640 -13.920 -14.709 1.00 80.38 699 ARG A C 1
ATOM 5768 O O . ARG A 1 699 ? 4.253 -12.774 -14.514 1.00 80.38 699 ARG A O 1
ATOM 5775 N N . PHE A 1 700 ? 5.922 -14.198 -14.922 1.00 84.19 700 PHE A N 1
ATOM 5776 C CA . PHE A 1 700 ? 6.956 -13.171 -15.042 1.00 84.19 700 PHE A CA 1
ATOM 5777 C C . PHE A 1 700 ? 8.011 -13.633 -16.047 1.00 84.19 700 PHE A C 1
ATOM 5779 O O . PHE A 1 700 ? 8.926 -14.370 -15.695 1.00 84.19 700 PHE A O 1
ATOM 5786 N N . ASP A 1 701 ? 7.862 -13.207 -17.305 1.00 77.56 701 ASP A N 1
ATOM 5787 C CA . ASP A 1 701 ? 8.662 -13.695 -18.446 1.00 77.56 701 ASP A CA 1
ATOM 5788 C C . ASP A 1 701 ? 10.177 -13.500 -18.287 1.00 77.56 701 ASP A C 1
ATOM 5790 O O . ASP A 1 701 ? 10.964 -14.198 -18.917 1.00 77.56 701 ASP A O 1
ATOM 5794 N N . TYR A 1 702 ? 10.588 -12.571 -17.423 1.00 78.25 702 TYR A N 1
ATOM 5795 C CA . TYR A 1 702 ? 11.987 -12.237 -17.178 1.00 78.25 702 TYR A CA 1
ATOM 5796 C C . TYR A 1 702 ? 12.586 -12.975 -15.973 1.00 78.25 702 TYR A C 1
ATOM 5798 O O . TYR A 1 702 ? 13.674 -12.610 -15.546 1.00 78.25 702 TYR A O 1
ATOM 5806 N N . SER A 1 703 ? 11.926 -13.979 -15.377 1.00 78.62 703 SER A N 1
ATOM 5807 C CA . SER A 1 703 ? 12.461 -14.644 -14.174 1.00 78.62 703 SER A CA 1
ATOM 5808 C C . SER A 1 703 ? 13.822 -15.311 -14.402 1.00 78.62 703 SER A C 1
ATOM 5810 O O . SER A 1 703 ? 14.686 -15.224 -13.532 1.00 78.62 703 SER A O 1
ATOM 5812 N N . GLU A 1 704 ? 14.055 -15.885 -15.592 1.00 73.69 704 GLU A N 1
ATOM 5813 C CA . GLU A 1 704 ? 15.351 -16.465 -15.991 1.00 73.69 704 GLU A CA 1
ATOM 5814 C C . GLU A 1 704 ? 16.500 -15.421 -15.999 1.00 73.69 704 GLU A C 1
ATOM 5816 O O . GLU A 1 704 ? 17.665 -15.808 -15.910 1.00 73.69 704 GLU A O 1
ATOM 5821 N N . ASN A 1 705 ? 16.210 -14.110 -16.048 1.00 74.00 705 ASN A N 1
ATOM 5822 C CA . ASN A 1 705 ? 17.223 -13.047 -15.995 1.00 74.00 705 ASN A CA 1
ATOM 5823 C C . ASN A 1 705 ? 17.741 -12.742 -14.576 1.00 74.00 705 ASN A C 1
ATOM 5825 O O . ASN A 1 705 ? 18.762 -12.064 -14.459 1.00 74.00 705 ASN A O 1
ATOM 5829 N N . PHE A 1 706 ? 17.046 -13.145 -13.504 1.00 81.88 706 PHE A N 1
ATOM 5830 C CA . PHE A 1 706 ? 17.290 -12.624 -12.151 1.00 81.88 706 PHE A CA 1
ATOM 5831 C C . PHE A 1 706 ? 18.144 -13.566 -11.290 1.00 81.88 706 PHE A C 1
ATOM 5833 O O . PHE A 1 706 ? 17.736 -14.672 -10.921 1.00 81.88 706 PHE A O 1
ATOM 5840 N N . VAL A 1 707 ? 19.314 -13.063 -10.891 1.00 81.50 707 VAL A N 1
ATOM 5841 C CA . VAL A 1 707 ? 20.231 -13.697 -9.937 1.00 81.50 707 VAL A CA 1
ATOM 5842 C C . VAL A 1 707 ? 20.126 -12.970 -8.599 1.00 81.50 707 VAL A C 1
ATOM 5844 O O . VAL A 1 707 ? 20.418 -11.778 -8.495 1.00 81.50 707 VAL A O 1
ATOM 5847 N N . LEU A 1 708 ? 19.697 -13.694 -7.569 1.00 86.06 708 LEU A N 1
ATOM 5848 C CA . LEU A 1 708 ? 19.434 -13.188 -6.225 1.00 86.06 708 LEU A CA 1
ATOM 5849 C C . LEU A 1 708 ? 20.616 -13.525 -5.306 1.00 86.06 708 LEU A C 1
ATOM 5851 O O . LEU A 1 708 ? 20.966 -14.688 -5.142 1.00 86.06 708 LEU A O 1
ATOM 5855 N N . ILE A 1 709 ? 21.238 -12.522 -4.694 1.00 88.12 709 ILE A N 1
ATOM 5856 C CA . ILE A 1 709 ? 22.429 -12.672 -3.853 1.00 88.12 709 ILE A CA 1
ATOM 5857 C C . ILE A 1 709 ? 22.091 -12.213 -2.432 1.00 88.12 709 ILE A C 1
ATOM 5859 O O . ILE A 1 709 ? 21.907 -11.024 -2.155 1.00 88.12 709 ILE A O 1
ATOM 5863 N N . VAL A 1 710 ? 21.986 -13.180 -1.522 1.00 91.00 710 VAL A N 1
ATOM 5864 C CA . VAL A 1 710 ? 21.468 -12.995 -0.164 1.00 91.00 710 VAL A CA 1
ATOM 5865 C C . VAL A 1 710 ? 22.628 -12.870 0.818 1.00 91.00 710 VAL A C 1
ATOM 5867 O O . VAL A 1 710 ? 23.407 -13.798 1.002 1.00 91.00 710 VAL A O 1
ATOM 5870 N N . ALA A 1 711 ? 22.762 -11.724 1.484 1.00 91.81 711 ALA A N 1
ATOM 5871 C CA . ALA A 1 711 ? 23.747 -11.534 2.543 1.00 91.81 711 ALA A CA 1
ATOM 5872 C C . ALA A 1 711 ? 23.346 -12.346 3.787 1.00 91.81 711 ALA A C 1
ATOM 5874 O O . ALA A 1 711 ? 22.534 -11.890 4.600 1.00 91.81 711 ALA A O 1
ATOM 5875 N N . CYS A 1 712 ? 23.929 -13.539 3.926 1.00 89.00 712 CYS A N 1
ATOM 5876 C CA . CYS A 1 712 ? 23.608 -14.518 4.962 1.00 89.00 712 CYS A CA 1
ATOM 5877 C C . CYS A 1 712 ? 24.596 -14.427 6.132 1.00 89.00 712 CYS A C 1
ATOM 5879 O O . CYS A 1 712 ? 25.812 -14.549 5.988 1.00 89.00 712 CYS A O 1
ATOM 5881 N N . GLY A 1 713 ? 24.062 -14.170 7.326 1.00 85.44 713 GLY A N 1
ATOM 5882 C CA . GLY A 1 713 ? 24.839 -13.880 8.530 1.00 85.44 713 GLY A CA 1
ATOM 5883 C C . GLY A 1 713 ? 23.964 -13.928 9.777 1.00 85.44 713 GLY A C 1
ATOM 5884 O O . GLY A 1 713 ? 22.747 -13.774 9.697 1.00 85.44 713 GLY A O 1
ATOM 5885 N N . LYS A 1 714 ? 24.571 -14.112 10.953 1.00 82.81 714 LYS A N 1
ATOM 5886 C CA . LYS A 1 714 ? 23.908 -14.565 12.194 1.00 82.81 714 LYS A CA 1
ATOM 5887 C C . LYS A 1 714 ? 22.953 -13.540 12.826 1.00 82.81 714 LYS A C 1
ATOM 5889 O O . LYS A 1 714 ? 22.483 -13.761 13.939 1.00 82.81 714 LYS A O 1
ATOM 5894 N N . ASN A 1 715 ? 22.780 -12.369 12.210 1.00 88.31 715 ASN A N 1
ATOM 5895 C CA . ASN A 1 715 ? 21.891 -11.273 12.610 1.00 88.31 715 ASN A CA 1
ATOM 5896 C C . ASN A 1 715 ? 21.948 -10.127 11.579 1.00 88.31 715 ASN A C 1
ATOM 5898 O O . ASN A 1 715 ? 22.978 -9.927 10.928 1.00 88.31 715 ASN A O 1
ATOM 5902 N N . LYS A 1 716 ? 20.914 -9.271 11.555 1.00 85.19 716 LYS A N 1
ATOM 5903 C CA . LYS A 1 716 ? 20.811 -8.051 10.718 1.00 85.19 716 LYS A CA 1
ATOM 5904 C C . LYS A 1 716 ? 22.078 -7.176 10.656 1.00 85.19 716 LYS A C 1
ATOM 5906 O O . LYS A 1 716 ? 22.339 -6.551 9.630 1.00 85.19 716 LYS A O 1
ATOM 5911 N N . ARG A 1 717 ? 22.891 -7.105 11.724 1.00 87.00 717 ARG A N 1
ATOM 5912 C CA . ARG A 1 717 ? 24.130 -6.294 11.752 1.00 87.00 717 ARG A CA 1
ATOM 5913 C C . ARG A 1 717 ? 25.294 -6.966 11.020 1.00 87.00 717 ARG A C 1
ATOM 5915 O O . ARG A 1 717 ? 26.133 -6.263 10.464 1.00 87.00 717 ARG A O 1
ATOM 5922 N N . GLU A 1 718 ? 25.367 -8.293 11.025 1.00 88.44 718 GLU A N 1
ATOM 5923 C CA . GLU A 1 718 ? 26.343 -9.057 10.240 1.00 88.44 718 GLU A CA 1
ATOM 5924 C C . GLU A 1 718 ? 25.956 -9.077 8.757 1.00 88.44 718 GLU A C 1
ATOM 5926 O O . GLU A 1 718 ? 26.782 -8.741 7.914 1.00 88.44 718 GLU A O 1
ATOM 5931 N N . GLN A 1 719 ? 24.679 -9.318 8.453 1.00 90.00 719 GLN A N 1
ATOM 5932 C CA . GLN A 1 719 ? 24.133 -9.265 7.091 1.00 90.00 719 GLN A CA 1
ATOM 5933 C C . GLN A 1 719 ? 24.357 -7.887 6.442 1.00 90.00 719 GLN A C 1
ATOM 5935 O O . GLN A 1 719 ? 24.885 -7.795 5.335 1.00 90.00 719 GLN A O 1
ATOM 5940 N N . LYS A 1 720 ? 24.072 -6.786 7.160 1.00 88.94 720 LYS A N 1
ATOM 5941 C CA . LYS A 1 720 ? 24.370 -5.431 6.660 1.00 88.94 720 LYS A CA 1
ATOM 5942 C C . LYS A 1 720 ? 25.866 -5.210 6.420 1.00 88.94 720 LYS A C 1
ATOM 5944 O O . LYS A 1 720 ? 26.229 -4.612 5.418 1.00 88.94 720 LYS A O 1
ATOM 5949 N N . ARG A 1 721 ? 26.742 -5.717 7.297 1.00 89.31 721 ARG A N 1
ATOM 5950 C CA . ARG A 1 721 ? 28.200 -5.626 7.101 1.00 89.31 721 ARG A CA 1
ATOM 5951 C C . ARG A 1 721 ? 28.669 -6.383 5.863 1.00 89.31 721 ARG A C 1
ATOM 5953 O O . ARG A 1 721 ? 29.574 -5.896 5.200 1.00 89.31 721 ARG A O 1
ATOM 5960 N N . LEU A 1 722 ? 28.081 -7.538 5.552 1.00 89.75 722 LEU A N 1
ATOM 5961 C CA . LEU A 1 722 ? 28.382 -8.279 4.323 1.00 89.75 722 LEU A CA 1
ATOM 5962 C C . LEU A 1 722 ? 28.001 -7.454 3.083 1.00 89.75 722 LEU A C 1
ATOM 5964 O O . LEU A 1 722 ? 28.825 -7.307 2.183 1.00 89.75 722 LEU A O 1
ATOM 5968 N N . LEU A 1 723 ? 26.814 -6.840 3.089 1.00 90.62 723 LEU A N 1
ATOM 5969 C CA . LEU A 1 723 ? 26.329 -5.963 2.017 1.00 90.62 723 LEU A CA 1
ATOM 5970 C C . LEU A 1 723 ? 27.197 -4.694 1.857 1.00 90.62 723 LEU A C 1
ATOM 5972 O O . LEU A 1 723 ? 27.721 -4.442 0.773 1.00 90.62 723 LEU A O 1
ATOM 5976 N N . ASP A 1 724 ? 27.432 -3.945 2.946 1.00 88.81 724 ASP A N 1
ATOM 5977 C CA . ASP A 1 724 ? 28.314 -2.763 2.978 1.00 88.81 724 ASP A CA 1
ATOM 5978 C C . ASP A 1 724 ? 29.738 -3.124 2.478 1.00 88.81 724 ASP A C 1
ATOM 5980 O O . ASP A 1 724 ? 30.331 -2.386 1.687 1.00 88.81 724 ASP A O 1
ATOM 5984 N N . ASN A 1 725 ? 30.287 -4.279 2.890 1.00 88.88 725 ASN A N 1
ATOM 5985 C CA . ASN A 1 725 ? 31.604 -4.765 2.454 1.00 88.88 725 ASN A CA 1
ATOM 5986 C C . ASN A 1 725 ? 31.637 -5.156 0.968 1.00 88.88 725 ASN A C 1
ATOM 5988 O O . ASN A 1 725 ? 32.655 -4.925 0.313 1.00 88.88 725 ASN A O 1
ATOM 5992 N N . PHE A 1 726 ? 30.564 -5.747 0.432 1.00 90.50 726 PHE A N 1
ATOM 5993 C CA . PHE A 1 726 ? 30.471 -6.088 -0.989 1.00 90.50 726 PHE A CA 1
ATOM 5994 C C . PHE A 1 726 ? 30.489 -4.822 -1.846 1.00 90.50 726 PHE A C 1
ATOM 5996 O O . PHE A 1 726 ? 31.314 -4.700 -2.748 1.00 90.50 726 PHE A O 1
ATOM 6003 N N . ILE A 1 727 ? 29.645 -3.843 -1.506 1.00 89.88 727 ILE A N 1
ATOM 6004 C CA . ILE A 1 727 ? 29.559 -2.548 -2.197 1.00 89.88 727 ILE A CA 1
ATOM 6005 C C . ILE A 1 727 ? 30.921 -1.838 -2.166 1.00 89.88 727 ILE A C 1
ATOM 6007 O O . ILE A 1 727 ? 31.403 -1.365 -3.193 1.00 89.88 727 ILE A O 1
ATOM 6011 N N . GLN A 1 728 ? 31.599 -1.831 -1.013 1.00 87.94 728 GLN A N 1
ATOM 6012 C CA . GLN A 1 728 ? 32.950 -1.274 -0.872 1.00 87.94 728 GLN A CA 1
ATOM 6013 C C . GLN A 1 728 ? 34.019 -2.020 -1.689 1.00 87.94 728 GLN A C 1
ATOM 6015 O O . GLN A 1 728 ? 34.959 -1.388 -2.170 1.00 87.94 728 GLN A O 1
ATOM 6020 N N . LYS A 1 729 ? 33.904 -3.342 -1.871 1.00 87.56 729 LYS A N 1
ATOM 6021 C CA . LYS A 1 729 ? 34.801 -4.106 -2.756 1.00 87.56 729 LYS A CA 1
ATOM 6022 C C . LYS A 1 729 ? 34.520 -3.820 -4.232 1.00 87.56 729 LYS A C 1
ATOM 6024 O O . LYS A 1 729 ? 35.474 -3.599 -4.967 1.00 87.56 729 LYS A O 1
ATOM 6029 N N . LEU A 1 730 ? 33.252 -3.773 -4.648 1.00 85.62 730 LEU A N 1
ATOM 6030 C CA . LEU A 1 730 ? 32.856 -3.465 -6.027 1.00 85.62 730 LEU A CA 1
ATOM 6031 C C . LEU A 1 730 ? 33.266 -2.040 -6.434 1.00 85.62 730 LEU A C 1
ATOM 6033 O O . LEU A 1 730 ? 33.776 -1.844 -7.532 1.00 85.62 730 LEU A O 1
ATOM 6037 N N . LEU A 1 731 ? 33.127 -1.058 -5.534 1.00 85.56 731 LEU A N 1
ATOM 6038 C CA . LEU A 1 731 ? 33.633 0.303 -5.750 1.00 85.56 731 LEU A CA 1
ATOM 6039 C C . LEU A 1 731 ? 35.151 0.325 -5.966 1.00 85.56 731 LEU A C 1
ATOM 6041 O O . LEU A 1 731 ? 35.604 0.899 -6.948 1.00 85.56 731 LEU A O 1
ATOM 6045 N N . ARG A 1 732 ? 35.933 -0.357 -5.121 1.00 84.00 732 ARG A N 1
ATOM 6046 C CA . ARG A 1 732 ? 37.395 -0.452 -5.305 1.00 84.00 732 ARG A CA 1
ATOM 6047 C C . ARG A 1 732 ? 37.783 -1.189 -6.583 1.00 84.00 732 ARG A C 1
ATOM 6049 O O . ARG A 1 732 ? 38.777 -0.831 -7.200 1.00 84.00 732 ARG A O 1
ATOM 6056 N N . TYR A 1 733 ? 37.002 -2.191 -6.987 1.00 78.31 733 TYR A N 1
ATOM 6057 C CA . TYR A 1 733 ? 37.203 -2.893 -8.254 1.00 78.31 733 TYR A CA 1
ATOM 6058 C C . TYR A 1 733 ? 36.977 -1.937 -9.439 1.00 78.31 733 TYR A C 1
ATOM 6060 O O . TYR A 1 733 ? 37.829 -1.824 -10.314 1.00 78.31 733 TYR A O 1
ATOM 6068 N N . ASN A 1 734 ? 35.906 -1.136 -9.394 1.00 74.69 734 ASN A N 1
ATOM 6069 C CA . ASN A 1 734 ? 35.648 -0.045 -10.341 1.00 74.69 734 ASN A CA 1
ATOM 6070 C C . ASN A 1 734 ? 36.714 1.075 -10.318 1.00 74.69 734 ASN A C 1
ATOM 6072 O O . ASN A 1 734 ? 36.864 1.771 -11.317 1.00 74.69 734 ASN A O 1
ATOM 6076 N N . GLU A 1 735 ? 37.433 1.286 -9.210 1.00 76.75 735 GLU A N 1
ATOM 6077 C CA . GLU A 1 735 ? 38.569 2.223 -9.140 1.00 76.75 735 GLU A CA 1
ATOM 6078 C C . GLU A 1 735 ? 39.855 1.647 -9.759 1.00 76.75 735 GLU A C 1
ATOM 6080 O O . GLU A 1 735 ? 40.674 2.411 -10.269 1.00 76.75 735 GLU A O 1
ATOM 6085 N N . SER A 1 736 ? 40.048 0.322 -9.718 1.00 66.25 736 SER A N 1
ATOM 6086 C CA . SER A 1 736 ? 41.214 -0.356 -10.307 1.00 66.25 736 SER A CA 1
ATOM 6087 C C . SER A 1 736 ? 41.053 -0.738 -11.780 1.00 66.25 736 SER A C 1
ATOM 6089 O O . SER A 1 736 ? 42.057 -0.944 -12.459 1.00 66.25 736 SER A O 1
ATOM 6091 N N . GLU A 1 737 ? 39.820 -0.864 -12.270 1.00 61.84 737 GLU A N 1
ATOM 6092 C CA . GLU A 1 737 ? 39.519 -1.394 -13.602 1.00 61.84 737 GLU A CA 1
ATOM 6093 C C . GLU A 1 737 ? 39.336 -0.322 -14.682 1.00 61.84 737 GLU A C 1
ATOM 6095 O O . GLU A 1 737 ? 38.946 0.818 -14.427 1.00 61.84 737 GLU A O 1
ATOM 6100 N N . LYS A 1 738 ? 39.564 -0.720 -15.941 1.00 52.22 738 LYS A N 1
ATOM 6101 C CA . LYS A 1 738 ? 39.391 0.146 -17.126 1.00 52.22 738 LYS A CA 1
ATOM 6102 C C . LYS A 1 738 ? 37.931 0.581 -17.339 1.00 52.22 738 LYS A C 1
ATOM 6104 O O . LYS A 1 738 ? 37.692 1.635 -17.927 1.00 52.22 738 LYS A O 1
ATOM 6109 N N . PHE A 1 739 ? 36.977 -0.224 -16.872 1.00 50.75 739 PHE A N 1
ATOM 6110 C CA . PHE A 1 739 ? 35.540 -0.012 -17.028 1.00 50.75 739 PHE A CA 1
ATOM 6111 C C . PHE A 1 739 ? 34.847 -0.018 -15.658 1.00 50.75 739 PHE A C 1
ATOM 6113 O O . PHE A 1 739 ? 34.983 -0.961 -14.876 1.00 50.75 739 PHE A O 1
ATOM 6120 N N . THR A 1 740 ? 34.077 1.035 -15.371 1.00 66.38 740 THR A N 1
ATOM 6121 C CA . THR A 1 740 ? 33.254 1.106 -14.157 1.00 66.38 740 THR A CA 1
ATOM 6122 C C . THR A 1 740 ? 31.897 0.470 -14.407 1.00 66.38 740 THR A C 1
ATOM 6124 O O . THR A 1 740 ? 31.168 0.969 -15.260 1.00 66.38 740 THR A O 1
ATOM 6127 N N . CYS A 1 741 ? 31.509 -0.527 -13.615 1.00 71.50 741 CYS A N 1
ATOM 6128 C CA . CYS A 1 741 ? 30.125 -0.978 -13.540 1.00 71.50 741 CYS A CA 1
ATOM 6129 C C . CYS A 1 741 ? 29.307 -0.011 -12.656 1.00 71.50 741 CYS A C 1
ATOM 6131 O O . CYS A 1 741 ? 29.466 -0.044 -11.426 1.00 71.50 741 CYS A O 1
ATOM 6133 N N . PRO A 1 742 ? 28.426 0.843 -13.213 1.00 76.12 742 PRO A N 1
ATOM 6134 C CA . PRO A 1 742 ? 27.445 1.573 -12.416 1.00 76.12 742 PRO A CA 1
ATOM 6135 C C . PRO A 1 742 ? 26.460 0.591 -11.763 1.00 76.12 742 PRO A C 1
ATOM 6137 O O . PRO A 1 742 ? 26.192 -0.490 -12.280 1.00 76.12 742 PRO A O 1
ATOM 6140 N N . PHE A 1 743 ? 25.913 0.967 -10.610 1.00 85.00 743 PHE A N 1
ATOM 6141 C CA . PHE A 1 743 ? 24.925 0.161 -9.893 1.00 85.00 743 PHE A CA 1
ATOM 6142 C C . PHE A 1 743 ? 23.879 1.056 -9.235 1.00 85.00 743 PHE A C 1
ATOM 6144 O O . PHE A 1 743 ? 24.138 2.232 -8.957 1.00 85.00 743 PHE A O 1
ATOM 6151 N N . MET A 1 744 ? 22.710 0.483 -8.970 1.00 86.38 744 MET A N 1
ATOM 6152 C CA . MET A 1 744 ? 21.621 1.126 -8.247 1.00 86.38 744 MET A CA 1
ATOM 6153 C C . MET A 1 744 ? 21.595 0.682 -6.782 1.00 86.38 744 MET A C 1
ATOM 6155 O O . MET A 1 744 ? 21.881 -0.474 -6.474 1.00 86.38 744 MET A O 1
ATOM 6159 N N . VAL A 1 745 ? 21.207 1.579 -5.873 1.00 87.19 745 VAL A N 1
ATOM 6160 C CA . VAL A 1 745 ? 20.901 1.240 -4.477 1.00 87.19 745 VAL A CA 1
ATOM 6161 C C . VAL A 1 745 ? 19.520 1.759 -4.095 1.00 87.19 745 VAL A C 1
ATOM 6163 O O . VAL A 1 745 ? 19.255 2.959 -4.176 1.00 87.19 745 VAL A O 1
ATOM 6166 N N . LEU A 1 746 ? 18.662 0.852 -3.641 1.00 84.62 746 LEU A N 1
ATOM 6167 C CA . LEU A 1 746 ? 17.363 1.129 -3.046 1.00 84.62 746 LEU A CA 1
ATOM 6168 C C . LEU A 1 746 ? 17.490 1.229 -1.519 1.00 84.62 746 LEU A C 1
ATOM 6170 O O . LEU A 1 746 ? 18.068 0.360 -0.861 1.00 84.62 746 LEU A O 1
ATOM 6174 N N . THR A 1 747 ? 16.937 2.302 -0.953 1.00 82.56 747 THR A N 1
ATOM 6175 C CA . THR A 1 747 ? 16.964 2.593 0.488 1.00 82.56 747 THR A CA 1
ATOM 6176 C C . THR A 1 747 ? 15.579 2.975 1.020 1.00 82.56 747 THR A C 1
ATOM 6178 O O . THR A 1 747 ? 14.701 3.392 0.269 1.00 82.56 747 THR A O 1
ATOM 6181 N N . SER A 1 748 ? 15.408 2.885 2.339 1.00 73.06 748 SER A N 1
ATOM 6182 C CA . SER A 1 748 ? 14.139 3.036 3.076 1.00 73.06 748 SER A CA 1
ATOM 6183 C C . SER A 1 748 ? 13.723 4.464 3.461 1.00 73.06 748 SER A C 1
ATOM 6185 O O . SER A 1 748 ? 12.666 4.654 4.054 1.00 73.06 748 SER A O 1
ATOM 6187 N N . SER A 1 749 ? 14.540 5.489 3.198 1.00 71.19 749 SER A N 1
ATOM 6188 C CA . SER A 1 749 ? 14.158 6.904 3.384 1.00 71.19 749 SER A CA 1
ATOM 6189 C C . SER A 1 749 ? 15.151 7.841 2.702 1.00 71.19 749 SER A C 1
ATOM 6191 O O . SER A 1 749 ? 16.314 7.476 2.540 1.00 71.19 749 SER A O 1
ATOM 6193 N N . ILE A 1 750 ? 14.735 9.079 2.400 1.00 72.88 750 ILE A N 1
ATOM 6194 C CA . ILE A 1 750 ? 15.623 10.157 1.911 1.00 72.88 750 ILE A CA 1
ATOM 6195 C C . ILE A 1 750 ? 16.835 10.320 2.845 1.00 72.88 750 ILE A C 1
ATOM 6197 O O . ILE A 1 750 ? 17.984 10.315 2.413 1.00 72.88 750 ILE A O 1
ATOM 6201 N N . LYS A 1 751 ? 16.595 10.327 4.160 1.00 70.62 751 LYS A N 1
ATOM 6202 C CA . LYS A 1 751 ? 17.657 10.384 5.172 1.00 70.62 751 LYS A CA 1
ATOM 6203 C C . LYS A 1 751 ? 18.606 9.185 5.112 1.00 70.62 751 LYS A C 1
ATOM 6205 O O . LYS A 1 751 ? 19.800 9.331 5.377 1.00 70.62 751 LYS A O 1
ATOM 6210 N N . HIS A 1 752 ? 18.110 7.990 4.782 1.00 75.38 752 HIS A N 1
ATOM 6211 C CA . HIS A 1 752 ? 18.962 6.813 4.622 1.00 75.38 752 HIS A CA 1
ATOM 6212 C C . HIS A 1 752 ? 19.788 6.899 3.329 1.00 75.38 752 HIS A C 1
ATOM 6214 O O . HIS A 1 752 ? 20.991 6.666 3.392 1.00 75.38 752 HIS A O 1
ATOM 6220 N N . GLN A 1 753 ? 19.182 7.332 2.219 1.00 80.06 753 GLN A N 1
ATOM 6221 C CA . GLN A 1 753 ? 19.824 7.673 0.941 1.00 80.06 753 GLN A CA 1
ATOM 6222 C C . GLN A 1 753 ? 20.981 8.683 1.132 1.00 80.06 753 GLN A C 1
ATOM 6224 O O . GLN A 1 753 ? 22.110 8.408 0.720 1.00 80.06 753 GLN A O 1
ATOM 6229 N N . GLU A 1 754 ? 20.759 9.789 1.850 1.00 81.06 754 GLU A N 1
ATOM 6230 C CA . GLU A 1 754 ? 21.791 10.777 2.225 1.00 81.06 754 GLU A CA 1
ATOM 6231 C C . GLU A 1 754 ? 22.901 10.168 3.102 1.00 81.06 754 GLU A C 1
ATOM 6233 O O . GLU A 1 754 ? 24.096 10.293 2.812 1.00 81.06 754 GLU A O 1
ATOM 6238 N N . THR A 1 755 ? 22.511 9.464 4.173 1.00 78.25 755 THR A N 1
ATOM 6239 C CA . THR A 1 755 ? 23.433 8.801 5.116 1.00 78.25 755 THR A CA 1
ATOM 6240 C C . THR A 1 755 ? 24.233 7.682 4.438 1.00 78.25 755 THR A C 1
ATOM 6242 O O . THR A 1 755 ? 25.281 7.272 4.932 1.00 78.25 755 THR A O 1
ATOM 6245 N N . PHE A 1 756 ? 23.746 7.138 3.326 1.00 79.25 756 PHE A N 1
ATOM 6246 C CA . PHE A 1 756 ? 24.402 6.102 2.537 1.00 79.25 756 PHE A CA 1
ATOM 6247 C C . PHE A 1 756 ? 25.383 6.704 1.521 1.00 79.25 756 PHE A C 1
ATOM 6249 O O . PHE A 1 756 ? 26.562 6.353 1.540 1.00 79.25 756 PHE A O 1
ATOM 6256 N N . ALA A 1 757 ? 24.966 7.684 0.713 1.00 80.31 757 ALA A N 1
ATOM 6257 C CA . ALA A 1 757 ? 25.858 8.335 -0.253 1.00 80.31 757 ALA A CA 1
ATOM 6258 C C . ALA A 1 757 ? 27.054 9.042 0.416 1.00 80.31 757 ALA A C 1
ATOM 6260 O O . ALA A 1 757 ? 28.188 8.934 -0.058 1.00 80.31 757 ALA A O 1
ATOM 6261 N N . SER A 1 758 ? 26.831 9.683 1.569 1.00 77.44 758 SER A N 1
ATOM 6262 C CA . SER A 1 758 ? 27.896 10.299 2.379 1.00 77.44 758 SER A CA 1
ATOM 6263 C C . SER A 1 758 ? 28.917 9.298 2.946 1.00 77.44 758 SER A C 1
ATOM 6265 O O . SER A 1 758 ? 30.055 9.686 3.219 1.00 77.44 758 SER A O 1
ATOM 6267 N N . ARG A 1 759 ? 28.560 8.009 3.080 1.00 73.56 759 ARG A N 1
ATOM 6268 C CA . ARG A 1 759 ? 29.493 6.931 3.464 1.00 73.56 759 ARG A CA 1
ATOM 6269 C C . ARG A 1 759 ? 30.348 6.428 2.299 1.00 73.56 759 ARG A C 1
ATOM 6271 O O . ARG A 1 759 ? 31.480 6.020 2.543 1.00 73.56 759 ARG A O 1
ATOM 6278 N N . LEU A 1 760 ? 29.826 6.430 1.071 1.00 70.38 760 LEU A N 1
ATOM 6279 C CA . LEU A 1 760 ? 30.495 5.805 -0.077 1.00 70.38 760 LEU A CA 1
ATOM 6280 C C . LEU A 1 760 ? 31.525 6.709 -0.785 1.00 70.38 760 LEU A C 1
ATOM 6282 O O . LEU A 1 760 ? 32.596 6.209 -1.108 1.00 70.38 760 LEU A O 1
ATOM 6286 N N . LYS A 1 761 ? 31.237 8.016 -0.928 1.00 64.12 761 LYS A N 1
ATOM 6287 C CA . LYS A 1 761 ? 32.054 9.065 -1.596 1.00 64.12 761 LYS A CA 1
ATOM 6288 C C . LYS A 1 761 ? 32.270 8.917 -3.118 1.00 64.12 761 LYS A C 1
ATOM 6290 O O . LYS A 1 761 ? 32.667 7.870 -3.601 1.00 64.12 761 LYS A O 1
ATOM 6295 N N . ASN A 1 762 ? 32.154 10.053 -3.823 1.00 61.16 762 ASN A N 1
ATOM 6296 C CA . ASN A 1 762 ? 32.407 10.262 -5.263 1.00 61.16 762 ASN A CA 1
ATOM 6297 C C . ASN A 1 762 ? 31.590 9.373 -6.232 1.00 61.16 762 ASN A C 1
ATOM 6299 O O . ASN A 1 762 ? 31.015 8.365 -5.847 1.00 61.16 762 ASN A O 1
ATOM 6303 N N . ASN A 1 763 ? 31.472 9.805 -7.498 1.00 69.25 763 ASN A N 1
ATOM 6304 C CA . ASN A 1 763 ? 30.698 9.137 -8.565 1.00 69.25 763 ASN A CA 1
ATOM 6305 C C . ASN A 1 763 ? 29.282 8.657 -8.167 1.00 69.25 763 ASN A C 1
ATOM 6307 O O . ASN A 1 763 ? 28.784 7.687 -8.728 1.00 69.25 763 ASN A O 1
ATOM 6311 N N . ILE A 1 764 ? 28.609 9.336 -7.233 1.00 78.25 764 ILE A N 1
ATOM 6312 C CA . ILE A 1 764 ? 27.252 8.987 -6.795 1.00 78.25 764 ILE A CA 1
ATOM 6313 C C . ILE A 1 764 ? 26.275 10.092 -7.159 1.00 78.25 764 ILE A C 1
ATOM 6315 O O . ILE A 1 764 ? 26.484 11.262 -6.836 1.00 78.25 764 ILE A O 1
ATOM 6319 N N . LYS A 1 765 ? 25.173 9.686 -7.784 1.00 78.31 765 LYS A N 1
ATOM 6320 C CA . LYS A 1 765 ? 24.000 10.507 -8.029 1.00 78.31 765 LYS A CA 1
ATOM 6321 C C . LYS A 1 765 ? 22.935 10.182 -6.979 1.00 78.31 765 LYS A C 1
ATOM 6323 O O . LYS A 1 765 ? 22.402 9.074 -6.938 1.00 78.31 765 LYS A O 1
ATOM 6328 N N . LEU A 1 766 ? 22.622 11.164 -6.133 1.00 76.12 766 LEU A N 1
ATOM 6329 C CA . LEU A 1 766 ? 21.350 11.186 -5.413 1.00 76.12 766 LEU A CA 1
ATOM 6330 C C . LEU A 1 766 ? 20.263 11.663 -6.375 1.00 76.12 766 LEU A C 1
ATOM 6332 O O . LEU A 1 766 ? 20.447 12.693 -7.029 1.00 76.12 766 LEU A O 1
ATOM 6336 N N . VAL A 1 767 ? 19.159 10.921 -6.441 1.00 67.69 767 VAL A N 1
ATOM 6337 C CA . VAL A 1 767 ? 17.988 11.260 -7.260 1.00 67.69 767 VAL A CA 1
ATOM 6338 C C . VAL A 1 767 ? 16.844 11.682 -6.354 1.00 67.69 767 VAL A C 1
ATOM 6340 O O . VAL A 1 767 ? 16.522 10.985 -5.388 1.00 67.69 767 VAL A O 1
ATOM 6343 N N . ASN A 1 768 ? 16.224 12.816 -6.678 1.00 60.38 768 ASN A N 1
ATOM 6344 C CA . ASN A 1 768 ? 15.106 13.367 -5.922 1.00 60.38 768 ASN A CA 1
ATOM 6345 C C . ASN A 1 768 ? 13.767 13.161 -6.655 1.00 60.38 768 ASN A C 1
ATOM 6347 O O . ASN A 1 768 ? 13.686 13.238 -7.880 1.00 60.38 768 ASN A O 1
ATOM 6351 N N . VAL A 1 769 ? 12.700 12.927 -5.890 1.00 52.00 769 VAL A N 1
ATOM 6352 C CA . VAL A 1 769 ? 11.400 12.383 -6.341 1.00 52.00 769 VAL A CA 1
ATOM 6353 C C . VAL A 1 769 ? 10.612 13.325 -7.268 1.00 52.00 769 VAL A C 1
ATOM 6355 O O . VAL A 1 769 ? 9.606 12.922 -7.840 1.00 52.00 769 VAL A O 1
ATOM 6358 N N . HIS A 1 770 ? 11.048 14.574 -7.436 1.00 46.84 770 HIS A N 1
ATOM 6359 C CA . HIS A 1 770 ? 10.273 15.621 -8.111 1.00 46.84 770 HIS A CA 1
ATOM 6360 C C . HIS A 1 770 ? 11.023 16.356 -9.234 1.00 46.84 770 HIS A C 1
ATOM 6362 O O . HIS A 1 770 ? 10.511 17.362 -9.720 1.00 46.84 770 HIS A O 1
ATOM 6368 N N . GLN A 1 771 ? 12.239 15.928 -9.606 1.00 46.84 771 GLN A N 1
ATOM 6369 C CA . GLN A 1 771 ? 13.173 16.803 -10.338 1.00 46.84 771 GLN A CA 1
ATOM 6370 C C . GLN A 1 771 ? 13.909 16.195 -11.544 1.00 46.84 771 GLN A C 1
ATOM 6372 O O . GLN A 1 771 ? 14.542 16.963 -12.261 1.00 46.84 771 GLN A O 1
ATOM 6377 N N . GLU A 1 772 ? 13.863 14.880 -11.793 1.00 52.12 772 GLU A N 1
ATOM 6378 C CA . GLU A 1 772 ? 14.792 14.238 -12.747 1.00 52.12 772 GLU A CA 1
ATOM 6379 C C . GLU A 1 772 ? 14.084 13.398 -13.816 1.00 52.12 772 GLU A C 1
ATOM 6381 O O . GLU A 1 772 ? 13.146 12.649 -13.535 1.00 52.12 772 GLU A O 1
ATOM 6386 N N . ASN A 1 773 ? 14.542 13.547 -15.059 1.00 55.00 773 ASN A N 1
ATOM 6387 C CA . ASN A 1 773 ? 14.052 12.850 -16.242 1.00 55.00 773 ASN A CA 1
ATOM 6388 C C . ASN A 1 773 ? 14.666 11.432 -16.301 1.00 55.00 773 ASN A C 1
ATOM 6390 O O . ASN A 1 773 ? 15.842 11.270 -15.967 1.00 55.00 773 ASN A O 1
ATOM 6394 N N . PRO A 1 774 ? 13.949 10.396 -16.780 1.00 56.94 774 PRO A N 1
ATOM 6395 C CA . PRO A 1 774 ? 14.549 9.099 -17.123 1.00 56.94 774 PRO A CA 1
ATOM 6396 C C . PRO A 1 774 ? 15.841 9.204 -17.955 1.00 56.94 774 PRO A C 1
ATOM 6398 O O . PRO A 1 774 ? 16.783 8.441 -17.742 1.00 56.94 774 PRO A O 1
ATOM 6401 N N . PHE A 1 775 ? 15.918 10.196 -18.848 1.00 54.91 775 PHE A N 1
ATOM 6402 C CA . PHE A 1 775 ? 17.111 10.529 -19.625 1.00 54.91 775 PHE A CA 1
ATOM 6403 C C . PHE A 1 775 ? 18.290 11.000 -18.757 1.00 54.91 775 PHE A C 1
ATOM 6405 O O . PHE A 1 775 ? 19.424 10.611 -19.023 1.00 54.91 775 PHE A O 1
ATOM 6412 N N . ASP A 1 776 ? 18.053 11.750 -17.674 1.00 60.28 776 ASP A N 1
ATOM 6413 C CA . ASP A 1 776 ? 19.109 12.143 -16.730 1.00 60.28 776 ASP A CA 1
ATOM 6414 C C . ASP A 1 776 ? 19.674 10.918 -16.001 1.00 60.28 776 ASP A C 1
ATOM 6416 O O . ASP A 1 776 ? 20.880 10.827 -15.770 1.00 60.28 776 ASP A O 1
ATOM 6420 N N . LEU A 1 777 ? 18.822 9.944 -15.661 1.00 64.38 777 LEU A N 1
ATOM 6421 C CA . LEU A 1 777 ? 19.242 8.687 -15.030 1.00 64.38 777 LEU A CA 1
ATOM 6422 C C . LEU A 1 777 ? 20.078 7.837 -15.996 1.00 64.38 777 LEU A C 1
ATOM 6424 O O . LEU A 1 777 ? 21.108 7.290 -15.599 1.00 64.38 777 LEU A O 1
ATOM 6428 N N . PHE A 1 778 ? 19.681 7.783 -17.269 1.00 58.19 778 PHE A N 1
ATOM 6429 C CA . PHE A 1 778 ? 20.452 7.148 -18.337 1.00 58.19 778 PHE A CA 1
ATOM 6430 C C . PHE A 1 778 ? 21.798 7.850 -18.582 1.00 58.19 778 PHE A C 1
ATOM 6432 O O . PHE A 1 778 ? 22.829 7.183 -18.648 1.00 58.19 778 PHE A O 1
ATOM 6439 N N . LEU A 1 779 ? 21.832 9.187 -18.628 1.00 55.22 779 LEU A N 1
ATOM 6440 C CA . LEU A 1 779 ? 23.078 9.953 -18.738 1.00 55.22 779 LEU A CA 1
ATOM 6441 C C . LEU A 1 779 ? 24.004 9.701 -17.542 1.00 55.22 779 LEU A C 1
ATOM 6443 O O . LEU A 1 779 ? 25.192 9.469 -17.747 1.00 55.22 779 LEU A O 1
ATOM 6447 N N . ASN A 1 780 ? 23.478 9.696 -16.309 1.00 64.00 780 ASN A N 1
ATOM 6448 C CA . ASN A 1 780 ? 24.256 9.387 -15.102 1.00 64.00 780 ASN A CA 1
ATOM 6449 C C . ASN A 1 780 ? 24.818 7.950 -15.124 1.00 64.00 780 ASN A C 1
ATOM 6451 O O . ASN A 1 780 ? 25.958 7.737 -14.711 1.00 64.00 780 ASN A O 1
ATOM 6455 N N . PHE A 1 781 ? 24.065 6.988 -15.661 1.00 65.56 781 PHE A N 1
ATOM 6456 C CA . PHE A 1 781 ? 24.539 5.624 -15.903 1.00 65.56 781 PHE A CA 1
ATOM 6457 C C . PHE A 1 781 ? 25.653 5.566 -16.966 1.00 65.56 781 PHE A C 1
ATOM 6459 O O . PHE A 1 781 ? 26.699 4.977 -16.703 1.00 65.56 781 PHE A O 1
ATOM 6466 N N . CYS A 1 782 ? 25.481 6.221 -18.123 1.00 55.38 782 CYS A N 1
ATOM 6467 C CA . CYS A 1 782 ? 26.479 6.242 -19.204 1.00 55.38 782 CYS A CA 1
ATOM 6468 C C . CYS A 1 782 ? 27.798 6.878 -18.751 1.00 55.38 782 CYS A C 1
ATOM 6470 O O . CYS A 1 782 ? 28.879 6.373 -19.040 1.00 55.38 782 CYS A O 1
ATOM 6472 N N . ILE A 1 783 ? 27.720 7.944 -17.951 1.00 60.31 783 ILE A N 1
ATOM 6473 C CA . ILE A 1 783 ? 28.882 8.547 -17.289 1.00 60.31 783 ILE A CA 1
ATOM 6474 C C . ILE A 1 783 ? 29.258 7.791 -16.002 1.00 60.31 783 ILE A C 1
ATOM 6476 O O . ILE A 1 783 ? 29.795 8.389 -15.076 1.00 60.31 783 ILE A O 1
ATOM 6480 N N . GLY A 1 784 ? 28.991 6.484 -15.915 1.00 62.03 784 GLY A N 1
ATOM 6481 C CA . GLY A 1 784 ? 29.480 5.566 -14.883 1.00 62.03 784 GLY A CA 1
ATOM 6482 C C . GLY A 1 784 ? 29.335 6.065 -13.444 1.00 62.03 784 GLY A C 1
ATOM 6483 O O . GLY A 1 784 ? 30.290 5.931 -12.669 1.00 62.03 784 GLY A O 1
ATOM 6484 N N . LYS A 1 785 ? 28.200 6.698 -13.108 1.00 74.12 785 LYS A N 1
ATOM 6485 C CA . LYS A 1 785 ? 27.835 7.095 -11.741 1.00 74.12 785 LYS A CA 1
ATOM 6486 C C . LYS A 1 785 ? 26.880 6.063 -11.141 1.00 74.12 785 LYS A C 1
ATOM 6488 O O . LYS A 1 785 ? 25.972 5.563 -11.800 1.00 74.12 785 LYS A O 1
ATOM 6493 N N . HIS A 1 786 ? 27.082 5.762 -9.866 1.00 84.94 786 HIS A N 1
ATOM 6494 C CA . HIS A 1 786 ? 26.202 4.914 -9.068 1.00 84.94 786 HIS A CA 1
ATOM 6495 C C . HIS A 1 786 ? 24.982 5.728 -8.636 1.00 84.94 786 HIS A C 1
ATOM 6497 O O . HIS A 1 786 ? 25.117 6.907 -8.303 1.00 84.94 786 HIS A O 1
ATOM 6503 N N . ILE A 1 787 ? 23.796 5.125 -8.631 1.00 82.81 787 ILE A N 1
ATOM 6504 C CA . ILE A 1 787 ? 22.544 5.857 -8.407 1.00 82.81 787 ILE A CA 1
ATOM 6505 C C . ILE A 1 787 ? 21.879 5.360 -7.123 1.00 82.81 787 ILE A C 1
ATOM 6507 O O . ILE A 1 787 ? 21.619 4.168 -6.975 1.00 82.81 787 ILE A O 1
ATOM 6511 N N . VAL A 1 788 ? 21.619 6.262 -6.175 1.00 83.38 788 VAL A N 1
ATOM 6512 C CA . VAL A 1 788 ? 20.998 5.921 -4.884 1.00 83.38 788 VAL A CA 1
ATOM 6513 C C . VAL A 1 788 ? 19.613 6.549 -4.813 1.00 83.38 788 VAL A C 1
ATOM 6515 O O . VAL A 1 788 ? 19.476 7.769 -4.944 1.00 83.38 788 VAL A O 1
ATOM 6518 N N . PHE A 1 789 ? 18.606 5.719 -4.550 1.00 77.19 789 PHE A N 1
ATOM 6519 C CA . PHE A 1 789 ? 17.196 6.088 -4.469 1.00 77.19 789 PHE A CA 1
ATOM 6520 C C . PHE A 1 789 ? 16.604 5.800 -3.087 1.00 77.19 789 PHE A C 1
ATOM 6522 O O . PHE A 1 789 ? 17.017 4.883 -2.372 1.00 77.19 789 PHE A O 1
ATOM 6529 N N . TYR A 1 790 ? 15.556 6.545 -2.754 1.00 72.50 790 TYR A N 1
ATOM 6530 C CA . TYR A 1 790 ? 14.559 6.152 -1.762 1.00 72.50 790 TYR A CA 1
ATOM 6531 C C . TYR A 1 790 ? 13.434 5.363 -2.458 1.00 72.50 790 TYR A C 1
ATOM 6533 O O . TYR A 1 790 ? 12.961 5.769 -3.520 1.00 72.50 790 TYR A O 1
ATOM 6541 N N . GLN A 1 791 ? 12.995 4.244 -1.882 1.00 59.47 791 GLN A N 1
ATOM 6542 C CA . GLN A 1 791 ? 11.997 3.354 -2.483 1.00 59.47 791 GLN A CA 1
ATOM 6543 C C . GLN A 1 791 ? 10.605 3.979 -2.683 1.00 59.47 791 GLN A C 1
ATOM 6545 O O . GLN A 1 791 ? 9.951 3.618 -3.650 1.00 59.47 791 GLN A O 1
ATOM 6550 N N . ASN A 1 792 ? 10.165 4.986 -1.917 1.00 58.75 792 ASN A N 1
ATOM 6551 C CA . ASN A 1 792 ? 8.880 5.667 -2.191 1.00 58.75 792 ASN A CA 1
ATOM 6552 C C . ASN A 1 792 ? 8.957 6.698 -3.361 1.00 58.75 792 ASN A C 1
ATOM 6554 O O . ASN A 1 792 ? 8.078 7.563 -3.471 1.00 58.75 792 ASN A O 1
ATOM 6558 N N . SER A 1 793 ? 10.010 6.666 -4.191 1.00 51.38 793 SER A N 1
ATOM 6559 C CA . SER A 1 793 ? 10.257 7.587 -5.321 1.00 51.38 793 SER A CA 1
ATOM 6560 C C . SER A 1 793 ? 9.502 7.214 -6.611 1.00 51.38 793 SER A C 1
ATOM 6562 O O . SER A 1 793 ? 8.740 6.260 -6.633 1.00 51.38 793 SER A O 1
ATOM 6564 N N . ILE A 1 794 ? 9.700 7.954 -7.712 1.00 48.25 794 ILE A N 1
ATOM 6565 C CA . ILE A 1 794 ? 9.015 7.738 -9.009 1.00 48.25 794 ILE A CA 1
ATOM 6566 C C . ILE A 1 794 ? 9.149 6.296 -9.559 1.00 48.25 794 ILE A C 1
ATOM 6568 O O . ILE A 1 794 ? 8.304 5.858 -10.334 1.00 48.25 794 ILE A O 1
ATOM 6572 N N . ILE A 1 795 ? 10.175 5.539 -9.162 1.00 46.75 795 ILE A N 1
ATOM 6573 C CA . ILE A 1 795 ? 10.483 4.214 -9.732 1.00 46.75 795 ILE A CA 1
ATOM 6574 C C . ILE A 1 795 ? 9.602 3.092 -9.176 1.00 46.75 795 ILE A C 1
ATOM 6576 O O . ILE A 1 795 ? 9.154 2.254 -9.954 1.00 46.75 795 ILE A O 1
ATOM 6580 N N . SER A 1 796 ? 9.239 3.114 -7.888 1.00 49.81 796 SER A N 1
ATOM 6581 C CA . SER A 1 796 ? 8.136 2.265 -7.396 1.00 49.81 796 SER A CA 1
ATOM 6582 C C . SER A 1 796 ? 6.812 2.655 -8.057 1.00 49.81 796 SER A C 1
ATOM 6584 O O . SER A 1 796 ? 6.023 1.792 -8.431 1.00 49.81 796 SER A O 1
ATOM 6586 N N . ARG A 1 797 ? 6.630 3.956 -8.323 1.00 56.28 797 ARG A N 1
ATOM 6587 C CA . ARG A 1 797 ? 5.450 4.557 -8.971 1.00 56.28 797 ARG A CA 1
ATOM 6588 C C . ARG A 1 797 ? 5.484 4.537 -10.507 1.00 56.28 797 ARG A C 1
ATOM 6590 O O . ARG A 1 797 ? 4.916 5.425 -11.145 1.00 56.28 797 ARG A O 1
ATOM 6597 N N . GLY A 1 798 ? 6.147 3.538 -11.091 1.00 57.41 798 GLY A N 1
ATOM 6598 C CA . GLY A 1 798 ? 5.970 3.164 -12.495 1.00 57.41 798 GLY A CA 1
ATOM 6599 C C . GLY A 1 798 ? 7.065 3.552 -13.494 1.00 57.41 798 GLY A C 1
ATOM 6600 O O . GLY A 1 798 ? 6.850 3.368 -14.692 1.00 57.41 798 GLY A O 1
ATOM 6601 N N . LEU A 1 799 ? 8.233 4.046 -13.061 1.00 62.19 799 LEU A N 1
ATOM 6602 C CA . LEU A 1 799 ? 9.372 4.248 -13.971 1.00 62.19 799 LEU A CA 1
ATOM 6603 C C . LEU A 1 799 ? 10.266 3.003 -14.095 1.00 62.19 799 LEU A C 1
ATOM 6605 O O . LEU A 1 799 ? 10.822 2.512 -13.118 1.00 62.19 799 LEU A O 1
ATOM 6609 N N . ASP A 1 800 ? 10.451 2.561 -15.337 1.00 68.19 800 ASP A N 1
ATOM 6610 C CA . ASP A 1 800 ? 11.317 1.455 -15.749 1.00 68.19 800 ASP A CA 1
ATOM 6611 C C . ASP A 1 800 ? 12.802 1.865 -15.844 1.00 68.19 800 ASP A C 1
ATOM 6613 O O . ASP A 1 800 ? 13.106 2.938 -16.368 1.00 68.19 800 ASP A O 1
ATOM 6617 N N . ILE A 1 801 ? 13.735 0.992 -15.431 1.00 69.31 801 ILE A N 1
ATOM 6618 C CA . ILE A 1 801 ? 15.192 1.196 -15.609 1.00 69.31 801 ILE A CA 1
ATOM 6619 C C . ILE A 1 801 ? 15.873 -0.084 -16.152 1.00 69.31 801 ILE A C 1
ATOM 6621 O O . ILE A 1 801 ? 16.589 -0.766 -15.416 1.00 69.31 801 ILE A O 1
ATOM 6625 N N . PRO A 1 802 ? 15.677 -0.442 -17.437 1.00 65.31 802 PRO A N 1
ATOM 6626 C CA . PRO A 1 802 ? 16.188 -1.698 -18.003 1.00 65.31 802 PRO A CA 1
ATOM 6627 C C . PRO A 1 802 ? 17.705 -1.743 -18.220 1.00 65.31 802 PRO A C 1
ATOM 6629 O O . PRO A 1 802 ? 18.247 -2.830 -18.395 1.00 65.31 802 PRO A O 1
ATOM 6632 N N . TRP A 1 803 ? 18.400 -0.602 -18.222 1.00 65.75 803 TRP A N 1
ATOM 6633 C CA . TRP A 1 803 ? 19.839 -0.524 -18.521 1.00 65.75 803 TRP A CA 1
ATOM 6634 C C . TRP A 1 803 ? 20.757 -0.765 -17.312 1.00 65.75 803 TRP A C 1
ATOM 6636 O O . TRP A 1 803 ? 21.960 -0.887 -17.493 1.00 65.75 803 TRP A O 1
ATOM 6646 N N . ILE A 1 804 ? 20.233 -0.838 -16.082 1.00 74.00 804 ILE A N 1
ATOM 6647 C CA . ILE A 1 804 ? 21.046 -1.172 -14.900 1.00 74.00 804 ILE A CA 1
ATOM 6648 C C . ILE A 1 804 ? 21.012 -2.683 -14.666 1.00 74.00 804 ILE A C 1
ATOM 6650 O O . ILE A 1 804 ? 19.934 -3.270 -14.608 1.00 74.00 804 ILE A O 1
ATOM 6654 N N . ASP A 1 805 ? 22.180 -3.301 -14.487 1.00 74.06 805 ASP A N 1
ATOM 6655 C CA . ASP A 1 805 ? 22.316 -4.752 -14.270 1.00 74.06 805 ASP A CA 1
ATOM 6656 C C . ASP A 1 805 ? 22.578 -5.145 -12.804 1.00 74.06 805 ASP A C 1
ATOM 6658 O O . ASP A 1 805 ? 22.452 -6.315 -12.452 1.00 74.06 805 ASP A O 1
ATOM 6662 N N . ILE A 1 806 ? 22.882 -4.184 -11.920 1.00 86.31 806 ILE A N 1
ATOM 6663 C CA . ILE A 1 806 ? 23.104 -4.412 -10.479 1.00 86.31 806 ILE A CA 1
ATOM 6664 C C . ILE A 1 806 ? 22.198 -3.512 -9.632 1.00 86.31 806 ILE A C 1
ATOM 6666 O O . ILE A 1 806 ? 22.272 -2.282 -9.726 1.00 86.31 806 ILE A O 1
ATOM 6670 N N . MET A 1 807 ? 21.425 -4.118 -8.728 1.00 89.56 807 MET A N 1
ATOM 6671 C CA . MET A 1 807 ? 20.637 -3.438 -7.697 1.00 89.56 807 MET A CA 1
ATOM 6672 C C . MET A 1 807 ? 20.993 -3.964 -6.298 1.00 89.56 807 MET A C 1
ATOM 6674 O O . MET A 1 807 ? 20.887 -5.157 -6.025 1.00 89.56 807 MET A O 1
ATOM 6678 N N . PHE A 1 808 ? 21.323 -3.056 -5.378 1.00 90.44 808 PHE A N 1
ATOM 6679 C CA . PHE A 1 808 ? 21.405 -3.333 -3.941 1.00 90.44 808 PHE A CA 1
ATOM 6680 C C . PHE A 1 808 ? 20.145 -2.847 -3.220 1.00 90.44 808 PHE A C 1
ATOM 6682 O O . PHE A 1 808 ? 19.710 -1.718 -3.429 1.00 90.44 808 PHE A O 1
ATOM 6689 N N . VAL A 1 809 ? 19.598 -3.662 -2.323 1.00 88.69 809 VAL A N 1
ATOM 6690 C CA . VAL A 1 809 ? 18.428 -3.360 -1.493 1.00 88.69 809 VAL A CA 1
ATOM 6691 C C . VAL A 1 809 ? 18.873 -3.350 -0.035 1.00 88.69 809 VAL A C 1
ATOM 6693 O O . VAL A 1 809 ? 19.080 -4.389 0.588 1.00 88.69 809 VAL A O 1
ATOM 6696 N N . ASP A 1 810 ? 19.072 -2.155 0.524 1.00 84.38 810 ASP A N 1
ATOM 6697 C CA . ASP A 1 810 ? 19.635 -2.012 1.875 1.00 84.38 810 ASP A CA 1
ATOM 6698 C C . ASP A 1 810 ? 18.586 -2.199 2.996 1.00 84.38 810 ASP A C 1
ATOM 6700 O O . ASP A 1 810 ? 18.924 -2.285 4.181 1.00 84.38 810 ASP A O 1
ATOM 6704 N N . SER A 1 811 ? 17.298 -2.282 2.645 1.00 80.50 811 SER A N 1
ATOM 6705 C CA . SER A 1 811 ? 16.185 -2.690 3.524 1.00 80.50 811 SER A CA 1
ATOM 6706 C C . SER A 1 811 ? 14.853 -2.649 2.779 1.00 80.50 811 SER A C 1
ATOM 6708 O O . SER A 1 811 ? 14.573 -1.624 2.163 1.00 80.50 811 SER A O 1
ATOM 6710 N N . CYS A 1 812 ? 13.984 -3.638 2.966 1.00 75.69 812 CYS A N 1
ATOM 6711 C CA . CYS A 1 812 ? 12.594 -3.610 2.486 1.00 75.69 812 CYS A CA 1
ATOM 6712 C C . CYS A 1 812 ? 11.663 -2.903 3.496 1.00 75.69 812 CYS A C 1
ATOM 6714 O O . CYS A 1 812 ? 10.740 -3.496 4.046 1.00 75.69 812 CYS A O 1
ATOM 6716 N N . HIS A 1 813 ? 11.945 -1.641 3.840 1.00 72.50 813 HIS A N 1
ATOM 6717 C CA . HIS A 1 813 ? 11.218 -0.912 4.893 1.00 72.50 813 HIS A CA 1
ATOM 6718 C C . HIS A 1 813 ? 10.634 0.408 4.379 1.00 72.50 813 HIS A C 1
ATOM 6720 O O . HIS A 1 813 ? 11.348 1.399 4.253 1.00 72.50 813 HIS A O 1
ATOM 6726 N N . TYR A 1 814 ? 9.320 0.442 4.162 1.00 69.69 814 TYR A N 1
ATOM 6727 C CA . TYR A 1 814 ? 8.613 1.605 3.615 1.00 69.69 814 TYR A CA 1
ATOM 6728 C C . TYR A 1 814 ? 8.208 2.574 4.708 1.00 69.69 814 TYR A C 1
ATOM 6730 O O . TYR A 1 814 ? 7.797 2.164 5.801 1.00 69.69 814 TYR A O 1
ATOM 6738 N N . SER A 1 815 ? 8.249 3.866 4.387 1.00 66.38 815 SER A N 1
ATOM 6739 C CA . SER A 1 815 ? 7.432 4.821 5.124 1.00 66.38 815 SER A CA 1
ATOM 6740 C C . SER A 1 815 ? 5.988 4.663 4.657 1.00 66.38 815 SER A C 1
ATOM 6742 O O . SER A 1 815 ? 5.647 5.047 3.539 1.00 66.38 815 SER A O 1
ATOM 6744 N N . LEU A 1 816 ? 5.172 4.069 5.522 1.00 73.38 816 LEU A N 1
ATOM 6745 C CA . LEU A 1 816 ? 3.714 4.013 5.438 1.00 73.38 816 LEU A CA 1
ATOM 6746 C C . LEU A 1 816 ? 3.198 4.595 6.765 1.00 73.38 816 LEU A C 1
ATOM 6748 O O . LEU A 1 816 ? 2.890 3.821 7.678 1.00 73.38 816 LEU A O 1
ATOM 6752 N N . PRO A 1 817 ? 3.244 5.935 6.945 1.00 70.38 817 PRO A N 1
ATOM 6753 C CA . PRO A 1 817 ? 2.971 6.567 8.235 1.00 70.38 817 PRO A CA 1
ATOM 6754 C C . PRO A 1 817 ? 1.561 6.246 8.718 1.00 70.38 817 PRO A C 1
ATOM 6756 O O . PRO A 1 817 ? 1.429 5.783 9.849 1.00 70.38 817 PRO A O 1
ATOM 6759 N N . TYR A 1 818 ? 0.566 6.359 7.826 1.00 79.31 818 TYR A N 1
ATOM 6760 C CA . TYR A 1 818 ? -0.820 5.947 8.047 1.00 79.31 818 TYR A CA 1
ATOM 6761 C C . TYR A 1 818 ? -0.934 4.622 8.814 1.00 79.31 818 TYR A C 1
ATOM 6763 O O . TYR A 1 818 ? -1.388 4.595 9.953 1.00 79.31 818 TYR A O 1
ATOM 6771 N N . TYR A 1 819 ? -0.463 3.524 8.218 1.00 78.81 819 TYR A N 1
ATOM 6772 C CA . TYR A 1 819 ? -0.618 2.178 8.771 1.00 78.81 819 TYR A CA 1
ATOM 6773 C C . TYR A 1 819 ? 0.130 1.973 10.087 1.00 78.81 819 TYR A C 1
ATOM 6775 O O . TYR A 1 819 ? -0.409 1.381 11.018 1.00 78.81 819 TYR A O 1
ATOM 6783 N N . ARG A 1 820 ? 1.367 2.474 10.184 1.00 79.38 820 ARG A N 1
ATOM 6784 C CA . ARG A 1 820 ? 2.184 2.340 11.400 1.00 79.38 820 ARG A CA 1
ATOM 6785 C C . ARG A 1 820 ? 1.536 3.054 12.582 1.00 79.38 820 ARG A C 1
ATOM 6787 O O . ARG A 1 820 ? 1.390 2.469 13.648 1.00 79.38 820 ARG A O 1
ATOM 6794 N N . ALA A 1 821 ? 1.112 4.293 12.368 1.00 75.56 821 ALA A N 1
ATOM 6795 C CA . ALA A 1 821 ? 0.519 5.113 13.409 1.00 75.56 821 ALA A CA 1
ATOM 6796 C C . ALA A 1 821 ? -0.955 4.732 13.684 1.00 75.56 821 ALA A C 1
ATOM 6798 O O . ALA A 1 821 ? -1.412 4.893 14.812 1.00 75.56 821 ALA A O 1
ATOM 6799 N N . LYS A 1 822 ? -1.659 4.111 12.722 1.00 80.38 822 LYS A N 1
ATOM 6800 C CA . LYS A 1 822 ? -2.927 3.389 12.946 1.00 80.38 822 LYS A CA 1
ATOM 6801 C C . LYS A 1 822 ? -2.749 2.203 13.893 1.00 80.38 822 LYS A C 1
ATOM 6803 O O . LYS A 1 822 ? -3.510 2.068 14.846 1.00 80.38 822 LYS A O 1
ATOM 6808 N N . ILE A 1 823 ? -1.712 1.391 13.685 1.00 82.69 823 ILE A N 1
ATOM 6809 C CA . ILE A 1 823 ? -1.354 0.273 14.572 1.00 82.69 823 ILE A CA 1
ATOM 6810 C C . ILE A 1 823 ? -0.984 0.781 15.977 1.00 82.69 823 ILE A C 1
ATOM 6812 O O . ILE A 1 823 ? -1.579 0.327 16.951 1.00 82.69 823 ILE A O 1
ATOM 6816 N N . GLU A 1 824 ? -0.082 1.764 16.099 1.00 77.94 824 GLU A N 1
ATOM 6817 C CA . GLU A 1 824 ? 0.305 2.349 17.401 1.00 77.94 824 GLU A CA 1
ATOM 6818 C C . GLU A 1 824 ? -0.865 3.062 18.116 1.00 77.94 824 GLU A C 1
ATOM 6820 O O . GLU A 1 824 ? -0.913 3.100 19.351 1.00 77.94 824 GLU A O 1
ATOM 6825 N N . GLY A 1 825 ? -1.813 3.622 17.356 1.00 74.81 825 GLY A N 1
ATOM 6826 C CA . GLY A 1 825 ? -3.062 4.191 17.862 1.00 74.81 825 GLY A CA 1
ATOM 6827 C C . GLY A 1 825 ? -3.975 3.118 18.453 1.00 74.81 825 GLY A C 1
ATOM 6828 O O . GLY A 1 825 ? -4.290 3.173 19.640 1.00 74.81 825 GLY A O 1
ATOM 6829 N N . LEU A 1 826 ? -4.318 2.096 17.663 1.00 78.12 826 LEU A N 1
ATOM 6830 C CA . LEU A 1 826 ? -5.175 0.979 18.078 1.00 78.12 826 LEU A CA 1
ATOM 6831 C C . LEU A 1 826 ? -4.590 0.198 19.266 1.00 78.12 826 LEU A C 1
ATOM 6833 O O . LEU A 1 826 ? -5.320 -0.121 20.202 1.00 78.12 826 LEU A O 1
ATOM 6837 N N . GLU A 1 827 ? -3.279 -0.060 19.289 1.00 82.44 827 GLU A N 1
ATOM 6838 C CA . GLU A 1 827 ? -2.611 -0.711 20.429 1.00 82.44 827 GLU A CA 1
ATOM 6839 C C . GLU A 1 827 ? -2.716 0.124 21.716 1.00 82.44 827 GLU A C 1
ATOM 6841 O O . GLU A 1 827 ? -2.987 -0.423 22.790 1.00 82.44 827 GLU A O 1
ATOM 6846 N N . ARG A 1 828 ? -2.588 1.457 21.621 1.00 75.56 828 ARG A N 1
ATOM 6847 C CA . ARG A 1 828 ? -2.827 2.363 22.756 1.00 75.56 828 ARG A CA 1
ATOM 6848 C C . ARG A 1 828 ? -4.302 2.376 23.170 1.00 75.56 828 ARG A C 1
ATOM 6850 O O . ARG A 1 828 ? -4.576 2.302 24.366 1.00 75.56 828 ARG A O 1
ATOM 6857 N N . SER A 1 829 ? -5.241 2.443 22.227 1.00 75.44 829 SER A N 1
ATOM 6858 C CA . SER A 1 829 ? -6.682 2.428 22.518 1.00 75.44 829 SER A CA 1
ATOM 6859 C C . SER A 1 829 ? -7.104 1.140 23.226 1.00 75.44 829 SER A C 1
ATOM 6861 O O . SER A 1 829 ? -7.791 1.202 24.243 1.00 75.44 829 SER A O 1
ATOM 6863 N N . LEU A 1 830 ? -6.619 -0.017 22.765 1.00 82.00 830 LEU A N 1
ATOM 6864 C CA . LEU A 1 830 ? -6.815 -1.311 23.424 1.00 82.00 830 LEU A CA 1
ATOM 6865 C C . LEU A 1 830 ? -6.215 -1.343 24.836 1.00 82.00 830 LEU A C 1
ATOM 6867 O O . LEU A 1 830 ? -6.838 -1.872 25.755 1.00 82.00 830 LEU A O 1
ATOM 6871 N N . SER A 1 831 ? -5.040 -0.740 25.048 1.00 80.38 831 SER A N 1
ATOM 6872 C CA . SER A 1 831 ? -4.477 -0.599 26.396 1.00 80.38 831 SER A CA 1
ATOM 6873 C C . SER A 1 831 ? -5.345 0.281 27.304 1.00 80.38 831 SER A C 1
ATOM 6875 O O . SER A 1 831 ? -5.492 -0.040 28.480 1.00 80.38 831 SER A O 1
ATOM 6877 N N . GLY A 1 832 ? -5.934 1.362 26.782 1.00 76.31 832 GLY A N 1
ATOM 6878 C CA . GLY A 1 832 ? -6.847 2.231 27.533 1.00 76.31 832 GLY A CA 1
ATOM 6879 C C . GLY A 1 832 ? -8.162 1.537 27.905 1.00 76.31 832 GLY A C 1
ATOM 6880 O O . GLY A 1 832 ? -8.608 1.639 29.047 1.00 76.31 832 GLY A O 1
ATOM 6881 N N . ILE A 1 833 ? -8.735 0.766 26.973 1.00 78.94 833 ILE A N 1
ATOM 6882 C CA . ILE A 1 833 ? -9.924 -0.069 27.209 1.00 78.94 833 ILE A CA 1
ATOM 6883 C C . ILE A 1 833 ? -9.652 -1.087 28.323 1.00 78.94 833 ILE A C 1
ATOM 6885 O O . ILE A 1 833 ? -10.453 -1.200 29.246 1.00 78.94 833 ILE A O 1
ATOM 6889 N N . LYS A 1 834 ? -8.498 -1.770 28.300 1.00 81.19 834 LYS A N 1
ATOM 6890 C CA . LYS A 1 834 ? -8.103 -2.719 29.358 1.00 81.19 834 LYS A CA 1
ATOM 6891 C C . LYS A 1 834 ? -7.983 -2.062 30.737 1.00 81.19 834 LYS A C 1
ATOM 6893 O O . LYS A 1 834 ? -8.430 -2.656 31.716 1.00 81.19 834 LYS A O 1
ATOM 6898 N N . THR A 1 835 ? -7.431 -0.848 30.822 1.00 82.38 835 THR A N 1
ATOM 6899 C CA . THR A 1 835 ? -7.373 -0.088 32.083 1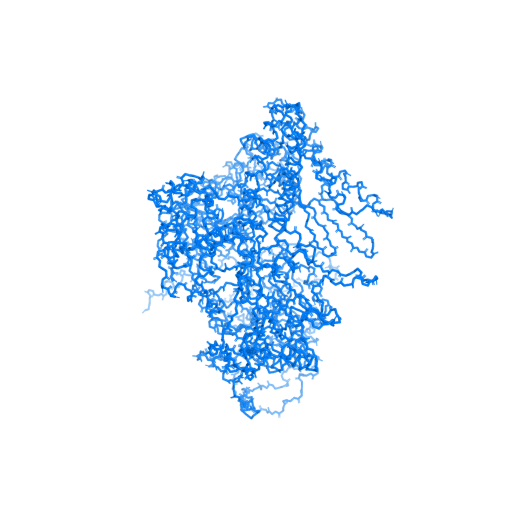.00 82.38 835 THR A CA 1
ATOM 6900 C C . THR A 1 835 ? -8.778 0.220 32.601 1.00 82.38 835 THR A C 1
ATOM 6902 O O . THR A 1 835 ? -9.103 -0.186 33.715 1.00 82.38 835 THR A O 1
ATOM 6905 N N . LYS A 1 836 ? -9.646 0.821 31.772 1.00 81.00 836 LYS A N 1
ATOM 6906 C CA . LYS A 1 836 ? -11.047 1.106 32.136 1.00 81.00 836 LYS A CA 1
ATOM 6907 C C . LYS A 1 836 ? -11.818 -0.146 32.557 1.00 81.00 836 LYS A C 1
ATOM 6909 O O . LYS A 1 836 ? -12.529 -0.134 33.556 1.00 81.00 836 LYS A O 1
ATOM 6914 N N . PHE A 1 837 ? -11.663 -1.248 31.823 1.00 81.62 837 PHE A N 1
ATOM 6915 C CA . PHE A 1 837 ? -12.322 -2.518 32.134 1.00 81.62 837 PHE A CA 1
ATOM 6916 C C . PHE A 1 837 ? -11.898 -3.048 33.513 1.00 81.62 837 PHE A C 1
ATOM 6918 O O . PHE A 1 837 ? -12.735 -3.541 34.272 1.00 81.62 837 PHE A O 1
ATOM 6925 N N . HIS A 1 838 ? -10.617 -2.913 33.873 1.00 80.81 838 HIS A N 1
ATOM 6926 C CA . HIS A 1 838 ? -10.113 -3.276 35.198 1.00 80.81 838 HIS A CA 1
ATOM 6927 C C . HIS A 1 838 ? -10.633 -2.333 36.298 1.00 80.81 838 HIS A C 1
ATOM 6929 O O . HIS A 1 838 ? -11.036 -2.803 37.361 1.00 80.81 838 HIS A O 1
ATOM 6935 N N . GLU A 1 839 ? -10.695 -1.025 36.036 1.00 84.06 839 GLU A N 1
ATOM 6936 C CA . GLU A 1 839 ? -11.248 -0.021 36.956 1.00 84.06 839 GLU A CA 1
ATOM 6937 C C . GLU A 1 839 ? -12.745 -0.247 37.227 1.00 84.06 839 GLU A C 1
ATOM 6939 O O . GLU A 1 839 ? -13.152 -0.289 38.390 1.00 84.06 839 GLU A O 1
ATOM 6944 N N . ASN A 1 840 ? -13.553 -0.502 36.194 1.00 83.00 840 ASN A N 1
ATOM 6945 C CA . ASN A 1 840 ? -14.976 -0.819 36.349 1.00 83.00 840 ASN A CA 1
ATOM 6946 C C . ASN A 1 840 ? -15.189 -2.181 37.023 1.00 83.00 840 ASN A C 1
ATOM 6948 O O . ASN A 1 840 ? -16.042 -2.293 37.900 1.00 83.00 840 ASN A O 1
ATOM 6952 N N . SER A 1 841 ? -14.374 -3.195 36.706 1.00 82.06 841 SER A N 1
ATOM 6953 C CA . SER A 1 841 ? -14.402 -4.486 37.416 1.00 82.06 841 SER A CA 1
ATOM 6954 C C . SER A 1 841 ? -14.081 -4.327 38.907 1.00 82.06 841 SER A C 1
ATOM 6956 O O . SER A 1 841 ? -14.692 -4.983 39.751 1.00 82.06 841 SER A O 1
ATOM 6958 N N . LYS A 1 842 ? -13.152 -3.425 39.248 1.00 87.44 842 LYS A N 1
ATOM 6959 C CA . LYS A 1 842 ? -12.814 -3.087 40.632 1.00 87.44 842 LYS A CA 1
ATOM 6960 C C . LYS A 1 842 ? -13.950 -2.326 41.326 1.00 87.44 842 LYS A C 1
ATOM 6962 O O . LYS A 1 842 ? -14.304 -2.709 42.437 1.00 87.44 842 LYS A O 1
ATOM 6967 N N . ARG A 1 843 ? -14.566 -1.327 40.678 1.00 84.81 843 ARG A N 1
ATOM 6968 C CA . ARG A 1 843 ? -15.732 -0.603 41.228 1.00 84.81 843 ARG A CA 1
ATOM 6969 C C . ARG A 1 843 ? -16.934 -1.518 41.446 1.00 84.81 843 ARG A C 1
ATOM 6971 O O . ARG A 1 843 ? -17.518 -1.473 42.519 1.00 84.81 843 ARG A O 1
ATOM 6978 N N . LEU A 1 844 ? -17.262 -2.385 40.485 1.00 83.56 844 LEU A N 1
ATOM 6979 C CA . LEU A 1 844 ? -18.324 -3.389 40.633 1.00 83.56 844 LEU A CA 1
ATOM 6980 C C . LEU A 1 844 ? -18.074 -4.297 41.843 1.00 83.56 844 LEU A C 1
ATOM 6982 O O . LEU A 1 844 ? -18.997 -4.550 42.615 1.00 83.56 844 LEU A O 1
ATOM 6986 N N . LYS A 1 845 ? -16.824 -4.730 42.057 1.00 83.81 845 LYS A N 1
ATOM 6987 C CA . LYS A 1 845 ? -16.454 -5.502 43.248 1.00 83.81 845 LYS A CA 1
ATOM 6988 C C . LYS A 1 845 ? -16.615 -4.687 44.537 1.00 83.81 845 LYS A C 1
ATOM 6990 O O . LYS A 1 845 ? -17.272 -5.156 45.461 1.00 83.81 845 LYS A O 1
ATOM 6995 N N . GLU A 1 846 ? -16.086 -3.465 44.579 1.00 84.75 846 GLU A N 1
ATOM 6996 C CA . GLU A 1 846 ? -16.193 -2.564 45.738 1.00 84.75 846 GLU A CA 1
ATOM 6997 C C . GLU A 1 846 ? -17.652 -2.209 46.077 1.00 84.75 846 GLU A C 1
ATOM 6999 O O . GLU A 1 846 ? -17.985 -2.094 47.253 1.00 84.75 846 GLU A O 1
ATOM 7004 N N . ILE A 1 847 ? -18.542 -2.109 45.086 1.00 81.81 847 ILE A N 1
ATOM 7005 C CA . ILE A 1 847 ? -19.988 -1.952 45.301 1.00 81.81 847 ILE A CA 1
ATOM 7006 C C . ILE A 1 847 ? -20.598 -3.263 45.819 1.00 81.81 847 ILE A C 1
ATOM 7008 O O . ILE A 1 847 ? -21.312 -3.236 46.811 1.00 81.81 847 ILE A O 1
ATOM 7012 N N . SER A 1 848 ? -20.270 -4.421 45.232 1.00 73.69 848 SER A N 1
ATOM 7013 C CA . SER A 1 848 ? -20.803 -5.723 45.680 1.00 73.69 848 SER A CA 1
ATOM 7014 C C . SER A 1 848 ? -20.402 -6.117 47.111 1.00 73.69 848 SER A C 1
ATOM 7016 O O . SER A 1 848 ? -21.102 -6.894 47.757 1.00 73.69 848 SER A O 1
ATOM 7018 N N . GLU A 1 849 ? -19.291 -5.576 47.621 1.00 77.75 849 GLU A N 1
ATOM 7019 C CA . GLU A 1 849 ? -18.825 -5.779 48.999 1.00 77.75 849 GLU A CA 1
ATOM 7020 C C . GLU A 1 849 ? -19.489 -4.811 50.007 1.00 77.75 849 GLU A C 1
ATOM 7022 O O . GLU A 1 849 ? -19.440 -5.060 51.213 1.00 77.75 849 GLU A O 1
ATOM 7027 N N . ASN A 1 850 ? -20.157 -3.744 49.544 1.00 72.94 850 ASN A N 1
ATOM 7028 C CA . ASN A 1 850 ? -20.896 -2.792 50.381 1.00 72.94 850 ASN A CA 1
ATOM 7029 C C . ASN A 1 850 ? -22.413 -3.025 50.257 1.00 72.94 850 ASN A C 1
ATOM 7031 O O . ASN A 1 850 ? -23.013 -2.796 49.216 1.00 72.94 850 ASN A O 1
ATOM 7035 N N . CYS A 1 851 ? -23.056 -3.459 51.344 1.00 53.22 851 CYS A N 1
ATOM 7036 C CA . CYS A 1 851 ? -24.428 -3.994 51.325 1.00 53.22 851 CYS A CA 1
ATOM 7037 C C . CYS A 1 851 ? -25.568 -2.978 51.065 1.00 53.22 851 CYS A C 1
ATOM 7039 O O . CYS A 1 851 ? -26.730 -3.380 51.084 1.00 53.22 851 CYS A O 1
ATOM 7041 N N . ASP A 1 852 ? -25.265 -1.702 50.821 1.00 60.03 852 ASP A N 1
ATOM 7042 C CA . ASP A 1 852 ? -26.232 -0.680 50.399 1.00 60.03 852 ASP A CA 1
ATOM 7043 C C . ASP A 1 852 ? -26.193 -0.557 48.860 1.00 60.03 852 ASP A C 1
ATOM 7045 O O . ASP A 1 852 ? -25.558 0.347 48.312 1.00 60.03 852 ASP A O 1
ATOM 7049 N N . SER A 1 853 ? -26.810 -1.509 48.144 1.00 59.91 853 SER A N 1
ATOM 7050 C CA . SER A 1 853 ? -26.692 -1.591 46.681 1.00 59.91 853 SER A CA 1
ATOM 7051 C C . SER A 1 853 ? -27.445 -0.467 45.961 1.00 59.91 853 SER A C 1
ATOM 7053 O O . SER A 1 853 ? -28.660 -0.307 46.081 1.00 59.91 853 SER A O 1
ATOM 7055 N N . ASN A 1 854 ? -26.710 0.306 45.160 1.00 72.56 854 ASN A N 1
ATOM 7056 C CA . ASN A 1 854 ? -27.286 1.223 44.185 1.00 72.56 854 ASN A CA 1
ATOM 7057 C C . ASN A 1 854 ? -27.394 0.507 42.832 1.00 72.56 854 ASN A C 1
ATOM 7059 O O . ASN A 1 854 ? -26.494 0.602 41.997 1.00 72.56 854 ASN A O 1
ATOM 7063 N N . ASP A 1 855 ? -28.480 -0.242 42.635 1.00 77.44 855 ASP A N 1
ATOM 7064 C CA . ASP A 1 855 ? -28.680 -1.105 41.462 1.00 77.44 855 ASP A CA 1
ATOM 7065 C C . ASP A 1 855 ? -28.564 -0.337 40.123 1.00 77.44 855 ASP A C 1
ATOM 7067 O O . ASP A 1 855 ? -28.139 -0.899 39.115 1.00 77.44 855 ASP A O 1
ATOM 7071 N N . GLU A 1 856 ? -28.870 0.965 40.112 1.00 79.69 856 GLU A N 1
ATOM 7072 C CA . GLU A 1 856 ? -28.701 1.855 38.952 1.00 79.69 856 GLU A CA 1
ATOM 7073 C C . GLU A 1 856 ? -27.216 2.063 38.581 1.00 79.69 856 GLU A C 1
ATOM 7075 O O . GLU A 1 856 ? -26.862 1.996 37.406 1.00 79.69 856 GLU A O 1
ATOM 7080 N N . GLU A 1 857 ? -26.318 2.217 39.563 1.00 81.75 857 GLU A N 1
ATOM 7081 C CA . GLU A 1 857 ? -24.867 2.313 39.319 1.00 81.75 857 GLU A CA 1
ATOM 7082 C C . GLU A 1 857 ? -24.266 0.962 38.901 1.00 81.75 857 GLU A C 1
ATOM 7084 O O . GLU A 1 857 ? -23.370 0.927 38.057 1.00 81.75 857 GLU A O 1
ATOM 7089 N N . ILE A 1 858 ? -24.785 -0.154 39.429 1.00 80.88 858 ILE A N 1
ATOM 7090 C CA . ILE A 1 858 ? -24.376 -1.505 39.009 1.00 80.88 858 ILE A CA 1
ATOM 7091 C C . ILE A 1 858 ? -24.729 -1.731 37.533 1.00 80.88 858 ILE A C 1
ATOM 7093 O O . ILE A 1 858 ? -23.863 -2.142 36.760 1.00 80.88 858 ILE A O 1
ATOM 7097 N N . ASN A 1 859 ? -25.965 -1.416 37.129 1.00 82.19 859 ASN A N 1
ATOM 7098 C CA . ASN A 1 859 ? -26.410 -1.565 35.742 1.00 82.19 859 ASN A CA 1
ATOM 7099 C C . ASN A 1 859 ? -25.589 -0.684 34.785 1.00 82.19 859 ASN A C 1
ATOM 7101 O O . ASN A 1 859 ? -25.066 -1.197 33.800 1.00 82.19 859 ASN A O 1
ATOM 7105 N N . LEU A 1 860 ? -25.376 0.598 35.111 1.00 82.19 860 LEU A N 1
ATOM 7106 C CA . LEU A 1 860 ? -24.552 1.506 34.298 1.00 82.19 860 LEU A CA 1
ATOM 7107 C C . LEU A 1 860 ? -23.098 1.021 34.146 1.00 82.19 860 LEU A C 1
ATOM 7109 O O . LEU A 1 860 ? -22.526 1.098 33.057 1.00 82.19 860 LEU A O 1
ATOM 7113 N N . LEU A 1 861 ? -22.491 0.488 35.213 1.00 80.75 861 LEU A N 1
ATOM 7114 C CA . LEU A 1 861 ? -21.139 -0.081 35.153 1.00 80.75 861 LEU A CA 1
ATOM 7115 C C . LEU A 1 861 ? -21.078 -1.385 34.342 1.00 80.75 861 LEU A C 1
ATOM 7117 O O . LEU A 1 861 ? -20.040 -1.664 33.739 1.00 80.75 861 LEU A O 1
ATOM 7121 N N . MET A 1 862 ? -22.156 -2.175 34.308 1.00 77.50 862 MET A N 1
ATOM 7122 C CA . MET A 1 862 ? -22.261 -3.355 33.443 1.00 77.50 862 MET A CA 1
ATOM 7123 C C . MET A 1 862 ? -22.452 -2.967 31.971 1.00 77.50 862 MET A C 1
ATOM 7125 O O . MET A 1 862 ? -21.745 -3.506 31.122 1.00 77.50 862 MET A O 1
ATOM 7129 N N . GLU A 1 863 ? -23.307 -1.986 31.671 1.00 79.75 863 GLU A N 1
ATOM 7130 C CA . GLU A 1 863 ? -23.486 -1.442 30.318 1.00 79.75 863 GLU A CA 1
ATOM 7131 C C . GLU A 1 863 ? -22.177 -0.847 29.762 1.00 79.75 863 GLU A C 1
ATOM 7133 O O . GLU A 1 863 ? -21.777 -1.198 28.649 1.00 79.75 863 GLU A O 1
ATOM 7138 N N . GLU A 1 864 ? -21.439 -0.028 30.534 1.00 80.06 864 GLU A N 1
ATOM 7139 C CA . GLU A 1 864 ? -20.124 0.478 30.090 1.00 80.06 864 GLU A CA 1
ATOM 7140 C C . GLU A 1 864 ? -19.123 -0.674 29.898 1.00 80.06 864 GLU A C 1
ATOM 7142 O O . GLU A 1 864 ? -18.361 -0.673 28.930 1.00 80.06 864 GLU A O 1
ATOM 7147 N N . ARG A 1 865 ? -19.113 -1.683 30.781 1.00 78.44 865 ARG A N 1
ATOM 7148 C CA . ARG A 1 865 ? -18.187 -2.825 30.678 1.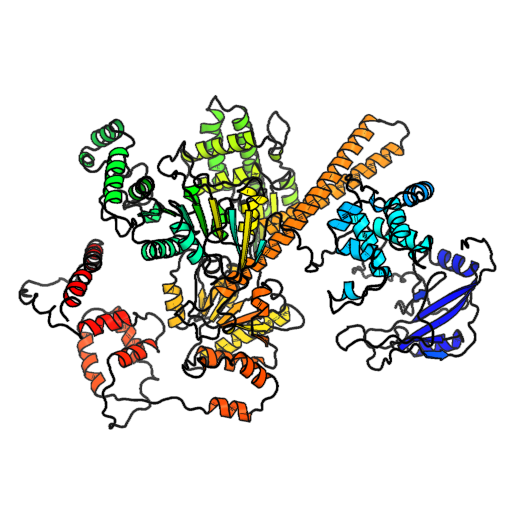00 78.44 865 ARG A CA 1
ATOM 7149 C C . ARG A 1 865 ? -18.438 -3.660 29.420 1.00 78.44 865 ARG A C 1
ATOM 7151 O O . ARG A 1 865 ? -17.476 -4.074 28.771 1.00 78.44 865 ARG A O 1
ATOM 7158 N N . ASP A 1 866 ? -19.694 -3.906 29.074 1.00 76.56 866 ASP A N 1
ATOM 7159 C CA . ASP A 1 866 ? -20.042 -4.749 27.931 1.00 76.56 866 ASP A CA 1
ATOM 7160 C C . ASP A 1 866 ? -19.854 -3.981 26.603 1.00 76.56 866 ASP A C 1
ATOM 7162 O O . ASP A 1 866 ? -19.317 -4.543 25.646 1.00 76.56 866 ASP A O 1
ATOM 7166 N N . LEU A 1 867 ? -20.105 -2.663 26.585 1.00 75.56 867 LEU A N 1
ATOM 7167 C CA . LEU A 1 867 ? -19.709 -1.764 25.488 1.00 75.56 867 LEU A CA 1
ATOM 7168 C C . LEU A 1 867 ? -18.178 -1.697 25.302 1.00 75.56 867 LEU A C 1
ATOM 7170 O O . LEU A 1 867 ? -17.675 -1.710 24.174 1.00 75.56 867 LEU A O 1
ATOM 7174 N N . LEU A 1 868 ? -17.407 -1.658 26.397 1.00 75.88 868 LEU A N 1
ATOM 7175 C CA . LEU A 1 868 ? -15.940 -1.736 26.358 1.00 75.88 868 LEU A CA 1
ATOM 7176 C C . LEU A 1 868 ? -15.459 -3.081 25.789 1.00 75.88 868 LEU A C 1
ATOM 7178 O O . LEU A 1 868 ? -14.465 -3.102 25.063 1.00 75.88 868 LEU A O 1
ATOM 7182 N N . LEU A 1 869 ? -16.159 -4.186 26.074 1.00 74.25 869 LEU A N 1
ATOM 7183 C CA . LEU A 1 869 ? -15.846 -5.514 25.536 1.00 74.25 869 LEU A CA 1
ATOM 7184 C C . LEU A 1 869 ? -16.091 -5.591 24.019 1.00 74.25 869 LEU A C 1
ATOM 7186 O O . LEU A 1 869 ? -15.229 -6.075 23.285 1.00 74.25 869 LEU A O 1
ATOM 7190 N N . GLU A 1 870 ? -17.234 -5.089 23.540 1.00 73.88 870 GLU A N 1
ATOM 7191 C CA . GLU A 1 870 ? -17.539 -4.998 22.104 1.00 73.88 870 GLU A CA 1
ATOM 7192 C C . GLU A 1 870 ? -16.504 -4.127 21.374 1.00 73.88 870 GLU A C 1
ATOM 7194 O O . GLU A 1 870 ? -15.939 -4.535 20.354 1.00 73.88 870 GLU A O 1
ATOM 7199 N N . THR A 1 871 ? -16.167 -2.972 21.958 1.00 73.12 871 THR A N 1
ATOM 7200 C CA . THR A 1 871 ? -15.128 -2.074 21.435 1.00 73.12 871 THR A CA 1
ATOM 7201 C C . THR A 1 871 ? -13.753 -2.755 21.403 1.00 73.12 871 THR A C 1
ATOM 7203 O O . THR A 1 871 ? -13.019 -2.597 20.426 1.00 73.12 871 THR A O 1
ATOM 7206 N N . GLU A 1 872 ? -13.392 -3.553 22.420 1.00 79.50 872 GLU A N 1
ATOM 7207 C CA . GLU A 1 872 ? -12.125 -4.296 22.416 1.00 79.50 872 GLU A CA 1
ATOM 7208 C C . GLU A 1 872 ? -12.078 -5.342 21.292 1.00 79.50 872 GLU A C 1
ATOM 7210 O O . GLU A 1 872 ? -11.056 -5.475 20.616 1.00 79.50 872 GLU A O 1
ATOM 7215 N N . ILE A 1 873 ? -13.174 -6.075 21.070 1.00 73.56 873 ILE A N 1
ATOM 7216 C CA . ILE A 1 873 ? -13.271 -7.082 20.004 1.00 73.56 873 ILE A CA 1
ATOM 7217 C C . ILE A 1 873 ? -13.100 -6.416 18.633 1.00 73.56 873 ILE A C 1
ATOM 7219 O O . ILE A 1 873 ? -12.259 -6.857 17.849 1.00 73.56 873 ILE A O 1
ATOM 7223 N N . ASN A 1 874 ? -13.822 -5.321 18.383 1.00 73.69 874 ASN A N 1
ATOM 7224 C CA . ASN A 1 874 ? -13.741 -4.557 17.139 1.00 73.69 874 ASN A CA 1
ATOM 7225 C C . ASN A 1 874 ? -12.318 -4.011 16.895 1.00 73.69 874 ASN A C 1
ATOM 7227 O O . ASN A 1 874 ? -11.699 -4.284 15.867 1.00 73.69 874 ASN A O 1
ATOM 7231 N N . TYR A 1 875 ? -11.724 -3.323 17.877 1.00 78.56 875 TYR A N 1
ATOM 7232 C CA . TYR A 1 875 ? -10.369 -2.775 17.737 1.00 78.56 875 TYR A CA 1
ATOM 7233 C C . TYR A 1 875 ? -9.282 -3.856 17.592 1.00 78.56 875 TYR A C 1
ATOM 7235 O O . TYR A 1 875 ? -8.284 -3.611 16.912 1.00 78.56 875 TYR A O 1
ATOM 7243 N N . ARG A 1 876 ? -9.449 -5.056 18.173 1.00 79.19 876 ARG A N 1
ATOM 7244 C CA . ARG A 1 876 ? -8.536 -6.198 17.947 1.00 79.19 876 ARG A CA 1
ATOM 7245 C C . ARG A 1 876 ? -8.611 -6.725 16.510 1.00 79.19 876 ARG A C 1
ATOM 7247 O O . ARG A 1 876 ? -7.571 -7.094 15.960 1.00 79.19 876 ARG A O 1
ATOM 7254 N N . ASP A 1 877 ? -9.795 -6.746 15.901 1.00 75.94 877 ASP A N 1
ATOM 7255 C CA . ASP A 1 877 ? -9.964 -7.155 14.502 1.00 75.94 877 ASP A CA 1
ATOM 7256 C C . ASP A 1 877 ? -9.384 -6.109 13.536 1.00 75.94 877 ASP A C 1
ATOM 7258 O O . ASP A 1 877 ? -8.500 -6.430 12.738 1.00 75.94 877 ASP A O 1
ATOM 7262 N N . ILE A 1 878 ? -9.740 -4.828 13.713 1.00 78.44 878 ILE A N 1
ATOM 7263 C CA . ILE A 1 878 ? -9.177 -3.716 12.925 1.00 78.44 878 ILE A CA 1
ATOM 7264 C C . ILE A 1 878 ? -7.645 -3.691 13.043 1.00 78.44 878 ILE A C 1
ATOM 7266 O O . ILE A 1 878 ? -6.959 -3.515 12.035 1.00 78.44 878 ILE A O 1
ATOM 7270 N N . LEU A 1 879 ? -7.077 -3.910 14.236 1.00 82.31 879 LEU A N 1
ATOM 7271 C CA . LEU A 1 879 ? -5.625 -4.007 14.436 1.00 82.31 879 LEU A CA 1
ATOM 7272 C C . LEU A 1 879 ? -5.009 -5.179 13.653 1.00 82.31 879 LEU A C 1
ATOM 7274 O O . LEU A 1 879 ? -3.918 -5.036 13.098 1.00 82.31 879 LEU A O 1
ATOM 7278 N N . SER A 1 880 ? -5.709 -6.312 13.575 1.00 79.94 880 SER A N 1
ATOM 7279 C CA . SER A 1 880 ? -5.264 -7.501 12.841 1.00 79.94 880 SER A CA 1
ATOM 7280 C C . SER A 1 880 ? -5.298 -7.269 11.322 1.00 79.94 880 SER A C 1
ATOM 7282 O O . SER A 1 880 ? -4.260 -7.438 10.675 1.00 79.94 880 SER A O 1
ATOM 7284 N N . LYS A 1 881 ? -6.414 -6.764 10.756 1.00 80.75 881 LYS A N 1
ATOM 7285 C CA . LYS A 1 881 ? -6.499 -6.363 9.329 1.00 80.75 881 LYS A CA 1
ATOM 7286 C C . LYS A 1 881 ? -5.468 -5.266 9.007 1.00 80.75 881 LYS A C 1
ATOM 7288 O O . LYS A 1 881 ? -4.821 -5.319 7.966 1.00 80.75 881 LYS A O 1
ATOM 7293 N N . SER A 1 882 ? -5.215 -4.327 9.926 1.00 81.75 882 SER A N 1
ATOM 7294 C CA . SER A 1 882 ? -4.215 -3.255 9.745 1.00 81.75 882 SER A CA 1
ATOM 7295 C C . SER A 1 882 ? -2.772 -3.763 9.689 1.00 81.75 882 SER A C 1
ATOM 7297 O O . SER A 1 882 ? -1.992 -3.272 8.872 1.00 81.75 882 SER A O 1
ATOM 7299 N N . LYS A 1 883 ? -2.401 -4.737 10.534 1.00 83.50 883 LYS A N 1
ATOM 7300 C CA . LYS A 1 883 ? -1.069 -5.367 10.503 1.00 83.50 883 LYS A CA 1
ATOM 7301 C C . LYS A 1 883 ? -0.863 -6.167 9.220 1.00 83.50 883 LYS A C 1
ATOM 7303 O O . LYS A 1 883 ? 0.139 -5.953 8.543 1.00 83.50 883 LYS A O 1
ATOM 7308 N N . LEU A 1 884 ? -1.843 -6.990 8.842 1.00 83.06 884 LEU A N 1
ATOM 7309 C CA . LEU A 1 884 ? -1.806 -7.765 7.600 1.00 83.06 884 LEU A CA 1
ATOM 7310 C C . LEU A 1 884 ? -1.681 -6.859 6.363 1.00 83.06 884 LEU A C 1
ATOM 7312 O O . LEU A 1 884 ? -0.834 -7.098 5.507 1.00 83.06 884 LEU A O 1
ATOM 7316 N N . ASN A 1 885 ? -2.469 -5.783 6.290 1.00 82.88 885 ASN A N 1
ATOM 7317 C CA . ASN A 1 885 ? -2.397 -4.826 5.185 1.00 82.88 885 ASN A CA 1
ATOM 7318 C C . ASN A 1 885 ? -1.044 -4.098 5.135 1.00 82.88 885 ASN A C 1
ATOM 7320 O O . ASN A 1 885 ? -0.501 -3.911 4.049 1.00 82.88 885 ASN A O 1
ATOM 7324 N N . LEU A 1 886 ? -0.458 -3.725 6.282 1.00 84.50 886 LEU A N 1
ATOM 7325 C CA . LEU A 1 886 ? 0.891 -3.150 6.323 1.00 84.50 886 LEU A CA 1
ATOM 7326 C C . LEU A 1 886 ? 1.940 -4.131 5.772 1.00 84.50 886 LEU A C 1
ATOM 7328 O O . LEU A 1 886 ? 2.803 -3.725 4.995 1.00 84.50 886 LEU A O 1
ATOM 7332 N N . GLU A 1 887 ? 1.865 -5.408 6.147 1.00 84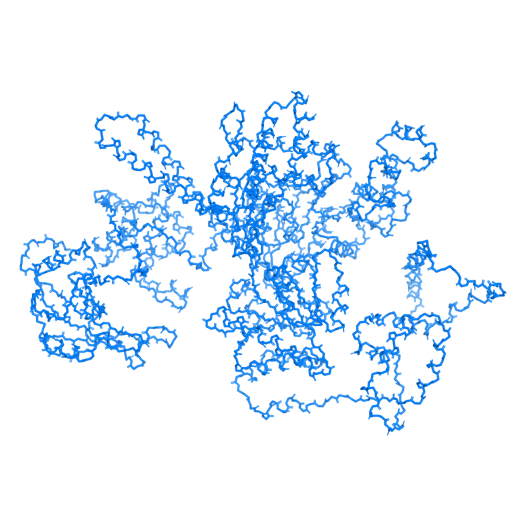.06 887 GLU A N 1
ATOM 7333 C CA . GLU A 1 887 ? 2.778 -6.448 5.657 1.00 84.06 887 GLU A CA 1
ATOM 7334 C C . GLU A 1 887 ? 2.608 -6.693 4.151 1.00 84.06 887 GLU A C 1
ATOM 7336 O O . GLU A 1 887 ? 3.605 -6.658 3.422 1.00 84.06 887 GLU A O 1
ATOM 7341 N N . LYS A 1 888 ? 1.364 -6.824 3.657 1.00 84.44 888 LYS A N 1
ATOM 7342 C CA . LYS A 1 888 ? 1.080 -6.917 2.216 1.00 84.44 888 LYS A CA 1
ATOM 7343 C C . LYS A 1 888 ? 1.635 -5.711 1.446 1.00 84.44 888 LYS A C 1
ATOM 7345 O O . LYS A 1 888 ? 2.358 -5.898 0.475 1.00 84.44 888 LYS A O 1
ATOM 7350 N N . LEU A 1 889 ? 1.382 -4.478 1.898 1.00 83.06 889 LEU A N 1
ATOM 7351 C CA . LEU A 1 889 ? 1.848 -3.256 1.222 1.00 83.06 889 LEU A CA 1
ATOM 7352 C C . LEU A 1 889 ? 3.375 -3.139 1.184 1.00 83.06 889 LEU A C 1
ATOM 7354 O O . LEU A 1 889 ? 3.941 -2.709 0.179 1.00 83.06 889 LEU A O 1
ATOM 7358 N N . ILE A 1 890 ? 4.060 -3.542 2.260 1.00 83.31 890 ILE A N 1
ATOM 7359 C CA . ILE A 1 890 ? 5.526 -3.621 2.292 1.00 83.31 890 ILE A CA 1
ATOM 7360 C C . ILE A 1 890 ? 6.031 -4.653 1.268 1.00 83.31 890 ILE A C 1
ATOM 7362 O O . ILE A 1 890 ? 7.048 -4.409 0.613 1.00 83.31 890 ILE A O 1
ATOM 7366 N N . MET A 1 891 ? 5.320 -5.771 1.100 1.00 86.06 891 MET A N 1
ATOM 7367 C CA . MET A 1 891 ? 5.651 -6.831 0.145 1.00 86.06 891 MET A CA 1
ATOM 7368 C C . MET A 1 891 ? 5.376 -6.423 -1.311 1.00 86.06 891 MET A C 1
ATOM 7370 O O . MET A 1 891 ? 6.211 -6.668 -2.188 1.00 86.06 891 MET A O 1
ATOM 7374 N N . ASP A 1 892 ? 4.252 -5.750 -1.566 1.00 83.38 892 ASP A N 1
ATOM 7375 C CA . ASP A 1 892 ? 3.873 -5.182 -2.861 1.00 83.38 892 ASP A CA 1
ATOM 7376 C C . ASP A 1 892 ? 4.897 -4.135 -3.311 1.00 83.38 892 ASP A C 1
ATOM 7378 O O . ASP A 1 892 ? 5.516 -4.283 -4.365 1.00 83.38 892 ASP A O 1
ATOM 7382 N N . GLU A 1 893 ? 5.141 -3.099 -2.503 1.00 79.75 893 GLU A N 1
ATOM 7383 C CA . GLU A 1 893 ? 6.073 -2.013 -2.834 1.00 79.75 893 GLU A CA 1
ATOM 7384 C C . GLU A 1 893 ? 7.517 -2.527 -3.001 1.00 79.75 893 GLU A C 1
ATOM 7386 O O . GLU A 1 893 ? 8.236 -2.052 -3.885 1.00 79.75 893 GLU A O 1
ATOM 7391 N N . SER A 1 894 ? 7.938 -3.549 -2.241 1.00 83.00 894 SER A N 1
ATOM 7392 C CA . SER A 1 894 ? 9.246 -4.213 -2.422 1.00 83.00 894 SER A CA 1
ATOM 7393 C C . SER A 1 894 ? 9.345 -4.987 -3.714 1.00 83.00 894 SER A C 1
ATOM 7395 O O . SER A 1 894 ? 10.270 -4.753 -4.492 1.00 83.00 894 SER A O 1
ATOM 7397 N N . THR A 1 895 ? 8.385 -5.873 -3.960 1.00 85.81 895 THR A N 1
ATOM 7398 C CA . THR A 1 895 ? 8.376 -6.706 -5.160 1.00 85.81 895 THR A CA 1
ATOM 7399 C C . THR A 1 895 ? 8.288 -5.816 -6.399 1.00 85.81 895 THR A C 1
ATOM 7401 O O . THR A 1 895 ? 9.086 -5.955 -7.319 1.00 85.81 895 THR A O 1
ATOM 7404 N N . ASN A 1 896 ? 7.415 -4.806 -6.397 1.00 81.00 896 ASN A N 1
ATOM 7405 C CA . ASN A 1 896 ? 7.331 -3.838 -7.486 1.00 81.00 896 ASN A CA 1
ATOM 7406 C C . ASN A 1 896 ? 8.648 -3.068 -7.672 1.00 81.00 896 ASN A C 1
ATOM 7408 O O . ASN A 1 896 ? 9.185 -3.060 -8.780 1.00 81.00 896 ASN A O 1
ATOM 7412 N N . SER A 1 897 ? 9.219 -2.482 -6.612 1.00 78.69 897 SER A N 1
ATOM 7413 C CA . SER A 1 897 ? 10.495 -1.748 -6.694 1.00 78.69 897 SER A CA 1
ATOM 7414 C C . SER A 1 897 ? 11.643 -2.611 -7.227 1.00 78.69 897 SER A C 1
ATOM 7416 O O . SER A 1 897 ? 12.459 -2.136 -8.018 1.00 78.69 897 SER A O 1
ATOM 7418 N N . MET A 1 898 ? 11.702 -3.882 -6.820 1.00 82.44 898 MET A N 1
ATOM 7419 C CA . MET A 1 898 ? 12.747 -4.823 -7.228 1.00 82.44 898 MET A CA 1
ATOM 7420 C C . MET A 1 898 ? 12.563 -5.384 -8.640 1.00 82.44 898 MET A C 1
ATOM 7422 O O . MET A 1 898 ? 13.536 -5.872 -9.201 1.00 82.44 898 MET A O 1
ATOM 7426 N N . LEU A 1 899 ? 11.377 -5.286 -9.254 1.00 82.12 899 LEU A N 1
ATOM 7427 C CA . LEU A 1 899 ? 11.137 -5.791 -10.614 1.00 82.12 899 LEU A CA 1
ATOM 7428 C C . LEU A 1 899 ? 11.086 -4.696 -11.698 1.00 82.12 899 LEU A C 1
ATOM 7430 O O . LEU A 1 899 ? 11.129 -5.019 -12.883 1.00 82.12 899 LEU A O 1
ATOM 7434 N N . ARG A 1 900 ? 11.103 -3.398 -11.351 1.00 74.50 900 ARG A N 1
ATOM 7435 C CA . ARG A 1 900 ? 11.153 -2.288 -12.343 1.00 74.50 900 ARG A CA 1
ATOM 7436 C C . ARG A 1 900 ? 12.512 -2.117 -13.046 1.00 74.50 900 ARG A C 1
ATOM 7438 O O . ARG A 1 900 ? 12.579 -1.431 -14.067 1.00 74.50 900 ARG A O 1
ATOM 7445 N N . PHE A 1 901 ? 13.574 -2.772 -12.559 1.00 76.38 901 PHE A N 1
ATOM 7446 C CA . PHE A 1 901 ? 14.865 -2.894 -13.266 1.00 76.38 901 PHE A CA 1
ATOM 7447 C C . PHE A 1 901 ? 14.984 -4.161 -14.136 1.00 76.38 901 PHE A C 1
ATOM 7449 O O . PHE A 1 901 ? 16.054 -4.449 -14.675 1.00 76.38 901 PHE A O 1
ATOM 7456 N N . SER A 1 902 ? 13.886 -4.913 -14.311 1.00 70.38 902 SER A N 1
ATOM 7457 C CA . SER A 1 902 ? 13.831 -5.962 -15.333 1.00 70.38 902 SER A CA 1
ATOM 7458 C C . SER A 1 902 ? 14.178 -5.391 -16.714 1.00 70.38 902 SER A C 1
ATOM 7460 O O . SER A 1 902 ? 13.980 -4.190 -16.955 1.00 70.38 902 SER A O 1
ATOM 7462 N N . PRO A 1 903 ? 14.556 -6.251 -17.671 1.00 65.81 903 PRO A N 1
ATOM 7463 C CA . PRO A 1 903 ? 14.493 -5.888 -19.077 1.00 65.81 903 PRO A CA 1
ATOM 7464 C C . PRO A 1 903 ? 13.122 -5.325 -19.483 1.00 65.81 903 PRO A C 1
ATOM 7466 O O . PRO A 1 903 ? 12.101 -5.549 -18.819 1.00 65.81 903 PRO A O 1
ATOM 7469 N N . VAL A 1 904 ? 13.110 -4.596 -20.594 1.00 64.56 904 VAL A N 1
ATOM 7470 C CA . VAL A 1 904 ? 11.895 -4.212 -21.324 1.00 64.56 904 VAL A CA 1
ATOM 7471 C C . VAL A 1 904 ? 11.864 -5.063 -22.592 1.00 64.56 904 VAL A C 1
ATOM 7473 O O . VAL A 1 904 ? 12.921 -5.433 -23.100 1.00 64.56 904 VAL A O 1
ATOM 7476 N N . LYS A 1 905 ? 10.676 -5.372 -23.123 1.00 60.69 905 LYS A N 1
ATOM 7477 C CA . LYS A 1 905 ? 10.576 -6.085 -24.402 1.00 60.69 905 LYS A CA 1
ATOM 7478 C C . LYS A 1 905 ? 11.383 -5.346 -25.479 1.00 60.69 905 LYS A C 1
ATOM 7480 O O . LYS A 1 905 ? 11.311 -4.123 -25.542 1.00 60.69 905 LYS A O 1
ATOM 7485 N N . GLU A 1 906 ? 12.155 -6.079 -26.274 1.00 53.28 906 GLU A N 1
ATOM 7486 C CA . GLU A 1 906 ? 13.121 -5.586 -27.271 1.00 53.28 906 GLU A CA 1
ATOM 7487 C C . GLU A 1 906 ? 14.343 -4.805 -26.712 1.00 53.28 906 GLU A C 1
ATOM 7489 O O . GLU A 1 906 ? 15.244 -4.467 -27.479 1.00 53.28 906 GLU A O 1
ATOM 7494 N N . TYR A 1 907 ? 14.465 -4.580 -25.391 1.00 51.91 907 TYR A N 1
ATOM 7495 C CA . TYR A 1 907 ? 15.575 -3.827 -24.776 1.00 51.91 907 TYR A CA 1
ATOM 7496 C C . TYR A 1 907 ? 16.185 -4.522 -23.545 1.00 51.91 907 TYR A C 1
ATOM 7498 O O . TYR A 1 907 ? 15.579 -4.607 -22.474 1.00 51.91 907 TYR A O 1
ATOM 7506 N N . CYS A 1 908 ? 17.456 -4.923 -23.664 1.00 56.72 908 CYS A N 1
ATOM 7507 C CA . CYS A 1 908 ? 18.230 -5.602 -22.610 1.00 56.72 908 CYS A CA 1
ATOM 7508 C C . CYS A 1 908 ? 17.642 -6.958 -22.156 1.00 56.72 908 CYS A C 1
ATOM 7510 O O . CYS A 1 908 ? 18.005 -7.452 -21.093 1.00 56.72 908 CYS A O 1
ATOM 7512 N N . GLU A 1 909 ? 16.774 -7.594 -22.959 1.00 57.91 909 GLU A N 1
ATOM 7513 C CA . GLU A 1 909 ? 16.166 -8.919 -22.684 1.00 57.91 909 GLU A CA 1
ATOM 7514 C C . GLU A 1 909 ? 17.197 -10.019 -22.392 1.00 57.91 909 GLU A C 1
ATOM 7516 O O . GLU A 1 909 ? 16.897 -10.996 -21.714 1.00 57.91 909 GLU A O 1
ATOM 7521 N N . LYS A 1 910 ? 18.424 -9.850 -22.895 1.00 56.56 910 LYS A N 1
ATOM 7522 C CA . LYS A 1 910 ? 19.546 -10.785 -22.747 1.00 56.56 910 LYS A CA 1
ATOM 7523 C C . LYS A 1 910 ? 20.409 -10.527 -21.503 1.00 56.56 910 LYS A C 1
ATOM 7525 O O . LYS A 1 910 ? 21.292 -11.330 -21.215 1.00 56.56 910 LYS A O 1
ATOM 7530 N N . ASN A 1 911 ? 20.196 -9.424 -20.782 1.00 62.75 911 ASN A N 1
ATOM 7531 C CA . ASN A 1 911 ? 21.041 -9.044 -19.650 1.00 62.75 911 ASN A CA 1
ATOM 7532 C C . ASN A 1 911 ? 20.694 -9.855 -18.393 1.00 62.75 911 ASN A C 1
ATOM 7534 O O . ASN A 1 911 ? 19.523 -10.019 -18.042 1.00 62.75 911 ASN A O 1
ATOM 7538 N N . CYS A 1 912 ? 21.726 -10.292 -17.670 1.00 69.88 912 CYS A N 1
ATOM 7539 C CA . CYS A 1 912 ? 21.596 -10.833 -16.320 1.00 69.88 912 CYS A CA 1
ATOM 7540 C C . CYS A 1 912 ? 21.393 -9.687 -15.312 1.00 69.88 912 CYS A C 1
ATOM 7542 O O . CYS A 1 912 ? 22.079 -8.668 -15.379 1.00 69.88 912 CYS A O 1
ATOM 7544 N N . LYS A 1 913 ? 20.460 -9.856 -14.373 1.00 79.75 913 LYS A N 1
ATOM 7545 C CA . LYS A 1 913 ? 20.056 -8.858 -13.377 1.00 79.75 913 LYS A CA 1
ATOM 7546 C C . LYS A 1 913 ? 20.412 -9.338 -11.973 1.00 79.75 913 LYS A C 1
ATOM 7548 O O . LYS A 1 913 ? 19.798 -10.266 -11.454 1.00 79.75 913 LYS A O 1
ATOM 7553 N N . PHE A 1 914 ? 21.399 -8.699 -11.353 1.00 84.62 914 PHE A N 1
ATOM 7554 C CA . PHE A 1 914 ? 21.884 -9.044 -10.019 1.00 84.62 914 PHE A CA 1
ATOM 7555 C C . PHE A 1 914 ? 21.153 -8.238 -8.938 1.00 84.62 914 PHE A C 1
ATOM 7557 O O . PHE A 1 914 ? 21.343 -7.025 -8.808 1.00 84.62 914 PHE A O 1
ATOM 7564 N N . LEU A 1 915 ? 20.334 -8.929 -8.146 1.00 89.19 915 LEU A N 1
ATOM 7565 C CA . LEU A 1 915 ? 19.691 -8.419 -6.937 1.00 89.19 915 LEU A CA 1
ATOM 7566 C C . LEU A 1 915 ? 20.544 -8.749 -5.711 1.00 89.19 915 LEU A C 1
ATOM 7568 O O . LEU A 1 915 ? 20.856 -9.912 -5.484 1.00 89.19 915 LEU A O 1
ATOM 7572 N N . PHE A 1 916 ? 20.841 -7.766 -4.867 1.00 91.69 916 PHE A N 1
ATOM 7573 C CA . PHE A 1 916 ? 21.506 -7.976 -3.578 1.00 91.69 916 PHE A CA 1
ATOM 7574 C C . PHE A 1 916 ? 20.617 -7.516 -2.425 1.00 91.69 916 PHE A C 1
ATOM 7576 O O . PHE A 1 916 ? 20.205 -6.358 -2.401 1.00 91.69 916 PHE A O 1
ATOM 7583 N N . LEU A 1 917 ? 20.376 -8.377 -1.439 1.00 92.00 917 LEU A N 1
ATOM 7584 C CA . LEU A 1 917 ? 19.575 -8.065 -0.246 1.00 92.00 917 LEU A CA 1
ATOM 7585 C C . LEU A 1 917 ? 20.095 -8.799 0.996 1.00 92.00 917 LEU A C 1
ATOM 7587 O O . LEU A 1 917 ? 21.032 -9.592 0.909 1.00 92.00 917 LEU A O 1
ATOM 7591 N N . LYS A 1 918 ? 19.508 -8.541 2.168 1.00 92.19 918 LYS A N 1
ATOM 7592 C CA . LYS A 1 918 ? 19.804 -9.295 3.399 1.00 92.19 918 LYS A CA 1
ATOM 7593 C C . LYS A 1 918 ? 18.823 -10.451 3.563 1.00 92.19 918 LYS A C 1
ATOM 7595 O O . LYS A 1 918 ? 17.678 -10.347 3.137 1.00 92.19 918 LYS A O 1
ATOM 7600 N N . GLN A 1 919 ? 19.256 -11.517 4.234 1.00 88.88 919 GLN A N 1
ATOM 7601 C CA . GLN A 1 919 ? 18.396 -12.664 4.540 1.00 88.88 919 GLN A CA 1
ATOM 7602 C C . GLN A 1 919 ? 17.098 -12.234 5.249 1.00 88.88 919 GLN A C 1
ATOM 7604 O O . GLN A 1 919 ? 16.015 -12.598 4.810 1.00 88.88 919 GLN A O 1
ATOM 7609 N N . ASP A 1 920 ? 17.196 -11.347 6.246 1.00 85.75 920 ASP A N 1
ATOM 7610 C CA . ASP A 1 920 ? 16.047 -10.817 6.998 1.00 85.75 920 ASP A CA 1
ATOM 7611 C C . ASP A 1 920 ? 15.204 -9.762 6.224 1.00 85.75 920 ASP A C 1
ATOM 7613 O O . ASP A 1 920 ? 14.396 -9.060 6.846 1.00 85.75 920 ASP A O 1
ATOM 7617 N N . ASP A 1 921 ? 15.427 -9.579 4.912 1.00 86.25 921 ASP A N 1
ATOM 7618 C CA . ASP A 1 921 ? 14.542 -8.824 4.004 1.00 86.25 921 ASP A CA 1
ATOM 7619 C C . ASP A 1 921 ? 13.746 -9.730 3.035 1.00 86.25 921 ASP A C 1
ATOM 7621 O O . ASP A 1 921 ? 12.853 -9.224 2.354 1.00 86.25 921 ASP A O 1
ATOM 7625 N N . LEU A 1 922 ? 14.052 -11.036 2.947 1.00 85.94 922 LEU A N 1
ATOM 7626 C CA . LEU A 1 922 ? 13.393 -11.967 2.012 1.00 85.94 922 LEU A CA 1
ATOM 7627 C C . LEU A 1 922 ? 11.886 -12.093 2.268 1.00 85.94 922 LEU A C 1
ATOM 7629 O O . LEU A 1 922 ? 11.114 -12.137 1.317 1.00 85.94 922 LEU A O 1
ATOM 7633 N N . ASP A 1 923 ? 11.471 -12.081 3.537 1.00 84.00 923 ASP A N 1
ATOM 7634 C CA . ASP A 1 923 ? 10.066 -12.220 3.953 1.00 84.00 923 ASP A CA 1
ATOM 7635 C C . ASP A 1 923 ? 9.163 -11.064 3.469 1.00 84.00 923 ASP A C 1
ATOM 7637 O O . ASP A 1 923 ? 7.939 -11.156 3.536 1.00 84.00 923 ASP A O 1
ATOM 7641 N N . TYR A 1 924 ? 9.752 -9.976 2.958 1.00 84.06 924 TYR A N 1
ATOM 7642 C CA . TYR A 1 924 ? 9.049 -8.838 2.359 1.00 84.06 924 TYR A CA 1
ATOM 7643 C C . TYR A 1 924 ? 8.988 -8.920 0.825 1.00 84.06 924 TYR A C 1
ATOM 7645 O O . TYR A 1 924 ? 8.885 -7.891 0.160 1.00 84.06 924 TYR A O 1
ATOM 7653 N N . LEU A 1 925 ? 9.089 -10.112 0.235 1.00 84.31 925 LEU A N 1
ATOM 7654 C CA . LEU A 1 925 ? 9.009 -10.323 -1.211 1.00 84.31 925 LEU A CA 1
ATOM 7655 C C . LEU A 1 925 ? 8.041 -11.454 -1.542 1.00 84.31 925 LEU A C 1
ATOM 7657 O O . LEU A 1 925 ? 7.930 -12.427 -0.801 1.00 84.31 925 LEU A O 1
ATOM 7661 N N . LYS A 1 926 ? 7.344 -11.318 -2.673 1.00 84.88 926 LYS A N 1
ATOM 7662 C CA . LYS A 1 926 ? 6.357 -12.305 -3.117 1.00 84.88 926 LYS A CA 1
ATOM 7663 C C . LYS A 1 926 ? 7.004 -13.642 -3.469 1.00 84.88 926 LYS A C 1
ATOM 7665 O O . LYS A 1 926 ? 7.965 -13.690 -4.246 1.00 84.88 926 LYS A O 1
ATOM 7670 N N . ASP A 1 927 ? 6.427 -14.725 -2.947 1.00 81.44 927 ASP A N 1
ATOM 7671 C CA . ASP A 1 927 ? 6.844 -16.102 -3.237 1.00 81.44 927 ASP A CA 1
ATOM 7672 C C . ASP A 1 927 ? 6.792 -16.375 -4.752 1.00 81.44 927 ASP A C 1
ATOM 7674 O O . ASP A 1 927 ? 7.679 -17.041 -5.288 1.00 81.44 927 ASP A O 1
ATOM 7678 N N . GLU A 1 928 ? 5.823 -15.793 -5.471 1.00 79.94 928 GLU A N 1
ATOM 7679 C CA . GLU A 1 928 ? 5.663 -15.897 -6.928 1.00 79.94 928 GLU A CA 1
ATOM 7680 C C . GLU A 1 928 ? 6.873 -15.373 -7.720 1.00 79.94 928 GLU A C 1
ATOM 7682 O O . GLU A 1 928 ? 7.111 -15.817 -8.846 1.00 79.94 928 GLU A O 1
ATOM 7687 N N . ALA A 1 929 ? 7.632 -14.432 -7.144 1.00 79.31 929 ALA A N 1
ATOM 7688 C CA . ALA A 1 929 ? 8.874 -13.911 -7.709 1.00 79.31 929 ALA A CA 1
ATOM 7689 C C . ALA A 1 929 ? 10.092 -14.696 -7.194 1.00 79.31 929 ALA A C 1
ATOM 7691 O O . ALA A 1 929 ? 10.897 -15.175 -7.991 1.00 79.31 929 ALA A O 1
ATOM 7692 N N . LEU A 1 930 ? 10.206 -14.878 -5.870 1.00 80.56 930 LEU A N 1
ATOM 7693 C CA . LEU A 1 930 ? 11.350 -15.555 -5.244 1.00 80.56 930 LEU A CA 1
ATOM 7694 C C . LEU A 1 930 ? 11.535 -16.998 -5.731 1.00 80.56 930 LEU A C 1
ATOM 7696 O O . LEU A 1 930 ? 12.659 -17.400 -6.022 1.00 80.56 930 LEU A O 1
ATOM 7700 N N . SER A 1 931 ? 10.444 -17.759 -5.868 1.00 77.69 931 SER A N 1
ATOM 7701 C CA . SER A 1 931 ? 10.460 -19.172 -6.290 1.00 77.69 931 SER A CA 1
ATOM 7702 C C . SER A 1 931 ? 11.046 -19.412 -7.687 1.00 77.69 931 SER A C 1
ATOM 7704 O O . SER A 1 931 ? 11.372 -20.550 -8.027 1.00 77.69 931 SER A O 1
ATOM 7706 N N . LYS A 1 932 ? 11.189 -18.355 -8.496 1.00 77.00 932 LYS A N 1
ATOM 7707 C CA . LYS A 1 932 ? 11.627 -18.412 -9.898 1.00 77.00 932 LYS A CA 1
ATOM 7708 C C . LYS A 1 932 ? 13.016 -17.794 -10.108 1.00 77.00 932 LYS A C 1
ATOM 7710 O O . LYS A 1 932 ? 13.501 -17.794 -11.237 1.00 77.00 932 LYS A O 1
ATOM 7715 N N . PHE A 1 933 ? 13.654 -17.272 -9.053 1.00 82.12 933 PHE A N 1
ATOM 7716 C CA . PHE A 1 933 ? 14.969 -16.618 -9.112 1.00 82.12 933 PHE A CA 1
ATOM 7717 C C . PHE A 1 933 ? 16.106 -17.536 -8.663 1.00 82.12 933 PHE A C 1
ATOM 7719 O O . PHE A 1 933 ? 15.939 -18.441 -7.848 1.00 82.12 933 PHE A O 1
ATOM 7726 N N . GLN A 1 934 ? 17.304 -17.278 -9.184 1.00 73.88 934 GLN A N 1
ATOM 7727 C CA . GLN A 1 934 ? 18.488 -18.087 -8.905 1.00 73.88 934 GLN A CA 1
ATOM 7728 C C . GLN A 1 934 ? 19.223 -17.520 -7.683 1.00 73.88 934 GLN A C 1
ATOM 7730 O O . GLN A 1 934 ? 19.931 -16.520 -7.794 1.00 73.88 934 GLN A O 1
ATOM 7735 N N . SER A 1 935 ? 19.013 -18.126 -6.511 1.00 79.62 935 SER A N 1
ATOM 7736 C CA . SER A 1 935 ? 19.511 -17.634 -5.218 1.00 79.62 935 SER A CA 1
ATOM 7737 C C . SER A 1 935 ? 20.904 -18.149 -4.834 1.00 79.62 935 SER A C 1
ATOM 7739 O O . SER A 1 935 ? 21.151 -19.355 -4.879 1.00 79.62 935 SER A O 1
ATOM 7741 N N . PHE A 1 936 ? 21.770 -17.255 -4.349 1.00 78.00 936 PHE A N 1
ATOM 7742 C CA . PHE A 1 936 ? 23.119 -17.550 -3.857 1.00 78.00 936 PHE A CA 1
ATOM 7743 C C . PHE A 1 936 ? 23.410 -16.837 -2.529 1.00 78.00 936 PHE A C 1
ATOM 7745 O O . PHE A 1 936 ? 23.162 -15.638 -2.393 1.00 78.00 936 PHE A O 1
ATOM 7752 N N . ASP A 1 937 ? 24.004 -17.549 -1.570 1.00 84.50 937 ASP A N 1
ATOM 7753 C CA . ASP A 1 937 ? 24.427 -16.974 -0.290 1.00 84.50 937 ASP A CA 1
ATOM 7754 C C . ASP A 1 937 ? 25.736 -16.186 -0.436 1.00 84.50 937 ASP A C 1
ATOM 7756 O O . ASP A 1 937 ? 26.775 -16.731 -0.809 1.00 84.50 937 ASP A O 1
ATOM 7760 N N . LEU A 1 938 ? 25.721 -14.907 -0.067 1.00 85.56 938 LEU A N 1
ATOM 7761 C CA . LEU A 1 938 ? 26.909 -14.077 0.106 1.00 85.56 938 LEU A CA 1
ATOM 7762 C C . LEU A 1 938 ? 27.441 -14.226 1.537 1.00 85.56 938 LEU A C 1
ATOM 7764 O O . LEU A 1 938 ? 26.821 -13.752 2.493 1.00 85.56 938 LEU A O 1
ATOM 7768 N N . THR A 1 939 ? 28.627 -14.820 1.671 1.00 84.62 939 THR A N 1
ATOM 7769 C CA . THR A 1 939 ? 29.360 -14.975 2.939 1.00 84.62 939 THR A CA 1
ATOM 7770 C C . THR A 1 939 ? 30.644 -14.133 2.925 1.00 84.62 939 THR A C 1
ATOM 7772 O O . THR A 1 939 ? 30.894 -13.378 1.989 1.00 84.62 939 THR A O 1
ATOM 7775 N N . ASN A 1 940 ? 31.492 -14.205 3.959 1.00 80.31 940 ASN A N 1
ATOM 7776 C CA . ASN A 1 940 ? 32.810 -13.545 3.907 1.00 80.31 940 ASN A CA 1
ATOM 7777 C C . ASN A 1 940 ? 33.811 -14.270 2.991 1.00 80.31 940 ASN A C 1
ATOM 7779 O O . ASN A 1 940 ? 34.781 -13.647 2.553 1.00 80.31 940 ASN A O 1
ATOM 7783 N N . GLU A 1 941 ? 33.587 -15.560 2.736 1.00 77.12 941 GLU A N 1
ATOM 7784 C CA . GLU A 1 941 ? 34.510 -16.453 2.034 1.00 77.12 941 GLU A CA 1
ATOM 7785 C C . GLU A 1 941 ? 34.397 -16.228 0.523 1.00 77.12 941 GLU A C 1
ATOM 7787 O O . GLU A 1 941 ? 35.336 -15.717 -0.087 1.00 77.12 941 GLU A O 1
ATOM 7792 N N . ASN A 1 942 ? 33.204 -16.446 -0.042 1.00 76.94 942 ASN A N 1
ATOM 7793 C CA . ASN A 1 942 ? 32.943 -16.331 -1.483 1.00 76.94 942 ASN A CA 1
ATOM 7794 C C . ASN A 1 942 ? 32.855 -14.884 -2.021 1.00 76.94 942 ASN A C 1
ATOM 7796 O O . ASN A 1 942 ? 32.823 -14.646 -3.230 1.00 76.94 942 ASN A O 1
ATOM 7800 N N . MET A 1 943 ? 32.847 -13.876 -1.140 1.00 83.62 943 MET A N 1
ATOM 7801 C CA . MET A 1 943 ? 32.689 -12.462 -1.513 1.00 83.62 943 MET A CA 1
ATOM 7802 C C . MET A 1 943 ? 33.743 -11.959 -2.513 1.00 83.62 943 MET A C 1
ATOM 7804 O O . MET A 1 943 ? 33.503 -10.960 -3.187 1.00 83.62 943 MET A O 1
ATOM 7808 N N . LYS A 1 944 ? 34.931 -12.574 -2.595 1.00 78.12 944 LYS A N 1
ATOM 7809 C CA . LYS A 1 944 ? 35.945 -12.180 -3.591 1.00 78.12 944 LYS A CA 1
ATOM 7810 C C . LYS A 1 944 ? 35.595 -12.683 -4.992 1.00 78.12 944 LYS A C 1
ATOM 7812 O O . LYS A 1 944 ? 35.706 -11.902 -5.937 1.00 78.12 944 LYS A O 1
ATOM 7817 N N . GLU A 1 945 ? 35.166 -13.937 -5.123 1.00 74.06 945 GLU A N 1
ATOM 7818 C CA . GLU A 1 945 ? 34.752 -14.502 -6.410 1.00 74.06 945 GLU A CA 1
ATOM 7819 C C . GLU A 1 945 ? 33.485 -13.809 -6.916 1.00 74.06 945 GLU A C 1
ATOM 7821 O O . GLU A 1 945 ? 33.462 -13.368 -8.062 1.00 74.06 945 GLU A O 1
ATOM 7826 N N . ILE A 1 946 ? 32.475 -13.615 -6.055 1.00 74.50 946 ILE A N 1
ATOM 7827 C CA . ILE A 1 946 ? 31.202 -12.993 -6.458 1.00 74.50 946 ILE A CA 1
ATOM 7828 C C . ILE A 1 946 ? 31.414 -11.549 -6.951 1.00 74.50 946 ILE A C 1
ATOM 7830 O O . ILE A 1 946 ? 30.832 -11.177 -7.965 1.00 74.50 946 ILE A O 1
ATOM 7834 N N . VAL A 1 947 ? 32.281 -10.738 -6.319 1.00 78.62 947 VAL A N 1
ATOM 7835 C CA . VAL A 1 947 ? 32.589 -9.374 -6.815 1.00 78.62 947 VAL A CA 1
ATOM 7836 C C . VAL A 1 947 ? 33.195 -9.409 -8.221 1.00 78.62 947 VAL A C 1
ATOM 7838 O O . VAL A 1 947 ? 32.741 -8.663 -9.087 1.00 78.62 947 VAL A O 1
ATOM 7841 N N . LYS A 1 948 ? 34.184 -10.282 -8.465 1.00 73.19 948 LYS A N 1
ATOM 7842 C CA . LYS A 1 948 ? 34.804 -10.438 -9.792 1.00 73.19 948 LYS A CA 1
ATOM 7843 C C . LYS A 1 948 ? 33.801 -10.925 -10.834 1.00 73.19 948 LYS A C 1
ATOM 7845 O O . LYS A 1 948 ? 33.766 -10.405 -11.942 1.00 73.19 948 LYS A O 1
ATOM 7850 N N . LEU A 1 949 ? 33.003 -11.931 -10.481 1.00 67.00 949 LEU A N 1
ATOM 7851 C CA . LEU A 1 949 ? 32.009 -12.529 -11.363 1.00 67.00 949 LEU A CA 1
ATOM 7852 C C . LEU A 1 949 ? 30.972 -11.486 -11.781 1.00 67.00 949 LEU A C 1
ATOM 7854 O O . LEU A 1 949 ? 30.741 -11.301 -12.971 1.00 67.00 949 LEU A O 1
ATOM 7858 N N . VAL A 1 950 ? 30.394 -10.775 -10.814 1.00 72.88 950 VAL A N 1
ATOM 7859 C CA . VAL A 1 950 ? 29.335 -9.791 -11.058 1.00 72.88 950 VAL A CA 1
ATOM 7860 C C . VAL A 1 950 ? 29.848 -8.613 -11.889 1.00 72.88 950 VAL A C 1
ATOM 7862 O O . VAL A 1 950 ? 29.167 -8.220 -12.827 1.00 72.88 950 VAL A O 1
ATOM 7865 N N . HIS A 1 951 ? 31.060 -8.107 -11.618 1.00 72.56 951 HIS A N 1
ATOM 7866 C CA . HIS A 1 951 ? 31.700 -7.069 -12.442 1.00 72.56 951 HIS A CA 1
ATOM 7867 C C . HIS A 1 951 ? 31.982 -7.552 -13.875 1.00 72.56 951 HIS A C 1
ATOM 7869 O O . HIS A 1 951 ? 31.648 -6.860 -14.832 1.00 72.56 951 HIS A O 1
ATOM 7875 N N . ASN A 1 952 ? 32.510 -8.769 -14.043 1.00 63.19 952 ASN A N 1
ATOM 7876 C CA . ASN A 1 952 ? 32.753 -9.347 -15.366 1.00 63.19 952 ASN A CA 1
ATOM 7877 C C . ASN A 1 952 ? 31.456 -9.512 -16.179 1.00 63.19 952 ASN A C 1
ATOM 7879 O O . ASN A 1 952 ? 31.420 -9.125 -17.344 1.00 63.19 952 ASN A O 1
ATOM 7883 N N . TYR A 1 953 ? 30.392 -10.072 -15.591 1.00 64.06 953 TYR A N 1
ATOM 7884 C CA . TYR A 1 953 ? 29.122 -10.305 -16.296 1.00 64.06 953 TYR A CA 1
ATOM 7885 C C . TYR A 1 953 ? 28.339 -9.019 -16.597 1.00 64.06 953 TYR A C 1
ATOM 7887 O O . TYR A 1 953 ? 27.578 -9.005 -17.557 1.00 64.06 953 TYR A O 1
ATOM 7895 N N . SER A 1 954 ? 28.523 -7.940 -15.828 1.00 63.31 954 SER A N 1
ATOM 7896 C CA . SER A 1 954 ? 27.881 -6.644 -16.095 1.00 63.31 954 SER A CA 1
ATOM 7897 C C . SER A 1 954 ? 28.629 -5.761 -17.106 1.00 63.31 954 SER A C 1
ATOM 7899 O O . SER A 1 954 ? 28.166 -4.667 -17.423 1.00 63.31 954 SER A O 1
ATOM 7901 N N . ILE A 1 955 ? 29.793 -6.206 -17.596 1.00 55.56 955 ILE A N 1
ATOM 7902 C CA . ILE A 1 955 ? 30.629 -5.477 -18.570 1.00 55.56 955 ILE A CA 1
ATOM 7903 C C . ILE A 1 955 ? 30.869 -6.299 -19.850 1.00 55.56 955 ILE A C 1
ATOM 7905 O O . ILE A 1 955 ? 30.997 -5.724 -20.931 1.00 55.56 955 ILE A O 1
ATOM 7909 N N . LYS A 1 956 ? 30.890 -7.637 -19.772 1.00 46.88 956 LYS A N 1
ATOM 7910 C CA . LYS A 1 956 ? 30.976 -8.515 -20.949 1.00 46.88 956 LYS A CA 1
ATOM 7911 C C . LYS A 1 956 ? 29.625 -8.622 -21.664 1.00 46.88 956 LYS A C 1
ATOM 7913 O O . LYS A 1 956 ? 28.797 -9.460 -21.316 1.00 46.88 956 LYS A O 1
ATOM 7918 N N . ILE A 1 957 ? 29.447 -7.837 -22.725 1.00 40.91 957 ILE A N 1
ATOM 7919 C CA . ILE A 1 957 ? 28.429 -8.114 -23.746 1.00 40.91 957 ILE A CA 1
ATOM 7920 C C . ILE A 1 957 ? 28.969 -9.222 -24.659 1.00 40.91 957 ILE A C 1
ATOM 7922 O O . ILE A 1 957 ? 29.890 -8.986 -25.436 1.00 40.91 957 ILE A O 1
ATOM 7926 N N . ASP A 1 958 ? 28.382 -10.416 -24.582 1.00 38.53 958 ASP A N 1
ATOM 7927 C CA . ASP A 1 958 ? 28.549 -11.475 -25.581 1.00 38.53 958 ASP A CA 1
ATOM 7928 C C . ASP A 1 958 ? 27.177 -11.942 -26.089 1.00 38.53 958 ASP A C 1
ATOM 7930 O O . ASP A 1 958 ? 26.230 -12.151 -25.327 1.00 38.53 958 ASP A O 1
ATOM 7934 N N . VAL A 1 959 ? 27.080 -12.086 -27.408 1.00 33.25 959 VAL A N 1
ATOM 7935 C CA . VAL A 1 959 ? 25.856 -12.430 -28.130 1.00 33.25 959 VAL A CA 1
ATOM 7936 C C . VAL A 1 959 ? 25.620 -13.941 -28.136 1.00 33.25 959 VAL A C 1
ATOM 7938 O O . VAL A 1 959 ? 24.460 -14.354 -28.147 1.00 33.25 959 VAL A O 1
ATOM 7941 N N . GLU A 1 960 ? 26.675 -14.765 -28.096 1.00 33.44 960 GLU A N 1
ATOM 7942 C CA . GLU A 1 960 ? 26.551 -16.219 -28.254 1.00 33.44 960 GLU A CA 1
ATOM 7943 C C . GLU A 1 960 ? 26.252 -16.935 -26.922 1.00 33.44 960 GLU A C 1
ATOM 7945 O O . GLU A 1 960 ? 25.369 -17.800 -26.875 1.00 33.44 960 GLU A O 1
ATOM 7950 N N . THR A 1 961 ? 26.875 -16.515 -25.813 1.00 36.06 961 THR A N 1
ATOM 7951 C CA . THR A 1 961 ? 26.603 -17.039 -24.457 1.00 36.06 961 THR A CA 1
ATOM 7952 C C . THR A 1 961 ? 25.155 -16.798 -24.016 1.00 36.06 961 THR A C 1
ATOM 7954 O O . THR A 1 961 ? 24.538 -17.675 -23.404 1.00 36.06 961 THR A O 1
ATOM 7957 N N . ALA A 1 962 ? 24.563 -15.655 -24.386 1.00 35.75 962 ALA A N 1
ATOM 7958 C CA . ALA A 1 962 ? 23.165 -15.331 -24.083 1.00 35.75 962 ALA A CA 1
ATOM 7959 C C . ALA A 1 962 ? 22.154 -16.326 -24.694 1.00 35.75 962 ALA A C 1
ATOM 7961 O O . ALA A 1 962 ? 21.026 -16.442 -24.219 1.00 35.75 962 ALA A O 1
ATOM 7962 N N . THR A 1 963 ? 22.544 -17.080 -25.727 1.00 32.88 963 THR A N 1
ATOM 7963 C CA . THR A 1 963 ? 21.652 -17.996 -26.462 1.00 32.88 963 THR A CA 1
ATOM 7964 C C . THR A 1 963 ? 21.415 -19.347 -25.773 1.00 32.88 963 THR A C 1
ATOM 7966 O O . THR A 1 963 ? 20.658 -20.166 -26.294 1.00 32.88 963 THR A O 1
ATOM 7969 N N . LYS A 1 964 ? 22.068 -19.635 -24.634 1.00 37.44 964 LYS A N 1
ATOM 7970 C CA . LYS A 1 964 ? 22.039 -20.966 -23.993 1.00 37.44 964 LYS A CA 1
ATOM 7971 C C . LYS A 1 964 ? 21.890 -20.928 -22.465 1.00 37.44 964 LYS A C 1
ATOM 7973 O O . LYS A 1 964 ? 22.741 -21.485 -21.787 1.00 37.44 964 LYS A O 1
ATOM 7978 N N . ARG A 1 965 ? 20.806 -20.333 -21.939 1.00 39.53 965 ARG A N 1
ATOM 7979 C CA . ARG A 1 965 ? 20.078 -20.662 -20.670 1.00 39.53 965 ARG A CA 1
ATOM 7980 C C . ARG A 1 965 ? 20.830 -20.972 -19.350 1.00 39.53 965 ARG A C 1
ATOM 7982 O O . ARG A 1 965 ? 20.193 -21.307 -18.358 1.00 39.53 965 ARG A O 1
ATOM 7989 N N . ALA A 1 966 ? 22.153 -20.878 -19.292 1.00 36.12 966 ALA A N 1
ATOM 7990 C CA . ALA A 1 966 ? 22.961 -21.638 -18.338 1.00 36.12 966 ALA A CA 1
ATOM 7991 C C . ALA A 1 966 ? 23.747 -20.781 -17.341 1.00 36.12 966 ALA A C 1
ATOM 7993 O O . ALA A 1 966 ? 24.585 -21.330 -16.637 1.00 36.12 966 ALA A O 1
ATOM 7994 N N . ILE A 1 967 ? 23.512 -19.466 -17.239 1.00 42.59 967 ILE A N 1
ATOM 7995 C CA . ILE A 1 967 ? 24.244 -18.614 -16.279 1.00 42.59 967 ILE A CA 1
ATOM 7996 C C . ILE A 1 967 ? 24.040 -19.136 -14.844 1.00 42.59 967 ILE A C 1
ATOM 7998 O O . ILE A 1 967 ? 25.020 -19.372 -14.142 1.00 42.59 967 ILE A O 1
ATOM 8002 N N . GLY A 1 968 ? 22.799 -19.444 -14.455 1.00 39.38 968 GLY A N 1
ATOM 8003 C CA . GLY A 1 968 ? 22.476 -20.052 -13.160 1.00 39.38 968 GLY A CA 1
ATOM 8004 C C . GLY A 1 968 ? 23.121 -21.411 -12.923 1.00 39.38 968 GLY A C 1
ATOM 8005 O O . GLY A 1 968 ? 23.779 -21.604 -11.904 1.00 39.38 968 GLY A O 1
ATOM 8006 N N . ASP A 1 969 ? 22.980 -22.348 -13.864 1.00 41.31 969 ASP A N 1
ATOM 8007 C CA . ASP A 1 969 ? 23.566 -23.688 -13.734 1.00 41.31 969 ASP A CA 1
ATOM 8008 C C . ASP A 1 969 ? 25.098 -23.674 -13.793 1.00 41.31 969 ASP A C 1
ATOM 8010 O O . ASP A 1 969 ? 25.741 -24.500 -13.147 1.00 41.31 969 ASP A O 1
ATOM 8014 N N . ASN A 1 970 ? 25.703 -22.728 -14.513 1.00 40.97 970 ASN A N 1
ATOM 8015 C CA . ASN A 1 970 ? 27.148 -22.545 -14.538 1.00 40.97 970 ASN A CA 1
ATOM 8016 C C . ASN A 1 970 ? 27.647 -21.894 -13.244 1.00 40.97 970 ASN A C 1
ATOM 8018 O O . ASN A 1 970 ? 28.644 -22.375 -12.719 1.00 40.97 970 ASN A O 1
ATOM 8022 N N . LEU A 1 971 ? 26.951 -20.905 -12.662 1.00 39.69 971 LEU A N 1
ATOM 8023 C CA . LEU A 1 971 ? 27.255 -20.433 -11.300 1.00 39.69 971 LEU A CA 1
ATOM 8024 C C . LEU A 1 971 ? 27.114 -21.573 -10.288 1.00 39.69 971 LEU A C 1
ATOM 8026 O O . LEU A 1 971 ? 28.007 -21.793 -9.479 1.00 39.69 971 LEU A O 1
ATOM 8030 N N . LYS A 1 972 ? 26.016 -22.330 -10.351 1.00 40.06 972 LYS A N 1
ATOM 8031 C CA . LYS A 1 972 ? 25.731 -23.455 -9.455 1.00 40.06 972 LYS A CA 1
ATOM 8032 C C . LYS A 1 972 ? 26.802 -24.543 -9.550 1.00 40.06 972 LYS A C 1
ATOM 8034 O O . LYS A 1 972 ? 27.194 -25.081 -8.521 1.00 40.06 972 LYS A O 1
ATOM 8039 N N . LYS A 1 973 ? 27.329 -24.824 -10.746 1.00 42.97 973 LYS A N 1
ATOM 8040 C CA . LYS A 1 973 ? 28.501 -25.692 -10.958 1.00 42.97 973 LYS A CA 1
ATOM 8041 C C . LYS A 1 973 ? 29.782 -25.062 -10.398 1.00 42.97 973 LYS A C 1
ATOM 8043 O O . LYS A 1 973 ? 30.367 -25.643 -9.491 1.00 42.97 973 LYS A O 1
ATOM 8048 N N . LEU A 1 974 ? 30.155 -23.860 -10.852 1.00 38.84 974 LEU A N 1
ATOM 8049 C CA . LEU A 1 974 ? 31.350 -23.108 -10.424 1.00 38.84 974 LEU A CA 1
ATOM 8050 C C . LEU A 1 974 ? 31.464 -22.957 -8.899 1.00 38.84 974 LEU A C 1
ATOM 8052 O O . LEU A 1 974 ? 32.561 -23.022 -8.358 1.00 38.84 974 LEU A O 1
ATOM 8056 N N . ILE A 1 975 ? 30.339 -22.763 -8.209 1.00 39.00 975 ILE A N 1
ATOM 8057 C CA . ILE A 1 975 ? 30.276 -22.570 -6.755 1.00 39.00 975 ILE A CA 1
ATOM 8058 C C . ILE A 1 975 ? 30.242 -23.911 -5.996 1.00 39.00 975 ILE A C 1
ATOM 8060 O O . ILE A 1 975 ? 30.597 -23.937 -4.820 1.00 39.00 975 ILE A O 1
ATOM 8064 N N . SER A 1 976 ? 29.839 -25.026 -6.625 1.00 37.50 976 SER A N 1
ATOM 8065 C CA . SER A 1 976 ? 29.678 -26.312 -5.922 1.00 37.50 976 SER A CA 1
ATOM 8066 C C . SER A 1 976 ? 30.881 -27.255 -5.982 1.00 37.50 976 SER A C 1
ATOM 8068 O O . SER A 1 976 ? 31.017 -28.034 -5.045 1.00 37.50 976 SER A O 1
ATOM 8070 N N . ASN A 1 977 ? 31.740 -27.207 -7.012 1.00 45.25 977 ASN A N 1
ATOM 8071 C CA . ASN A 1 977 ? 33.056 -27.883 -7.050 1.00 45.25 977 ASN A CA 1
ATOM 8072 C C . ASN A 1 977 ? 33.877 -27.453 -8.286 1.00 45.25 977 ASN A C 1
ATOM 8074 O O . ASN A 1 977 ? 33.714 -28.062 -9.339 1.00 45.25 977 ASN A O 1
ATOM 8078 N N . PHE A 1 978 ? 34.776 -26.468 -8.168 1.00 37.16 978 PHE A N 1
ATOM 8079 C CA . PHE A 1 978 ? 35.757 -26.121 -9.215 1.00 37.16 978 PHE A CA 1
ATOM 8080 C C . PHE A 1 978 ? 37.093 -25.650 -8.615 1.00 37.16 978 PHE A C 1
ATOM 8082 O O . PHE A 1 978 ? 37.131 -25.094 -7.515 1.00 37.16 978 PHE A O 1
ATOM 8089 N N . SER A 1 979 ? 38.196 -25.895 -9.327 1.00 42.50 979 SER A N 1
ATOM 8090 C CA . SER A 1 979 ? 39.564 -25.580 -8.898 1.00 42.50 979 SER A CA 1
ATOM 8091 C C . SER A 1 979 ? 40.059 -24.209 -9.383 1.00 42.50 979 SER A C 1
ATOM 8093 O O . SER A 1 979 ? 39.460 -23.549 -10.235 1.00 42.50 979 SER A O 1
ATOM 8095 N N . GLU A 1 980 ? 41.221 -23.786 -8.875 1.00 36.69 980 GLU A N 1
ATOM 8096 C CA . GLU A 1 980 ? 41.895 -22.553 -9.307 1.00 36.69 980 GLU A CA 1
ATOM 8097 C C . GLU A 1 980 ? 42.314 -22.554 -10.791 1.00 36.69 980 GLU A C 1
ATOM 8099 O O . GLU A 1 980 ? 42.673 -21.502 -11.321 1.00 36.69 980 GLU A O 1
ATOM 8104 N N . GLU A 1 981 ? 42.349 -23.714 -11.446 1.00 37.78 981 GLU A N 1
ATOM 8105 C CA . GLU A 1 981 ? 42.885 -23.895 -12.800 1.00 37.78 981 GLU A CA 1
ATOM 8106 C C . GLU A 1 981 ? 41.781 -23.752 -13.854 1.00 37.78 981 GLU A C 1
ATOM 8108 O O . GLU A 1 981 ? 41.940 -23.009 -14.821 1.00 37.78 981 GLU A O 1
ATOM 8113 N N . GLU A 1 982 ? 40.603 -24.306 -13.586 1.00 38.75 982 GLU A N 1
ATOM 8114 C CA . GLU A 1 982 ? 39.403 -24.155 -14.420 1.00 38.75 982 GLU A CA 1
ATOM 8115 C C . GLU A 1 982 ? 38.862 -22.706 -14.386 1.00 38.75 982 GLU A C 1
ATOM 8117 O O . GLU A 1 982 ? 38.358 -22.185 -15.383 1.00 38.75 982 GLU A O 1
ATOM 8122 N N . ILE A 1 983 ? 39.061 -21.989 -13.269 1.00 37.06 983 ILE A N 1
ATOM 8123 C CA . ILE A 1 983 ? 38.806 -20.539 -13.177 1.00 37.06 983 ILE A CA 1
ATOM 8124 C C . ILE A 1 983 ? 39.748 -19.741 -14.099 1.00 37.06 983 ILE A C 1
ATOM 8126 O O . ILE A 1 983 ? 39.345 -18.707 -14.634 1.00 37.06 983 ILE A O 1
ATOM 8130 N N . LYS A 1 984 ? 40.993 -20.198 -14.307 1.00 37.66 984 LYS A N 1
ATOM 8131 C CA . LYS A 1 984 ? 41.945 -19.558 -15.236 1.00 37.66 984 LYS A CA 1
ATOM 8132 C C . LYS A 1 984 ? 41.590 -19.879 -16.689 1.00 37.66 984 LYS A C 1
ATOM 8134 O O . LYS A 1 984 ? 41.674 -18.992 -17.529 1.00 37.66 984 LYS A O 1
ATOM 8139 N N . GLU A 1 985 ? 41.119 -21.090 -16.977 1.00 37.12 985 GLU A N 1
ATOM 8140 C CA . GLU A 1 985 ? 40.647 -21.476 -18.313 1.00 37.12 985 GLU A CA 1
ATOM 8141 C C . GLU A 1 985 ? 39.466 -20.602 -18.778 1.00 37.12 985 GLU A C 1
ATOM 8143 O O . GLU A 1 985 ? 39.519 -20.017 -19.859 1.00 37.12 985 GLU A O 1
ATOM 8148 N N . ALA A 1 986 ? 38.470 -20.366 -17.914 1.00 35.03 986 ALA A N 1
ATOM 8149 C CA . ALA A 1 986 ? 37.349 -19.459 -18.199 1.00 35.03 986 ALA A CA 1
ATOM 8150 C C . ALA A 1 986 ? 37.745 -17.969 -18.370 1.00 35.03 986 ALA A C 1
ATOM 8152 O O . ALA A 1 986 ? 36.949 -17.168 -18.872 1.00 35.03 986 ALA A O 1
ATOM 8153 N N . LEU A 1 987 ? 38.959 -17.583 -17.961 1.00 33.84 987 LEU A N 1
ATOM 8154 C CA . LEU A 1 987 ? 39.530 -16.245 -18.161 1.00 33.84 987 LEU A CA 1
ATOM 8155 C C . LEU A 1 987 ? 40.404 -16.138 -19.424 1.00 33.84 987 LEU A C 1
ATOM 8157 O O . LEU A 1 987 ? 40.685 -15.019 -19.845 1.00 33.84 987 LEU A O 1
ATOM 8161 N N . ASN A 1 988 ? 40.799 -17.263 -20.032 1.00 33.81 988 ASN A N 1
ATOM 8162 C CA . ASN A 1 988 ? 41.746 -17.317 -21.153 1.00 33.81 988 ASN A CA 1
ATOM 8163 C C . ASN A 1 988 ? 41.093 -17.293 -22.550 1.00 33.81 988 ASN A C 1
ATOM 8165 O O . ASN A 1 988 ? 41.813 -17.297 -23.545 1.00 33.81 988 ASN A O 1
ATOM 8169 N N . ASN A 1 989 ? 39.760 -17.253 -22.654 1.00 30.20 989 ASN A N 1
ATOM 8170 C CA . ASN A 1 989 ? 39.092 -17.027 -23.940 1.00 30.20 989 ASN A CA 1
ATOM 8171 C C . ASN A 1 989 ? 39.372 -15.594 -24.428 1.00 30.20 989 ASN A C 1
ATOM 8173 O O . ASN A 1 989 ? 38.997 -14.625 -23.763 1.00 30.20 989 ASN A O 1
ATOM 8177 N N . GLU A 1 990 ? 40.058 -15.481 -25.568 1.00 26.53 990 GLU A N 1
ATOM 8178 C CA . GLU A 1 990 ? 40.614 -14.228 -26.090 1.00 26.53 990 GLU A CA 1
ATOM 8179 C C . GLU A 1 990 ? 39.542 -13.187 -26.466 1.00 26.53 990 GLU A C 1
ATOM 8181 O O . GLU A 1 990 ? 38.432 -13.515 -26.886 1.00 26.53 990 GLU A O 1
ATOM 8186 N N . ALA A 1 991 ? 39.899 -11.906 -26.333 1.00 27.14 991 ALA A N 1
ATOM 8187 C CA . ALA A 1 991 ? 39.104 -10.780 -26.824 1.00 27.14 991 ALA A CA 1
ATOM 8188 C C . ALA A 1 991 ? 39.536 -10.379 -28.250 1.00 27.14 991 ALA A C 1
ATOM 8190 O O . ALA A 1 991 ? 40.690 -10.568 -28.628 1.00 27.14 991 ALA A O 1
ATOM 8191 N N . VAL A 1 992 ? 38.610 -9.809 -29.026 1.00 22.67 992 VAL A N 1
ATOM 8192 C CA . VAL A 1 992 ? 38.784 -9.480 -30.459 1.00 22.67 992 VAL A CA 1
ATOM 8193 C C . VAL A 1 992 ? 39.547 -8.143 -30.673 1.00 22.67 992 VAL A C 1
ATOM 8195 O O . VAL A 1 992 ? 39.591 -7.305 -29.774 1.00 22.67 992 VAL A O 1
ATOM 8198 N N . ASP A 1 993 ? 40.172 -7.971 -31.848 1.00 29.00 993 ASP A N 1
ATOM 8199 C CA . ASP A 1 993 ? 41.279 -7.030 -32.178 1.00 29.00 993 ASP A CA 1
ATOM 8200 C C . ASP A 1 993 ? 40.891 -5.782 -33.053 1.00 29.00 993 ASP A C 1
ATOM 8202 O O . ASP A 1 993 ? 39.753 -5.715 -33.520 1.00 29.00 993 ASP A O 1
ATOM 8206 N N . LEU A 1 994 ? 41.858 -4.848 -33.291 1.00 22.72 994 LEU A N 1
ATOM 8207 C CA . LEU A 1 994 ? 41.940 -3.570 -34.090 1.00 22.72 994 LEU A CA 1
ATOM 8208 C C . LEU A 1 994 ? 42.212 -2.289 -33.235 1.00 22.72 994 LEU A C 1
ATOM 8210 O O . LEU A 1 994 ? 41.799 -2.224 -32.082 1.00 22.72 994 LEU A O 1
ATOM 8214 N N . GLY A 1 995 ? 42.882 -1.191 -33.666 1.00 28.70 995 GLY A N 1
ATOM 8215 C CA . GLY A 1 995 ? 43.598 -0.798 -34.914 1.00 28.70 995 GLY A CA 1
ATOM 8216 C C . GLY A 1 995 ? 42.889 0.323 -35.722 1.00 28.70 995 GLY A C 1
ATOM 8217 O O . GLY A 1 995 ? 41.698 0.172 -35.951 1.00 28.70 995 GLY A O 1
ATOM 8218 N N . LYS A 1 996 ? 43.461 1.443 -36.238 1.00 39.16 996 LYS A N 1
ATOM 8219 C CA . LYS A 1 996 ? 44.784 2.166 -36.269 1.00 39.16 996 LYS A CA 1
ATOM 8220 C C . LYS A 1 996 ? 44.478 3.706 -36.459 1.00 39.16 996 LYS A C 1
ATOM 8222 O O . LYS A 1 996 ? 43.296 4.017 -36.516 1.00 39.16 996 LYS A O 1
ATOM 8227 N N . SER A 1 997 ? 45.336 4.748 -36.569 1.00 36.50 997 SER A N 1
ATOM 8228 C CA . SER A 1 997 ? 46.802 4.981 -36.720 1.00 36.50 997 SER A CA 1
ATOM 8229 C C . SER A 1 997 ? 47.309 6.241 -35.918 1.00 36.50 997 SER A C 1
ATOM 8231 O O . SER A 1 997 ? 47.331 6.152 -34.693 1.00 36.50 997 SER A O 1
ATOM 8233 N N . TYR A 1 998 ? 47.748 7.371 -36.540 1.00 33.78 998 TYR A N 1
ATOM 8234 C CA . TYR A 1 998 ? 48.042 8.689 -35.887 1.00 33.78 998 TYR A CA 1
ATOM 8235 C C . TYR A 1 998 ? 48.114 9.939 -36.813 1.00 33.78 998 TYR A C 1
ATOM 8237 O O . TYR A 1 998 ? 47.609 10.986 -36.418 1.00 33.78 998 TYR A O 1
ATOM 8245 N N . VAL A 1 999 ? 48.785 9.893 -37.978 1.00 35.31 999 VAL A N 1
ATOM 8246 C CA . VAL A 1 999 ? 49.230 11.114 -38.715 1.00 35.31 999 VAL A CA 1
ATOM 8247 C C . VAL A 1 999 ? 48.077 12.015 -39.165 1.00 35.31 999 VAL A C 1
ATOM 8249 O O . VAL A 1 999 ? 48.166 13.235 -39.047 1.00 35.31 999 VAL A O 1
ATOM 8252 N N . ASP A 1 1000 ? 46.987 11.412 -39.625 1.00 41.09 1000 ASP A N 1
ATOM 8253 C CA . ASP A 1 1000 ? 45.834 12.095 -40.226 1.00 41.09 1000 ASP A CA 1
ATOM 8254 C C . ASP A 1 1000 ? 45.049 12.958 -39.211 1.00 41.09 1000 ASP A C 1
ATOM 8256 O O . ASP A 1 1000 ? 44.262 13.819 -39.580 1.00 41.09 1000 ASP A O 1
ATOM 8260 N N . LEU A 1 1001 ? 45.304 12.765 -37.911 1.00 37.69 1001 LEU A N 1
ATOM 8261 C CA . LEU A 1 1001 ? 44.581 13.368 -36.784 1.00 37.69 1001 LEU A CA 1
ATOM 8262 C C . LEU A 1 1001 ? 45.069 14.793 -36.431 1.00 37.69 1001 LEU A C 1
ATOM 8264 O O . LEU A 1 1001 ? 44.546 15.422 -35.509 1.00 37.69 1001 LEU A O 1
ATOM 8268 N N . GLN A 1 1002 ? 46.119 15.293 -37.095 1.00 35.53 1002 GLN A N 1
ATOM 8269 C CA . GLN A 1 1002 ? 46.825 16.509 -36.668 1.00 35.53 1002 GLN A CA 1
ATOM 8270 C C . GLN A 1 1002 ? 46.422 17.791 -37.422 1.00 35.53 1002 GLN A C 1
ATOM 8272 O O . GLN A 1 1002 ? 46.576 18.879 -36.859 1.00 35.53 1002 GLN A O 1
ATOM 8277 N N . ASP A 1 1003 ? 45.857 17.693 -38.629 1.00 38.56 1003 ASP A N 1
ATOM 8278 C CA . ASP A 1 1003 ? 45.403 18.867 -39.391 1.00 38.56 1003 ASP A CA 1
ATOM 8279 C C . ASP A 1 1003 ? 44.005 19.349 -38.950 1.00 38.56 1003 ASP A C 1
ATOM 8281 O O . ASP A 1 1003 ? 43.814 20.553 -38.740 1.00 38.56 1003 ASP A O 1
ATOM 8285 N N . ASP A 1 1004 ? 43.076 18.426 -38.662 1.00 38.72 1004 ASP A N 1
ATOM 8286 C CA . ASP A 1 1004 ? 41.720 18.705 -38.143 1.00 38.72 1004 ASP A CA 1
ATOM 8287 C C . ASP A 1 1004 ? 41.719 19.614 -36.899 1.00 38.72 1004 ASP A C 1
ATOM 8289 O O . ASP A 1 1004 ? 40.874 20.502 -36.727 1.00 38.72 1004 ASP A O 1
ATOM 8293 N N . LEU A 1 1005 ? 42.705 19.418 -36.017 1.00 35.59 1005 LEU A N 1
ATOM 8294 C CA . LEU A 1 1005 ? 42.835 20.148 -34.755 1.00 35.59 1005 LEU A CA 1
ATOM 8295 C C . LEU A 1 1005 ? 43.119 21.646 -34.942 1.00 35.59 1005 LEU A C 1
ATOM 8297 O O . LEU A 1 1005 ? 42.812 22.434 -34.043 1.00 35.59 1005 LEU A O 1
ATOM 8301 N N . ASN A 1 1006 ? 43.678 22.056 -36.084 1.00 38.91 1006 ASN A N 1
ATOM 8302 C CA . ASN A 1 1006 ? 43.985 23.461 -36.356 1.00 38.91 1006 ASN A CA 1
ATOM 8303 C C . ASN A 1 1006 ? 42.733 24.245 -36.784 1.00 38.91 1006 ASN A C 1
ATOM 8305 O O . ASN A 1 1006 ? 42.556 25.395 -36.368 1.00 38.91 1006 ASN A O 1
ATOM 8309 N N . TYR A 1 1007 ? 41.829 23.615 -37.541 1.00 36.91 1007 TYR A N 1
ATOM 8310 C CA . TYR A 1 1007 ? 40.610 24.243 -38.067 1.00 36.91 1007 TYR A CA 1
ATOM 8311 C C . TYR A 1 1007 ? 39.612 24.608 -36.953 1.00 36.91 1007 TYR A C 1
ATOM 8313 O O . TYR A 1 1007 ? 39.047 25.704 -36.927 1.00 36.91 1007 TYR A O 1
ATOM 8321 N N . LEU A 1 1008 ? 39.471 23.730 -35.953 1.00 35.38 1008 LEU A N 1
ATOM 8322 C CA . LEU A 1 1008 ? 38.559 23.906 -34.813 1.00 35.38 1008 LEU A CA 1
ATOM 8323 C C . LEU A 1 1008 ? 38.876 25.120 -33.920 1.00 35.38 1008 LEU A C 1
ATOM 8325 O O . LEU A 1 1008 ? 38.028 25.535 -33.130 1.00 35.38 1008 LEU A O 1
ATOM 8329 N N . SER A 1 1009 ? 40.068 25.716 -34.032 1.00 37.22 1009 SER A N 1
ATOM 8330 C CA . SER A 1 1009 ? 40.442 26.900 -33.244 1.00 37.22 1009 SER A CA 1
ATOM 8331 C C . SER A 1 1009 ? 39.730 28.195 -33.669 1.00 37.22 1009 SER A C 1
ATOM 8333 O O . SER A 1 1009 ? 39.762 29.174 -32.923 1.00 37.22 1009 SER A O 1
ATOM 8335 N N . ILE A 1 1010 ? 39.071 28.198 -34.835 1.00 40.00 1010 ILE A N 1
ATOM 8336 C CA . ILE A 1 1010 ? 38.528 29.401 -35.486 1.00 40.00 1010 ILE A CA 1
ATOM 8337 C C . ILE A 1 1010 ? 37.020 29.593 -35.204 1.00 40.00 1010 ILE A C 1
ATOM 8339 O O . ILE A 1 1010 ? 36.536 30.723 -35.180 1.00 40.00 1010 ILE A O 1
ATOM 8343 N N . VAL A 1 1011 ? 36.264 28.522 -34.923 1.00 35.88 1011 VAL A N 1
ATOM 8344 C CA . VAL A 1 1011 ? 34.780 28.533 -34.942 1.00 35.88 1011 VAL A CA 1
ATOM 8345 C C . VAL A 1 1011 ? 34.137 28.621 -33.541 1.00 35.88 1011 VAL A C 1
ATOM 8347 O O . VAL A 1 1011 ? 33.336 27.784 -33.131 1.00 35.88 1011 VAL A O 1
ATOM 8350 N N . GLY A 1 1012 ? 34.481 29.676 -32.795 1.00 38.62 1012 GLY A N 1
ATOM 8351 C CA . GLY A 1 1012 ? 33.629 30.360 -31.796 1.00 38.62 1012 GLY A CA 1
ATOM 8352 C C . GLY A 1 1012 ? 33.159 29.664 -30.497 1.00 38.62 1012 GLY A C 1
ATOM 8353 O O . GLY A 1 1012 ? 33.025 30.342 -29.476 1.00 38.62 1012 GLY A O 1
ATOM 8354 N N . ASN A 1 1013 ? 32.878 28.356 -30.464 1.00 39.47 1013 ASN A N 1
ATOM 8355 C CA . ASN A 1 1013 ? 32.061 27.750 -29.396 1.00 39.47 1013 ASN A CA 1
ATOM 8356 C C . ASN A 1 1013 ? 32.885 27.156 -28.227 1.00 39.47 1013 ASN A C 1
ATOM 8358 O O . ASN A 1 1013 ? 33.064 25.944 -28.070 1.00 39.47 1013 ASN A O 1
ATOM 8362 N N . SER A 1 1014 ? 33.414 28.051 -27.388 1.00 42.62 1014 SER A N 1
ATOM 8363 C CA . SER A 1 1014 ? 34.500 27.779 -26.428 1.00 42.62 1014 SER A CA 1
ATOM 8364 C C . SER A 1 1014 ? 34.256 26.668 -25.391 1.00 42.62 1014 SER A C 1
ATOM 8366 O O . SER A 1 1014 ? 35.213 26.001 -24.985 1.00 42.62 1014 SER A O 1
ATOM 8368 N N . LYS A 1 1015 ? 33.012 26.433 -24.950 1.00 36.53 1015 LYS A N 1
ATOM 8369 C CA . LYS A 1 1015 ? 32.713 25.457 -23.878 1.00 36.53 1015 LYS A CA 1
ATOM 8370 C C . LYS A 1 1015 ? 32.846 24.003 -24.342 1.00 36.53 1015 LYS A C 1
ATOM 8372 O O . LYS A 1 1015 ? 33.427 23.196 -23.619 1.00 36.53 1015 LYS A O 1
ATOM 8377 N N . ILE A 1 1016 ? 32.372 23.687 -25.549 1.00 36.78 1016 ILE A N 1
ATOM 8378 C CA . ILE A 1 1016 ? 32.459 22.338 -26.135 1.00 36.78 1016 ILE A CA 1
ATOM 8379 C C . ILE A 1 1016 ? 33.924 22.012 -26.467 1.00 36.78 1016 ILE A C 1
ATOM 8381 O O . ILE A 1 1016 ? 34.445 20.979 -26.044 1.00 36.78 1016 ILE A O 1
ATOM 8385 N N . TYR A 1 1017 ? 34.620 22.950 -27.120 1.00 41.56 1017 TYR A N 1
ATOM 8386 C CA . TYR A 1 1017 ? 36.048 22.847 -27.438 1.00 41.56 1017 TYR A CA 1
ATOM 8387 C C . TYR A 1 1017 ? 36.918 22.596 -26.193 1.00 41.56 1017 TYR A C 1
ATOM 8389 O O . TYR A 1 1017 ? 37.770 21.706 -26.201 1.00 41.56 1017 TYR A O 1
ATOM 8397 N N . THR A 1 1018 ? 36.671 23.319 -25.093 1.00 41.47 1018 THR A N 1
ATOM 8398 C CA . THR A 1 1018 ? 37.422 23.130 -23.837 1.00 41.47 1018 THR A CA 1
ATOM 8399 C C . THR A 1 1018 ? 37.197 21.736 -23.247 1.00 41.47 1018 THR A C 1
ATOM 8401 O O . THR A 1 1018 ? 38.160 21.098 -22.829 1.00 41.47 1018 THR A O 1
ATOM 8404 N N . GLY A 1 1019 ? 35.960 21.223 -23.279 1.00 37.12 1019 GLY A N 1
ATOM 8405 C CA . GLY A 1 1019 ? 35.651 19.858 -22.847 1.00 37.12 1019 GLY A CA 1
ATOM 8406 C C . GLY A 1 1019 ? 36.447 18.810 -23.626 1.00 37.12 1019 GLY A C 1
ATOM 8407 O O . GLY A 1 1019 ? 37.215 18.056 -23.027 1.00 37.12 1019 GLY A O 1
ATOM 8408 N N . ILE A 1 1020 ? 36.329 18.816 -24.960 1.00 41.00 1020 ILE A N 1
ATOM 8409 C CA . ILE A 1 1020 ? 36.993 17.858 -25.867 1.00 41.00 1020 ILE A CA 1
ATOM 8410 C C . ILE A 1 1020 ? 38.522 17.929 -25.737 1.00 41.00 1020 ILE A C 1
ATOM 8412 O O . ILE A 1 1020 ? 39.190 16.897 -25.642 1.00 41.00 1020 ILE A O 1
ATOM 8416 N N . LYS A 1 1021 ? 39.099 19.129 -25.616 1.00 38.56 1021 LYS A N 1
ATOM 8417 C CA . LYS A 1 1021 ? 40.542 19.311 -25.391 1.00 38.56 1021 LYS A CA 1
ATOM 8418 C C . LYS A 1 1021 ? 41.023 18.639 -24.096 1.00 38.56 1021 LYS A C 1
ATOM 8420 O O . LYS A 1 1021 ? 42.107 18.055 -24.066 1.00 38.56 1021 LYS A O 1
ATOM 8425 N N . THR A 1 1022 ? 40.197 18.632 -23.048 1.00 40.12 1022 THR A N 1
ATOM 8426 C CA . THR A 1 1022 ? 40.440 17.918 -21.776 1.00 40.12 1022 THR A CA 1
ATOM 8427 C C . THR A 1 1022 ? 40.075 16.418 -21.834 1.00 40.12 1022 THR A C 1
ATOM 8429 O O . THR A 1 1022 ? 40.285 15.680 -20.867 1.00 40.12 1022 THR A O 1
ATOM 8432 N N . ILE A 1 1023 ? 39.550 15.916 -22.957 1.00 36.91 1023 ILE A N 1
ATOM 8433 C CA . ILE A 1 1023 ? 39.488 14.477 -23.270 1.00 36.91 1023 ILE A CA 1
ATOM 8434 C C . ILE A 1 1023 ? 40.814 14.029 -23.884 1.00 36.91 1023 ILE A C 1
ATOM 8436 O O . ILE A 1 1023 ? 41.472 13.143 -23.344 1.00 36.91 1023 ILE A O 1
ATOM 8440 N N . LEU A 1 1024 ? 41.221 14.686 -24.971 1.00 37.50 1024 LEU A N 1
ATOM 8441 C CA . LEU A 1 1024 ? 42.348 14.262 -25.806 1.00 37.50 1024 LEU A CA 1
ATOM 8442 C C . LEU A 1 1024 ? 43.722 14.497 -25.150 1.00 37.50 1024 LEU A C 1
ATOM 8444 O O . LEU A 1 1024 ? 44.695 13.843 -25.507 1.00 37.50 1024 LEU A O 1
ATOM 8448 N N . SER A 1 1025 ? 43.802 15.360 -24.131 1.00 36.03 1025 SER A N 1
ATOM 8449 C CA . SER A 1 1025 ? 45.025 15.584 -23.334 1.00 36.03 1025 SER A CA 1
ATOM 8450 C C . SER A 1 1025 ? 45.328 14.479 -22.298 1.00 36.03 1025 SER A C 1
ATOM 8452 O O . SER A 1 1025 ? 46.197 14.665 -21.447 1.00 36.03 1025 SER A O 1
ATOM 8454 N N . HIS A 1 1026 ? 44.593 13.360 -22.284 1.00 33.94 1026 HIS A N 1
ATOM 8455 C CA . HIS A 1 1026 ? 44.725 12.336 -21.241 1.00 33.94 1026 HIS A CA 1
ATOM 8456 C C . HIS A 1 1026 ? 45.862 11.325 -21.540 1.00 33.94 1026 HIS A C 1
ATOM 8458 O O . HIS A 1 1026 ? 45.850 10.722 -22.611 1.00 33.94 1026 HIS A O 1
ATOM 8464 N N . PRO A 1 1027 ? 46.807 11.046 -20.611 1.00 30.86 1027 PRO A N 1
ATOM 8465 C CA . PRO A 1 1027 ? 48.024 10.271 -20.913 1.00 30.86 1027 PRO A CA 1
ATOM 8466 C C . PRO A 1 1027 ? 47.822 8.862 -21.501 1.00 30.86 1027 PRO A C 1
ATOM 8468 O O . PRO A 1 1027 ? 48.652 8.391 -22.273 1.00 30.86 1027 PRO A O 1
ATOM 8471 N N . ASN A 1 1028 ? 46.710 8.194 -21.181 1.00 34.81 1028 ASN A N 1
ATOM 8472 C CA . ASN A 1 1028 ? 46.444 6.802 -21.583 1.00 34.81 1028 ASN A CA 1
ATOM 8473 C C . ASN A 1 1028 ? 45.948 6.637 -23.042 1.00 34.81 1028 ASN A C 1
ATOM 8475 O O . ASN A 1 1028 ? 45.344 5.613 -23.361 1.00 34.81 1028 ASN A O 1
ATOM 8479 N N . PHE A 1 1029 ? 46.135 7.638 -23.910 1.00 34.28 1029 PHE A N 1
ATOM 8480 C CA . PHE A 1 1029 ? 45.630 7.636 -25.294 1.00 34.28 1029 PHE A CA 1
ATOM 8481 C C . PHE A 1 1029 ? 46.680 7.256 -26.361 1.00 34.28 1029 PHE A C 1
ATOM 8483 O O . PHE A 1 1029 ? 46.296 6.902 -27.469 1.00 34.28 1029 PHE A O 1
ATOM 8490 N N . PHE A 1 1030 ? 47.986 7.312 -26.053 1.00 33.94 1030 PHE A N 1
ATOM 8491 C CA . PHE A 1 1030 ? 49.048 7.398 -27.080 1.00 33.94 1030 PHE A CA 1
ATOM 8492 C C . PHE A 1 1030 ? 50.145 6.312 -27.049 1.00 33.94 1030 PHE A C 1
ATOM 8494 O O . PHE A 1 1030 ? 51.152 6.439 -27.742 1.00 33.94 1030 PHE A O 1
ATOM 8501 N N . THR A 1 1031 ? 50.016 5.251 -26.250 1.00 29.34 1031 THR A N 1
ATOM 8502 C CA . THR A 1 1031 ? 51.171 4.397 -25.902 1.00 29.34 1031 THR A CA 1
ATOM 8503 C C . THR A 1 1031 ? 51.469 3.193 -26.810 1.00 29.34 1031 THR A C 1
ATOM 8505 O O . THR A 1 1031 ? 52.513 2.577 -26.596 1.00 29.34 1031 THR A O 1
ATOM 8508 N N . SER A 1 1032 ? 50.632 2.813 -27.792 1.00 36.25 1032 SER A N 1
ATOM 8509 C CA . SER A 1 1032 ? 50.812 1.498 -28.455 1.00 36.25 1032 SER A CA 1
ATOM 8510 C C . SER A 1 1032 ? 50.224 1.287 -29.870 1.00 36.25 1032 SER A C 1
ATOM 8512 O O . SER A 1 1032 ? 49.620 0.244 -30.108 1.00 36.25 1032 SER A O 1
ATOM 8514 N N . ILE A 1 1033 ? 50.435 2.192 -30.841 1.00 34.00 1033 ILE A N 1
ATOM 8515 C CA . ILE A 1 1033 ? 50.286 1.848 -32.279 1.00 34.00 1033 ILE A CA 1
ATOM 8516 C C . ILE A 1 1033 ? 51.473 2.374 -33.104 1.00 34.00 1033 ILE A C 1
ATOM 8518 O O . ILE A 1 1033 ? 51.680 3.579 -33.220 1.00 34.00 1033 ILE A O 1
ATOM 8522 N N . LYS A 1 1034 ? 52.230 1.449 -33.709 1.00 32.84 1034 LYS A N 1
ATOM 8523 C CA . LYS A 1 1034 ? 53.208 1.686 -34.786 1.00 32.84 1034 LYS A CA 1
ATOM 8524 C C . LYS A 1 1034 ? 53.258 0.470 -35.716 1.00 32.84 1034 LYS A C 1
ATOM 8526 O O . LYS A 1 1034 ? 54.170 -0.340 -35.611 1.00 32.84 1034 LYS A O 1
ATOM 8531 N N . ASP A 1 1035 ? 52.279 0.342 -36.606 1.00 30.91 1035 ASP A N 1
ATOM 8532 C CA . ASP A 1 1035 ? 52.433 -0.472 -37.817 1.00 30.91 1035 ASP A CA 1
ATOM 8533 C C . ASP A 1 1035 ? 51.381 -0.077 -38.861 1.00 30.91 1035 ASP A C 1
ATOM 8535 O O . ASP A 1 1035 ? 50.224 0.163 -38.514 1.00 30.91 1035 ASP A O 1
ATOM 8539 N N . GLU A 1 1036 ? 51.745 -0.017 -40.136 1.00 29.03 1036 GLU A N 1
ATOM 8540 C CA . GLU A 1 1036 ? 51.017 0.782 -41.141 1.00 29.03 1036 GLU A CA 1
ATOM 8541 C C . GLU A 1 1036 ? 50.048 -0.052 -41.991 1.00 29.03 1036 GLU A C 1
ATOM 8543 O O . GLU A 1 1036 ? 48.975 0.412 -42.369 1.00 29.03 1036 GLU A O 1
ATOM 8548 N N . ASN A 1 1037 ? 50.352 -1.330 -42.220 1.00 30.91 1037 ASN A N 1
ATOM 8549 C CA . ASN A 1 1037 ? 49.554 -2.174 -43.108 1.00 30.91 1037 ASN A CA 1
ATOM 8550 C C . ASN A 1 1037 ? 48.290 -2.703 -42.409 1.00 30.91 1037 ASN A C 1
ATOM 8552 O O . ASN A 1 1037 ? 48.386 -3.581 -41.552 1.00 30.91 1037 ASN A O 1
ATOM 8556 N N . CYS A 1 1038 ? 47.109 -2.168 -42.736 1.00 28.83 1038 CYS A N 1
ATOM 8557 C CA . CYS A 1 1038 ? 45.830 -2.897 -42.677 1.00 28.83 1038 CYS A CA 1
ATOM 8558 C C . CYS A 1 1038 ? 44.751 -2.163 -43.498 1.00 28.83 1038 CYS A C 1
ATOM 8560 O O . CYS A 1 1038 ? 44.050 -1.292 -42.991 1.00 28.83 1038 CYS A O 1
ATOM 8562 N N . SER A 1 1039 ? 44.644 -2.478 -44.790 1.00 29.98 1039 SER A N 1
ATOM 8563 C CA . SER A 1 1039 ? 43.749 -1.795 -45.731 1.00 29.98 1039 SER A CA 1
ATOM 8564 C C . SER A 1 1039 ? 42.447 -2.569 -45.970 1.00 29.98 1039 SER A C 1
ATOM 8566 O O . SER A 1 1039 ? 42.358 -3.414 -46.861 1.00 29.98 1039 SER A O 1
ATOM 8568 N N . LYS A 1 1040 ? 41.408 -2.241 -45.195 1.00 27.64 1040 LYS A N 1
ATOM 8569 C CA . LYS A 1 1040 ? 39.991 -2.487 -45.518 1.00 27.64 1040 LYS A CA 1
ATOM 8570 C C . LYS A 1 1040 ? 39.126 -1.469 -44.776 1.00 27.64 1040 LYS A C 1
ATOM 8572 O O . LYS A 1 1040 ? 39.409 -1.154 -43.626 1.00 27.64 1040 LYS A O 1
ATOM 8577 N N . GLY A 1 1041 ? 38.131 -0.916 -45.469 1.00 28.98 1041 GLY A N 1
ATOM 8578 C CA . GLY A 1 1041 ? 37.352 0.220 -44.976 1.00 28.98 1041 GLY A CA 1
ATOM 8579 C C . GLY A 1 1041 ? 36.559 -0.113 -43.715 1.00 28.98 1041 GLY A C 1
ATOM 8580 O O . GLY A 1 1041 ? 35.859 -1.122 -43.671 1.00 28.98 1041 GLY A O 1
ATOM 8581 N N . CYS A 1 1042 ? 36.662 0.760 -42.717 1.00 32.50 1042 CYS A N 1
ATOM 8582 C CA . CYS A 1 1042 ? 35.823 0.753 -41.527 1.00 32.50 1042 CYS A CA 1
ATOM 8583 C C . CYS A 1 1042 ? 34.671 1.740 -41.764 1.00 32.50 1042 CYS A C 1
ATOM 8585 O O . CYS A 1 1042 ? 34.929 2.872 -42.176 1.00 32.50 1042 CYS A O 1
ATOM 8587 N N . SER A 1 1043 ? 33.416 1.317 -41.586 1.00 35.47 1043 SER A N 1
ATOM 8588 C CA . SER A 1 1043 ? 32.261 2.167 -41.892 1.00 35.47 1043 SER A CA 1
ATOM 8589 C C . SER A 1 1043 ? 32.011 3.230 -40.820 1.00 35.47 1043 SER A C 1
ATOM 8591 O O . SER A 1 1043 ? 32.509 3.164 -39.691 1.00 35.47 1043 SER A O 1
ATOM 8593 N N . GLN A 1 1044 ? 31.181 4.197 -41.203 1.00 31.69 1044 GLN A N 1
ATOM 8594 C CA . GLN A 1 1044 ? 30.701 5.326 -40.411 1.00 31.69 1044 GLN A CA 1
ATOM 8595 C C . GLN A 1 1044 ? 30.259 4.919 -38.989 1.00 31.69 1044 GLN A C 1
ATOM 8597 O O . GLN A 1 1044 ? 30.561 5.625 -38.031 1.00 31.69 1044 GLN A O 1
ATOM 8602 N N . GLU A 1 1045 ? 29.623 3.752 -38.814 1.00 37.09 1045 GLU A N 1
ATOM 8603 C CA . GLU A 1 1045 ? 29.125 3.288 -37.510 1.00 37.09 1045 GLU A CA 1
ATOM 8604 C C . GLU A 1 1045 ? 30.209 2.915 -36.489 1.00 37.09 1045 GLU A C 1
ATOM 8606 O O . GLU A 1 1045 ? 29.993 3.063 -35.285 1.00 37.09 1045 GLU A O 1
ATOM 8611 N N . SER A 1 1046 ? 31.388 2.466 -36.925 1.00 37.12 1046 SER A N 1
ATOM 8612 C CA . SER A 1 1046 ? 32.456 2.086 -35.982 1.00 37.12 1046 SER A CA 1
ATOM 8613 C C . SER A 1 1046 ? 33.079 3.312 -35.307 1.00 37.12 1046 SER A C 1
ATOM 8615 O O . SER A 1 1046 ? 33.461 3.263 -34.136 1.00 37.12 1046 SER A O 1
ATOM 8617 N N . LEU A 1 1047 ? 33.107 4.442 -36.024 1.00 33.19 1047 LEU A N 1
ATOM 8618 C CA . LEU A 1 1047 ? 33.545 5.740 -35.509 1.00 33.19 1047 LEU A CA 1
ATOM 8619 C C . LEU A 1 1047 ? 32.601 6.251 -34.404 1.00 33.19 1047 LEU A C 1
ATOM 8621 O O . LEU A 1 1047 ? 33.059 6.769 -33.386 1.00 33.19 1047 LEU A O 1
ATOM 8625 N N . ILE A 1 1048 ? 31.290 6.036 -34.574 1.00 37.12 1048 ILE A N 1
ATOM 8626 C CA . ILE A 1 1048 ? 30.248 6.361 -33.585 1.00 37.12 1048 ILE A CA 1
ATOM 8627 C C . ILE A 1 1048 ? 30.455 5.553 -32.301 1.00 37.12 1048 ILE A C 1
ATOM 8629 O O . ILE A 1 1048 ? 30.548 6.124 -31.212 1.00 37.12 1048 ILE A O 1
ATOM 8633 N N . SER A 1 1049 ? 30.560 4.225 -32.436 1.00 38.47 1049 SER A N 1
ATOM 8634 C CA . SER A 1 1049 ? 30.594 3.297 -31.300 1.00 38.47 1049 SER A CA 1
ATOM 8635 C C . SER A 1 1049 ? 31.708 3.625 -30.301 1.00 38.47 1049 SER A C 1
ATOM 8637 O O . SER A 1 1049 ? 31.513 3.506 -29.093 1.00 38.47 1049 SER A O 1
ATOM 8639 N N . TRP A 1 1050 ? 32.866 4.077 -30.789 1.00 34.59 1050 TRP A N 1
ATOM 8640 C CA . TRP A 1 1050 ? 34.043 4.346 -29.962 1.00 34.59 1050 TRP A CA 1
ATOM 8641 C C . TRP A 1 1050 ? 34.002 5.695 -29.223 1.00 34.59 1050 TRP A C 1
ATOM 8643 O O . TRP A 1 1050 ? 34.518 5.807 -28.109 1.00 34.59 1050 TRP A O 1
ATOM 8653 N N . ILE A 1 1051 ? 33.340 6.714 -29.790 1.00 35.78 1051 ILE A N 1
ATOM 8654 C CA . ILE A 1 1051 ? 33.150 8.027 -29.140 1.00 35.78 1051 ILE A CA 1
ATOM 8655 C C . ILE A 1 1051 ? 32.360 7.873 -27.828 1.00 35.78 1051 ILE A C 1
ATOM 8657 O O . ILE A 1 1051 ? 32.645 8.550 -26.836 1.00 35.78 1051 ILE A O 1
ATOM 8661 N N . LYS A 1 1052 ? 31.410 6.932 -27.800 1.00 37.44 1052 LYS A N 1
ATOM 8662 C CA . LYS A 1 1052 ? 30.591 6.589 -26.632 1.00 37.44 1052 LYS A CA 1
ATOM 8663 C C . LYS A 1 1052 ? 31.364 5.991 -25.456 1.00 37.44 1052 LYS A C 1
ATOM 8665 O O . LYS A 1 1052 ? 31.001 6.248 -24.311 1.00 37.44 1052 LYS A O 1
ATOM 8670 N N . GLU A 1 1053 ? 32.389 5.175 -25.702 1.00 35.88 1053 GLU A N 1
ATOM 8671 C CA . GLU A 1 1053 ? 32.927 4.255 -24.683 1.00 35.88 1053 GLU A CA 1
ATOM 8672 C C . GLU A 1 1053 ? 33.631 4.934 -23.494 1.00 35.88 1053 GLU A C 1
ATOM 8674 O O . GLU A 1 1053 ? 33.942 4.263 -22.507 1.00 35.88 1053 GLU A O 1
ATOM 8679 N N . ARG A 1 1054 ? 33.989 6.227 -23.592 1.00 32.09 1054 ARG A N 1
ATOM 8680 C CA . ARG A 1 1054 ? 35.212 6.688 -22.911 1.00 32.09 1054 ARG A CA 1
ATOM 8681 C C . ARG A 1 1054 ? 35.209 7.976 -22.096 1.00 32.09 1054 ARG A C 1
ATOM 8683 O O . ARG A 1 1054 ? 36.245 8.233 -21.475 1.00 32.09 1054 ARG A O 1
ATOM 8690 N N . LYS A 1 1055 ? 34.127 8.763 -22.002 1.00 32.19 1055 LYS A N 1
ATOM 8691 C CA . LYS A 1 1055 ? 34.139 9.971 -21.144 1.00 32.19 1055 LYS A CA 1
ATOM 8692 C C . LYS A 1 1055 ? 32.905 10.217 -20.283 1.00 32.19 1055 LYS A C 1
ATOM 8694 O O . LYS A 1 1055 ? 31.776 10.346 -20.737 1.00 32.19 1055 LYS A O 1
ATOM 8699 N N . LYS A 1 1056 ? 33.217 10.397 -18.999 1.00 35.16 1056 LYS A N 1
ATOM 8700 C CA . LYS A 1 1056 ? 32.377 11.018 -17.985 1.00 35.16 1056 LYS A CA 1
ATOM 8701 C C . LYS A 1 1056 ? 32.124 12.500 -18.308 1.00 35.16 1056 LYS A C 1
ATOM 8703 O O . LYS A 1 1056 ? 33.052 13.209 -18.690 1.00 35.16 1056 LYS A O 1
ATOM 8708 N N . ASP A 1 1057 ? 30.875 12.898 -18.063 1.00 37.28 1057 ASP A N 1
ATOM 8709 C CA . ASP A 1 1057 ? 30.250 14.222 -18.203 1.00 37.28 1057 ASP A CA 1
ATOM 8710 C C . ASP A 1 1057 ? 30.028 14.745 -19.648 1.00 37.28 1057 ASP A C 1
ATOM 8712 O O . ASP A 1 1057 ? 30.933 15.234 -20.313 1.00 37.28 1057 ASP A O 1
ATOM 8716 N N . VAL A 1 1058 ? 28.744 14.710 -20.051 1.00 39.84 1058 VAL A N 1
ATOM 8717 C CA . VAL A 1 1058 ? 28.125 15.126 -21.335 1.00 39.84 1058 VAL A CA 1
ATOM 8718 C C . VAL A 1 1058 ? 28.462 14.251 -22.553 1.00 39.84 1058 VAL A C 1
ATOM 8720 O O . VAL A 1 1058 ? 29.480 14.420 -23.214 1.00 39.84 1058 VAL A O 1
ATOM 8723 N N . ILE A 1 1059 ? 27.511 13.378 -22.906 1.00 37.25 1059 ILE A N 1
ATOM 8724 C CA . ILE A 1 1059 ? 27.469 12.609 -24.157 1.00 37.25 1059 ILE A CA 1
ATOM 8725 C C . ILE A 1 1059 ? 26.218 13.051 -24.932 1.00 37.25 1059 ILE A C 1
ATOM 8727 O O . ILE A 1 1059 ? 25.103 12.946 -24.419 1.00 37.25 1059 ILE A O 1
ATOM 8731 N N . TRP A 1 1060 ? 26.397 13.554 -26.155 1.00 32.34 1060 TRP A N 1
ATOM 8732 C CA . TRP A 1 1060 ? 25.316 13.631 -27.147 1.00 32.34 1060 TRP A CA 1
ATOM 8733 C C . TRP A 1 1060 ? 25.070 12.228 -27.716 1.00 32.34 1060 TRP A C 1
ATOM 8735 O O . TRP A 1 1060 ? 26.003 11.433 -27.805 1.00 32.34 1060 TRP A O 1
ATOM 8745 N N . SER A 1 1061 ? 23.821 11.887 -28.050 1.00 35.78 1061 SER A N 1
ATOM 8746 C CA . SER A 1 1061 ? 23.486 10.520 -28.467 1.00 35.78 1061 SER A CA 1
ATOM 8747 C C . SER A 1 1061 ? 24.184 10.128 -29.767 1.00 35.78 1061 SER A C 1
ATOM 8749 O O . SER A 1 1061 ? 24.497 10.981 -30.599 1.00 35.78 1061 SER A O 1
ATOM 8751 N N . ASP A 1 1062 ? 24.267 8.815 -29.999 1.00 35.84 1062 ASP A N 1
ATOM 8752 C CA . ASP A 1 1062 ? 24.647 8.234 -31.291 1.00 35.84 1062 ASP A CA 1
ATOM 8753 C C . ASP A 1 1062 ? 23.866 8.799 -32.464 1.00 35.84 1062 ASP A C 1
ATOM 8755 O O . ASP A 1 1062 ? 24.341 8.620 -33.563 1.00 35.84 1062 ASP A O 1
ATOM 8759 N N . SER A 1 1063 ? 22.718 9.458 -32.254 1.00 34.03 1063 SER A N 1
ATOM 8760 C CA . SER A 1 1063 ? 21.858 10.063 -33.275 1.00 34.03 1063 SER A CA 1
ATOM 8761 C C . SER A 1 1063 ? 21.935 11.590 -33.374 1.00 34.03 1063 SER A C 1
ATOM 8763 O O . SER A 1 1063 ? 21.387 12.135 -34.318 1.00 34.03 1063 SER A O 1
ATOM 8765 N N . VAL A 1 1064 ? 22.620 12.307 -32.473 1.00 37.84 1064 VAL A N 1
ATOM 8766 C CA . VAL A 1 1064 ? 23.137 13.649 -32.829 1.00 37.84 1064 VAL A CA 1
ATOM 8767 C C . VAL A 1 1064 ? 24.538 13.510 -33.410 1.00 37.84 1064 VAL A C 1
ATOM 8769 O O . VAL A 1 1064 ? 24.884 14.219 -34.344 1.00 37.84 1064 VAL A O 1
ATOM 8772 N N . ILE A 1 1065 ? 25.292 12.504 -32.953 1.00 35.34 1065 ILE A N 1
ATOM 8773 C CA . ILE A 1 1065 ? 26.443 11.982 -33.686 1.00 35.34 1065 ILE A CA 1
ATOM 8774 C C . ILE A 1 1065 ? 25.970 11.486 -35.070 1.00 35.34 1065 ILE A C 1
ATOM 8776 O O . ILE A 1 1065 ? 26.526 11.944 -36.061 1.00 35.34 1065 ILE A O 1
ATOM 8780 N N . LYS A 1 1066 ? 24.894 10.677 -35.181 1.00 34.84 1066 LYS A N 1
ATOM 8781 C CA . LYS A 1 1066 ? 24.363 10.243 -36.488 1.00 34.84 1066 LYS A CA 1
ATOM 8782 C C . LYS A 1 1066 ? 23.712 11.356 -37.278 1.00 34.84 1066 LYS A C 1
ATOM 8784 O O . LYS A 1 1066 ? 24.001 11.420 -38.447 1.00 34.84 1066 LYS A O 1
ATOM 8789 N N . ASN A 1 1067 ? 22.952 12.296 -36.717 1.00 36.38 1067 ASN A N 1
ATOM 8790 C CA . ASN A 1 1067 ? 22.433 13.391 -37.549 1.00 36.38 1067 ASN A CA 1
ATOM 8791 C C . ASN A 1 1067 ? 23.561 14.303 -38.079 1.00 36.38 1067 ASN A C 1
ATOM 8793 O O . ASN A 1 1067 ? 23.461 14.780 -39.202 1.00 36.38 1067 ASN A O 1
ATOM 8797 N N . CYS A 1 1068 ? 24.673 14.465 -37.351 1.00 34.31 1068 CYS A N 1
ATOM 8798 C CA . CYS A 1 1068 ? 25.897 15.092 -37.876 1.00 34.31 1068 CYS A CA 1
ATOM 8799 C C . CYS A 1 1068 ? 26.694 14.205 -38.863 1.00 34.31 1068 CYS A C 1
ATOM 8801 O O . CYS A 1 1068 ? 27.723 14.647 -39.367 1.00 34.31 1068 CYS A O 1
ATOM 8803 N N . LEU A 1 1069 ? 26.251 12.971 -39.126 1.00 33.88 1069 LEU A N 1
ATOM 8804 C CA . LEU A 1 1069 ? 26.843 12.022 -40.076 1.00 33.88 1069 LEU A CA 1
ATOM 8805 C C . LEU A 1 1069 ? 25.891 11.678 -41.239 1.00 33.88 1069 LEU A C 1
ATOM 8807 O O . LEU A 1 1069 ? 26.362 11.498 -42.347 1.00 33.88 1069 LEU A O 1
ATOM 8811 N N . ASP A 1 1070 ? 24.577 11.645 -41.027 1.00 33.28 1070 ASP A N 1
ATOM 8812 C CA . ASP A 1 1070 ? 23.532 11.300 -41.997 1.00 33.28 1070 ASP A CA 1
ATOM 8813 C C . ASP A 1 1070 ? 23.144 12.526 -42.850 1.00 33.28 1070 ASP A C 1
ATOM 8815 O O . ASP A 1 1070 ? 22.743 12.370 -44.000 1.00 33.28 1070 ASP A O 1
ATOM 8819 N N . ILE A 1 1071 ? 23.389 13.753 -42.354 1.00 35.03 1071 ILE A N 1
ATOM 8820 C CA . ILE A 1 1071 ? 23.493 14.966 -43.195 1.00 35.03 1071 ILE A CA 1
ATOM 8821 C C . ILE A 1 1071 ? 24.614 14.820 -44.250 1.00 35.03 1071 ILE A C 1
ATOM 8823 O O . ILE A 1 1071 ? 24.582 15.508 -45.261 1.00 35.03 1071 ILE A O 1
ATOM 8827 N N . LEU A 1 1072 ? 25.570 13.899 -44.056 1.00 29.28 1072 LEU A N 1
ATOM 8828 C CA . LEU A 1 1072 ? 26.671 13.608 -44.986 1.00 29.28 1072 LEU A CA 1
ATOM 8829 C C . LEU A 1 1072 ? 26.422 12.346 -45.846 1.00 29.28 1072 LEU A C 1
ATOM 8831 O O . LEU A 1 1072 ? 27.387 11.768 -46.348 1.00 29.28 1072 LEU A O 1
ATOM 8835 N N . VAL A 1 1073 ? 25.175 11.857 -45.963 1.00 32.47 1073 VAL A N 1
ATOM 8836 C CA . VAL A 1 1073 ? 24.861 10.590 -46.671 1.00 32.47 1073 VAL A CA 1
ATOM 8837 C C . VAL A 1 1073 ? 23.931 10.756 -47.880 1.00 32.47 1073 VAL A C 1
ATOM 8839 O O . VAL A 1 1073 ? 24.057 9.969 -48.815 1.00 32.47 1073 VAL A O 1
ATOM 8842 N N . ASP A 1 1074 ? 23.051 11.763 -47.919 1.00 34.16 1074 ASP A N 1
ATOM 8843 C CA . ASP A 1 1074 ? 22.242 12.067 -49.117 1.00 34.16 1074 ASP A CA 1
ATOM 8844 C C . ASP A 1 1074 ? 21.952 13.581 -49.237 1.00 34.16 1074 ASP A C 1
ATOM 8846 O O . ASP A 1 1074 ? 20.895 14.084 -48.848 1.00 34.16 1074 ASP A O 1
ATOM 8850 N N . GLU A 1 1075 ? 22.946 14.338 -49.717 1.00 37.34 1075 GLU A N 1
ATOM 8851 C CA . GLU A 1 1075 ? 22.853 15.794 -49.938 1.00 37.34 1075 GLU A CA 1
ATOM 8852 C C . GLU A 1 1075 ? 22.090 16.174 -51.228 1.00 37.34 1075 GLU A C 1
ATOM 8854 O O . GLU A 1 1075 ? 21.634 17.316 -51.360 1.00 37.34 1075 GLU A O 1
ATOM 8859 N N . ASP A 1 1076 ? 21.930 15.238 -52.172 1.00 39.47 1076 ASP A N 1
ATOM 8860 C CA . ASP A 1 1076 ? 21.681 15.536 -53.592 1.00 39.47 1076 ASP A CA 1
ATOM 8861 C C . ASP A 1 1076 ? 20.309 16.182 -53.885 1.00 39.47 1076 ASP A C 1
ATOM 8863 O O . ASP A 1 1076 ? 20.191 16.942 -54.850 1.00 39.47 1076 ASP A O 1
ATOM 8867 N N . GLU A 1 1077 ? 19.271 15.972 -53.057 1.00 36.28 1077 GLU A N 1
ATOM 8868 C CA . GLU A 1 1077 ? 18.013 16.742 -53.184 1.00 36.28 1077 GLU A CA 1
ATOM 8869 C C . GLU A 1 1077 ? 18.007 18.034 -52.338 1.00 36.28 1077 GLU A C 1
ATOM 8871 O O . GLU A 1 1077 ? 17.354 19.010 -52.723 1.00 36.28 1077 GLU A O 1
ATOM 8876 N N . PHE A 1 1078 ? 18.738 18.102 -51.217 1.00 33.62 1078 PHE A N 1
ATOM 8877 C CA . PHE A 1 1078 ? 18.693 19.271 -50.323 1.00 33.62 1078 PHE A CA 1
ATOM 8878 C C . PHE A 1 1078 ? 19.520 20.452 -50.850 1.00 33.62 1078 PHE A C 1
ATOM 8880 O O . PHE A 1 1078 ? 19.047 21.591 -50.812 1.00 33.62 1078 PHE A O 1
ATOM 8887 N N . LEU A 1 1079 ? 20.707 20.193 -51.414 1.00 36.66 1079 LEU A N 1
ATOM 8888 C CA . LEU A 1 1079 ? 21.549 21.244 -52.003 1.00 36.66 1079 LEU A CA 1
ATOM 8889 C C . LEU A 1 1079 ? 20.898 21.908 -53.230 1.00 36.66 1079 LEU A C 1
ATOM 8891 O O . LEU A 1 1079 ? 21.100 23.096 -53.463 1.00 36.66 1079 LEU A O 1
ATOM 8895 N N . SER A 1 1080 ? 20.028 21.191 -53.953 1.00 38.94 1080 SER A N 1
ATOM 8896 C CA . SER A 1 1080 ? 19.366 21.659 -55.188 1.00 38.94 1080 SER A CA 1
ATOM 8897 C C . SER A 1 1080 ? 18.441 22.887 -55.048 1.00 38.94 1080 SER A C 1
ATOM 8899 O O . SER A 1 1080 ? 17.855 23.328 -56.039 1.00 38.94 1080 SER A O 1
ATOM 8901 N N . LYS A 1 1081 ? 18.249 23.419 -53.830 1.00 36.81 1081 LYS A N 1
ATOM 8902 C CA . LYS A 1 1081 ? 17.262 24.470 -53.507 1.00 36.81 1081 LYS A CA 1
ATOM 8903 C C . LYS A 1 1081 ? 17.820 25.680 -52.743 1.00 36.81 1081 LYS A C 1
ATOM 8905 O O . LYS A 1 1081 ? 17.024 26.525 -52.341 1.00 36.81 1081 LYS A O 1
ATOM 8910 N N . TYR A 1 1082 ? 19.140 25.787 -52.547 1.00 35.47 1082 TYR A N 1
ATOM 8911 C CA . TYR A 1 1082 ? 19.752 26.871 -51.753 1.00 35.47 1082 TYR A CA 1
ATOM 8912 C C . TYR A 1 1082 ? 20.949 27.598 -52.411 1.00 35.47 1082 TYR A C 1
ATOM 8914 O O . TYR A 1 1082 ? 21.698 28.285 -51.723 1.00 35.47 1082 TYR A O 1
ATOM 8922 N N . ASP A 1 1083 ? 21.073 27.547 -53.743 1.00 34.56 1083 ASP A N 1
ATOM 8923 C CA . ASP A 1 1083 ? 22.086 28.291 -54.530 1.00 34.56 1083 ASP A CA 1
ATOM 8924 C C . ASP A 1 1083 ? 21.945 29.841 -54.488 1.00 34.56 1083 ASP A C 1
ATOM 8926 O O . ASP A 1 1083 ? 22.822 30.557 -54.968 1.00 34.56 1083 ASP A O 1
ATOM 8930 N N . ASP A 1 1084 ? 20.862 30.381 -53.911 1.00 36.94 1084 ASP A N 1
ATOM 8931 C CA . ASP A 1 1084 ? 20.436 31.793 -54.025 1.00 36.94 1084 ASP A CA 1
ATOM 8932 C C . ASP A 1 1084 ? 20.630 32.637 -52.730 1.00 36.94 1084 ASP A C 1
ATOM 8934 O O . ASP A 1 1084 ? 19.761 33.436 -52.368 1.00 36.94 1084 ASP A O 1
ATOM 8938 N N . TYR A 1 1085 ? 21.747 32.500 -51.992 1.00 30.14 1085 TYR A N 1
ATOM 8939 C CA . TYR A 1 1085 ? 22.013 33.367 -50.818 1.00 30.14 1085 TYR A CA 1
ATOM 8940 C C . TYR A 1 1085 ? 23.432 33.966 -50.742 1.00 30.14 1085 TYR A C 1
ATOM 8942 O O . TYR A 1 1085 ? 24.413 33.279 -50.461 1.00 30.14 1085 TYR A O 1
ATOM 8950 N N . ASP A 1 1086 ? 23.525 35.286 -50.945 1.00 36.06 1086 ASP A N 1
ATOM 8951 C CA . ASP A 1 1086 ? 24.766 36.076 -50.925 1.00 36.06 1086 ASP A CA 1
ATOM 8952 C C . ASP A 1 1086 ? 25.187 36.488 -49.488 1.00 36.06 1086 ASP A C 1
ATOM 8954 O O . ASP A 1 1086 ? 24.421 37.170 -48.803 1.00 36.06 1086 ASP A O 1
ATOM 8958 N N . PRO A 1 1087 ? 26.407 36.152 -49.014 1.00 31.33 1087 PRO A N 1
ATOM 8959 C CA . PRO A 1 1087 ? 26.914 36.558 -47.695 1.00 31.33 1087 PRO A CA 1
ATOM 8960 C C . PRO A 1 1087 ? 27.387 38.023 -47.563 1.00 31.33 1087 PRO A C 1
ATOM 8962 O O . PRO A 1 1087 ? 28.027 38.356 -46.562 1.00 31.33 1087 PRO A O 1
ATOM 8965 N N . SER A 1 1088 ? 27.176 38.892 -48.557 1.00 30.19 1088 SER A N 1
ATOM 8966 C CA . SER A 1 1088 ? 27.877 40.186 -48.663 1.00 30.19 1088 SER A CA 1
ATOM 8967 C C . SER A 1 1088 ? 27.580 41.241 -47.573 1.00 30.19 1088 SER A C 1
ATOM 8969 O O . SER A 1 1088 ? 28.401 42.147 -47.375 1.00 30.19 1088 SER A O 1
ATOM 8971 N N . GLU A 1 1089 ? 26.481 41.145 -46.812 1.00 29.39 1089 GLU A N 1
ATOM 8972 C CA . GLU A 1 1089 ? 26.050 42.207 -45.881 1.00 29.39 1089 GLU A CA 1
ATOM 8973 C C . GLU A 1 1089 ? 26.399 41.991 -44.385 1.00 29.39 1089 GLU A C 1
ATOM 8975 O O . GLU A 1 1089 ? 25.620 41.499 -43.579 1.00 29.39 1089 GLU A O 1
ATOM 8980 N N . ASN A 1 1090 ? 27.565 42.530 -44.009 1.00 33.88 1090 ASN A N 1
ATOM 8981 C CA . ASN A 1 1090 ? 27.908 43.158 -42.715 1.00 33.88 1090 ASN A CA 1
ATOM 8982 C C . ASN A 1 1090 ? 27.739 42.416 -41.356 1.00 33.88 1090 ASN A C 1
ATOM 8984 O O . ASN A 1 1090 ? 26.700 42.455 -40.710 1.00 33.88 1090 ASN A O 1
ATOM 8988 N N . LYS A 1 1091 ? 28.908 42.071 -40.788 1.00 31.02 1091 LYS A N 1
ATOM 8989 C CA . LYS A 1 1091 ? 29.413 42.510 -39.457 1.00 31.02 1091 LYS A CA 1
ATOM 8990 C C . LYS A 1 1091 ? 28.502 42.366 -38.219 1.00 31.02 1091 LYS A C 1
ATOM 8992 O O . LYS A 1 1091 ? 27.672 43.223 -37.932 1.00 31.02 1091 LYS A O 1
ATOM 8997 N N . ILE A 1 1092 ? 28.867 41.423 -37.349 1.00 27.58 1092 ILE A N 1
ATOM 8998 C CA . ILE A 1 1092 ? 28.462 41.405 -35.933 1.00 27.58 1092 ILE A CA 1
ATOM 8999 C C . ILE A 1 1092 ? 29.464 42.222 -35.094 1.00 27.58 1092 ILE A C 1
ATOM 9001 O O . ILE A 1 1092 ? 30.667 41.962 -35.146 1.00 27.58 1092 ILE A O 1
ATOM 9005 N N . ASP A 1 1093 ? 28.972 43.178 -34.299 1.00 27.17 1093 ASP A N 1
ATOM 9006 C CA . ASP A 1 1093 ? 29.736 43.857 -33.238 1.00 27.17 1093 ASP A CA 1
ATOM 9007 C C . ASP A 1 1093 ? 29.676 43.023 -31.943 1.00 27.17 1093 ASP A C 1
ATOM 9009 O O . ASP A 1 1093 ? 28.611 42.575 -31.515 1.00 27.17 1093 ASP A O 1
ATOM 9013 N N . THR A 1 1094 ? 30.822 42.779 -31.309 1.00 27.70 1094 THR A N 1
ATOM 9014 C CA . THR A 1 1094 ? 30.965 41.824 -30.197 1.00 27.70 1094 THR A CA 1
ATOM 9015 C C . THR A 1 1094 ? 30.656 42.426 -28.819 1.00 27.70 1094 THR A C 1
ATOM 9017 O O . THR A 1 1094 ? 31.369 42.151 -27.853 1.00 27.70 1094 THR A O 1
ATOM 9020 N N . THR A 1 1095 ? 29.617 43.258 -28.708 1.00 25.20 1095 THR A N 1
ATOM 9021 C CA . THR A 1 1095 ? 29.249 43.955 -27.456 1.00 25.20 1095 THR A CA 1
ATOM 9022 C C . THR A 1 1095 ? 27.903 43.542 -26.840 1.00 25.20 1095 THR A C 1
ATOM 9024 O O . THR A 1 1095 ? 27.645 43.875 -25.682 1.00 25.20 1095 THR A O 1
ATOM 9027 N N . THR A 1 1096 ? 27.086 42.727 -27.519 1.00 26.53 1096 THR A N 1
ATOM 9028 C CA . THR A 1 1096 ? 25.808 42.208 -26.984 1.00 26.53 1096 THR A CA 1
ATOM 9029 C C . THR A 1 1096 ? 25.929 40.747 -26.536 1.00 26.53 1096 THR A C 1
ATOM 9031 O O . THR A 1 1096 ? 25.608 39.827 -27.279 1.00 26.53 1096 THR A O 1
ATOM 9034 N N . PHE A 1 1097 ? 26.390 40.522 -25.298 1.00 26.28 1097 PHE A N 1
ATOM 9035 C CA . PHE A 1 1097 ? 26.441 39.185 -24.668 1.00 26.28 1097 PHE A CA 1
ATOM 9036 C C . PHE A 1 1097 ? 25.551 39.050 -23.413 1.00 26.28 1097 PHE A C 1
ATOM 9038 O O . PHE A 1 1097 ? 25.817 38.251 -22.516 1.00 26.28 1097 PHE A O 1
ATOM 9045 N N . TYR A 1 1098 ? 24.466 39.825 -23.379 1.00 24.75 1098 TYR A N 1
ATOM 9046 C CA . TYR A 1 1098 ? 23.277 39.611 -22.551 1.00 24.75 1098 TYR A CA 1
ATOM 9047 C C . TYR A 1 1098 ? 22.045 39.851 -23.434 1.00 24.75 1098 TYR A C 1
ATOM 9049 O O . TYR A 1 1098 ? 22.091 40.727 -24.292 1.00 24.75 1098 TYR A O 1
ATOM 9057 N N . TYR A 1 1099 ? 20.974 39.085 -23.193 1.00 26.64 1099 TYR A N 1
ATOM 9058 C CA . TYR A 1 1099 ? 19.859 38.814 -24.119 1.00 26.64 1099 TYR A CA 1
ATOM 9059 C C . TYR A 1 1099 ? 20.263 38.034 -25.385 1.00 26.64 1099 TYR A C 1
ATOM 9061 O O . TYR A 1 1099 ? 20.851 38.564 -26.320 1.00 26.64 1099 TYR A O 1
ATOM 9069 N N . ILE A 1 1100 ? 19.864 36.760 -25.412 1.00 25.41 1100 ILE A N 1
ATOM 9070 C CA . ILE A 1 1100 ? 19.412 36.073 -26.627 1.00 25.41 1100 ILE A CA 1
ATOM 9071 C C . ILE A 1 1100 ? 17.961 35.691 -26.334 1.00 25.41 1100 ILE A C 1
ATOM 9073 O O . ILE A 1 1100 ? 17.671 35.199 -25.240 1.00 25.41 1100 ILE A O 1
ATOM 9077 N N . ASP A 1 1101 ? 17.064 36.003 -27.264 1.00 26.05 1101 ASP A N 1
ATOM 9078 C CA . ASP A 1 1101 ? 15.627 36.022 -26.998 1.00 26.05 1101 ASP A CA 1
ATOM 9079 C C . ASP A 1 1101 ? 14.937 34.658 -27.165 1.00 26.05 1101 ASP A C 1
ATOM 9081 O O . ASP A 1 1101 ? 15.452 33.747 -27.817 1.00 26.05 1101 ASP A O 1
ATOM 9085 N N . TYR A 1 1102 ? 13.750 34.519 -26.573 1.00 26.58 1102 TYR A N 1
ATOM 9086 C CA . TYR A 1 1102 ? 13.008 33.253 -26.515 1.00 26.58 1102 TYR A CA 1
ATOM 9087 C C . TYR A 1 1102 ? 12.384 32.835 -27.859 1.00 26.58 1102 TYR A C 1
ATOM 9089 O O . TYR A 1 1102 ? 12.023 31.670 -28.031 1.00 26.58 1102 TYR A O 1
ATOM 9097 N N . GLU A 1 1103 ? 12.252 33.759 -28.814 1.00 27.73 1103 GLU A N 1
ATOM 9098 C CA . GLU A 1 1103 ? 11.478 33.541 -30.043 1.00 27.73 1103 GLU A CA 1
ATOM 9099 C C . GLU A 1 1103 ? 12.130 32.545 -31.015 1.00 27.73 1103 GLU A C 1
ATOM 9101 O O . GLU A 1 1103 ? 11.432 31.701 -31.572 1.00 27.73 1103 GLU A O 1
ATOM 9106 N N . HIS A 1 1104 ? 13.462 32.529 -31.146 1.00 30.44 1104 HIS A N 1
ATOM 9107 C CA . HIS A 1 1104 ? 14.159 31.642 -32.097 1.00 30.44 1104 HIS A CA 1
ATOM 9108 C C . HIS A 1 1104 ? 14.080 30.142 -31.745 1.00 30.44 1104 HIS A C 1
ATOM 9110 O O . HIS A 1 1104 ? 14.383 29.290 -32.579 1.00 30.44 1104 HIS A O 1
ATOM 9116 N N . ILE A 1 1105 ? 13.628 29.789 -30.536 1.00 31.31 1105 ILE A N 1
ATOM 9117 C CA . ILE A 1 1105 ? 13.324 28.398 -30.157 1.00 31.31 1105 ILE A CA 1
ATOM 9118 C C . ILE A 1 1105 ? 11.974 27.945 -30.760 1.00 31.31 1105 ILE A C 1
ATOM 9120 O O . ILE A 1 1105 ? 11.765 26.754 -30.992 1.00 31.31 1105 ILE A O 1
ATOM 9124 N N . SER A 1 1106 ? 11.072 28.887 -31.067 1.00 29.11 1106 SER A N 1
ATOM 9125 C CA . SER A 1 1106 ? 9.732 28.627 -31.611 1.00 29.11 1106 SER A CA 1
ATOM 9126 C C . SER A 1 1106 ? 9.776 28.022 -33.018 1.00 29.11 1106 SER A C 1
ATOM 9128 O O . SER A 1 1106 ? 9.104 27.027 -33.290 1.00 29.11 1106 SER A O 1
ATOM 9130 N N . ASP A 1 1107 ? 10.593 28.580 -33.915 1.00 29.33 1107 ASP A N 1
ATOM 9131 C CA . ASP A 1 1107 ? 10.580 28.199 -35.334 1.00 29.33 1107 ASP A CA 1
ATOM 9132 C C . ASP A 1 1107 ? 11.279 26.863 -35.620 1.00 29.33 1107 ASP A C 1
ATOM 9134 O O . ASP A 1 1107 ? 10.822 26.100 -36.475 1.00 29.33 1107 ASP A O 1
ATOM 9138 N N . ILE A 1 1108 ? 12.284 26.492 -34.817 1.00 30.53 1108 ILE A N 1
ATOM 9139 C CA . ILE A 1 1108 ? 12.864 25.136 -34.825 1.00 30.53 1108 ILE A CA 1
ATOM 9140 C C . ILE A 1 1108 ? 11.780 24.092 -34.486 1.00 30.53 1108 ILE A C 1
ATOM 9142 O O . ILE A 1 1108 ? 11.708 23.033 -35.113 1.00 30.53 1108 ILE A O 1
ATOM 9146 N N . GLY A 1 1109 ? 10.878 24.414 -33.550 1.00 30.03 1109 GLY A N 1
ATOM 9147 C CA . GLY A 1 1109 ? 9.731 23.569 -33.203 1.00 30.03 1109 GLY A CA 1
ATOM 9148 C C . GLY A 1 1109 ? 8.692 23.423 -34.324 1.00 30.03 1109 GLY A C 1
ATOM 9149 O O . GLY A 1 1109 ? 8.030 22.389 -34.407 1.00 30.03 1109 GLY A O 1
ATOM 9150 N N . LYS A 1 1110 ? 8.564 24.414 -35.217 1.00 31.16 1110 LYS A N 1
ATOM 9151 C CA . LYS A 1 1110 ? 7.636 24.368 -36.365 1.00 31.16 1110 LYS A CA 1
ATOM 9152 C C . LYS A 1 1110 ? 8.183 23.507 -37.506 1.00 31.16 1110 LYS A C 1
ATOM 9154 O O . LYS A 1 1110 ? 7.431 22.730 -38.093 1.00 31.16 1110 LYS A O 1
ATOM 9159 N N . PHE A 1 1111 ? 9.486 23.593 -37.787 1.00 29.12 1111 PHE A N 1
ATOM 9160 C CA . PHE A 1 1111 ? 10.133 22.811 -38.849 1.00 29.12 1111 PHE A CA 1
ATOM 9161 C C . PHE A 1 1111 ? 10.027 21.295 -38.598 1.00 29.12 1111 PHE A C 1
ATOM 9163 O O . PHE A 1 1111 ? 9.635 20.537 -39.484 1.00 29.12 1111 PHE A O 1
ATOM 9170 N N . MET A 1 1112 ? 10.264 20.866 -37.354 1.00 30.05 1112 MET A N 1
ATOM 9171 C CA . MET A 1 1112 ? 10.246 19.456 -36.932 1.00 30.05 1112 MET A CA 1
ATOM 9172 C C . MET A 1 1112 ? 8.878 18.756 -37.070 1.00 30.05 1112 MET A C 1
ATOM 9174 O O . MET A 1 1112 ? 8.822 17.529 -37.056 1.00 30.05 1112 MET A O 1
ATOM 9178 N N . ASN A 1 1113 ? 7.775 19.505 -37.188 1.00 28.38 1113 ASN A N 1
ATOM 9179 C CA . ASN A 1 1113 ? 6.413 18.981 -37.004 1.00 28.38 1113 ASN A CA 1
ATOM 9180 C C . ASN A 1 1113 ? 5.609 18.810 -38.315 1.00 28.38 1113 ASN A C 1
ATOM 9182 O O . ASN A 1 1113 ? 4.427 18.478 -38.277 1.00 28.38 1113 ASN A O 1
ATOM 9186 N N . SER A 1 1114 ? 6.217 19.070 -39.481 1.00 29.80 1114 SER A N 1
ATOM 9187 C CA . SER A 1 1114 ? 5.495 19.197 -40.765 1.00 29.80 1114 SER A CA 1
ATOM 9188 C C . SER A 1 1114 ? 5.730 18.064 -41.781 1.00 29.80 1114 SER A C 1
ATOM 9190 O O . SER A 1 1114 ? 4.860 17.804 -42.610 1.00 29.80 1114 SER A O 1
ATOM 9192 N N . ASN A 1 1115 ? 6.846 17.332 -41.698 1.00 32.53 1115 ASN A N 1
ATOM 9193 C CA . ASN A 1 1115 ? 7.259 16.374 -42.740 1.00 32.53 1115 ASN A CA 1
ATOM 9194 C C . ASN A 1 1115 ? 6.744 14.925 -42.567 1.00 32.53 1115 ASN A C 1
ATOM 9196 O O . ASN A 1 1115 ? 7.076 14.060 -43.373 1.00 32.53 1115 ASN A O 1
ATOM 9200 N N . TYR A 1 1116 ? 5.925 14.633 -41.550 1.00 30.73 1116 TYR A N 1
ATOM 9201 C CA . TYR A 1 1116 ? 5.573 13.247 -41.187 1.00 30.73 1116 TYR A CA 1
ATOM 9202 C C . TYR A 1 1116 ? 4.461 12.580 -42.027 1.00 30.73 1116 TYR A C 1
ATOM 9204 O O . TYR A 1 1116 ? 4.290 11.368 -41.923 1.00 30.73 1116 TYR A O 1
ATOM 9212 N N . LEU A 1 1117 ? 3.702 13.326 -42.848 1.00 29.91 1117 LEU A N 1
ATOM 9213 C CA . LEU A 1 1117 ? 2.642 12.752 -43.705 1.00 29.91 1117 LEU A CA 1
ATOM 9214 C C . LEU A 1 1117 ? 3.088 12.508 -45.158 1.00 29.91 1117 LEU A C 1
ATOM 9216 O O . LEU A 1 1117 ? 2.808 11.447 -45.711 1.00 29.91 1117 LEU A O 1
ATOM 9220 N N . GLY A 1 1118 ? 3.797 13.460 -45.776 1.00 32.69 1118 GLY A N 1
ATOM 9221 C CA . GLY A 1 1118 ? 4.048 13.467 -47.230 1.00 32.69 1118 GLY A CA 1
ATOM 9222 C C . GLY A 1 1118 ? 4.912 12.317 -47.771 1.00 32.69 1118 GLY A C 1
ATOM 9223 O O . GLY A 1 1118 ? 4.976 12.113 -48.982 1.00 32.69 1118 GLY A O 1
ATOM 9224 N N . PHE A 1 1119 ? 5.567 11.554 -46.892 1.00 32.12 1119 PHE A N 1
ATOM 9225 C CA . PHE A 1 1119 ? 6.334 10.362 -47.264 1.00 32.12 1119 PHE A CA 1
ATOM 9226 C C . PHE A 1 1119 ? 5.442 9.123 -47.470 1.00 32.12 1119 PHE A C 1
ATOM 9228 O O . PHE A 1 1119 ? 5.788 8.242 -48.253 1.00 32.12 1119 PHE A O 1
ATOM 9235 N N . TYR A 1 1120 ? 4.286 9.048 -46.797 1.00 29.09 1120 TYR A N 1
ATOM 9236 C CA . TYR A 1 1120 ? 3.450 7.841 -46.777 1.00 29.09 1120 TYR A CA 1
ATOM 9237 C C . TYR A 1 1120 ? 2.619 7.680 -48.061 1.00 29.09 1120 TYR A C 1
ATOM 9239 O O . TYR A 1 1120 ? 2.524 6.584 -48.607 1.00 29.09 1120 TYR A O 1
ATOM 9247 N N . GLU A 1 1121 ? 2.076 8.780 -48.592 1.00 34.00 1121 GLU A N 1
ATOM 9248 C CA . GLU A 1 1121 ? 1.263 8.776 -49.820 1.00 34.00 1121 GLU A CA 1
ATOM 9249 C C . GLU A 1 1121 ? 2.099 8.357 -51.045 1.00 34.00 1121 GLU A C 1
ATOM 9251 O O . GLU A 1 1121 ? 1.723 7.440 -51.777 1.00 34.00 1121 GLU A O 1
ATOM 9256 N N . LYS A 1 1122 ? 3.304 8.928 -51.196 1.00 33.84 1122 LYS A N 1
ATOM 9257 C CA . LYS A 1 1122 ? 4.260 8.570 -52.263 1.00 33.84 1122 LYS A CA 1
ATOM 9258 C C . LYS A 1 1122 ? 4.814 7.145 -52.161 1.00 33.84 1122 LYS A C 1
ATOM 9260 O O . LYS A 1 1122 ? 5.336 6.631 -53.149 1.00 33.84 1122 LYS A O 1
ATOM 9265 N N . PHE A 1 1123 ? 4.751 6.515 -50.987 1.00 30.31 1123 PHE A N 1
ATOM 9266 C CA . PHE A 1 1123 ? 5.195 5.132 -50.809 1.00 30.31 1123 PHE A CA 1
ATOM 9267 C C . PHE A 1 1123 ? 4.159 4.133 -51.347 1.00 30.31 1123 PHE A C 1
ATOM 9269 O O . PHE A 1 1123 ? 4.539 3.115 -51.919 1.00 30.31 1123 PHE A O 1
ATOM 9276 N N . ILE A 1 1124 ? 2.862 4.451 -51.244 1.00 30.70 1124 ILE A N 1
ATOM 9277 C CA . ILE A 1 1124 ? 1.776 3.600 -51.754 1.00 30.70 1124 ILE A CA 1
ATOM 9278 C C . ILE A 1 1124 ? 1.699 3.651 -53.289 1.00 30.70 1124 ILE A C 1
ATOM 9280 O O . ILE A 1 1124 ? 1.665 2.595 -53.918 1.00 30.70 1124 ILE A O 1
ATOM 9284 N N . GLU A 1 1125 ? 1.785 4.834 -53.916 1.00 32.94 1125 GLU A N 1
ATOM 9285 C CA . GLU A 1 1125 ? 1.788 4.957 -55.394 1.00 32.94 1125 GLU A CA 1
ATOM 9286 C C . GLU A 1 1125 ? 2.921 4.159 -56.074 1.00 32.94 1125 GLU A C 1
ATOM 9288 O O . GLU A 1 1125 ? 2.809 3.746 -57.231 1.00 32.94 1125 GLU A O 1
ATOM 9293 N N . LYS A 1 1126 ? 4.023 3.918 -55.352 1.00 30.75 1126 LYS A N 1
ATOM 9294 C CA . LYS A 1 1126 ? 5.196 3.192 -55.854 1.00 30.75 1126 LYS A CA 1
ATOM 9295 C C . LYS A 1 1126 ? 5.125 1.671 -55.684 1.00 30.75 1126 LYS A C 1
ATOM 9297 O O . LYS A 1 1126 ? 5.994 0.988 -56.212 1.00 30.75 1126 LYS A O 1
ATOM 9302 N N . ILE A 1 1127 ? 4.124 1.153 -54.966 1.00 33.16 1127 ILE A N 1
ATOM 9303 C CA . ILE A 1 1127 ? 3.905 -0.291 -54.762 1.00 33.16 1127 ILE A CA 1
ATOM 9304 C C . ILE A 1 1127 ? 2.924 -0.861 -55.802 1.00 33.16 1127 ILE A C 1
ATOM 9306 O O . ILE A 1 1127 ? 3.091 -1.998 -56.226 1.00 33.16 1127 ILE A O 1
ATOM 9310 N N . ASP A 1 1128 ? 1.972 -0.064 -56.298 1.00 27.81 1128 ASP A N 1
ATOM 9311 C CA . ASP A 1 1128 ? 1.018 -0.469 -57.353 1.00 27.81 1128 ASP A CA 1
ATOM 9312 C C . ASP A 1 1128 ? 1.604 -0.423 -58.790 1.00 27.81 1128 ASP A C 1
ATOM 9314 O O . ASP A 1 1128 ? 0.874 -0.558 -59.775 1.00 27.81 1128 ASP A O 1
ATOM 9318 N N . SER A 1 1129 ? 2.920 -0.215 -58.947 1.00 32.62 1129 SER A N 1
ATOM 9319 C CA . SER A 1 1129 ? 3.585 -0.055 -60.256 1.00 32.62 1129 SER A CA 1
ATOM 9320 C C . SER A 1 1129 ? 4.835 -0.928 -60.480 1.00 32.62 1129 SER A C 1
ATOM 9322 O O . SER A 1 1129 ? 5.590 -0.679 -61.426 1.00 32.62 1129 SER A O 1
ATOM 9324 N N . SER A 1 1130 ? 5.030 -1.977 -59.667 1.00 32.47 1130 SER A N 1
ATOM 9325 C CA . SER A 1 1130 ? 6.128 -2.960 -59.787 1.00 32.47 1130 SER A CA 1
ATOM 9326 C C . SER A 1 1130 ? 5.687 -4.395 -59.500 1.00 32.47 1130 SER A C 1
ATOM 9328 O O . SER A 1 1130 ? 5.925 -5.254 -60.375 1.00 32.47 1130 SER A O 1
#

pLDDT: mean 70.84, std 21.23, range [22.67, 98.38]

Sequence (1130 aa):
MSVESEDENYVSLTFLDIDLDKNGEPKLPSDKLFELLRYMDTFTVQTRSGGYHLYFATKSSFIKSFKEKYRIRSKTRNPHPYYKGKDFGELRLASQYIVGAGSYVPPKSLNEKSVNNPEADGIYKVFINKPIKFIDENDFPDWINFGEKNRSSNSRRRCSENSNYEFSDIQLNYDLIQDLTNQDPDLLKNQYGITLAEIRKQNRRLDLALTCVEDYEIYKLDENKNYDRSASDWYVCKQLKKYKFSPEQAYAIFVNFRPYEKTENENYLEFTIIKAYSEYDEFDYSPSKKFYDELPFEVKECEFFPDTLPDKKCVILNGLPRTGKSHYSLIQLGKHESGIYVAPNYAILEKQFKKFCELYPDKKAVILYGKNRACSCTEKKNCSSCSLRPAYNFDQKKKLIENDPYLKDEVITFSELENKAKNYCSKHKKIDLESLNLDLCKYYFLHTCEDFVDYVFTIPFYTVADEEKWPHLCFKEREIMVIDEDTSIRHFMAKEFLIASLQKSNNVIKIENNLSDLVISLKEIKEQHILKKKNFKNEKIILNSIIDYLVSLSNQIDDYSVSTGNNSTIDFDTFYQNLLEINPSVEGKEKLVSEIEDDLKRSALKLIESLCSEKSEHNQRGDIINIFIAVLYPLSLNPLANLKTRNKNELYLIPEQYGFCRLPECAKKFLLIGYTEAEIFSENLVSSPDDILELKTERFDYSENFVLIVACGKNKREQKRLLDNFIQKLLRYNESEKFTCPFMVLTSSIKHQETFASRLKNNIKLVNVHQENPFDLFLNFCIGKHIVFYQNSIISRGLDIPWIDIMFVDSCHYSLPYYRAKIEGLERSLSGIKTKFHENSKRLKEISENCDSNDEEINLLMEERDLLLETEINYRDILSKSKLNLEKLIMDESTNSMLRFSPVKEYCEKNCKFLFLKQDDLDYLKDEALSKFQSFDLTNENMKEIVKLVHNYSIKIDVETATKRAIGDNLKKLISNFSEEEIKEALNNEAVDLGKSYVDLQDDLNYLSIVGNSKIYTGIKTILSHPNFFTSIKDENCSKGCSQESLISWIKERKKDVIWSDSVIKNCLDILVDEDEFLSKYDDYDPSENKIDTTTFYYIDYEHISDIGKFMNSNYLGFYEKFIEKIDSS

Foldseek 3Di:
DDPPDPDQADKDKKKFWFDADLQLHTLPPPVVVVVQCVLQLAWKKQALLGTIIGIAIETPVQLVVVCVVQVVPDPFDFQFKDAPQDTGGTIGDPPDDDDDAQDFDQDDPPPDSPSSDPVRRRGTHGPRPDHHYYDHPVSGDPRIDRYPGPDDDDDPDDDDPPPPDDQPPDDDDVVLLVVLLPDDLQQDAFPVRDGVVNVCVQDVLLVCLLAVLDPQVSPVPDVVDDDDSLNSLLVNLLVCVVRHDDLSSSLSSCCVRPDDPQSVPPVNSNCSNSVSNRPPDPPPCPPPVPPCPDQQFAEDEDQADDQEDDQFQEEEEAEFPPNCQLVSVLSNCVVFQFEEEAAADVVVLVVSLVVSCVVCVPFAEFEADDLQPQFPDPPSADPVPDLLRADQDPVRLVVVCVVPVVSNVSHHHPVSLLVVLQVCLVPDRYYYNLPDPDSHRRNLSRLSVLVRGRYYRYHLVLLLDDCVAPVSSHHAAHAEYEHAELSSLVVFWADKDFQWKWFQDPNQIAIDGPLVVLLVVLVCLLVPPLVPDDDQVQLSQLSVLLSVLSVVLRVLSVVCNVQSRPPDPDDVVNSVVVNVVRFRAGPPPRDGLQPDDVVSLVVSLVVLLVSCVPDPDPVSSVNVSSSSQLRNAALDRHQWFWDDDPGMITIIRAGPRLSGGSARPRYRHYYYYYDLSSSVVVVNRDVHSHSYYYHHYLDDPLLLQEAEEAQDDPDLVSSLVLLVVLLQVLVVVLVVDPDAQAAEEEDADPVVLVVVDVVRDPLEDEDDQPDDDPVNVVLSRLLRGHYYYYLVHCLLSDAAAQLHQHYEYSALHYPPVNLSRSLVVLVVVLVVLVVLLVVLVVVLVVQVVDPPHPVVSNVVSVVSNVVSVVVNVVSVVVSVVSVVSVLRVSQRSVSSSQCSNGADVVGNSLARHYYYYYPVRPSSYDPSSVVSHQYDYRDPPCSVVCSVVSVCRSPDDDDPVSVDSCPSVVVVVVVPDDDPVVVVVVVPPDDDDDDDDPDVPPPVVVVVVPDPDPPVVVVVVVQVPDPVPDDDDDDDDDDDDDDPVVVLVVVSNGDRDDDDDSVVVVVVVVVVVDCPVVVVPPPPDDPPDDDDDPPPPPDDDPVVVVVVSVVVPPPPPPVPVVVVVVVVPD